Protein AF-A0A2N3B9K5-F1 (afdb_monomer_lite)

pLDDT: mean 78.49, std 18.71, range [7.2, 98.0]

Foldseek 3Di:
DDDDPDDQPDVVSVLVVVLVVLVVCCVLLVVPDCVSSVVVVVVVVVVVVCLVVLQVVLLVLCLVCVLVLLVVFPFDDQLVVLSVQLVPDPPVCNVVSSVSNSVSCLDQRNLQSLLVSLLVVCVVQQAALLLQVVLVVLVQLVLAVLADDDDQALEKEKAFDADPVRFTQKIKIKHQGHFQLRQPPDVVSSVVLVSNCRSSLLQGAQDHPDPDALDPDRGSCSNLSLSLFAQFKWKDTPSHTFTAGSSHRTDHDPCSPVVQVVVQDLLGTMIMIIGRGDPVCSVSVVSNLVSCQLQLQCLLVQRPRRFWYWYHNVVDIWIWGWDWDDQFVQWTWIFIGIPDIWIWIWHALPQFKIKTFTADQQATDADDPPDAAEAASHGALDDDPARIHMYGSFCARNNSNDGDDDCQVVLLSSFQSQLVVLQRNVVRCVVCVVVCCVVRVYDSVRPLRNLVNVLVNLLRQLPDPRSLSSFADNGHVLSCLQPDQNAQFQLGGGHRPVLAAEEEDDLCLDPVLVVLCCPPPLNNVNRVRYHYPVSQVSNVSRHVDHHYYDDPLNSVCVVQPQDAQEQVNLLSCLVCPAPVNCVPSRVRCNVSVLVVLLQHWHAFQVRDTDRLLQAAECADPPQLSVLLQQLADRRRYHHPSNDDSSSRSSVSNCVSNDHDVVNSLVSLLVRPDLRSVLSLLSNLQVDPPVVSVVSQVSNVNPDDDPVCNVVDPSCVVADPCQCPSSNPSHYEEDDEDEDEEDEEEDEDDDDDVVVVVVVPVVPCPPVVVVVQVVQAAAPPADPVVVPPDPDLLNVVLVVQSVVLVVLAAEDRNLSNVVVVVCVVVVLSVVVSPDDSNDCCSVVVVVCVQPPSRPDDDVDSVNDSRHDDDDDDDDDDDDD

Sequence (879 aa):
MVVSERIPEDDDAVQRLALGFVKSLSPALSLALPSQHQPLLDLMAALFGSDQTALAEAEAELRDVVAERLRGLKVSGAARAALDRYDDVPPRKNAEAKEQLWSDIRSPECADDLLAAVRRRIEEMGYSDSRAIFELFQNADDALDHWPSQGQAGTFRVEVLRNETGAIRHLRVVHWGRLINHPGDNVAVARRRQHGRDLPNMLAIGHSGKDGDGQTGRFGLGFKTVHMLSSEAAIASGRITVRLSGGFAPVPWPEGRLEARKYAVGGEQATLIDLPIDSDHGDAAATALNAFREAATWLPAIAPRVRRIEIDDGTQSATYSLTPTPLAPDVEVVKLTGEKQRRAFRISLGNGFRMLMPFGRYGPEGLPEGTPRFWHLVPLEERSRSQWIMDGPFDVDPGRTRIKGDDLETFEGLGLPLGAKLIELYDAVETEWSEFCDIHDIAPDREMQFWTALVERMESDVSSERESRLHGQNRGLARLLTERPLVAALGGDNIRAADVKWRLSGVLINPEVKVSVEHWPPFANAAQTCVDEATANLLGQLQIGHPAELTMERLLADWIGEAPIEAGMAAQLGAVINADSIKGALLTEQPQILQLLAKTSFRTETGQAQSIRSVAFPSSDDERHKAAAAFAPPSHRLAAEYSGPGLALAQQARRETGHNQNEWIAWAKQAETPARRQAYLRYIMQSDRWMANILYDEAISWLPPRHELAEHALLGDWSPGDRQLLLTLIGQVLFQTAYQTSTSWIPINAGNALREIGDWWSGAREELVASYERATYPEDFHPSQLQESEDREQWFTMFALAAFHTIGRTNPGAGRNFINAARREGWWAHLASSRGEDPEPWIGRLKAWSEPWLGSRPSRWCNFGCGRGPSSGGFGGDV

Radius of gyration: 47.41 Å; chains: 1; bounding box: 84×90×156 Å

Secondary structure (DSSP, 8-state):
--------SSHHHHHHHHHHHHHHHTTTTT--SHHHHHHHHHHHHHHHHHHHHHHHHHHHHHHHHHHHHHHHTT--HHHHHHHHHHHTS-GGGHHHHHHHHHHHTTSHHHHHHHHHHHHHHHHTTT--TTHHHHHHHHHHHHTTTT----TTTTEEEEEEEE-TTS-EEEEEEEE-SSPTT---S-HHHHHHTTGGGHHHHHH-SS--S--STT-S-TTS-TGGGGGGT-SS-EEEETTEEEEEETTTEEEE-TTHHHHHHTT-BTTBPPEEEEEEPPGGGHHHHHHHHHHHHHHHTTHHHH-SS--EEEEE-SS-EEEEEEEEEEEETTEEEEEE-SSS-EEEEEEEEETTEEEEEEEETTEEPPPPTT--SEEESEE-S-----SSEEE----B-TT--SB-S-THHHHHHHHHHHHHHHHHHHHHHHHTHHHHHHHHT--GGGHHHHHHHHHHHHHHHHTSTTGGGG-STTSHHHHHHHHSS-EE-TTSSEE-GGG--EEE-GGGGSHHHHHHHTTSHHHHHHHTTEE-HHHHHHHHHTTS--PEEE-HHHHHHHHHTTSPBPHHHHHHHHHHSSTTGGGTTTTTTHHHHHHHHTT-EEEBTTS-EEEGGG-B-TT-SSHHHHHHHHHS-GGGBBPTT--THHHHHHHHHHHHH---HHHHHHHHHT--SHHHHHHHHHHHTTS-HHHHHHHHHHTTTTSPPTTTTTTSGGGTT--STTSSTTTTS---------------------TTHHHHHHHHHHHHHHHHHHHHHHHHS-TT--GGGGGS---HHHHHHHHHHHHHHTSSS--THHHHHHHHHHHHTSHHHHHHH--TT--HHHHHHHHHHH-TTSSS-TTHHHHTTS-------------

Structure (mmCIF, N/CA/C/O backbone):
data_AF-A0A2N3B9K5-F1
#
_entry.id   AF-A0A2N3B9K5-F1
#
loop_
_atom_site.group_PDB
_atom_site.id
_atom_site.type_symbol
_atom_site.label_atom_id
_atom_site.label_alt_id
_atom_site.label_comp_id
_atom_site.label_asym_id
_atom_site.label_entity_id
_atom_site.label_seq_id
_atom_site.pdbx_PDB_ins_code
_atom_site.Cartn_x
_atom_site.Cartn_y
_atom_site.Cartn_z
_atom_site.occupancy
_atom_site.B_iso_or_equiv
_atom_site.auth_seq_id
_atom_site.auth_comp_id
_atom_site.auth_asym_id
_atom_site.auth_atom_id
_atom_site.pdbx_PDB_model_num
ATOM 1 N N . MET A 1 1 ? 24.996 -36.021 -52.795 1.00 28.45 1 MET A N 1
ATOM 2 C CA . MET A 1 1 ? 26.014 -35.007 -52.438 1.00 28.45 1 MET A CA 1
ATOM 3 C C . MET A 1 1 ? 25.856 -34.734 -50.952 1.00 28.45 1 MET A C 1
ATOM 5 O O . MET A 1 1 ? 24.715 -34.580 -50.538 1.00 28.45 1 MET A O 1
ATOM 9 N N . VAL A 1 2 ? 26.921 -34.766 -50.145 1.00 27.22 2 VAL A N 1
ATOM 10 C CA . VAL A 1 2 ? 26.789 -34.557 -48.690 1.00 27.22 2 VAL A CA 1
ATOM 11 C C . VAL A 1 2 ? 26.650 -33.062 -48.419 1.00 27.22 2 VAL A C 1
ATOM 13 O O . VAL A 1 2 ? 27.637 -32.333 -48.443 1.00 27.22 2 VAL A O 1
ATOM 16 N N . VAL A 1 3 ? 25.419 -32.612 -48.187 1.00 26.84 3 VAL A N 1
ATOM 17 C CA . VAL A 1 3 ? 25.148 -31.317 -47.558 1.00 26.84 3 VAL A CA 1
ATOM 18 C C . VAL A 1 3 ? 25.084 -31.587 -46.059 1.00 26.84 3 VAL A C 1
ATOM 20 O O . VAL A 1 3 ? 24.290 -32.413 -45.619 1.00 26.84 3 VAL A O 1
ATOM 23 N N . SER A 1 4 ? 25.980 -30.966 -45.295 1.00 27.39 4 SER A N 1
ATOM 24 C CA . SER A 1 4 ? 26.004 -31.114 -43.835 1.00 27.39 4 SER A CA 1
ATOM 25 C C . SER A 1 4 ? 24.844 -30.361 -43.181 1.00 27.39 4 SER A C 1
ATOM 27 O O . SER A 1 4 ? 24.343 -29.389 -43.745 1.00 27.39 4 SER A O 1
ATOM 29 N N . GLU A 1 5 ? 24.457 -30.775 -41.973 1.00 34.16 5 GLU A N 1
ATOM 30 C CA . GLU A 1 5 ? 23.477 -30.093 -41.113 1.00 34.16 5 GLU A CA 1
ATOM 31 C C . GLU A 1 5 ? 24.040 -28.777 -40.533 1.00 34.16 5 GLU A C 1
ATOM 33 O O . GLU A 1 5 ? 24.056 -28.558 -39.323 1.00 34.16 5 GLU A O 1
ATOM 38 N N . ARG A 1 6 ? 24.541 -27.888 -41.397 1.00 33.34 6 ARG A N 1
ATOM 39 C CA . ARG A 1 6 ? 24.929 -26.527 -41.025 1.00 33.34 6 ARG A CA 1
ATOM 40 C C . ARG A 1 6 ? 23.773 -25.579 -41.301 1.00 33.34 6 ARG A C 1
ATOM 42 O O . ARG A 1 6 ? 23.474 -25.253 -42.449 1.00 33.34 6 ARG A O 1
ATOM 49 N N . ILE A 1 7 ? 23.166 -25.101 -40.217 1.00 36.62 7 ILE A N 1
ATOM 50 C CA . ILE A 1 7 ? 22.507 -23.792 -40.204 1.00 36.62 7 ILE A CA 1
ATOM 51 C C . ILE A 1 7 ? 23.544 -22.784 -40.742 1.00 36.62 7 ILE A C 1
ATOM 53 O O . ILE A 1 7 ? 24.691 -22.846 -40.293 1.00 36.62 7 ILE A O 1
ATOM 57 N N . PRO A 1 8 ? 23.213 -21.915 -41.716 1.00 40.78 8 PRO A N 1
ATOM 58 C CA . PRO A 1 8 ? 24.176 -20.966 -42.272 1.00 40.78 8 PRO A CA 1
ATOM 59 C C . PRO A 1 8 ? 24.806 -20.098 -41.177 1.00 40.78 8 PRO A C 1
ATOM 61 O O . PRO A 1 8 ? 24.103 -19.483 -40.379 1.00 40.78 8 PRO A O 1
ATOM 64 N N . GLU A 1 9 ? 26.138 -20.080 -41.153 1.00 38.19 9 GLU A N 1
ATOM 65 C CA . GLU A 1 9 ? 26.944 -19.501 -40.067 1.00 38.19 9 GLU A CA 1
ATOM 66 C C . GLU A 1 9 ? 27.017 -17.964 -40.124 1.00 38.19 9 GLU A C 1
ATOM 68 O O . GLU A 1 9 ? 27.253 -17.322 -39.104 1.00 38.19 9 GLU A O 1
ATOM 73 N N . ASP A 1 10 ? 26.772 -17.373 -41.298 1.00 42.66 10 ASP A N 1
ATOM 74 C CA . ASP A 1 10 ? 26.818 -15.932 -41.555 1.00 42.66 10 ASP A CA 1
ATOM 75 C C . ASP A 1 10 ? 25.688 -15.466 -42.503 1.00 42.66 10 ASP A C 1
ATOM 77 O O . ASP A 1 10 ? 24.997 -16.271 -43.140 1.00 42.66 10 ASP A O 1
ATOM 81 N N . ASP A 1 11 ? 25.473 -14.146 -42.585 1.00 45.81 11 ASP A N 1
ATOM 82 C CA . ASP A 1 11 ? 24.450 -13.554 -43.465 1.00 45.81 11 ASP A CA 1
ATOM 83 C C . ASP A 1 11 ? 24.761 -13.775 -44.949 1.00 45.81 11 ASP A C 1
ATOM 85 O O . ASP A 1 11 ? 23.846 -14.041 -45.727 1.00 45.81 11 ASP A O 1
ATOM 89 N N . ASP A 1 12 ? 26.039 -13.780 -45.335 1.00 47.44 12 ASP A N 1
ATOM 90 C CA . ASP A 1 12 ? 26.446 -14.121 -46.696 1.00 47.44 12 ASP A CA 1
ATOM 91 C C . ASP A 1 12 ? 26.012 -15.552 -47.047 1.00 47.44 12 ASP A C 1
ATOM 93 O O . ASP A 1 12 ? 25.680 -15.836 -48.192 1.00 47.44 12 ASP A O 1
ATOM 97 N N . ALA A 1 13 ? 26.021 -16.500 -46.107 1.00 48.44 13 ALA A N 1
ATOM 98 C CA . ALA A 1 13 ? 25.604 -17.885 -46.300 1.00 48.44 13 ALA A CA 1
ATOM 99 C C . ALA A 1 13 ? 24.081 -17.987 -46.389 1.00 48.44 13 ALA A C 1
ATOM 101 O O . ALA A 1 13 ? 23.589 -18.691 -47.269 1.00 48.44 13 ALA A O 1
ATOM 102 N N . VAL A 1 14 ? 23.333 -17.234 -45.572 1.00 49.53 14 VAL A N 1
ATOM 103 C CA . VAL A 1 14 ? 21.874 -17.083 -45.733 1.00 49.53 14 VAL A CA 1
ATOM 104 C C . VAL A 1 14 ? 21.551 -16.516 -47.118 1.00 49.53 14 VAL A C 1
ATOM 106 O O . VAL A 1 14 ? 20.745 -17.093 -47.845 1.00 49.53 14 VAL A O 1
ATOM 109 N N . GLN A 1 15 ? 22.221 -15.439 -47.530 1.00 52.59 15 GLN A N 1
ATOM 110 C CA . GLN A 1 15 ? 22.026 -14.783 -48.821 1.00 52.59 15 GLN A CA 1
ATOM 111 C C . GLN A 1 15 ? 22.425 -15.698 -49.991 1.00 52.59 15 GLN A C 1
ATOM 113 O O . GLN A 1 15 ? 21.650 -15.862 -50.934 1.00 52.59 15 GLN A O 1
ATOM 118 N N . ARG A 1 16 ? 23.581 -16.374 -49.920 1.00 53.00 16 ARG A N 1
ATOM 119 C CA . ARG A 1 16 ? 24.036 -17.378 -50.905 1.00 53.00 16 ARG A CA 1
ATOM 120 C C . ARG A 1 16 ? 23.059 -18.551 -51.014 1.00 53.00 16 ARG A C 1
ATOM 122 O O . ARG A 1 16 ? 22.772 -18.977 -52.131 1.00 53.00 16 ARG A O 1
ATOM 129 N N . LEU A 1 17 ? 22.521 -19.050 -49.897 1.00 50.41 17 LEU A N 1
ATOM 130 C CA . LEU A 1 17 ? 21.526 -20.128 -49.889 1.00 50.41 17 LEU A CA 1
ATOM 131 C C . LEU A 1 17 ? 20.164 -19.667 -50.412 1.00 50.41 17 LEU A C 1
ATOM 133 O O . LEU A 1 17 ? 19.560 -20.397 -51.186 1.00 50.41 17 LEU A O 1
ATOM 137 N N . ALA A 1 18 ? 19.697 -18.465 -50.070 1.00 51.25 18 ALA A N 1
ATOM 138 C CA . ALA A 1 18 ? 18.429 -17.926 -50.562 1.00 51.25 18 ALA A CA 1
ATOM 139 C C . ALA A 1 18 ? 18.483 -17.649 -52.078 1.00 51.25 18 ALA A C 1
ATOM 141 O O . ALA A 1 18 ? 17.607 -18.083 -52.826 1.00 51.25 18 ALA A O 1
ATOM 142 N N . LEU A 1 19 ? 19.570 -17.030 -52.556 1.00 56.16 19 LEU A N 1
ATOM 143 C CA . LEU A 1 19 ? 19.855 -16.865 -53.987 1.00 56.16 19 LEU A CA 1
ATOM 144 C C . LEU A 1 19 ? 20.019 -18.221 -54.697 1.00 56.16 19 LEU A C 1
ATOM 146 O O . LEU A 1 19 ? 19.582 -18.378 -55.836 1.00 56.16 19 LEU A O 1
ATOM 150 N N . GLY A 1 20 ? 20.644 -19.206 -54.045 1.00 52.12 20 GLY A N 1
ATOM 151 C CA . GLY A 1 20 ? 20.798 -20.569 -54.560 1.00 52.12 20 GLY A CA 1
ATOM 152 C C . GLY A 1 20 ? 19.476 -21.341 -54.631 1.00 52.12 20 GLY A C 1
ATOM 153 O O . GLY A 1 20 ? 19.232 -22.051 -55.604 1.00 52.12 20 GLY A O 1
ATOM 154 N N . PHE A 1 21 ? 18.599 -21.158 -53.645 1.00 52.19 21 PHE A N 1
ATOM 155 C CA . PHE A 1 21 ? 17.264 -21.747 -53.561 1.00 52.19 21 PHE A CA 1
ATOM 156 C C . PHE A 1 21 ? 16.350 -21.197 -54.658 1.00 52.19 21 PHE A C 1
ATOM 158 O O . PHE A 1 21 ? 15.767 -21.982 -55.401 1.00 52.19 21 PHE A O 1
ATOM 165 N N . VAL A 1 22 ? 16.321 -19.874 -54.856 1.00 52.94 22 VAL A N 1
ATOM 166 C CA . VAL A 1 22 ? 15.600 -19.237 -55.973 1.00 52.94 22 VAL A CA 1
ATOM 167 C C . VAL A 1 22 ? 16.107 -19.751 -57.326 1.00 52.94 22 VAL A C 1
ATOM 169 O O . VAL A 1 22 ? 15.310 -20.196 -58.151 1.00 52.94 22 VAL A O 1
ATOM 172 N N . LYS A 1 23 ? 17.432 -19.814 -57.525 1.00 54.88 23 LYS A N 1
ATOM 173 C CA . LYS A 1 23 ? 18.040 -20.399 -58.738 1.00 54.88 23 LYS A CA 1
ATOM 174 C C . LYS A 1 23 ? 17.705 -21.885 -58.934 1.00 54.88 23 LYS A C 1
ATOM 176 O O . LYS A 1 23 ? 17.609 -22.333 -60.072 1.00 54.88 23 LYS A O 1
ATOM 181 N N . SER A 1 24 ? 17.507 -22.638 -57.850 1.00 52.56 24 SER A N 1
ATOM 182 C CA . SER A 1 24 ? 17.156 -24.069 -57.886 1.00 52.56 24 SER A CA 1
ATOM 183 C C . SER A 1 24 ? 15.658 -24.325 -58.088 1.00 52.56 24 SER A C 1
ATOM 185 O O . SER A 1 24 ? 15.293 -25.369 -58.621 1.00 52.56 24 SER A O 1
ATOM 187 N N . LEU A 1 25 ? 14.794 -23.381 -57.700 1.00 47.38 25 LEU A N 1
ATOM 188 C CA . LEU A 1 25 ? 13.349 -23.420 -57.953 1.00 47.38 25 LEU A CA 1
ATOM 189 C C . LEU A 1 25 ? 12.971 -22.913 -59.348 1.00 47.38 25 LEU A C 1
ATOM 191 O O . LEU A 1 25 ? 11.972 -23.375 -59.895 1.00 47.38 25 LEU A O 1
ATOM 195 N N . SER A 1 26 ? 13.763 -22.016 -59.947 1.00 52.41 26 SER A N 1
ATOM 196 C CA . SER A 1 26 ? 13.515 -21.451 -61.286 1.00 52.41 26 SER A CA 1
ATOM 197 C C . SER A 1 26 ? 13.111 -22.500 -62.348 1.00 52.41 26 SER A C 1
ATOM 199 O O . SER A 1 26 ? 12.128 -22.264 -63.049 1.00 52.41 26 SER A O 1
ATOM 201 N N . PRO A 1 27 ? 13.762 -23.685 -62.447 1.00 49.28 27 PRO A N 1
ATOM 202 C CA . PRO A 1 27 ? 13.361 -24.738 -63.389 1.00 49.28 27 PRO A CA 1
ATOM 203 C C . PRO A 1 27 ? 12.033 -25.433 -63.047 1.00 49.28 27 PRO A C 1
ATOM 205 O O . PRO A 1 27 ? 11.323 -25.858 -63.952 1.00 49.28 27 PRO A O 1
ATOM 208 N N . ALA A 1 28 ? 11.691 -25.560 -61.760 1.00 47.34 28 ALA A N 1
ATOM 209 C CA . ALA A 1 28 ? 10.457 -26.207 -61.298 1.00 47.34 28 ALA A CA 1
ATOM 210 C C . ALA A 1 28 ? 9.229 -25.278 -61.371 1.00 47.34 28 ALA A C 1
ATOM 212 O O . ALA A 1 28 ? 8.099 -25.752 -61.447 1.00 47.34 28 ALA A O 1
ATOM 213 N N . LEU A 1 29 ? 9.465 -23.963 -61.371 1.00 48.03 29 LEU A N 1
ATOM 214 C CA . LEU A 1 29 ? 8.464 -22.899 -61.509 1.00 48.03 29 LEU A CA 1
ATOM 215 C C . LEU A 1 29 ? 8.365 -22.352 -62.951 1.00 48.03 29 LEU A C 1
ATOM 217 O O . LEU A 1 29 ? 7.778 -21.298 -63.169 1.00 48.03 29 LEU A O 1
ATOM 221 N N . SER A 1 30 ? 8.990 -23.025 -63.925 1.00 51.28 30 SER A N 1
ATOM 222 C CA . SER A 1 30 ? 9.087 -22.627 -65.347 1.00 51.28 30 SER A CA 1
ATOM 223 C C . SER A 1 30 ? 9.665 -21.223 -65.624 1.00 51.28 30 SER A C 1
ATOM 225 O O . SER A 1 30 ? 9.566 -20.715 -66.742 1.00 51.28 30 SER A O 1
ATOM 227 N N . LEU A 1 31 ? 10.330 -20.604 -64.643 1.00 52.91 31 LEU A N 1
ATOM 228 C CA . LEU A 1 31 ? 10.973 -19.288 -64.734 1.00 52.91 31 LEU A CA 1
ATOM 229 C C . LEU A 1 31 ? 12.328 -19.406 -65.454 1.00 52.91 31 LEU A C 1
ATOM 231 O O . LEU A 1 31 ? 13.395 -19.324 -64.841 1.00 52.91 31 LEU A O 1
ATOM 235 N N . ALA A 1 32 ? 12.273 -19.651 -66.764 1.00 52.59 32 ALA A N 1
ATOM 236 C CA . ALA A 1 32 ? 13.437 -19.953 -67.599 1.00 52.59 32 ALA A CA 1
ATOM 237 C C . ALA A 1 32 ? 14.071 -18.729 -68.295 1.00 52.59 32 ALA A C 1
ATOM 239 O O . ALA A 1 32 ? 15.181 -18.840 -68.818 1.00 52.59 32 ALA A O 1
ATOM 240 N N . LEU A 1 33 ? 13.399 -17.569 -68.332 1.00 51.72 33 LEU A N 1
ATOM 241 C CA . LEU A 1 33 ? 13.891 -16.381 -69.044 1.00 51.72 33 LEU A CA 1
ATOM 242 C C . LEU A 1 33 ? 14.599 -15.383 -68.104 1.00 51.72 33 LEU A C 1
ATOM 244 O O . LEU A 1 33 ? 14.056 -15.049 -67.046 1.00 51.72 33 LEU A O 1
ATOM 248 N N . PRO A 1 34 ? 15.756 -14.806 -68.498 1.00 52.41 34 PRO A N 1
ATOM 249 C CA . PRO A 1 34 ? 16.465 -13.811 -67.686 1.00 52.41 34 PRO A CA 1
ATOM 250 C C . PRO A 1 34 ? 15.617 -12.592 -67.299 1.00 52.41 34 PRO A C 1
ATOM 252 O O . PRO A 1 34 ? 15.763 -12.081 -66.196 1.00 52.41 34 PRO A O 1
ATOM 255 N N . SER A 1 35 ? 14.689 -12.161 -68.158 1.00 50.78 35 SER A N 1
ATOM 256 C CA . SER A 1 35 ? 13.764 -11.048 -67.892 1.00 50.78 35 SER A CA 1
ATOM 257 C C . SER A 1 35 ? 12.731 -11.328 -66.792 1.00 50.78 35 SER A C 1
ATOM 259 O O . SER A 1 35 ? 12.148 -10.386 -66.267 1.00 50.78 35 SER A O 1
ATOM 261 N N . GLN A 1 36 ? 12.508 -12.596 -66.435 1.00 54.22 36 GLN A N 1
ATOM 262 C CA . GLN A 1 36 ? 11.633 -13.013 -65.330 1.00 54.22 36 GLN A CA 1
ATOM 263 C C . GLN A 1 36 ? 12.438 -13.253 -64.043 1.00 54.22 36 GLN A C 1
ATOM 265 O O . GLN A 1 36 ? 11.986 -12.928 -62.950 1.00 54.22 36 GLN A O 1
ATOM 270 N N . HIS A 1 37 ? 13.650 -13.797 -64.178 1.00 55.22 37 HIS A N 1
ATOM 271 C CA . HIS A 1 37 ? 14.536 -14.137 -63.064 1.00 55.22 37 HIS A CA 1
ATOM 272 C C . HIS A 1 37 ? 15.298 -12.922 -62.496 1.00 55.22 37 HIS A C 1
ATOM 274 O O . HIS A 1 37 ? 15.445 -12.812 -61.281 1.00 55.22 37 HIS A O 1
ATOM 280 N N . GLN A 1 38 ? 15.756 -11.986 -63.337 1.00 58.38 38 GLN A N 1
ATOM 281 C CA . GLN A 1 38 ? 16.576 -10.853 -62.889 1.00 58.38 38 GLN A CA 1
ATOM 282 C C . GLN A 1 38 ? 15.838 -9.892 -61.933 1.00 58.38 38 GLN A C 1
ATOM 284 O O . GLN A 1 38 ? 16.401 -9.616 -60.876 1.00 58.38 38 GLN A O 1
ATOM 289 N N . PRO A 1 39 ? 14.580 -9.462 -62.180 1.00 57.06 39 PRO A N 1
ATOM 290 C CA . PRO A 1 39 ? 13.876 -8.569 -61.252 1.00 57.06 39 PRO A CA 1
ATOM 291 C C . PRO A 1 39 ? 13.662 -9.183 -59.861 1.00 57.06 39 PRO A C 1
ATOM 293 O O . PRO A 1 39 ? 13.631 -8.463 -58.866 1.00 57.06 39 PRO A O 1
ATOM 296 N N . LEU A 1 40 ? 13.551 -10.514 -59.778 1.00 52.19 40 LEU A N 1
ATOM 297 C CA . LEU A 1 40 ? 13.456 -11.240 -58.511 1.00 52.19 40 LEU A CA 1
ATOM 298 C C . LEU A 1 40 ? 14.790 -11.205 -57.745 1.00 52.19 40 LEU A C 1
ATOM 300 O O . LEU A 1 40 ? 14.790 -10.993 -56.533 1.00 52.19 40 LEU A O 1
ATOM 304 N N . LEU A 1 41 ? 15.925 -11.349 -58.443 1.00 56.72 41 LEU A N 1
ATOM 305 C CA . LEU A 1 41 ? 17.254 -11.177 -57.844 1.00 56.72 41 LEU A CA 1
ATOM 306 C C . LEU A 1 41 ? 17.503 -9.732 -57.392 1.00 56.72 41 LEU A C 1
ATOM 308 O O . LEU A 1 41 ? 18.021 -9.529 -56.296 1.00 56.72 41 LEU A O 1
ATOM 312 N N . ASP A 1 42 ? 17.122 -8.745 -58.205 1.00 55.19 42 ASP A N 1
ATOM 313 C CA . ASP A 1 42 ? 17.323 -7.321 -57.907 1.00 55.19 42 ASP A CA 1
ATOM 314 C C . ASP A 1 42 ? 16.482 -6.882 -56.695 1.00 55.19 42 ASP A C 1
ATOM 316 O O . ASP A 1 42 ? 16.978 -6.188 -55.806 1.00 55.19 42 ASP A O 1
ATOM 320 N N . LEU A 1 43 ? 15.232 -7.358 -56.602 1.00 50.66 43 LEU A N 1
ATOM 321 C CA . LEU A 1 43 ? 14.367 -7.141 -55.440 1.00 50.66 43 LEU A CA 1
ATOM 322 C C . LEU A 1 43 ? 14.956 -7.774 -54.170 1.00 50.66 43 LEU A C 1
ATOM 324 O O . LEU A 1 43 ? 14.955 -7.146 -53.112 1.00 50.66 43 LEU A O 1
ATOM 328 N N . MET A 1 44 ? 15.505 -8.992 -54.264 1.00 51.88 44 MET A N 1
ATOM 329 C CA . MET A 1 44 ? 16.205 -9.611 -53.135 1.00 51.88 44 MET A CA 1
ATOM 330 C C . MET A 1 44 ? 17.466 -8.834 -52.748 1.00 51.88 44 MET A C 1
ATOM 332 O O . MET A 1 44 ? 17.690 -8.617 -51.563 1.00 51.88 44 MET A O 1
ATOM 336 N N . ALA A 1 45 ? 18.265 -8.361 -53.709 1.00 51.44 45 ALA A N 1
ATOM 337 C CA . ALA A 1 45 ? 19.440 -7.536 -53.427 1.00 51.44 45 ALA A CA 1
ATOM 338 C C . ALA A 1 45 ? 19.064 -6.236 -52.689 1.00 51.44 45 ALA A C 1
ATOM 340 O O . ALA A 1 45 ? 19.701 -5.894 -51.694 1.00 51.44 45 ALA A O 1
ATOM 341 N N . ALA A 1 46 ? 17.980 -5.567 -53.097 1.00 46.84 46 ALA A N 1
ATOM 342 C CA . ALA A 1 46 ? 17.443 -4.404 -52.387 1.00 46.84 46 ALA A CA 1
ATOM 343 C C . ALA A 1 46 ? 16.978 -4.744 -50.953 1.00 46.84 46 ALA A C 1
ATOM 345 O O . ALA A 1 46 ? 17.235 -3.978 -50.025 1.00 46.84 46 ALA A O 1
ATOM 346 N N . LEU A 1 47 ? 16.372 -5.920 -50.746 1.00 47.12 47 LEU A N 1
ATOM 347 C CA . LEU A 1 47 ? 15.983 -6.425 -49.420 1.00 47.12 47 LEU A CA 1
ATOM 348 C C . LEU A 1 47 ? 17.174 -6.783 -48.508 1.00 47.12 47 LEU A C 1
ATOM 350 O O . LEU A 1 47 ? 16.983 -6.873 -47.296 1.00 47.12 47 LEU A O 1
ATOM 354 N N . PHE A 1 48 ? 18.386 -6.955 -49.040 1.00 50.72 48 PHE A N 1
ATOM 355 C CA . PHE A 1 48 ? 19.614 -7.064 -48.236 1.00 50.72 48 PHE A CA 1
ATOM 356 C C . PHE A 1 48 ? 20.351 -5.716 -48.076 1.00 50.72 48 PHE A C 1
ATOM 358 O O . PHE A 1 48 ? 21.175 -5.575 -47.177 1.00 50.72 48 PHE A O 1
ATOM 365 N N . GLY A 1 49 ? 20.053 -4.712 -48.912 1.00 47.50 49 GLY A N 1
ATOM 366 C CA . GLY A 1 49 ? 20.701 -3.391 -48.893 1.00 47.50 49 GLY A CA 1
ATOM 367 C C . GLY A 1 49 ? 20.051 -2.334 -47.985 1.00 47.50 49 GLY A C 1
ATOM 368 O O . GLY A 1 49 ? 20.705 -1.351 -47.640 1.00 47.50 49 GLY A O 1
ATOM 369 N N . SER A 1 50 ? 18.796 -2.536 -47.562 1.00 49.03 50 SER A N 1
ATOM 370 C CA . SER A 1 50 ? 17.985 -1.583 -46.770 1.00 49.03 50 SER A CA 1
ATOM 371 C C . SER A 1 50 ? 18.618 -1.087 -45.465 1.00 49.03 50 SER A C 1
ATOM 373 O O . SER A 1 50 ? 18.213 -0.072 -44.898 1.00 49.03 50 SER A O 1
ATOM 375 N N . ASP A 1 51 ? 19.593 -1.833 -44.967 1.00 50.34 51 ASP A N 1
ATOM 376 C CA . ASP A 1 51 ? 20.093 -1.753 -43.601 1.00 50.34 51 ASP A CA 1
ATOM 377 C C . ASP A 1 51 ? 21.071 -0.575 -43.449 1.00 50.34 51 ASP A C 1
ATOM 379 O O . ASP A 1 51 ? 21.115 0.081 -42.409 1.00 50.34 51 ASP A O 1
ATOM 383 N N . GLN A 1 52 ? 21.784 -0.242 -44.532 1.00 52.09 52 GLN A N 1
ATOM 384 C CA . GLN A 1 52 ? 22.559 0.995 -44.641 1.00 52.09 52 GLN A CA 1
ATOM 385 C C . GLN A 1 52 ? 21.672 2.203 -44.975 1.00 52.09 52 GLN A C 1
ATOM 387 O O . GLN A 1 52 ? 22.009 3.315 -44.581 1.00 52.09 52 GLN A O 1
ATOM 392 N N . THR A 1 53 ? 20.531 2.010 -45.650 1.00 60.03 53 THR A N 1
ATOM 393 C CA . THR A 1 53 ? 19.607 3.100 -46.012 1.00 60.03 53 THR A CA 1
ATOM 394 C C . THR A 1 53 ? 19.023 3.770 -44.770 1.00 60.03 53 THR A C 1
ATOM 396 O O . THR A 1 53 ? 19.198 4.972 -44.598 1.00 60.03 53 THR A O 1
ATOM 399 N N . ALA A 1 54 ? 18.438 2.993 -43.851 1.00 63.25 54 ALA A N 1
ATOM 400 C CA . ALA A 1 54 ? 17.853 3.528 -42.617 1.00 63.25 54 ALA A CA 1
ATOM 401 C C . ALA A 1 54 ? 18.888 4.219 -41.701 1.00 63.25 54 ALA A C 1
ATOM 403 O O . ALA A 1 54 ? 18.551 5.146 -40.964 1.00 63.25 54 ALA A O 1
ATOM 404 N N . LEU A 1 55 ? 20.156 3.788 -41.753 1.00 71.94 55 LEU A N 1
ATOM 405 C CA . LEU A 1 55 ? 21.254 4.446 -41.043 1.00 71.94 55 LEU A CA 1
ATOM 406 C C . LEU A 1 55 ? 21.692 5.744 -41.738 1.00 71.94 55 LEU A C 1
ATOM 408 O O . LEU A 1 55 ? 21.879 6.750 -41.064 1.00 71.94 55 LEU A O 1
ATOM 412 N N . ALA A 1 56 ? 21.822 5.751 -43.066 1.00 74.00 56 ALA A N 1
ATOM 413 C CA . ALA A 1 56 ? 22.185 6.944 -43.829 1.00 74.00 56 ALA A CA 1
ATOM 414 C C . ALA A 1 56 ? 21.114 8.046 -43.730 1.00 74.00 56 ALA A C 1
ATOM 416 O O . ALA A 1 56 ? 21.455 9.221 -43.606 1.00 74.00 56 ALA A O 1
ATOM 417 N N . GLU A 1 57 ? 19.832 7.670 -43.715 1.00 72.94 57 GLU A N 1
ATOM 418 C CA . GLU A 1 57 ? 18.708 8.574 -43.444 1.00 72.94 57 GLU A CA 1
ATOM 419 C C . GLU A 1 57 ? 18.816 9.186 -42.036 1.00 72.94 57 GLU A C 1
ATOM 421 O O . GLU A 1 57 ? 18.731 10.405 -41.885 1.00 72.94 57 GLU A O 1
ATOM 426 N N . ALA A 1 58 ? 19.095 8.373 -41.010 1.00 75.19 58 ALA A N 1
ATOM 427 C CA . ALA A 1 58 ? 19.274 8.863 -39.643 1.00 75.19 58 ALA A CA 1
ATOM 428 C C . ALA A 1 58 ? 20.536 9.732 -39.464 1.00 75.19 58 ALA A C 1
ATOM 430 O O . ALA A 1 58 ? 20.482 10.744 -38.764 1.00 75.19 58 ALA A O 1
ATOM 431 N N . GLU A 1 59 ? 21.656 9.389 -40.112 1.00 84.62 59 GLU A N 1
ATOM 432 C CA . GLU A 1 59 ? 22.847 10.247 -40.157 1.00 84.62 59 GLU A CA 1
ATOM 433 C C . GLU A 1 59 ? 22.536 11.600 -40.808 1.00 84.62 59 GLU A C 1
ATOM 435 O O . GLU A 1 59 ? 22.961 12.628 -40.285 1.00 84.62 59 GLU A O 1
ATOM 440 N N . ALA A 1 60 ? 21.787 11.622 -41.916 1.00 82.94 60 ALA A N 1
ATOM 441 C CA . ALA A 1 60 ? 21.420 12.854 -42.609 1.00 82.94 60 ALA A CA 1
ATOM 442 C C . ALA A 1 60 ? 20.510 13.752 -41.751 1.00 82.94 60 ALA A C 1
ATOM 444 O O . ALA A 1 60 ? 20.795 14.941 -41.605 1.00 82.94 60 ALA A O 1
ATOM 445 N N . GLU A 1 61 ? 19.469 13.193 -41.121 1.00 80.56 61 GLU A N 1
ATOM 446 C CA . GLU A 1 61 ? 18.585 13.956 -40.226 1.00 80.56 61 GLU A CA 1
ATOM 447 C C . GLU A 1 61 ? 19.340 14.544 -39.020 1.00 80.56 61 GLU A C 1
ATOM 449 O O . GLU A 1 61 ? 19.164 15.719 -38.687 1.00 80.56 61 GLU A O 1
ATOM 454 N N . LEU A 1 62 ? 20.217 13.760 -38.376 1.00 83.06 62 LEU A N 1
ATOM 455 C CA . LEU A 1 62 ? 21.009 14.223 -37.229 1.00 83.06 62 LEU A CA 1
ATOM 456 C C . LEU A 1 62 ? 22.049 15.279 -37.637 1.00 83.06 62 LEU A C 1
ATOM 458 O O . LEU A 1 62 ? 22.237 16.267 -36.921 1.00 83.06 62 LEU A O 1
ATOM 462 N N . ARG A 1 63 ? 22.679 15.117 -38.806 1.00 86.81 63 ARG A N 1
ATOM 463 C CA . ARG A 1 63 ? 23.609 16.084 -39.412 1.00 86.81 63 ARG A CA 1
ATOM 464 C C . ARG A 1 63 ? 22.938 17.407 -39.759 1.00 86.81 63 ARG A C 1
ATOM 466 O O . ARG A 1 63 ? 23.567 18.459 -39.647 1.00 86.81 63 ARG A O 1
ATOM 473 N N . ASP A 1 64 ? 21.659 17.393 -40.125 1.00 83.19 64 ASP A N 1
ATOM 474 C CA . ASP A 1 64 ? 20.936 18.625 -40.431 1.00 83.19 64 ASP A CA 1
ATOM 475 C C . ASP A 1 64 ? 20.637 19.482 -39.186 1.00 83.19 64 ASP A C 1
ATOM 477 O O . ASP A 1 64 ? 20.566 20.711 -39.305 1.00 83.19 64 ASP A O 1
ATOM 481 N N . VAL A 1 65 ? 20.541 18.870 -37.997 1.00 81.31 65 VAL A N 1
ATOM 482 C CA . VAL A 1 65 ? 20.280 19.563 -36.716 1.00 81.31 65 VAL A CA 1
ATOM 483 C C . VAL A 1 65 ? 21.507 19.718 -35.806 1.00 81.31 65 VAL A C 1
ATOM 485 O O . VAL A 1 65 ? 21.434 20.465 -34.830 1.00 81.31 65 VAL A O 1
ATOM 488 N N . VAL A 1 66 ? 22.632 19.048 -36.092 1.00 84.44 66 VAL A N 1
ATOM 489 C CA . VAL A 1 66 ? 23.783 18.915 -35.170 1.00 84.44 66 VAL A CA 1
ATOM 490 C C . VAL A 1 66 ? 24.241 20.240 -34.549 1.00 84.44 66 VAL A C 1
ATOM 492 O O . VAL A 1 66 ? 24.327 20.334 -33.328 1.00 84.44 66 VAL A O 1
ATOM 495 N N . ALA A 1 67 ? 24.440 21.296 -35.344 1.00 84.25 67 ALA A N 1
ATOM 496 C CA . ALA A 1 67 ? 24.899 22.597 -34.847 1.00 84.25 67 ALA A CA 1
ATOM 497 C C . ALA A 1 67 ? 23.923 23.249 -33.846 1.00 84.25 67 ALA A C 1
ATOM 499 O O . ALA A 1 67 ? 24.345 23.902 -32.896 1.00 84.25 67 ALA A O 1
ATOM 500 N N . GLU A 1 68 ? 22.613 23.057 -34.015 1.00 82.00 68 GLU A N 1
ATOM 501 C CA . GLU A 1 68 ? 21.611 23.529 -33.053 1.00 82.00 68 GLU A CA 1
ATOM 502 C C . GLU A 1 68 ? 21.706 22.745 -31.736 1.00 82.00 68 GLU A C 1
ATOM 504 O O . GLU A 1 68 ? 21.692 23.334 -30.654 1.00 82.00 68 GLU A O 1
ATOM 509 N N . ARG A 1 69 ? 21.884 21.420 -31.821 1.00 80.62 69 ARG A N 1
ATOM 510 C CA . ARG A 1 69 ? 21.984 20.540 -30.646 1.00 80.62 69 ARG A CA 1
ATOM 511 C C . ARG A 1 69 ? 23.267 20.781 -29.856 1.00 80.62 69 ARG A C 1
ATOM 513 O O . ARG A 1 69 ? 23.212 20.847 -28.631 1.00 80.62 69 ARG A O 1
ATOM 520 N N . LEU A 1 70 ? 24.383 21.026 -30.542 1.00 84.25 70 LEU A N 1
ATOM 521 C CA . LEU A 1 70 ? 25.647 21.423 -29.920 1.00 84.25 70 LEU A CA 1
ATOM 522 C C . LEU A 1 70 ? 25.587 22.811 -29.262 1.00 84.25 70 LEU A C 1
ATOM 524 O O . LEU A 1 70 ? 26.269 23.006 -28.265 1.00 84.25 70 LEU A O 1
ATOM 528 N N . ARG A 1 71 ? 24.764 23.759 -29.746 1.00 83.31 71 ARG A N 1
ATOM 529 C CA . ARG A 1 71 ? 24.526 25.041 -29.040 1.00 83.31 71 ARG A CA 1
ATOM 530 C C . ARG A 1 71 ? 23.627 24.887 -27.805 1.00 83.31 71 ARG A C 1
ATOM 532 O O . ARG A 1 71 ? 23.765 25.659 -26.861 1.00 83.31 71 ARG A O 1
ATOM 539 N N . GLY A 1 72 ? 22.718 23.907 -27.802 1.00 78.06 72 GLY A N 1
ATOM 540 C CA . GLY A 1 72 ? 21.895 23.556 -26.634 1.00 78.06 72 GLY A CA 1
ATOM 541 C C . GLY A 1 72 ? 22.652 22.790 -25.539 1.00 78.06 72 GLY A C 1
ATOM 542 O O . GLY A 1 72 ? 22.217 22.762 -24.387 1.00 78.06 72 GLY A O 1
ATOM 543 N N . LEU A 1 73 ? 23.792 22.189 -25.884 1.00 77.81 73 LEU A N 1
ATOM 544 C CA . LEU A 1 73 ? 24.726 21.542 -24.967 1.00 77.81 73 LEU A CA 1
ATOM 545 C C . LEU A 1 73 ? 25.846 22.515 -24.576 1.00 77.81 73 LEU A C 1
ATOM 547 O O . LEU A 1 73 ? 26.363 23.264 -25.398 1.00 77.81 73 LEU A O 1
ATOM 551 N N . LYS A 1 74 ? 26.285 22.483 -23.315 1.00 81.12 74 LYS A N 1
ATOM 552 C CA . LYS A 1 74 ? 27.409 23.311 -22.834 1.00 81.12 74 LYS A CA 1
ATOM 553 C C . LYS A 1 74 ? 28.750 22.646 -23.180 1.00 81.12 74 LYS A C 1
ATOM 555 O O . LYS A 1 74 ? 29.499 22.254 -22.283 1.00 81.12 74 LYS A O 1
ATOM 560 N N . VAL A 1 75 ? 28.995 22.450 -24.478 1.00 86.75 75 VAL A N 1
ATOM 561 C CA . VAL A 1 75 ? 30.199 21.792 -25.016 1.00 86.75 75 VAL A CA 1
ATOM 562 C C . VAL A 1 75 ? 31.470 22.592 -24.731 1.00 86.75 75 VAL A C 1
ATOM 564 O O . VAL A 1 75 ? 31.451 23.824 -24.675 1.00 86.75 75 VAL A O 1
ATOM 567 N N . SER A 1 76 ? 32.574 21.872 -24.557 1.00 89.44 76 SER A N 1
ATOM 568 C CA . SER A 1 76 ? 33.904 22.388 -24.224 1.00 89.44 76 SER A CA 1
ATOM 569 C C . SER A 1 76 ? 34.943 21.998 -25.287 1.00 89.44 76 SER A C 1
ATOM 571 O O . SER A 1 76 ? 34.594 21.397 -26.305 1.00 89.44 76 SER A O 1
ATOM 573 N N . GLY A 1 77 ? 36.191 22.433 -25.084 1.00 92.31 77 GLY A N 1
ATOM 574 C CA . GLY A 1 77 ? 37.381 21.934 -25.781 1.00 92.31 77 GLY A CA 1
ATOM 575 C C . GLY A 1 77 ? 37.272 21.828 -27.305 1.00 92.31 77 GLY A C 1
ATOM 576 O O . GLY A 1 77 ? 36.967 22.809 -27.993 1.00 92.31 77 GLY A O 1
ATOM 577 N N . ALA A 1 78 ? 37.565 20.640 -27.832 1.00 90.69 78 ALA A N 1
ATOM 578 C CA . ALA A 1 78 ? 37.605 20.354 -29.260 1.00 90.69 78 ALA A CA 1
ATOM 579 C C . ALA A 1 78 ? 36.208 20.446 -29.897 1.00 90.69 78 ALA A C 1
ATOM 581 O O . ALA A 1 78 ? 36.061 21.045 -30.967 1.00 90.69 78 ALA A O 1
ATOM 582 N N . ALA A 1 79 ? 35.170 19.955 -29.207 1.00 88.69 79 ALA A N 1
ATOM 583 C CA . ALA A 1 79 ? 33.787 20.035 -29.684 1.00 88.69 79 ALA A CA 1
ATOM 584 C C . ALA A 1 79 ? 33.287 21.488 -29.773 1.00 88.69 79 ALA A C 1
ATOM 586 O O . ALA A 1 79 ? 32.588 21.851 -30.723 1.00 88.69 79 ALA A O 1
ATOM 587 N N . ARG A 1 80 ? 33.683 22.352 -28.825 1.00 91.38 80 ARG A N 1
ATOM 588 C CA . ARG A 1 80 ? 33.395 23.791 -28.895 1.00 91.38 80 ARG A CA 1
ATOM 589 C C . ARG A 1 80 ? 34.140 24.443 -30.055 1.00 91.38 80 ARG A C 1
ATOM 591 O O . ARG A 1 80 ? 33.508 25.136 -30.842 1.00 91.38 80 ARG A O 1
ATOM 598 N N . ALA A 1 81 ? 35.430 24.154 -30.222 1.00 91.56 81 ALA A N 1
ATOM 599 C CA . ALA A 1 81 ? 36.216 24.682 -31.336 1.00 91.56 81 ALA A CA 1
ATOM 600 C C . ALA A 1 81 ? 35.681 24.238 -32.715 1.00 91.56 81 ALA A C 1
ATOM 602 O O . ALA A 1 81 ? 35.796 24.989 -33.681 1.00 91.56 81 ALA A O 1
ATOM 603 N N . ALA A 1 82 ? 35.087 23.043 -32.825 1.00 90.75 82 ALA A N 1
ATOM 604 C CA . ALA A 1 82 ? 34.390 22.589 -34.032 1.00 90.75 82 ALA A CA 1
ATOM 605 C C . ALA A 1 82 ? 33.098 23.381 -34.296 1.00 90.75 82 ALA A C 1
ATOM 607 O O . ALA A 1 82 ? 32.829 23.771 -35.432 1.00 90.75 82 ALA A O 1
ATOM 608 N N . LEU A 1 83 ? 32.326 23.675 -33.247 1.00 90.31 83 LEU A N 1
ATOM 609 C CA . LEU A 1 83 ? 31.125 24.505 -33.342 1.00 90.31 83 LEU A CA 1
ATOM 610 C C . LEU A 1 83 ? 31.447 25.970 -33.688 1.00 90.31 83 LEU A C 1
ATOM 612 O O . LEU A 1 83 ? 30.759 26.553 -34.519 1.00 90.31 83 LEU A O 1
ATOM 616 N N . ASP A 1 84 ? 32.512 26.542 -33.119 1.00 91.19 84 ASP A N 1
ATOM 617 C CA . ASP A 1 84 ? 32.999 27.882 -33.478 1.00 91.19 84 ASP A CA 1
ATOM 618 C C . ASP A 1 84 ? 33.427 27.939 -34.957 1.00 91.19 84 ASP A C 1
ATOM 620 O O . ASP A 1 84 ? 32.980 28.817 -35.694 1.00 91.19 84 ASP A O 1
ATOM 624 N N . ARG A 1 85 ? 34.181 26.933 -35.441 1.00 90.44 85 ARG A N 1
ATOM 625 C CA . ARG A 1 85 ? 34.515 26.790 -36.874 1.00 90.44 85 ARG A CA 1
ATOM 626 C C . ARG A 1 85 ? 33.285 26.707 -37.780 1.00 90.44 85 ARG A C 1
ATOM 628 O O . ARG A 1 85 ? 33.379 27.106 -38.936 1.00 90.44 85 ARG A O 1
ATOM 635 N N . TYR A 1 86 ? 32.168 26.162 -37.298 1.00 89.69 86 TYR A N 1
ATOM 636 C CA . TYR A 1 86 ? 30.911 26.113 -38.045 1.00 89.69 86 TYR A CA 1
ATOM 637 C C . TYR A 1 86 ? 30.197 27.474 -38.052 1.00 89.69 86 TYR A C 1
ATOM 639 O O . TYR A 1 86 ? 29.749 27.920 -39.108 1.00 89.69 86 TYR A O 1
ATOM 647 N N . ASP A 1 87 ? 30.109 28.139 -36.896 1.00 87.62 87 ASP A N 1
ATOM 648 C CA . ASP A 1 87 ? 29.417 29.426 -36.741 1.00 87.62 87 ASP A CA 1
ATOM 649 C C . ASP A 1 87 ? 30.130 30.581 -37.485 1.00 87.62 87 ASP A C 1
ATOM 651 O O . ASP A 1 87 ? 29.466 31.519 -37.927 1.00 87.62 87 ASP A O 1
ATOM 655 N N . ASP A 1 88 ? 31.444 30.473 -37.725 1.00 87.44 88 ASP A N 1
ATOM 656 C CA . ASP A 1 88 ? 32.228 31.393 -38.570 1.00 87.44 88 ASP A CA 1
ATOM 657 C C . ASP A 1 88 ? 31.954 31.262 -40.092 1.00 87.44 88 ASP A C 1
ATOM 659 O O . ASP A 1 88 ? 32.368 32.125 -40.878 1.00 87.44 88 ASP A O 1
ATOM 663 N N . VAL A 1 89 ? 31.277 30.202 -40.565 1.00 85.62 89 VAL A N 1
ATOM 664 C CA . VAL A 1 89 ? 31.082 29.964 -42.010 1.00 85.62 89 VAL A CA 1
ATOM 665 C C . VAL A 1 89 ? 29.865 30.728 -42.567 1.00 85.62 89 VAL A C 1
ATOM 667 O O . VAL A 1 89 ? 28.747 30.572 -42.077 1.00 85.62 89 VAL A O 1
ATOM 670 N N . PRO A 1 90 ? 30.010 31.501 -43.668 1.00 78.50 90 PRO A N 1
ATOM 671 C CA . PRO A 1 90 ? 28.883 32.207 -44.276 1.00 78.50 90 PRO A CA 1
ATOM 672 C C . PRO A 1 90 ? 27.766 31.266 -44.778 1.00 78.50 90 PRO A C 1
ATOM 674 O O . PRO A 1 90 ? 28.081 30.272 -45.441 1.00 78.50 90 PRO A O 1
ATOM 677 N N . PRO A 1 91 ? 26.469 31.635 -44.649 1.00 71.81 91 PRO A N 1
ATOM 678 C CA . PRO A 1 91 ? 25.312 30.776 -44.958 1.00 71.81 91 PRO A CA 1
ATOM 679 C C . PRO A 1 91 ? 25.293 30.057 -46.319 1.00 71.81 91 PRO A C 1
ATOM 681 O O . PRO A 1 91 ? 24.620 29.042 -46.484 1.00 71.81 91 PRO A O 1
ATOM 684 N N . ARG A 1 92 ? 26.032 30.563 -47.316 1.00 66.56 92 ARG A N 1
ATOM 685 C CA . ARG A 1 92 ? 26.172 29.949 -48.649 1.00 66.56 92 ARG A CA 1
ATOM 686 C C . ARG A 1 92 ? 27.031 28.674 -48.671 1.00 66.56 92 ARG A C 1
ATOM 688 O O . ARG A 1 92 ? 27.027 27.992 -49.689 1.00 66.56 92 ARG A O 1
ATOM 695 N N . LYS A 1 93 ? 27.756 28.359 -47.592 1.00 74.25 93 LYS A N 1
ATOM 696 C CA . LYS A 1 93 ? 28.619 27.168 -47.446 1.00 74.25 93 LYS A CA 1
ATOM 697 C C . LYS A 1 93 ? 28.116 26.166 -46.393 1.00 74.25 93 LYS A C 1
ATOM 699 O O . LYS A 1 93 ? 28.814 25.206 -46.084 1.00 74.25 93 LYS A O 1
ATOM 704 N N . ASN A 1 94 ? 26.891 26.335 -45.882 1.00 77.62 94 ASN A N 1
ATOM 705 C CA . ASN A 1 94 ? 26.352 25.527 -44.778 1.00 77.62 94 ASN A CA 1
ATOM 706 C C . ASN A 1 94 ? 26.389 24.006 -45.002 1.00 77.62 94 ASN A C 1
ATOM 708 O O . ASN A 1 94 ? 26.523 23.277 -44.028 1.00 77.62 94 ASN A O 1
ATOM 712 N N . ALA A 1 95 ? 26.288 23.514 -46.241 1.00 80.31 95 ALA A N 1
ATOM 713 C CA . ALA A 1 95 ? 26.388 22.079 -46.524 1.00 80.31 95 ALA A CA 1
ATOM 714 C C . ALA A 1 95 ? 27.801 21.527 -46.244 1.00 80.31 95 ALA A C 1
ATOM 716 O O . ALA A 1 95 ? 27.945 20.551 -45.516 1.00 80.31 95 ALA A O 1
ATOM 717 N N . GLU A 1 96 ? 28.844 22.197 -46.746 1.00 84.12 96 GLU A N 1
ATOM 718 C CA . GLU A 1 96 ? 30.245 21.834 -46.482 1.00 84.12 96 GLU A CA 1
ATOM 719 C C . GLU A 1 96 ? 30.577 21.964 -44.986 1.00 84.12 96 GLU A C 1
ATOM 721 O O . GLU A 1 96 ? 31.236 21.098 -44.417 1.00 84.12 96 GLU A O 1
ATOM 726 N N . ALA A 1 97 ? 30.070 23.015 -44.329 1.00 85.56 97 ALA A N 1
ATOM 727 C CA . ALA A 1 97 ? 30.266 23.228 -42.896 1.00 85.56 97 ALA A CA 1
ATOM 728 C C . ALA A 1 97 ? 29.565 22.162 -42.036 1.00 85.56 97 ALA A C 1
ATOM 730 O O . ALA A 1 97 ? 30.148 21.695 -41.061 1.00 85.56 97 ALA A O 1
ATOM 731 N N . LYS A 1 98 ? 28.341 21.744 -42.398 1.00 87.44 98 LYS A N 1
ATOM 732 C CA . LYS A 1 98 ? 27.626 20.641 -41.731 1.00 87.44 98 LYS A CA 1
ATOM 733 C C . LYS A 1 98 ? 28.380 19.322 -41.861 1.00 87.44 98 LYS A C 1
ATOM 735 O O . LYS A 1 98 ? 28.482 18.596 -40.877 1.00 87.44 98 LYS A O 1
ATOM 740 N N . GLU A 1 99 ? 28.924 19.031 -43.042 1.00 88.38 99 GLU A N 1
ATOM 741 C CA . GLU A 1 99 ? 29.714 17.819 -43.272 1.00 88.38 99 GLU A CA 1
ATOM 742 C C . GLU A 1 99 ? 31.003 17.822 -42.439 1.00 88.38 99 GLU A C 1
ATOM 744 O O . GLU A 1 99 ? 31.299 16.841 -41.757 1.00 88.38 99 GLU A O 1
ATOM 749 N N . GLN A 1 100 ? 31.726 18.950 -42.415 1.00 89.25 100 GLN A N 1
ATOM 750 C CA . GLN A 1 100 ? 32.927 19.091 -41.592 1.00 89.25 100 GLN A CA 1
ATOM 751 C C . GLN A 1 100 ? 32.604 18.973 -40.099 1.00 89.25 100 GLN A C 1
ATOM 753 O O . GLN A 1 100 ? 33.280 18.232 -39.399 1.00 89.25 100 GLN A O 1
ATOM 758 N N . LEU A 1 101 ? 31.541 19.622 -39.612 1.00 89.94 101 LEU A N 1
ATOM 759 C CA . LEU A 1 101 ? 31.120 19.521 -38.212 1.00 89.94 101 LEU A CA 1
ATOM 760 C C . LEU A 1 101 ? 30.714 18.085 -37.833 1.00 89.94 101 LEU A C 1
ATOM 762 O O . LEU A 1 101 ? 31.044 17.629 -36.741 1.00 89.94 101 LEU A O 1
ATOM 766 N N . TRP A 1 102 ? 30.046 17.354 -38.734 1.00 90.12 102 TRP A N 1
ATOM 767 C CA . TRP A 1 102 ? 29.690 15.941 -38.546 1.00 90.12 102 TRP A CA 1
ATOM 768 C C . TRP A 1 102 ? 30.914 15.018 -38.506 1.00 90.12 102 TRP A C 1
ATOM 770 O O . TRP A 1 102 ? 30.950 14.073 -37.718 1.00 90.12 102 TRP A O 1
ATOM 780 N N . SER A 1 103 ? 31.933 15.309 -39.319 1.00 89.25 103 SER A N 1
ATOM 781 C CA . SER A 1 103 ? 33.231 14.634 -39.254 1.00 89.25 103 SER A CA 1
ATOM 782 C C . SER A 1 103 ? 33.976 14.968 -37.957 1.00 89.25 103 SER A C 1
ATOM 784 O O . SER A 1 103 ? 34.498 14.068 -37.301 1.00 89.25 103 SER A O 1
ATOM 786 N N . ASP A 1 104 ? 33.999 16.242 -37.562 1.00 89.50 104 ASP A N 1
ATOM 787 C CA . ASP A 1 104 ? 34.716 16.729 -36.383 1.00 89.50 104 ASP A CA 1
ATOM 788 C C . ASP A 1 104 ? 34.172 16.082 -35.100 1.00 89.50 104 ASP A C 1
ATOM 790 O O . ASP A 1 104 ? 34.958 15.528 -34.331 1.00 89.50 104 ASP A O 1
ATOM 794 N N . ILE A 1 105 ? 32.845 16.032 -34.892 1.00 87.12 105 ILE A N 1
ATOM 795 C CA . ILE A 1 105 ? 32.258 15.395 -33.691 1.00 87.12 105 ILE A CA 1
ATOM 796 C C . ILE A 1 105 ? 32.448 13.873 -33.611 1.00 87.12 105 ILE A C 1
ATOM 798 O O . ILE A 1 105 ? 32.180 13.283 -32.567 1.00 87.12 105 ILE A O 1
ATOM 802 N N . ARG A 1 106 ? 32.892 13.227 -34.697 1.00 86.62 106 ARG A N 1
ATOM 803 C CA . ARG A 1 106 ? 33.232 11.794 -34.723 1.00 86.62 106 ARG A CA 1
ATOM 804 C C . ARG A 1 106 ? 34.715 11.531 -34.438 1.00 86.62 106 ARG A C 1
ATOM 806 O O . ARG A 1 106 ? 35.097 10.367 -34.330 1.00 86.62 106 ARG A O 1
ATOM 813 N N . SER A 1 107 ? 35.540 12.574 -34.298 1.00 88.94 107 SER A N 1
ATOM 814 C CA . SER A 1 107 ? 36.903 12.452 -33.765 1.00 88.94 107 SER A CA 1
ATOM 815 C C . SER A 1 107 ? 36.876 12.156 -32.255 1.00 88.94 107 SER A C 1
ATOM 817 O O . SER A 1 107 ? 35.982 12.666 -31.577 1.00 88.94 107 SER A O 1
ATOM 819 N N . PRO A 1 108 ? 37.834 11.384 -31.698 1.00 87.31 108 PRO A N 1
ATOM 820 C CA . PRO A 1 108 ? 37.836 11.040 -30.271 1.00 87.31 108 PRO A CA 1
ATOM 821 C C . PRO A 1 108 ? 37.809 12.269 -29.352 1.00 87.31 108 PRO A C 1
ATOM 823 O O . PRO A 1 108 ? 36.977 12.353 -28.459 1.00 87.31 108 PRO A O 1
ATOM 826 N N . GLU A 1 109 ? 38.638 13.274 -29.647 1.00 86.00 109 GLU A N 1
ATOM 827 C CA . GLU A 1 109 ? 38.750 14.508 -28.856 1.00 86.00 109 GLU A CA 1
ATOM 828 C C . GLU A 1 109 ? 37.411 15.260 -28.750 1.00 86.00 109 GLU A C 1
ATOM 830 O O . GLU A 1 109 ? 37.032 15.720 -27.674 1.00 86.00 109 GLU A O 1
ATOM 835 N N . CYS A 1 110 ? 36.656 15.360 -29.851 1.00 88.81 110 CYS A N 1
ATOM 836 C CA . CYS A 1 110 ? 35.332 15.984 -29.827 1.00 88.81 110 CYS A CA 1
ATOM 837 C C . CYS A 1 110 ? 34.258 15.063 -29.230 1.00 88.81 110 CYS A C 1
ATOM 839 O O . CYS A 1 110 ? 33.292 15.561 -28.651 1.00 88.81 110 CYS A O 1
ATOM 841 N N . ALA A 1 111 ? 34.398 13.744 -29.382 1.00 88.25 111 ALA A N 1
ATOM 842 C CA . ALA A 1 111 ? 33.472 12.766 -28.827 1.00 88.25 111 ALA A CA 1
ATOM 843 C C . ALA A 1 111 ? 33.509 12.768 -27.290 1.00 88.25 111 ALA A C 1
ATOM 845 O O . ALA A 1 111 ? 32.448 12.773 -26.670 1.00 88.25 111 ALA A O 1
ATOM 846 N N . ASP A 1 112 ? 34.693 12.857 -26.680 1.00 90.25 112 ASP A N 1
ATOM 847 C CA . ASP A 1 112 ? 34.855 12.924 -25.222 1.00 90.25 112 ASP A CA 1
ATOM 848 C C . ASP A 1 112 ? 34.262 14.222 -24.640 1.00 90.25 112 ASP A C 1
ATOM 850 O O . ASP A 1 112 ? 33.469 14.179 -23.694 1.00 90.25 112 ASP A O 1
ATOM 854 N N . ASP A 1 113 ? 34.557 15.380 -25.250 1.00 90.38 113 ASP A N 1
ATOM 855 C CA . ASP A 1 113 ? 33.941 16.672 -24.893 1.00 90.38 113 ASP A CA 1
ATOM 856 C C . ASP A 1 113 ? 32.404 16.638 -25.018 1.00 90.38 113 ASP A C 1
ATOM 858 O O . ASP A 1 113 ? 31.684 17.208 -24.188 1.00 90.38 113 ASP A O 1
ATOM 862 N N . LEU A 1 114 ? 31.884 15.972 -26.056 1.00 89.25 114 LEU A N 1
ATOM 863 C CA . LEU A 1 114 ? 30.448 15.846 -26.295 1.00 89.25 114 LEU A CA 1
ATOM 864 C C . LEU A 1 114 ? 29.785 14.901 -25.287 1.00 89.25 114 LEU A C 1
ATOM 866 O O . LEU A 1 114 ? 28.751 15.258 -24.723 1.00 89.25 114 LEU A O 1
ATOM 870 N N . LEU A 1 115 ? 30.399 13.753 -24.989 1.00 90.94 115 LEU A N 1
ATOM 871 C CA . LEU A 1 115 ? 29.932 12.807 -23.974 1.00 90.94 115 LEU A CA 1
ATOM 872 C C . LEU A 1 115 ? 29.896 13.461 -22.586 1.00 90.94 115 LEU A C 1
ATOM 874 O O . LEU A 1 115 ? 28.903 13.332 -21.869 1.00 90.94 115 LEU A O 1
ATOM 878 N N . ALA A 1 116 ? 30.929 14.231 -22.228 1.00 90.94 116 ALA A N 1
ATOM 879 C CA . ALA A 1 116 ? 30.968 14.997 -20.984 1.00 90.94 116 ALA A CA 1
ATOM 880 C C . ALA A 1 116 ? 29.869 16.076 -20.923 1.00 90.94 116 ALA A C 1
ATOM 882 O O . ALA A 1 116 ? 29.268 16.296 -19.868 1.00 90.94 116 ALA A O 1
ATOM 883 N N . ALA A 1 117 ? 29.558 16.732 -22.047 1.00 89.81 117 ALA A N 1
ATOM 884 C CA . ALA A 1 117 ? 28.442 17.674 -22.134 1.00 89.81 117 ALA A CA 1
ATOM 885 C C . ALA A 1 117 ? 27.066 16.979 -22.063 1.00 89.81 117 ALA A C 1
ATOM 887 O O . ALA A 1 117 ? 26.137 17.543 -21.483 1.00 89.81 117 ALA A O 1
ATOM 888 N N . VAL A 1 118 ? 26.935 15.760 -22.601 1.00 89.06 118 VAL A N 1
ATOM 889 C CA . VAL A 1 118 ? 25.728 14.922 -22.505 1.00 89.06 118 VAL A CA 1
ATOM 890 C C . VAL A 1 118 ? 25.497 14.453 -21.066 1.00 89.06 118 VAL A C 1
ATOM 892 O O . VAL A 1 118 ? 24.405 14.683 -20.550 1.00 89.06 118 VAL A O 1
ATOM 895 N N . ARG A 1 119 ? 26.514 13.895 -20.390 1.00 90.56 119 ARG A N 1
ATOM 896 C CA . ARG A 1 119 ? 26.460 13.496 -18.964 1.00 90.56 119 ARG A CA 1
ATOM 897 C C . ARG A 1 119 ? 25.993 14.655 -18.083 1.00 90.56 119 ARG A C 1
ATOM 899 O O . ARG A 1 119 ? 24.938 14.576 -17.458 1.00 90.56 119 ARG A O 1
ATOM 906 N N . ARG A 1 120 ? 26.675 15.801 -18.181 1.00 89.12 120 ARG A N 1
ATOM 907 C CA . ARG A 1 120 ? 26.308 17.033 -17.462 1.00 89.12 120 ARG A CA 1
ATOM 908 C C . ARG A 1 120 ? 24.881 17.503 -17.763 1.00 89.12 120 ARG A C 1
ATOM 910 O O . ARG A 1 120 ? 24.226 18.081 -16.902 1.00 89.12 120 ARG A O 1
ATOM 917 N N . ARG A 1 121 ? 24.370 17.278 -18.981 1.00 85.75 121 ARG A N 1
ATOM 918 C CA . ARG A 1 121 ? 23.001 17.666 -19.354 1.00 85.75 121 ARG A CA 1
ATOM 919 C C . ARG A 1 121 ? 21.931 16.703 -18.827 1.00 85.75 121 ARG A C 1
ATOM 921 O O . ARG A 1 121 ? 20.805 17.139 -18.603 1.00 85.75 121 ARG A O 1
ATOM 928 N N . ILE A 1 122 ? 22.272 15.433 -18.623 1.00 86.62 122 ILE A N 1
ATOM 929 C CA . ILE A 1 122 ? 21.421 14.430 -17.965 1.00 86.62 122 ILE A CA 1
ATOM 930 C C . ILE A 1 122 ? 21.301 14.775 -16.467 1.00 86.62 122 ILE A C 1
ATOM 932 O O . ILE A 1 122 ? 20.187 14.882 -15.952 1.00 86.62 122 ILE A O 1
ATOM 936 N N . GLU A 1 123 ? 22.429 15.092 -15.821 1.00 87.12 123 GLU A N 1
ATOM 937 C CA . GLU A 1 123 ? 22.507 15.581 -14.433 1.00 87.12 123 GLU A CA 1
ATOM 938 C C . GLU A 1 123 ? 21.725 16.894 -14.225 1.00 87.12 123 GLU A C 1
ATOM 940 O O . GLU A 1 123 ? 20.894 16.986 -13.323 1.00 87.12 123 GLU A O 1
ATOM 945 N N . GLU A 1 124 ? 21.910 17.899 -15.098 1.00 85.25 124 GLU A N 1
ATOM 946 C CA . GLU A 1 124 ? 21.165 19.178 -15.069 1.00 85.25 124 GLU A CA 1
ATOM 947 C C . GLU A 1 124 ? 19.637 19.013 -15.150 1.00 85.25 124 GLU A C 1
ATOM 949 O O . GLU A 1 124 ? 18.900 19.937 -14.802 1.00 85.25 124 GLU A O 1
ATOM 954 N N . MET A 1 125 ? 19.161 17.870 -15.648 1.00 78.56 125 MET A N 1
ATOM 955 C CA . MET A 1 125 ? 17.741 17.548 -15.803 1.00 78.56 125 MET A CA 1
ATOM 956 C C . MET A 1 125 ? 17.206 16.643 -14.677 1.00 78.56 125 MET A C 1
ATOM 958 O O . MET A 1 125 ? 16.027 16.296 -14.696 1.00 78.56 125 MET A O 1
ATOM 962 N N . GLY A 1 126 ? 18.039 16.299 -13.687 1.00 78.50 126 GLY A N 1
ATOM 963 C CA . GLY A 1 126 ? 17.648 15.557 -12.483 1.00 78.50 126 GLY A CA 1
ATOM 964 C C . GLY A 1 126 ? 17.693 14.032 -12.603 1.00 78.50 126 GLY A C 1
ATOM 965 O O . GLY A 1 126 ? 17.197 13.350 -11.714 1.00 78.50 126 GLY A O 1
ATOM 966 N N . TYR A 1 127 ? 18.264 13.477 -13.674 1.00 83.50 127 TYR A N 1
ATOM 967 C CA . TYR A 1 127 ? 18.426 12.028 -13.813 1.00 83.50 127 TYR A CA 1
ATOM 968 C C . TYR A 1 127 ? 19.672 11.533 -13.059 1.00 83.50 127 TYR A C 1
ATOM 970 O O . TYR A 1 127 ? 20.762 12.076 -13.234 1.00 83.50 127 TYR A O 1
ATOM 978 N N . SER A 1 128 ? 19.518 10.461 -12.280 1.00 84.19 128 SER A N 1
ATOM 979 C CA . SER A 1 128 ? 20.618 9.707 -11.663 1.00 84.19 128 SER A CA 1
ATOM 980 C C . SER A 1 128 ? 21.063 8.518 -12.529 1.00 84.19 128 SER A C 1
ATOM 982 O O . SER A 1 128 ? 20.341 8.070 -13.424 1.00 84.19 128 SER A O 1
ATOM 984 N N . ASP A 1 129 ? 22.243 7.972 -12.227 1.00 86.75 129 ASP A N 1
ATOM 985 C CA . ASP A 1 129 ? 22.751 6.693 -12.748 1.00 86.75 129 ASP A CA 1
ATOM 986 C C . ASP A 1 129 ? 21.721 5.557 -12.628 1.00 86.75 129 ASP A C 1
ATOM 988 O O . ASP A 1 129 ? 21.498 4.802 -13.580 1.00 86.75 129 ASP A O 1
ATOM 992 N N . SER A 1 130 ? 21.018 5.505 -11.491 1.00 89.00 130 SER A N 1
ATOM 993 C CA . SER A 1 130 ? 19.996 4.503 -11.181 1.00 89.00 130 SER A CA 1
ATOM 994 C C . SER A 1 130 ? 18.885 4.395 -12.237 1.00 89.00 130 SER A C 1
ATOM 996 O O . SER A 1 130 ? 18.276 3.335 -12.400 1.00 89.00 130 SER A O 1
ATOM 998 N N . ARG A 1 131 ? 18.630 5.476 -12.992 1.00 89.81 131 ARG A N 1
ATOM 999 C CA . ARG A 1 131 ? 17.553 5.561 -13.987 1.00 89.81 131 ARG A CA 1
ATOM 1000 C C . ARG A 1 131 ? 17.846 4.837 -15.297 1.00 89.81 131 ARG A C 1
ATOM 1002 O O . ARG A 1 131 ? 16.896 4.562 -16.028 1.00 89.81 131 ARG A O 1
ATOM 1009 N N . ALA A 1 132 ? 19.101 4.479 -15.583 1.00 92.62 132 ALA A N 1
ATOM 1010 C CA . ALA A 1 132 ? 19.498 3.944 -16.888 1.00 92.62 132 ALA A CA 1
ATOM 1011 C C . ALA A 1 132 ? 18.667 2.723 -17.333 1.00 92.62 132 ALA A C 1
ATOM 1013 O O . ALA A 1 132 ? 18.123 2.709 -18.436 1.00 92.62 132 ALA A O 1
ATOM 1014 N N . ILE A 1 133 ? 18.497 1.717 -16.467 1.00 95.94 133 ILE A N 1
ATOM 1015 C CA . ILE A 1 133 ? 17.723 0.509 -16.812 1.00 95.94 133 ILE A CA 1
ATOM 1016 C C . ILE A 1 133 ? 16.213 0.804 -16.839 1.00 95.94 133 ILE A C 1
ATOM 1018 O O . ILE A 1 133 ? 15.498 0.260 -17.680 1.00 95.94 133 ILE A O 1
ATOM 1022 N N . PHE A 1 134 ? 15.721 1.707 -15.982 1.00 94.06 134 PHE A N 1
ATOM 1023 C CA . PHE A 1 134 ? 14.309 2.103 -15.963 1.00 94.06 134 PHE A CA 1
ATOM 1024 C C . PHE A 1 134 ? 13.874 2.803 -17.252 1.00 94.06 134 PHE A C 1
ATOM 1026 O O . PHE A 1 134 ? 12.826 2.463 -17.793 1.00 94.06 134 PHE A O 1
ATOM 1033 N N . GLU A 1 135 ? 14.662 3.738 -17.784 1.00 92.12 135 GLU A N 1
ATOM 1034 C CA . GLU A 1 135 ? 14.317 4.408 -19.044 1.00 92.12 135 GLU A CA 1
ATOM 1035 C C . GLU A 1 135 ? 14.381 3.430 -20.234 1.00 92.12 135 GLU A C 1
ATOM 1037 O O . GLU A 1 135 ? 13.537 3.491 -21.130 1.00 92.12 135 GLU A O 1
ATOM 1042 N N . LEU A 1 136 ? 15.297 2.451 -20.223 1.00 94.75 136 LEU A N 1
ATOM 1043 C CA . LEU A 1 136 ? 15.282 1.355 -21.202 1.00 94.75 136 LEU A CA 1
ATOM 1044 C C . LEU A 1 136 ? 14.049 0.446 -21.060 1.00 94.75 136 LEU A C 1
ATOM 1046 O O . LEU A 1 136 ? 13.474 0.046 -22.072 1.00 94.75 136 LEU A O 1
ATOM 1050 N N . PHE A 1 137 ? 13.589 0.179 -19.836 1.00 94.88 137 PHE A N 1
ATOM 1051 C CA . PHE A 1 137 ? 12.330 -0.527 -19.580 1.00 94.88 137 PHE A CA 1
ATOM 1052 C C . PHE A 1 137 ? 11.113 0.245 -20.109 1.00 94.88 137 PHE A C 1
ATOM 1054 O O . PHE A 1 137 ? 10.218 -0.354 -20.704 1.00 94.88 137 PHE A O 1
ATOM 1061 N N . GLN A 1 138 ? 11.090 1.577 -19.972 1.00 90.56 138 GLN A N 1
ATOM 1062 C CA . GLN A 1 138 ? 10.012 2.398 -20.537 1.00 90.56 138 GLN A CA 1
ATOM 1063 C C . GLN A 1 138 ? 9.982 2.342 -22.064 1.00 90.56 138 GLN A C 1
ATOM 1065 O O . GLN A 1 138 ? 8.916 2.148 -22.644 1.00 90.56 138 GLN A O 1
ATOM 1070 N N . ASN A 1 139 ? 11.148 2.441 -22.712 1.00 90.12 139 ASN A N 1
ATOM 1071 C CA . ASN A 1 139 ? 11.260 2.279 -24.163 1.00 90.12 139 ASN A CA 1
ATOM 1072 C C . ASN A 1 139 ? 10.785 0.885 -24.621 1.00 90.12 139 ASN A C 1
ATOM 1074 O O . ASN A 1 139 ? 10.192 0.761 -25.691 1.00 90.12 139 ASN A O 1
ATOM 1078 N N . ALA A 1 140 ? 10.995 -0.156 -23.807 1.00 92.00 140 ALA A N 1
ATOM 1079 C CA . ALA A 1 140 ? 10.537 -1.511 -24.099 1.00 92.00 140 ALA A CA 1
ATOM 1080 C C . ALA A 1 140 ? 9.015 -1.707 -23.946 1.00 92.00 140 ALA A C 1
ATOM 1082 O O . ALA A 1 140 ? 8.431 -2.419 -24.764 1.00 92.00 140 ALA A O 1
ATOM 1083 N N . ASP A 1 141 ? 8.360 -1.078 -22.959 1.00 90.88 141 ASP A N 1
ATOM 1084 C CA . ASP A 1 141 ? 6.889 -1.103 -22.847 1.00 90.88 141 ASP A CA 1
ATOM 1085 C C . ASP A 1 141 ? 6.226 -0.286 -23.967 1.00 90.88 141 ASP A C 1
ATOM 1087 O O . ASP A 1 141 ? 5.299 -0.770 -24.614 1.00 90.88 141 ASP A O 1
ATOM 1091 N N . ASP A 1 142 ? 6.760 0.899 -24.284 1.00 86.75 142 ASP A N 1
ATOM 1092 C CA . ASP A 1 142 ? 6.310 1.706 -25.427 1.00 86.75 142 ASP A CA 1
ATOM 1093 C C . ASP A 1 142 ? 6.466 0.958 -26.761 1.00 86.75 142 ASP A C 1
ATOM 1095 O O . ASP A 1 142 ? 5.584 1.025 -27.620 1.00 86.75 142 ASP A O 1
ATOM 1099 N N . ALA A 1 143 ? 7.550 0.194 -26.938 1.00 87.19 143 ALA A N 1
ATOM 1100 C CA . ALA A 1 143 ? 7.758 -0.637 -28.124 1.00 87.19 143 ALA A CA 1
ATOM 1101 C C . ALA A 1 143 ? 6.736 -1.781 -28.259 1.00 87.19 143 ALA A C 1
ATOM 1103 O O . ALA A 1 143 ? 6.600 -2.344 -29.342 1.00 87.19 143 ALA A O 1
ATOM 1104 N N . LEU A 1 144 ? 5.997 -2.138 -27.207 1.00 86.75 144 LEU A N 1
ATOM 1105 C CA . LEU A 1 144 ? 4.912 -3.121 -27.286 1.00 86.75 144 LEU A CA 1
ATOM 1106 C C . LEU A 1 144 ? 3.564 -2.487 -27.682 1.00 86.75 144 LEU A C 1
ATOM 1108 O O . LEU A 1 144 ? 2.586 -3.212 -27.877 1.00 86.75 144 LEU A O 1
ATOM 1112 N N . ASP A 1 145 ? 3.470 -1.156 -27.811 1.00 80.38 145 ASP A N 1
ATOM 1113 C CA . ASP A 1 145 ? 2.219 -0.485 -28.181 1.00 80.38 145 ASP A CA 1
ATOM 1114 C C . ASP A 1 145 ? 1.767 -0.866 -29.598 1.00 80.38 145 ASP A C 1
ATOM 1116 O O . ASP A 1 145 ? 2.451 -0.604 -30.586 1.00 80.38 145 ASP A O 1
ATOM 1120 N N . HIS A 1 146 ? 0.584 -1.482 -29.687 1.00 67.94 146 HIS A N 1
ATOM 1121 C CA . HIS A 1 146 ? 0.016 -2.034 -30.923 1.00 67.94 146 HIS A CA 1
ATOM 1122 C C . HIS A 1 146 ? 0.905 -3.089 -31.628 1.00 67.94 146 HIS A C 1
ATOM 1124 O O . HIS A 1 146 ? 0.752 -3.310 -32.830 1.00 67.94 146 HIS A O 1
ATOM 1130 N N . TRP A 1 147 ? 1.808 -3.760 -30.899 1.00 73.69 147 TRP A N 1
ATOM 1131 C CA . TRP A 1 147 ? 2.620 -4.873 -31.410 1.00 73.69 147 TRP A CA 1
ATOM 1132 C C . TRP A 1 147 ? 1.925 -6.227 -31.148 1.00 73.69 147 TRP A C 1
ATOM 1134 O O . TRP A 1 147 ? 1.460 -6.449 -30.026 1.00 73.69 147 TRP A O 1
ATOM 1144 N N . PRO A 1 148 ? 1.815 -7.141 -32.134 1.00 61.25 148 PRO A N 1
ATOM 1145 C CA . PRO A 1 148 ? 1.137 -8.424 -31.946 1.00 61.25 148 PRO A CA 1
ATOM 1146 C C . PRO A 1 148 ? 1.914 -9.338 -30.987 1.00 61.25 148 PRO A C 1
ATOM 1148 O O . PRO A 1 148 ? 3.064 -9.695 -31.235 1.00 61.25 148 PRO A O 1
ATOM 1151 N N . SER A 1 149 ? 1.275 -9.757 -29.894 1.00 54.25 149 SER A N 1
ATOM 1152 C CA . SER A 1 149 ? 1.898 -10.590 -28.863 1.00 54.25 149 SER A CA 1
ATOM 1153 C C . SER A 1 149 ? 1.871 -12.085 -29.207 1.00 54.25 149 SER A C 1
ATOM 1155 O O . SER A 1 149 ? 0.829 -12.741 -29.167 1.00 54.25 149 SER A O 1
ATOM 1157 N N . GLN A 1 150 ? 3.047 -12.644 -29.503 1.00 55.47 150 GLN A N 1
ATOM 1158 C CA . GLN A 1 150 ? 3.333 -14.085 -29.511 1.00 55.47 150 GLN A CA 1
ATOM 1159 C C . GLN A 1 150 ? 4.665 -14.341 -28.771 1.00 55.47 150 GLN A C 1
ATOM 1161 O O . GLN A 1 150 ? 5.301 -13.394 -28.313 1.00 55.47 150 GLN A O 1
ATOM 1166 N N . GLY A 1 151 ? 5.030 -15.613 -28.575 1.00 65.00 151 GLY A N 1
ATOM 1167 C CA . GLY A 1 151 ? 6.372 -16.031 -28.142 1.00 65.00 151 GLY A CA 1
ATOM 1168 C C . GLY A 1 151 ? 6.936 -15.335 -26.897 1.00 65.00 151 GLY A C 1
ATOM 1169 O O . GLY A 1 151 ? 6.502 -15.613 -25.779 1.00 65.00 151 GLY A O 1
ATOM 1170 N N . GLN A 1 152 ? 7.966 -14.511 -27.102 1.00 71.62 152 GLN A N 1
ATOM 1171 C CA . GLN A 1 152 ? 8.689 -13.742 -26.083 1.00 71.62 152 GLN A CA 1
ATOM 1172 C C . GLN A 1 152 ? 8.176 -12.300 -25.936 1.00 71.62 152 GLN A C 1
ATOM 1174 O O . GLN A 1 152 ? 8.625 -11.589 -25.031 1.00 71.62 152 GLN A O 1
ATOM 1179 N N . ALA A 1 153 ? 7.254 -11.841 -26.789 1.00 74.88 153 ALA A N 1
ATOM 1180 C CA . ALA A 1 153 ? 6.707 -10.489 -26.713 1.00 74.88 153 ALA A CA 1
ATOM 1181 C C . ALA A 1 153 ? 6.100 -10.200 -25.327 1.00 74.88 153 ALA A C 1
ATOM 1183 O O . ALA A 1 153 ? 5.362 -11.007 -24.763 1.00 74.88 153 ALA A O 1
ATOM 1184 N N . GLY A 1 154 ? 6.427 -9.036 -24.760 1.00 81.06 154 GLY A N 1
ATOM 1185 C CA . GLY A 1 154 ? 6.135 -8.724 -23.355 1.00 81.06 154 GLY A CA 1
ATOM 1186 C C . GLY A 1 154 ? 7.250 -9.100 -22.371 1.00 81.06 154 GLY A C 1
ATOM 1187 O O . GLY A 1 154 ? 7.055 -8.928 -21.165 1.00 81.06 154 GLY A O 1
ATOM 1188 N N . THR A 1 155 ? 8.404 -9.574 -22.855 1.00 91.12 155 THR A N 1
ATOM 1189 C CA . THR A 1 155 ? 9.600 -9.854 -22.041 1.00 91.12 155 THR A CA 1
ATOM 1190 C C . THR A 1 155 ? 10.641 -8.738 -22.141 1.00 91.12 155 THR A C 1
ATOM 1192 O O . THR A 1 155 ? 10.957 -8.260 -23.233 1.00 91.12 155 THR A O 1
ATOM 1195 N N . PHE A 1 156 ? 11.208 -8.367 -20.993 1.00 95.62 156 PHE A N 1
ATOM 1196 C CA . PHE A 1 156 ? 12.374 -7.494 -20.849 1.00 95.62 156 PHE A CA 1
ATOM 1197 C C . PHE A 1 156 ? 13.478 -8.249 -20.098 1.00 95.62 156 PHE A C 1
ATOM 1199 O O . PHE A 1 156 ? 13.226 -8.787 -19.024 1.00 95.62 156 PHE A O 1
ATOM 1206 N N . ARG A 1 157 ? 14.692 -8.313 -20.641 1.00 96.44 157 ARG A N 1
ATOM 1207 C CA . ARG A 1 157 ? 15.810 -9.092 -20.089 1.00 96.44 157 ARG A CA 1
ATOM 1208 C C . ARG A 1 157 ? 17.027 -8.200 -19.867 1.00 96.44 157 ARG A C 1
ATOM 1210 O O . ARG A 1 157 ? 17.391 -7.426 -20.746 1.00 96.44 157 ARG A O 1
ATOM 1217 N N . VAL A 1 158 ? 17.660 -8.337 -18.706 1.00 97.88 158 VAL A N 1
ATOM 1218 C CA . VAL A 1 158 ? 18.928 -7.695 -18.339 1.00 97.88 158 VAL A CA 1
ATOM 1219 C C . VAL A 1 158 ? 19.974 -8.784 -18.134 1.00 97.88 158 VAL A C 1
ATOM 1221 O O . VAL A 1 158 ? 19.737 -9.707 -17.360 1.00 97.88 158 VAL A O 1
ATOM 1224 N N . GLU A 1 159 ? 21.126 -8.677 -18.790 1.00 97.06 159 GLU A N 1
ATOM 1225 C CA . GLU A 1 159 ? 22.276 -9.567 -18.578 1.00 97.06 159 GLU A CA 1
ATOM 1226 C C . GLU A 1 159 ? 23.488 -8.764 -18.113 1.00 97.06 159 GLU A C 1
ATOM 1228 O O . GLU A 1 159 ? 23.700 -7.631 -18.552 1.00 97.06 159 GLU A O 1
ATOM 1233 N N . VAL A 1 160 ? 24.298 -9.352 -17.235 1.00 96.38 160 VAL A N 1
ATOM 1234 C CA . VAL A 1 160 ? 25.411 -8.670 -16.571 1.00 96.38 160 VAL A CA 1
ATOM 1235 C C . VAL A 1 160 ? 26.670 -9.524 -16.666 1.00 96.38 160 VAL A C 1
ATOM 1237 O O . VAL A 1 160 ? 26.670 -10.690 -16.274 1.00 96.38 160 VAL A O 1
ATOM 1240 N N . LEU A 1 161 ? 27.774 -8.935 -17.134 1.00 94.00 161 LEU A N 1
ATOM 1241 C CA . LEU A 1 161 ? 29.101 -9.543 -17.028 1.00 94.00 161 LEU A CA 1
ATOM 1242 C C . LEU A 1 161 ? 29.959 -8.732 -16.063 1.00 94.00 161 LEU A C 1
ATOM 1244 O O . LEU A 1 161 ? 30.087 -7.509 -16.176 1.00 94.00 161 LEU A O 1
ATOM 1248 N N . ARG A 1 162 ? 30.597 -9.441 -15.134 1.00 92.50 162 ARG A N 1
ATOM 1249 C CA . ARG A 1 162 ? 31.512 -8.877 -14.140 1.00 92.50 162 ARG A CA 1
ATOM 1250 C C . ARG A 1 162 ? 32.974 -9.114 -14.534 1.00 92.50 162 ARG A C 1
ATOM 1252 O O . ARG A 1 162 ? 33.275 -9.906 -15.436 1.00 92.50 162 ARG A O 1
ATOM 1259 N N . ASN A 1 163 ? 33.878 -8.362 -13.917 1.00 89.38 163 ASN A N 1
ATOM 1260 C CA . ASN A 1 163 ? 35.324 -8.571 -13.990 1.00 89.38 163 ASN A CA 1
ATOM 1261 C C . ASN A 1 163 ? 35.806 -9.475 -12.830 1.00 89.38 163 ASN A C 1
ATOM 1263 O O . ASN A 1 163 ? 35.012 -9.938 -12.012 1.00 89.38 163 ASN A O 1
ATOM 1267 N N . GLU A 1 164 ? 37.118 -9.698 -12.733 1.00 87.44 164 GLU A N 1
ATOM 1268 C CA . GLU A 1 164 ? 37.732 -10.501 -11.661 1.00 87.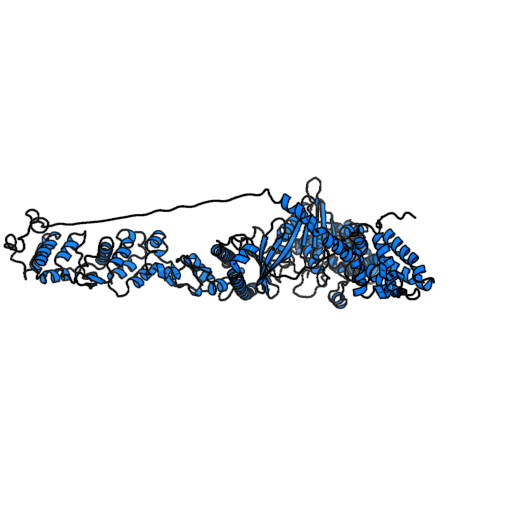44 164 GLU A CA 1
ATOM 1269 C C . GLU A 1 164 ? 37.577 -9.884 -10.256 1.00 87.44 164 GLU A C 1
ATOM 1271 O O . GLU A 1 164 ? 37.636 -10.606 -9.264 1.00 87.44 164 GLU A O 1
ATOM 1276 N N . THR A 1 165 ? 37.325 -8.572 -10.152 1.00 86.44 165 THR A N 1
ATOM 1277 C CA . THR A 1 165 ? 37.055 -7.881 -8.877 1.00 86.44 165 THR A CA 1
ATOM 1278 C C . THR A 1 165 ? 35.563 -7.839 -8.519 1.00 86.44 165 THR A C 1
ATOM 1280 O O . THR A 1 165 ? 35.190 -7.182 -7.551 1.00 86.44 165 THR A O 1
ATOM 1283 N N . GLY A 1 166 ? 34.694 -8.502 -9.294 1.00 87.25 166 GLY A N 1
ATOM 1284 C CA . GLY A 1 166 ? 33.240 -8.529 -9.092 1.00 87.25 166 GLY A CA 1
ATOM 1285 C C . GLY A 1 166 ? 32.482 -7.276 -9.558 1.00 87.25 166 GLY A C 1
ATOM 1286 O O . GLY A 1 166 ? 31.248 -7.276 -9.535 1.00 87.25 166 GLY A O 1
ATOM 1287 N N . ALA A 1 167 ? 33.182 -6.238 -10.023 1.00 91.00 167 ALA A N 1
ATOM 1288 C CA . ALA A 1 167 ? 32.577 -5.032 -10.582 1.00 91.00 167 ALA A CA 1
ATOM 1289 C C . ALA A 1 167 ? 31.936 -5.326 -11.947 1.00 91.00 167 ALA A C 1
ATOM 1291 O O . ALA A 1 167 ? 32.408 -6.186 -12.699 1.00 91.00 167 ALA A O 1
ATOM 1292 N N . ILE A 1 168 ? 30.851 -4.625 -12.279 1.00 94.25 168 ILE A N 1
ATOM 1293 C CA . ILE A 1 168 ? 30.165 -4.800 -13.564 1.00 94.25 168 ILE A CA 1
ATOM 1294 C C . ILE A 1 168 ? 31.003 -4.146 -14.667 1.00 94.25 168 ILE A C 1
ATOM 1296 O O . ILE A 1 168 ? 31.318 -2.964 -14.589 1.00 94.25 168 ILE A O 1
ATOM 1300 N N . ARG A 1 169 ? 31.344 -4.922 -15.704 1.00 95.00 169 ARG A N 1
ATOM 1301 C CA . ARG A 1 169 ? 32.093 -4.455 -16.889 1.00 95.00 169 ARG A CA 1
ATOM 1302 C C . ARG A 1 169 ? 31.254 -4.430 -18.168 1.00 95.00 169 ARG A C 1
ATOM 1304 O O . ARG A 1 169 ? 31.667 -3.855 -19.168 1.00 95.00 169 ARG A O 1
ATOM 1311 N N . HIS A 1 170 ? 30.099 -5.091 -18.161 1.00 95.56 170 HIS A N 1
ATOM 1312 C CA . HIS A 1 170 ? 29.175 -5.154 -19.292 1.00 95.56 170 HIS A CA 1
ATOM 1313 C C . HIS A 1 170 ? 27.754 -5.285 -18.757 1.00 95.56 170 HIS A C 1
ATOM 1315 O O . HIS A 1 170 ? 27.502 -6.140 -17.905 1.00 95.56 170 HIS A O 1
ATOM 1321 N N . LEU A 1 171 ? 26.832 -4.490 -19.288 1.00 96.56 171 LEU A N 1
ATOM 1322 C CA . LEU A 1 171 ? 25.399 -4.691 -19.120 1.00 96.56 171 LEU A CA 1
ATOM 1323 C C . LEU A 1 171 ? 24.746 -4.808 -20.500 1.00 96.56 171 LEU A C 1
ATOM 1325 O O . LEU A 1 171 ? 25.110 -4.094 -21.434 1.00 96.56 171 LEU A O 1
ATOM 1329 N N . ARG A 1 172 ? 23.784 -5.715 -20.642 1.00 96.81 172 ARG A N 1
ATOM 1330 C CA . ARG A 1 172 ? 22.953 -5.857 -21.841 1.00 96.81 172 ARG A CA 1
ATOM 1331 C C . ARG A 1 172 ? 21.492 -5.750 -21.463 1.00 96.81 172 ARG A C 1
ATOM 1333 O O . ARG A 1 172 ? 21.071 -6.347 -20.477 1.00 96.81 172 ARG A O 1
ATOM 1340 N N . VAL A 1 173 ? 20.721 -5.034 -22.270 1.00 97.56 173 VAL A N 1
ATOM 1341 C CA . VAL A 1 173 ? 19.259 -5.029 -22.207 1.00 97.56 173 VAL A CA 1
ATOM 1342 C C . VAL A 1 173 ? 18.714 -5.601 -23.506 1.00 97.56 173 VAL A C 1
ATOM 1344 O O . VAL A 1 173 ? 19.137 -5.209 -24.589 1.00 97.56 173 VAL A O 1
ATOM 1347 N N . VAL A 1 174 ? 17.776 -6.534 -23.397 1.00 95.81 174 VAL A N 1
ATOM 1348 C CA . VAL A 1 174 ? 17.163 -7.244 -24.521 1.00 95.81 174 VAL A CA 1
ATOM 1349 C C . VAL A 1 174 ? 15.648 -7.195 -24.358 1.00 95.81 174 VAL A C 1
ATOM 1351 O O . VAL A 1 174 ? 15.130 -7.550 -23.300 1.00 95.81 174 VAL A O 1
ATOM 1354 N N . HIS A 1 175 ? 14.918 -6.762 -25.386 1.00 93.81 175 HIS A N 1
ATOM 1355 C CA . HIS A 1 175 ? 13.452 -6.781 -25.364 1.00 93.81 175 HIS A CA 1
ATOM 1356 C C . HIS A 1 175 ? 12.843 -7.176 -26.712 1.00 93.81 175 HIS A C 1
ATOM 1358 O O . HIS A 1 175 ? 13.356 -6.833 -27.778 1.00 93.81 175 HIS A O 1
ATOM 1364 N N . TRP A 1 176 ? 11.709 -7.874 -26.654 1.00 90.62 176 TRP A N 1
ATOM 1365 C CA . TRP A 1 176 ? 10.970 -8.381 -27.816 1.00 90.62 176 TRP A CA 1
ATOM 1366 C C . TRP A 1 176 ? 9.740 -7.501 -28.090 1.00 90.62 176 TRP A C 1
ATOM 1368 O O . TRP A 1 176 ? 8.595 -7.939 -27.997 1.00 90.62 176 TRP A O 1
ATOM 1378 N N . GLY A 1 177 ? 9.988 -6.215 -28.351 1.00 87.50 177 GLY A N 1
ATOM 1379 C CA . GLY A 1 177 ? 8.973 -5.257 -28.807 1.00 87.50 177 GLY A CA 1
ATOM 1380 C C . GLY A 1 177 ? 9.034 -5.018 -30.318 1.00 87.50 177 GLY A C 1
ATOM 1381 O O . GLY A 1 177 ? 9.808 -5.656 -31.032 1.00 87.50 177 GLY A O 1
ATOM 1382 N N . ARG A 1 178 ? 8.259 -4.042 -30.803 1.00 86.44 178 ARG A N 1
ATOM 1383 C CA . ARG A 1 178 ? 8.409 -3.461 -32.142 1.00 86.44 178 ARG A CA 1
ATOM 1384 C C . ARG A 1 178 ? 9.852 -2.992 -32.326 1.00 86.44 178 ARG A C 1
ATOM 1386 O O . ARG A 1 178 ? 10.372 -2.225 -31.518 1.00 86.44 178 ARG A O 1
ATOM 1393 N N . LEU A 1 179 ? 10.482 -3.448 -33.403 1.00 85.31 179 LEU A N 1
ATOM 1394 C CA . LEU A 1 179 ? 11.848 -3.061 -33.744 1.00 85.31 179 LEU A CA 1
ATOM 1395 C C . LEU A 1 179 ? 11.931 -1.576 -34.128 1.00 85.31 179 LEU A C 1
ATOM 1397 O O . LEU A 1 179 ? 10.999 -1.008 -34.701 1.00 85.31 179 LEU A O 1
ATOM 1401 N N . ILE A 1 180 ? 13.085 -0.971 -33.861 1.00 84.06 180 ILE A N 1
ATOM 1402 C CA . ILE A 1 180 ? 13.409 0.420 -34.193 1.00 84.06 180 ILE A CA 1
ATOM 1403 C C . ILE A 1 180 ? 13.243 0.651 -35.705 1.00 84.06 180 ILE A C 1
ATOM 1405 O O . ILE A 1 180 ? 13.698 -0.148 -36.526 1.00 84.06 180 ILE A O 1
ATOM 1409 N N . ASN A 1 181 ? 12.569 1.745 -36.061 1.00 79.56 181 ASN A N 1
ATOM 1410 C CA . ASN A 1 181 ? 12.136 2.138 -37.406 1.00 79.56 181 ASN A CA 1
ATOM 1411 C C . ASN A 1 181 ? 11.122 1.185 -38.081 1.00 79.56 181 ASN A C 1
ATOM 1413 O O . ASN A 1 181 ? 10.686 1.454 -39.204 1.00 79.56 181 ASN A O 1
ATOM 1417 N N . HIS A 1 182 ? 10.689 0.096 -37.431 1.00 76.38 182 HIS A N 1
ATOM 1418 C CA . HIS A 1 182 ? 9.688 -0.806 -38.003 1.00 76.38 182 HIS A CA 1
ATOM 1419 C C . HIS A 1 182 ? 8.290 -0.170 -37.924 1.00 76.38 182 HIS A C 1
ATOM 1421 O O . HIS A 1 182 ? 7.839 0.155 -36.822 1.00 76.38 182 HIS A O 1
ATOM 1427 N N . PRO A 1 183 ? 7.550 -0.015 -39.040 1.00 67.12 183 PRO A N 1
ATOM 1428 C CA . PRO A 1 183 ? 6.267 0.691 -39.033 1.00 67.12 183 PRO A CA 1
ATOM 1429 C C . PRO A 1 183 ? 5.210 -0.004 -38.162 1.00 67.12 183 PRO A C 1
ATOM 1431 O O . PRO A 1 183 ? 4.368 0.668 -37.566 1.00 67.12 183 PRO A O 1
ATOM 1434 N N . GLY A 1 184 ? 5.276 -1.334 -38.057 1.00 68.88 184 GLY A N 1
ATOM 1435 C CA . GLY A 1 184 ? 4.205 -2.155 -37.499 1.00 68.88 184 GLY A CA 1
ATOM 1436 C C . GLY A 1 184 ? 3.042 -2.339 -38.475 1.00 68.88 184 GLY A C 1
ATOM 1437 O O . GLY A 1 184 ? 2.995 -1.731 -39.545 1.00 68.88 184 GLY A O 1
ATOM 1438 N N . ASP A 1 185 ? 2.099 -3.189 -38.085 1.00 62.34 185 ASP A N 1
ATOM 1439 C CA . ASP A 1 185 ? 1.074 -3.756 -38.973 1.00 62.34 185 ASP A CA 1
ATOM 1440 C C . ASP A 1 185 ? 0.063 -2.714 -39.492 1.00 62.34 185 ASP A C 1
ATOM 1442 O O . ASP A 1 185 ? -0.656 -2.949 -40.464 1.00 62.34 185 ASP A O 1
ATOM 1446 N N . ASN A 1 186 ? 0.004 -1.535 -38.863 1.00 66.19 186 ASN A N 1
ATOM 1447 C CA . ASN A 1 186 ? -0.921 -0.460 -39.206 1.00 66.19 186 ASN A CA 1
ATOM 1448 C C . ASN A 1 186 ? -0.183 0.798 -39.696 1.00 66.19 186 ASN A C 1
ATOM 1450 O O . ASN A 1 186 ? 0.246 1.648 -38.913 1.00 66.19 186 ASN A O 1
ATOM 1454 N N . VAL A 1 187 ? -0.126 0.966 -41.021 1.00 65.62 187 VAL A N 1
ATOM 1455 C CA . VAL A 1 187 ? 0.526 2.099 -41.708 1.00 65.62 187 VAL A CA 1
ATOM 1456 C C . VAL A 1 187 ? -0.030 3.472 -41.285 1.00 65.62 187 VAL A C 1
ATOM 1458 O O . VAL A 1 187 ? 0.703 4.463 -41.289 1.00 65.62 187 VAL A O 1
ATOM 1461 N N . ALA A 1 188 ? -1.307 3.566 -40.896 1.00 68.25 188 ALA A N 1
ATOM 1462 C CA . ALA A 1 188 ? -1.903 4.827 -40.448 1.00 68.25 188 ALA A CA 1
ATOM 1463 C C . ALA A 1 188 ? -1.437 5.216 -39.033 1.00 68.25 188 ALA A C 1
ATOM 1465 O O . ALA A 1 188 ? -1.163 6.392 -38.779 1.00 68.25 188 ALA A O 1
ATOM 1466 N N . VAL A 1 189 ? -1.282 4.233 -38.136 1.00 69.69 189 VAL A N 1
ATOM 1467 C CA . VAL A 1 189 ? -0.642 4.429 -36.823 1.00 69.69 189 VAL A CA 1
ATOM 1468 C C . VAL A 1 189 ? 0.836 4.765 -37.015 1.00 69.69 189 VAL A C 1
ATOM 1470 O O . VAL A 1 189 ? 1.288 5.778 -36.486 1.00 69.69 189 VAL A O 1
ATOM 1473 N N . ALA A 1 190 ? 1.551 4.008 -37.854 1.00 67.25 190 ALA A N 1
ATOM 1474 C CA . ALA A 1 190 ? 2.970 4.211 -38.151 1.00 67.25 190 ALA A CA 1
ATOM 1475 C C . ALA A 1 190 ? 3.295 5.648 -38.591 1.00 67.25 190 ALA A C 1
ATOM 1477 O O . ALA A 1 190 ? 4.249 6.251 -38.102 1.00 67.25 190 ALA A O 1
ATOM 1478 N N . ARG A 1 191 ? 2.468 6.222 -39.480 1.00 69.19 191 ARG A N 1
ATOM 1479 C CA . ARG A 1 191 ? 2.602 7.617 -39.929 1.00 69.19 191 ARG A CA 1
ATOM 1480 C C . ARG A 1 191 ? 2.278 8.622 -38.824 1.00 69.19 191 ARG A C 1
ATOM 1482 O O . ARG A 1 191 ? 3.037 9.566 -38.646 1.00 69.19 191 ARG A O 1
ATOM 1489 N N . ARG A 1 192 ? 1.190 8.424 -38.065 1.00 73.19 192 ARG A N 1
ATOM 1490 C CA . ARG A 1 192 ? 0.792 9.337 -36.973 1.00 73.19 192 ARG A CA 1
ATOM 1491 C C . ARG A 1 192 ? 1.825 9.375 -35.841 1.00 73.19 192 ARG A C 1
ATOM 1493 O O . ARG A 1 192 ? 2.076 10.435 -35.285 1.00 73.19 192 ARG A O 1
ATOM 1500 N N . ARG A 1 193 ? 2.404 8.221 -35.505 1.00 68.62 193 ARG A N 1
ATOM 1501 C CA . ARG A 1 193 ? 3.396 8.036 -34.435 1.00 68.62 193 ARG A CA 1
ATOM 1502 C C . ARG A 1 193 ? 4.846 8.255 -34.889 1.00 68.62 193 ARG A C 1
ATOM 1504 O O . ARG A 1 193 ? 5.746 8.141 -34.071 1.00 68.62 193 ARG A O 1
ATOM 1511 N N . GLN A 1 194 ? 5.075 8.528 -36.177 1.00 73.38 194 GLN A N 1
ATOM 1512 C CA . GLN A 1 194 ? 6.406 8.628 -36.795 1.00 73.38 194 GLN A CA 1
ATOM 1513 C C . GLN A 1 194 ? 7.312 7.400 -36.546 1.00 73.38 194 GLN A C 1
ATOM 1515 O O . GLN A 1 194 ? 8.524 7.550 -36.419 1.00 73.38 194 GLN A O 1
ATOM 1520 N N . HIS A 1 195 ? 6.750 6.181 -36.529 1.00 74.00 195 HIS A N 1
ATOM 1521 C CA . HIS A 1 195 ? 7.485 4.935 -36.231 1.00 74.00 195 HIS A CA 1
ATOM 1522 C C . HIS A 1 195 ? 8.740 4.734 -37.095 1.00 74.00 195 HIS A C 1
ATOM 1524 O O . HIS A 1 195 ? 9.721 4.192 -36.617 1.00 74.00 195 HIS A O 1
ATOM 1530 N N . GLY A 1 196 ? 8.756 5.201 -38.349 1.00 71.44 196 GLY A N 1
ATOM 1531 C CA . GLY A 1 196 ? 9.946 5.127 -39.212 1.00 71.44 196 GLY A CA 1
ATOM 1532 C C . GLY A 1 196 ? 11.128 6.008 -38.776 1.00 71.44 196 GLY A C 1
ATOM 1533 O O . GLY A 1 196 ? 12.166 5.970 -39.425 1.00 71.44 196 GLY A O 1
ATOM 1534 N N . ARG A 1 197 ? 10.978 6.812 -37.713 1.00 74.12 197 ARG A N 1
ATOM 1535 C CA . ARG A 1 197 ? 11.976 7.769 -37.203 1.00 74.12 197 ARG A CA 1
ATOM 1536 C C . ARG A 1 197 ? 12.343 7.509 -35.736 1.00 74.12 197 ARG A C 1
ATOM 1538 O O . ARG A 1 197 ? 12.818 8.419 -35.059 1.00 74.12 197 ARG A O 1
ATOM 1545 N N . ASP A 1 198 ? 12.131 6.292 -35.225 1.00 80.62 198 ASP A N 1
ATOM 1546 C CA . ASP A 1 198 ? 12.522 5.923 -33.856 1.00 80.62 198 ASP A CA 1
ATOM 1547 C C . ASP A 1 198 ? 14.011 6.212 -33.600 1.00 80.62 198 ASP A C 1
ATOM 1549 O O . ASP A 1 198 ? 14.338 6.864 -32.614 1.00 80.62 198 ASP A O 1
ATOM 1553 N N . LEU A 1 199 ? 14.913 5.793 -34.501 1.00 83.12 199 LEU A N 1
ATOM 1554 C CA . LEU A 1 199 ? 16.359 5.978 -34.327 1.00 83.12 199 LEU A CA 1
ATOM 1555 C C . LEU A 1 199 ? 16.757 7.471 -34.273 1.00 83.12 199 LEU A C 1
ATOM 1557 O O . LEU A 1 199 ? 17.384 7.858 -33.285 1.00 83.12 199 LEU A O 1
ATOM 1561 N N . PRO A 1 200 ? 16.367 8.345 -35.230 1.00 78.62 200 PRO A N 1
ATOM 1562 C CA . PRO A 1 200 ? 16.525 9.794 -35.080 1.00 78.62 200 PRO A CA 1
ATOM 1563 C C . PRO A 1 200 ? 15.974 10.345 -33.759 1.00 78.62 200 PRO A C 1
ATOM 1565 O O . PRO A 1 200 ? 16.655 11.128 -33.102 1.00 78.62 200 PRO A O 1
ATOM 1568 N N . ASN A 1 201 ? 14.784 9.913 -33.325 1.00 78.56 201 ASN A N 1
ATOM 1569 C CA . ASN A 1 201 ? 14.157 10.390 -32.086 1.00 78.56 201 ASN A CA 1
ATOM 1570 C C . ASN A 1 201 ? 14.865 9.899 -30.806 1.00 78.56 201 ASN A C 1
ATOM 1572 O O . ASN A 1 201 ? 14.901 10.630 -29.820 1.00 78.56 201 ASN A O 1
ATOM 1576 N N . MET A 1 202 ? 15.451 8.698 -30.808 1.00 82.88 202 MET A N 1
ATOM 1577 C CA . MET A 1 202 ? 16.277 8.177 -29.706 1.00 82.88 202 MET A CA 1
ATOM 1578 C C . MET A 1 202 ? 17.651 8.858 -29.635 1.00 82.88 202 MET A C 1
ATOM 1580 O O . MET A 1 202 ? 18.253 8.939 -28.560 1.00 82.88 202 MET A O 1
ATOM 1584 N N . LEU A 1 203 ? 18.178 9.318 -30.776 1.00 81.69 203 LEU A N 1
ATOM 1585 C CA . LEU A 1 203 ? 19.518 9.898 -30.869 1.00 81.69 203 LEU A CA 1
ATOM 1586 C C . LEU A 1 203 ? 19.553 11.428 -30.793 1.00 81.69 203 LEU A C 1
ATOM 1588 O O . LEU A 1 203 ? 20.562 11.968 -30.330 1.00 81.69 203 LEU A O 1
ATOM 1592 N N . ALA A 1 204 ? 18.478 12.116 -31.180 1.00 71.75 204 ALA A N 1
ATOM 1593 C CA . ALA A 1 204 ? 18.331 13.557 -31.016 1.00 71.75 204 ALA A CA 1
ATOM 1594 C C . ALA A 1 204 ? 18.387 13.968 -29.535 1.00 71.75 204 ALA A C 1
ATOM 1596 O O . ALA A 1 204 ? 17.989 13.227 -28.642 1.00 71.75 204 ALA A O 1
ATOM 1597 N N . ILE A 1 205 ? 18.890 15.175 -29.269 1.00 65.56 205 ILE A N 1
ATOM 1598 C CA . ILE A 1 205 ? 19.058 15.710 -27.911 1.00 65.56 205 ILE A CA 1
ATOM 1599 C C . ILE A 1 205 ? 18.136 16.916 -27.746 1.00 65.56 205 ILE A C 1
ATOM 1601 O O . ILE A 1 205 ? 18.171 17.845 -28.556 1.00 65.56 205 ILE A O 1
ATOM 1605 N N . GLY A 1 206 ? 17.291 16.914 -26.712 1.00 55.81 206 GLY A N 1
ATOM 1606 C CA . GLY A 1 206 ? 16.316 17.990 -26.498 1.00 55.81 206 GLY A CA 1
ATOM 1607 C C . GLY A 1 206 ? 15.237 18.056 -27.586 1.00 55.81 206 GLY A C 1
ATOM 1608 O O . GLY A 1 206 ? 14.802 19.143 -27.967 1.00 55.81 206 GLY A O 1
ATOM 1609 N N . HIS A 1 207 ? 14.850 16.912 -28.151 1.00 47.94 207 HIS A N 1
ATOM 1610 C CA . HIS A 1 207 ? 13.680 16.782 -29.016 1.00 47.94 207 HIS A CA 1
ATOM 1611 C C . HIS A 1 207 ? 13.047 15.409 -28.816 1.00 47.94 207 HIS A C 1
ATOM 1613 O O . HIS A 1 207 ? 13.749 14.422 -28.626 1.00 47.94 207 HIS A O 1
ATOM 1619 N N . SER A 1 208 ? 11.723 15.354 -28.863 1.00 45.12 208 SER A N 1
ATOM 1620 C CA . SER A 1 208 ? 10.946 14.123 -28.797 1.00 45.12 208 SER A CA 1
ATOM 1621 C C . SER A 1 208 ? 9.718 14.328 -29.668 1.00 45.12 208 SER A C 1
ATOM 1623 O O . SER A 1 208 ? 8.972 15.277 -29.442 1.00 45.12 208 SER A O 1
ATOM 1625 N N . GLY A 1 209 ? 9.494 13.464 -30.660 1.00 39.69 209 GLY A N 1
ATOM 1626 C CA . GLY A 1 209 ? 8.353 13.565 -31.582 1.00 39.69 209 GLY A CA 1
ATOM 1627 C C . GLY A 1 209 ? 6.981 13.248 -30.961 1.00 39.69 209 GLY A C 1
ATOM 1628 O O . GLY A 1 209 ? 6.047 12.932 -31.697 1.00 39.69 209 GLY A O 1
ATOM 1629 N N . LYS A 1 210 ? 6.866 13.271 -29.624 1.00 47.56 210 LYS A N 1
ATOM 1630 C CA . LYS A 1 210 ? 5.672 12.921 -28.842 1.00 47.56 210 LYS A CA 1
ATOM 1631 C C . LYS A 1 210 ? 4.976 14.177 -28.293 1.00 47.56 210 LYS A C 1
ATOM 1633 O O . LYS A 1 210 ? 5.039 14.454 -27.096 1.00 47.56 210 LYS A O 1
ATOM 1638 N N . ASP A 1 211 ? 4.276 14.912 -29.154 1.00 33.12 211 ASP A N 1
ATOM 1639 C CA . ASP A 1 211 ? 3.348 15.959 -28.710 1.00 33.12 211 ASP A CA 1
ATOM 1640 C C . ASP A 1 211 ? 2.035 15.335 -28.204 1.00 33.12 211 ASP A C 1
ATOM 1642 O O . ASP A 1 211 ? 1.233 14.808 -28.979 1.00 33.12 211 ASP A O 1
ATOM 1646 N N . GLY A 1 212 ? 1.820 15.390 -26.888 1.00 34.12 212 GLY A N 1
ATOM 1647 C CA . GLY A 1 212 ? 0.581 14.973 -26.228 1.00 34.12 212 GLY A CA 1
ATOM 1648 C C . GLY A 1 212 ? 0.780 14.697 -24.738 1.00 34.12 212 GLY A C 1
ATOM 1649 O O . GLY A 1 212 ? 1.777 14.092 -24.340 1.00 34.12 212 GLY A O 1
ATOM 1650 N N . ASP A 1 213 ? -0.165 15.130 -23.904 1.00 30.98 213 ASP A N 1
ATOM 1651 C CA . ASP A 1 213 ? -0.141 14.821 -22.473 1.00 30.98 213 ASP A CA 1
ATOM 1652 C C . ASP A 1 213 ? -0.438 13.327 -22.229 1.00 30.98 213 ASP A C 1
ATOM 1654 O O . ASP A 1 213 ? -1.210 12.701 -22.958 1.00 30.98 213 ASP A O 1
ATOM 1658 N N . GLY A 1 214 ? 0.213 12.739 -21.219 1.00 37.91 214 GLY A N 1
ATOM 1659 C CA . GLY A 1 214 ? 0.077 11.317 -20.874 1.00 37.91 214 GLY A CA 1
ATOM 1660 C C . GLY A 1 214 ? 1.076 10.353 -21.536 1.00 37.91 214 GLY A C 1
ATOM 1661 O O . GLY A 1 214 ? 0.850 9.146 -21.493 1.00 37.91 214 GLY A O 1
ATOM 1662 N N . GLN A 1 215 ? 2.173 10.833 -22.138 1.00 39.44 215 GLN A N 1
ATOM 1663 C CA . GLN A 1 215 ? 3.252 9.973 -22.656 1.00 39.44 215 GLN A CA 1
ATOM 1664 C C . GLN A 1 215 ? 4.643 10.332 -22.122 1.00 39.44 215 GLN A C 1
ATOM 1666 O O . GLN A 1 215 ? 5.006 11.496 -21.945 1.00 39.44 215 GLN A O 1
ATOM 1671 N N . THR A 1 216 ? 5.442 9.290 -21.899 1.00 41.38 216 THR A N 1
ATOM 1672 C CA . THR A 1 216 ? 6.798 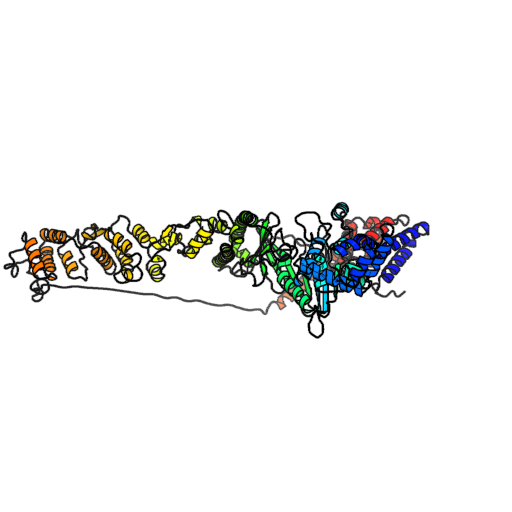9.356 -21.350 1.00 41.38 216 THR A CA 1
ATOM 1673 C C . THR A 1 216 ? 7.796 9.929 -22.365 1.00 41.38 216 THR A C 1
ATOM 1675 O O . THR A 1 216 ? 7.724 9.667 -23.569 1.00 41.38 216 THR A O 1
ATOM 1678 N N . GLY A 1 217 ? 8.765 10.713 -21.877 1.00 47.38 217 GLY A N 1
ATOM 1679 C CA . GLY A 1 217 ? 9.898 11.179 -22.685 1.00 47.38 217 GLY A CA 1
ATOM 1680 C C . GLY A 1 217 ? 9.739 12.525 -23.409 1.00 47.38 217 GLY A C 1
ATOM 1681 O O . GLY A 1 217 ? 10.392 12.713 -24.435 1.00 47.38 217 GLY A O 1
ATOM 1682 N N . ARG A 1 218 ? 8.954 13.488 -22.886 1.00 48.53 218 ARG A N 1
ATOM 1683 C CA . ARG A 1 218 ? 8.804 14.862 -23.451 1.00 48.53 218 ARG A CA 1
ATOM 1684 C C . ARG A 1 218 ? 10.133 15.595 -23.740 1.00 48.53 218 ARG A C 1
ATOM 1686 O O . ARG A 1 218 ? 10.151 16.516 -24.546 1.00 48.53 218 ARG A O 1
ATOM 1693 N N . PHE A 1 219 ? 11.239 15.204 -23.100 1.00 52.53 219 PHE A N 1
ATOM 1694 C CA . PHE A 1 219 ? 12.527 15.914 -23.156 1.00 52.53 219 PHE A CA 1
ATOM 1695 C C . PHE A 1 219 ? 13.585 15.302 -24.092 1.00 52.53 219 PHE A C 1
ATOM 1697 O O . PHE A 1 219 ? 14.622 15.927 -24.305 1.00 52.53 219 PHE A O 1
ATOM 1704 N N . GLY A 1 220 ? 13.362 14.102 -24.646 1.00 61.06 220 GLY A N 1
ATOM 1705 C CA . GLY A 1 220 ? 14.336 13.463 -25.550 1.00 61.06 220 GLY A CA 1
ATOM 1706 C C . GLY A 1 220 ? 15.669 13.077 -24.889 1.00 61.06 220 GLY A C 1
ATOM 1707 O O . GLY A 1 220 ? 16.716 13.172 -25.520 1.00 61.06 220 GLY A O 1
ATOM 1708 N N . LEU A 1 221 ? 15.651 12.714 -23.600 1.00 69.38 221 LEU A N 1
ATOM 1709 C CA . LEU A 1 221 ? 16.853 12.341 -22.832 1.00 69.38 221 LEU A CA 1
ATOM 1710 C C . LEU A 1 221 ? 16.785 10.952 -22.178 1.00 69.38 221 LEU A C 1
ATOM 1712 O O . LEU A 1 221 ? 17.824 10.447 -21.769 1.00 69.38 221 LEU A O 1
ATOM 1716 N N . GLY A 1 222 ? 15.616 10.302 -22.133 1.00 79.25 222 GLY A N 1
ATOM 1717 C CA . GLY A 1 222 ? 15.432 9.014 -21.448 1.00 79.25 222 GLY A CA 1
ATOM 1718 C C . GLY A 1 222 ? 16.412 7.936 -21.911 1.00 79.25 222 GLY A C 1
ATOM 1719 O O . GLY A 1 222 ? 17.204 7.435 -21.117 1.00 79.25 222 GLY A O 1
ATOM 1720 N N . PHE A 1 223 ? 16.468 7.659 -23.219 1.00 87.69 223 PHE A N 1
ATOM 1721 C CA . PHE A 1 223 ? 17.459 6.730 -23.780 1.00 87.69 223 PHE A CA 1
ATOM 1722 C C . PHE A 1 223 ? 18.915 7.175 -23.523 1.00 87.69 223 PHE A C 1
ATOM 1724 O O . PHE A 1 223 ? 19.785 6.332 -23.338 1.00 87.69 223 PHE A O 1
ATOM 1731 N N . LYS A 1 224 ? 19.201 8.483 -23.451 1.00 88.44 224 LYS A N 1
ATOM 1732 C CA . LYS A 1 224 ? 20.568 8.996 -23.245 1.00 88.44 224 LYS A CA 1
ATOM 1733 C C . LYS A 1 224 ? 21.133 8.689 -21.857 1.00 88.44 224 LYS A C 1
ATOM 1735 O O . LYS A 1 224 ? 22.351 8.722 -21.709 1.00 88.44 224 LYS A O 1
ATOM 1740 N N . THR A 1 225 ? 20.303 8.326 -20.876 1.00 90.56 225 THR A N 1
ATOM 1741 C CA . THR A 1 225 ? 20.755 7.910 -19.532 1.00 90.56 225 THR A CA 1
ATOM 1742 C C . THR A 1 225 ? 21.732 6.728 -19.548 1.00 90.56 225 THR A C 1
ATOM 1744 O O . THR A 1 225 ? 22.563 6.638 -18.648 1.00 90.56 225 THR A O 1
ATOM 1747 N N . VAL A 1 226 ? 21.746 5.889 -20.597 1.00 93.31 226 VAL A N 1
ATOM 1748 C CA . VAL A 1 226 ? 22.775 4.841 -20.778 1.00 93.31 226 VAL A CA 1
ATOM 1749 C C . VAL A 1 226 ? 24.201 5.397 -20.778 1.00 93.31 226 VAL A C 1
ATOM 1751 O O . VAL A 1 226 ? 25.137 4.717 -20.355 1.00 93.31 226 VAL A O 1
ATOM 1754 N N . HIS A 1 227 ? 24.377 6.656 -21.188 1.00 93.38 227 HIS A N 1
ATOM 1755 C CA . HIS A 1 227 ? 25.678 7.310 -21.203 1.00 93.38 227 HIS A CA 1
ATOM 1756 C C . HIS A 1 227 ? 26.182 7.708 -19.817 1.00 93.38 227 HIS A C 1
ATOM 1758 O O . HIS A 1 227 ? 27.371 7.981 -19.693 1.00 93.38 227 HIS A O 1
ATOM 1764 N N . MET A 1 228 ? 25.358 7.643 -18.765 1.00 92.25 228 MET A N 1
ATOM 1765 C CA . MET A 1 228 ? 25.844 7.693 -17.377 1.00 92.25 228 MET A CA 1
ATOM 1766 C C . MET A 1 228 ? 26.651 6.441 -16.994 1.00 92.25 228 MET A C 1
ATOM 1768 O O . MET A 1 228 ? 27.353 6.467 -15.993 1.00 92.25 228 MET A O 1
ATOM 1772 N N . LEU A 1 229 ? 26.565 5.358 -17.780 1.00 94.56 229 LEU A N 1
ATOM 1773 C CA . LEU A 1 229 ? 27.254 4.087 -17.528 1.00 94.56 229 LEU A CA 1
ATOM 1774 C C . LEU A 1 229 ? 28.283 3.721 -18.614 1.00 94.56 229 LEU A C 1
ATOM 1776 O O . LEU A 1 229 ? 29.244 3.008 -18.334 1.00 94.56 229 LEU A O 1
ATOM 1780 N N . SER A 1 230 ? 28.070 4.171 -19.858 1.00 95.06 230 SER A N 1
ATOM 1781 C CA . SER A 1 230 ? 28.827 3.711 -21.030 1.00 95.06 230 SER A CA 1
ATOM 1782 C C . SER A 1 230 ? 29.138 4.826 -22.035 1.00 95.06 230 SER A C 1
ATOM 1784 O O . SER A 1 230 ? 28.239 5.490 -22.562 1.00 95.06 230 SER A O 1
ATOM 1786 N N . SER A 1 231 ? 30.419 4.991 -22.355 1.00 92.44 231 SER A N 1
ATOM 1787 C CA . SER A 1 231 ? 30.908 5.782 -23.491 1.00 92.44 231 SER A CA 1
ATOM 1788 C C . SER A 1 231 ? 30.576 5.139 -24.846 1.00 92.44 231 SER A C 1
ATOM 1790 O O . SER A 1 231 ? 30.247 5.846 -25.795 1.00 92.44 231 SER A O 1
ATOM 1792 N N . GLU A 1 232 ? 30.585 3.803 -24.919 1.00 90.69 232 GLU A N 1
ATOM 1793 C CA . GLU A 1 232 ? 30.451 2.998 -26.145 1.00 90.69 232 GLU A CA 1
ATOM 1794 C C . GLU A 1 232 ? 29.070 2.328 -26.331 1.00 90.69 232 GLU A C 1
ATOM 1796 O O . GLU A 1 232 ? 28.955 1.313 -27.028 1.00 90.69 232 GLU A O 1
ATOM 1801 N N . ALA A 1 233 ? 28.008 2.888 -25.742 1.00 94.56 233 ALA A N 1
ATOM 1802 C CA . ALA A 1 233 ? 26.657 2.323 -25.817 1.00 94.56 233 ALA A CA 1
ATOM 1803 C C . ALA A 1 233 ? 26.231 2.016 -27.266 1.00 94.56 233 ALA A C 1
ATOM 1805 O O . ALA A 1 233 ? 26.341 2.861 -28.164 1.00 94.56 233 ALA A O 1
ATOM 1806 N N . ALA A 1 234 ? 25.727 0.804 -27.492 1.00 94.56 234 ALA A N 1
ATOM 1807 C CA . ALA A 1 234 ? 25.421 0.284 -28.816 1.00 94.56 234 ALA A CA 1
ATOM 1808 C C . ALA A 1 234 ? 24.014 -0.327 -28.897 1.00 94.56 234 ALA A C 1
ATOM 1810 O O . ALA A 1 234 ? 23.440 -0.772 -27.904 1.00 94.56 234 ALA A O 1
ATOM 1811 N N . ILE A 1 235 ? 23.444 -0.326 -30.101 1.00 94.00 235 ILE A N 1
ATOM 1812 C CA . ILE A 1 235 ? 22.072 -0.739 -30.405 1.00 94.00 235 ILE A CA 1
ATOM 1813 C C . ILE A 1 235 ? 22.110 -1.735 -31.564 1.00 94.00 235 ILE A C 1
ATOM 1815 O O . ILE A 1 235 ? 22.700 -1.448 -32.607 1.00 94.00 235 ILE A O 1
ATOM 1819 N N . ALA A 1 236 ? 21.424 -2.865 -31.416 1.00 91.00 236 ALA A N 1
ATOM 1820 C CA . ALA A 1 236 ? 21.169 -3.824 -32.481 1.00 91.00 236 ALA A CA 1
ATOM 1821 C C . ALA A 1 236 ? 19.683 -4.225 -32.489 1.00 91.00 236 ALA A C 1
ATOM 1823 O O . ALA A 1 236 ? 19.218 -4.970 -31.632 1.00 91.00 236 ALA A O 1
ATOM 1824 N N . SER A 1 237 ? 18.929 -3.715 -33.465 1.00 87.25 237 SER A N 1
ATOM 1825 C CA . SER A 1 237 ? 17.482 -3.905 -33.617 1.00 87.25 237 SER A CA 1
ATOM 1826 C C . SER A 1 237 ? 17.165 -4.313 -35.057 1.00 87.25 237 SER A C 1
ATOM 1828 O O . SER A 1 237 ? 17.004 -3.466 -35.943 1.00 87.25 237 SER A O 1
ATOM 1830 N N . GLY A 1 238 ? 17.090 -5.624 -35.292 1.00 78.81 238 GLY A N 1
ATOM 1831 C CA . GLY A 1 238 ? 16.859 -6.229 -36.605 1.00 78.81 238 GLY A CA 1
ATOM 1832 C C . GLY A 1 238 ? 17.919 -5.851 -37.642 1.00 78.81 238 GLY A C 1
ATOM 1833 O O . GLY A 1 238 ? 18.945 -6.518 -37.767 1.00 78.81 238 GLY A O 1
ATOM 1834 N N . ARG A 1 239 ? 17.651 -4.783 -38.401 1.00 74.06 239 ARG A N 1
ATOM 1835 C CA . ARG A 1 239 ? 18.525 -4.254 -39.463 1.00 74.06 239 ARG A CA 1
ATOM 1836 C C . ARG A 1 239 ? 19.466 -3.144 -38.988 1.00 74.06 239 ARG A C 1
ATOM 1838 O O . ARG A 1 239 ? 20.554 -3.009 -39.540 1.00 74.06 239 ARG A O 1
ATOM 1845 N N . ILE A 1 240 ? 19.067 -2.375 -37.972 1.00 80.38 240 ILE A N 1
ATOM 1846 C CA . ILE A 1 240 ? 19.853 -1.265 -37.414 1.00 80.38 240 ILE A CA 1
ATOM 1847 C C . ILE A 1 240 ? 20.887 -1.833 -36.442 1.00 80.38 240 ILE A C 1
ATOM 1849 O O . ILE A 1 240 ? 20.506 -2.452 -35.451 1.00 80.38 240 ILE A O 1
ATOM 1853 N N . THR A 1 241 ? 22.176 -1.603 -36.702 1.00 86.50 241 THR A N 1
ATOM 1854 C CA . THR A 1 241 ? 23.283 -2.050 -35.838 1.00 86.50 241 THR A CA 1
ATOM 1855 C C . THR A 1 241 ? 24.366 -0.973 -35.738 1.00 86.50 241 THR A C 1
ATOM 1857 O O . THR A 1 241 ? 25.143 -0.774 -36.678 1.00 86.50 241 THR A O 1
ATOM 1860 N N . VAL A 1 242 ? 24.396 -0.246 -34.617 1.00 89.75 242 VAL A N 1
ATOM 1861 C CA . VAL A 1 242 ? 25.227 0.957 -34.415 1.00 89.75 242 VAL A CA 1
ATOM 1862 C C . VAL A 1 242 ? 25.844 1.035 -33.020 1.00 89.75 242 VAL A C 1
ATOM 1864 O O . VAL A 1 242 ? 25.247 0.578 -32.052 1.00 89.75 242 VAL A O 1
ATOM 1867 N N . ARG A 1 243 ? 26.998 1.695 -32.910 1.00 91.75 243 ARG A N 1
ATOM 1868 C CA . ARG A 1 243 ? 27.576 2.227 -31.665 1.00 91.75 243 ARG A CA 1
ATOM 1869 C C . ARG A 1 243 ? 27.477 3.751 -31.659 1.00 91.75 243 ARG A C 1
ATOM 1871 O O . ARG A 1 243 ? 27.507 4.361 -32.725 1.00 91.75 243 ARG A O 1
ATOM 1878 N N . LEU A 1 244 ? 27.341 4.372 -30.490 1.00 91.12 244 LEU A N 1
ATOM 1879 C CA . LEU A 1 244 ? 27.106 5.813 -30.365 1.00 91.12 244 LEU A CA 1
ATOM 1880 C C . LEU A 1 244 ? 28.363 6.560 -29.907 1.00 91.12 244 LEU A C 1
ATOM 1882 O O . LEU A 1 244 ? 28.673 6.603 -28.722 1.00 91.12 244 LEU A O 1
ATOM 1886 N N . SER A 1 245 ? 29.059 7.197 -30.849 1.00 87.50 245 SER A N 1
ATOM 1887 C CA . SER A 1 245 ? 30.207 8.060 -30.553 1.00 87.50 245 SER A CA 1
ATOM 1888 C C . SER A 1 245 ? 29.755 9.379 -29.913 1.00 87.50 245 SER A C 1
ATOM 1890 O O . SER A 1 245 ? 28.754 9.979 -30.325 1.00 87.50 245 SER A O 1
ATOM 1892 N N . GLY A 1 246 ? 30.463 9.808 -28.865 1.00 84.19 246 GLY A N 1
ATOM 1893 C CA . GLY A 1 246 ? 30.161 11.015 -28.086 1.00 84.19 246 GLY A CA 1
ATOM 1894 C C . GLY A 1 246 ? 28.754 11.049 -27.478 1.00 84.19 246 GLY A C 1
ATOM 1895 O O . GLY A 1 246 ? 28.205 12.119 -27.233 1.00 84.19 246 GLY A O 1
ATOM 1896 N N . GLY A 1 247 ? 28.111 9.887 -27.326 1.00 84.00 247 GLY A N 1
ATOM 1897 C CA . GLY A 1 247 ? 26.709 9.773 -26.926 1.00 84.00 247 GLY A CA 1
ATOM 1898 C C . GLY A 1 247 ? 25.683 10.359 -27.908 1.00 84.00 247 GLY A C 1
ATOM 1899 O O . GLY A 1 247 ? 24.521 10.569 -27.542 1.00 84.00 247 GLY A O 1
ATOM 1900 N N . PHE A 1 248 ? 26.072 10.634 -29.159 1.00 83.75 248 PHE A N 1
ATOM 1901 C CA . PHE A 1 248 ? 25.212 11.291 -30.150 1.00 83.75 248 PHE A CA 1
ATOM 1902 C C . PHE A 1 248 ? 25.319 10.704 -31.562 1.00 83.75 248 PHE A C 1
ATOM 1904 O O . PHE A 1 248 ? 24.293 10.336 -32.134 1.00 83.75 248 PHE A O 1
ATOM 1911 N N . ALA A 1 249 ? 26.526 10.615 -32.126 1.00 85.88 249 ALA A N 1
ATOM 1912 C CA . ALA A 1 249 ? 26.720 10.245 -33.525 1.00 85.88 249 ALA A CA 1
ATOM 1913 C C . ALA A 1 249 ? 26.732 8.714 -33.697 1.00 85.88 249 ALA A C 1
ATOM 1915 O O . ALA A 1 249 ? 27.590 8.049 -33.109 1.00 85.88 249 ALA A O 1
ATOM 1916 N N . PRO A 1 250 ? 25.830 8.122 -34.501 1.00 88.69 250 PRO A N 1
ATOM 1917 C CA . PRO A 1 250 ? 25.872 6.694 -34.767 1.00 88.69 250 PRO A CA 1
ATOM 1918 C C . PRO A 1 250 ? 27.063 6.337 -35.667 1.00 88.69 250 PRO A C 1
ATOM 1920 O O . PRO A 1 250 ? 27.424 7.061 -36.595 1.00 88.69 250 PRO A O 1
ATOM 1923 N N . VAL A 1 251 ? 27.661 5.184 -35.391 1.00 86.62 251 VAL A N 1
ATOM 1924 C CA . VAL A 1 251 ? 28.759 4.568 -36.141 1.00 86.62 251 VAL A CA 1
ATOM 1925 C C . VAL A 1 251 ? 28.366 3.110 -36.415 1.00 86.62 251 VAL A C 1
ATOM 1927 O O . VAL A 1 251 ? 27.844 2.469 -35.501 1.00 86.62 251 VAL A O 1
ATOM 1930 N N . PRO A 1 252 ? 28.573 2.554 -37.624 1.00 84.69 252 PRO A N 1
ATOM 1931 C CA . PRO A 1 252 ? 28.228 1.160 -37.911 1.00 84.69 252 PRO A CA 1
ATOM 1932 C C . PRO A 1 252 ? 28.884 0.170 -36.937 1.00 84.69 252 PRO A C 1
ATOM 1934 O O . PRO A 1 252 ? 30.085 0.250 -36.691 1.00 84.69 252 PRO A O 1
ATOM 1937 N N . TRP A 1 253 ? 28.104 -0.790 -36.431 1.00 87.31 253 TRP A N 1
ATOM 1938 C CA . TRP A 1 253 ? 28.574 -1.883 -35.571 1.00 87.31 253 TRP A CA 1
ATOM 1939 C C . TRP A 1 253 ? 28.195 -3.241 -36.193 1.00 87.31 253 TRP A C 1
ATOM 1941 O O . TRP A 1 253 ? 27.117 -3.764 -35.899 1.00 87.31 253 TRP A O 1
ATOM 1951 N N . PRO A 1 254 ? 29.023 -3.807 -37.096 1.00 76.75 254 PRO A N 1
ATOM 1952 C CA . PRO A 1 254 ? 28.668 -5.005 -37.866 1.00 76.75 254 PRO A CA 1
ATOM 1953 C C . PRO A 1 254 ? 28.369 -6.239 -37.003 1.00 76.75 254 PRO A C 1
ATOM 1955 O O . PRO A 1 254 ? 27.458 -7.013 -37.304 1.00 76.75 254 PRO A O 1
ATOM 1958 N N . GLU A 1 255 ? 29.102 -6.413 -35.902 1.00 81.69 255 GLU A N 1
ATOM 1959 C CA . GLU A 1 255 ? 29.005 -7.580 -35.020 1.00 81.69 255 GLU A CA 1
ATOM 1960 C C . GLU A 1 255 ? 27.693 -7.597 -34.223 1.00 81.69 255 GLU A C 1
ATOM 1962 O O . GLU A 1 255 ? 27.208 -8.668 -33.853 1.00 81.69 255 GLU A O 1
ATOM 1967 N N . GLY A 1 256 ? 27.067 -6.432 -34.010 1.00 83.50 256 GLY A N 1
ATOM 1968 C CA . GLY A 1 256 ? 25.826 -6.300 -33.240 1.00 83.50 256 GLY A CA 1
ATOM 1969 C C . GLY A 1 256 ? 24.677 -7.156 -33.773 1.00 83.50 256 GLY A C 1
ATOM 1970 O O . GLY A 1 256 ? 23.847 -7.634 -33.002 1.00 83.50 256 GLY A O 1
ATOM 1971 N N . ARG A 1 257 ? 24.668 -7.443 -35.082 1.00 75.94 257 ARG A N 1
ATOM 1972 C CA . ARG A 1 257 ? 23.704 -8.362 -35.706 1.00 75.94 257 ARG A CA 1
ATOM 1973 C C . ARG A 1 257 ? 23.855 -9.797 -35.205 1.00 75.94 257 ARG A C 1
ATOM 1975 O O . ARG A 1 257 ? 22.857 -10.479 -34.981 1.00 75.94 257 ARG A O 1
ATOM 1982 N N . LEU A 1 258 ? 25.095 -10.259 -35.052 1.00 79.06 258 LEU A N 1
ATOM 1983 C CA . LEU A 1 258 ? 25.411 -11.606 -34.578 1.00 79.06 258 LEU A CA 1
ATOM 1984 C C . LEU A 1 258 ? 25.138 -11.733 -33.075 1.00 79.06 258 LEU A C 1
ATOM 1986 O O . LEU A 1 258 ? 24.672 -12.779 -32.631 1.00 79.06 258 LEU A O 1
ATOM 1990 N N . GLU A 1 259 ? 25.340 -10.658 -32.309 1.00 85.31 259 GLU A N 1
ATOM 1991 C CA . GLU A 1 259 ? 24.939 -10.598 -30.901 1.00 85.31 259 GLU A CA 1
ATOM 1992 C C . GLU A 1 259 ? 23.412 -10.633 -30.740 1.00 85.31 259 GLU A C 1
ATOM 1994 O O . GLU A 1 259 ? 22.901 -11.513 -30.049 1.00 85.31 259 GLU A O 1
ATOM 1999 N N . ALA A 1 260 ? 22.663 -9.763 -31.430 1.00 84.44 260 ALA A N 1
ATOM 2000 C CA . ALA A 1 260 ? 21.199 -9.718 -31.342 1.00 84.44 260 ALA A CA 1
ATOM 2001 C C . ALA A 1 260 ? 20.525 -11.042 -31.761 1.00 84.44 260 ALA A C 1
ATOM 2003 O O . ALA A 1 260 ? 19.512 -11.443 -31.185 1.00 84.44 260 ALA A O 1
ATOM 2004 N N . ARG A 1 261 ? 21.111 -11.772 -32.722 1.00 80.81 261 ARG A N 1
ATOM 2005 C CA . ARG A 1 261 ? 20.608 -13.080 -33.182 1.00 80.81 261 ARG A CA 1
ATOM 2006 C C . ARG A 1 261 ? 20.616 -14.175 -32.121 1.00 80.81 261 ARG A C 1
ATOM 2008 O O . ARG A 1 261 ? 19.814 -15.097 -32.233 1.00 80.81 261 ARG A O 1
ATOM 2015 N N . LYS A 1 262 ? 21.443 -14.069 -31.076 1.00 85.75 262 LYS A N 1
ATOM 2016 C CA . LYS A 1 262 ? 21.455 -15.028 -29.952 1.00 85.75 262 LYS A CA 1
ATOM 2017 C C . LYS A 1 262 ? 20.129 -15.036 -29.182 1.00 85.75 262 LYS A C 1
ATOM 2019 O O . LYS A 1 262 ? 19.789 -16.038 -28.563 1.00 85.75 262 LYS A O 1
ATOM 2024 N N . TYR A 1 263 ? 19.373 -13.942 -29.274 1.00 85.94 263 TYR A N 1
ATOM 2025 C CA . TYR A 1 263 ? 18.086 -13.731 -28.612 1.00 85.94 263 TYR A CA 1
ATOM 2026 C C . TYR A 1 263 ? 16.884 -13.926 -29.558 1.00 85.94 263 TYR A C 1
ATOM 2028 O O . TYR A 1 263 ? 15.743 -13.684 -29.163 1.00 85.94 263 TYR A O 1
ATOM 2036 N N . ALA A 1 264 ? 17.109 -14.359 -30.805 1.00 79.06 264 ALA A N 1
ATOM 2037 C CA . ALA A 1 264 ? 16.035 -14.622 -31.759 1.00 79.06 264 ALA A CA 1
ATOM 2038 C C . ALA A 1 264 ? 15.349 -15.964 -31.446 1.00 79.06 264 ALA A C 1
ATOM 2040 O O . ALA A 1 264 ? 15.923 -17.036 -31.651 1.00 79.06 264 ALA A O 1
ATOM 2041 N N . VAL A 1 265 ? 14.110 -15.917 -30.953 1.00 69.06 265 VAL A N 1
ATOM 2042 C CA . VAL A 1 265 ? 13.364 -17.092 -30.472 1.00 69.06 265 VAL A CA 1
ATOM 2043 C C . VAL A 1 265 ? 12.074 -17.221 -31.266 1.00 69.06 265 VAL A C 1
ATOM 2045 O O . VAL A 1 265 ? 11.283 -16.292 -31.317 1.00 69.06 265 VAL A O 1
ATOM 2048 N N . GLY A 1 266 ? 11.844 -18.376 -31.898 1.00 61.00 266 GLY A N 1
ATOM 2049 C CA . GLY A 1 266 ? 10.596 -18.617 -32.633 1.00 61.00 266 GLY A CA 1
ATOM 2050 C C . GLY A 1 266 ? 10.315 -17.572 -33.720 1.00 61.00 266 GLY A C 1
ATOM 2051 O O . GLY A 1 266 ? 9.175 -17.156 -33.875 1.00 61.00 266 GLY A O 1
ATOM 2052 N N . GLY A 1 267 ? 11.351 -17.120 -34.436 1.00 62.22 267 GLY A N 1
ATOM 2053 C CA . GLY A 1 267 ? 11.264 -16.092 -35.483 1.00 62.22 267 GLY A CA 1
ATOM 2054 C C . GLY A 1 267 ? 11.180 -14.646 -34.979 1.00 62.22 267 GLY A C 1
ATOM 2055 O O . GLY A 1 267 ? 11.509 -13.734 -35.737 1.00 62.22 267 GLY A O 1
ATOM 2056 N N . GLU A 1 268 ? 10.821 -14.427 -33.714 1.00 69.62 268 GLU A N 1
ATOM 2057 C CA . GLU A 1 268 ? 10.800 -13.100 -33.100 1.00 69.62 268 GLU A CA 1
ATOM 2058 C C . GLU A 1 268 ? 12.230 -12.600 -32.879 1.00 69.62 268 GLU A C 1
ATOM 2060 O O . GLU A 1 268 ? 13.068 -13.277 -32.279 1.00 69.62 268 GLU A O 1
ATOM 2065 N N . GLN A 1 269 ? 12.510 -11.401 -33.385 1.00 79.75 269 GLN A N 1
ATOM 2066 C CA . GLN A 1 269 ? 13.786 -10.715 -33.212 1.00 79.75 269 GLN A CA 1
ATOM 2067 C C . GLN A 1 269 ? 13.703 -9.777 -32.007 1.00 79.75 269 GLN A C 1
ATOM 2069 O O . GLN A 1 269 ? 12.673 -9.142 -31.787 1.00 79.75 269 GLN A O 1
ATOM 2074 N N . ALA A 1 270 ? 14.794 -9.668 -31.254 1.00 88.00 270 ALA A N 1
ATOM 2075 C CA . ALA A 1 270 ? 14.906 -8.719 -30.157 1.00 88.00 270 ALA A CA 1
ATOM 2076 C C . ALA A 1 270 ? 15.582 -7.414 -30.599 1.00 88.00 270 ALA A C 1
ATOM 2078 O O . ALA A 1 270 ? 16.417 -7.402 -31.509 1.00 88.00 270 ALA A O 1
ATOM 2079 N N . THR A 1 271 ? 15.290 -6.340 -29.870 1.00 92.19 271 THR A N 1
ATOM 2080 C CA . THR A 1 271 ? 16.190 -5.193 -29.742 1.00 92.19 271 THR A CA 1
ATOM 2081 C C . THR A 1 271 ? 17.182 -5.495 -28.622 1.00 92.19 271 THR A C 1
ATOM 2083 O O . THR A 1 271 ? 16.780 -5.680 -27.473 1.00 92.19 271 THR A O 1
ATOM 2086 N N . LEU A 1 272 ? 18.470 -5.538 -28.960 1.00 95.44 272 LEU A N 1
ATOM 2087 C CA . LEU A 1 272 ? 19.599 -5.575 -28.032 1.00 95.44 272 LEU A CA 1
ATOM 2088 C C . LEU A 1 272 ? 20.160 -4.158 -27.862 1.00 95.44 272 LEU A C 1
ATOM 2090 O O . LEU A 1 272 ? 20.416 -3.455 -28.840 1.00 95.44 272 LEU A O 1
ATOM 2094 N N . ILE A 1 273 ? 20.409 -3.776 -26.615 1.00 97.25 273 ILE A N 1
ATOM 2095 C CA . ILE A 1 273 ? 21.175 -2.599 -26.217 1.00 97.25 273 ILE A CA 1
ATOM 2096 C C . ILE A 1 273 ? 22.375 -3.118 -25.423 1.00 97.25 273 ILE A C 1
ATOM 2098 O O . ILE A 1 273 ? 22.212 -3.779 -24.397 1.00 97.25 273 ILE A O 1
ATOM 2102 N N . ASP A 1 274 ? 23.574 -2.870 -25.935 1.00 96.88 274 ASP A N 1
ATOM 2103 C CA . ASP A 1 274 ? 24.838 -3.408 -25.435 1.00 96.88 274 ASP A CA 1
ATOM 2104 C C . ASP A 1 274 ? 25.658 -2.260 -24.829 1.00 96.88 274 ASP A C 1
ATOM 2106 O O . ASP A 1 274 ? 25.954 -1.277 -25.511 1.00 96.88 274 ASP A O 1
ATOM 2110 N N . LEU A 1 275 ? 25.950 -2.350 -23.527 1.00 97.00 275 LEU A N 1
ATOM 2111 C CA . LEU A 1 275 ? 26.594 -1.299 -22.735 1.00 97.00 275 LEU A CA 1
ATOM 2112 C C . LEU A 1 275 ? 27.906 -1.822 -22.120 1.00 97.00 275 LEU A C 1
ATOM 2114 O O . LEU A 1 275 ? 27.899 -2.337 -20.994 1.00 97.00 275 LEU A O 1
ATOM 2118 N N . PRO A 1 276 ? 29.046 -1.707 -22.826 1.00 96.00 276 PRO A N 1
ATOM 2119 C CA . PRO A 1 276 ? 30.364 -1.824 -22.209 1.00 96.00 276 PRO A CA 1
ATOM 2120 C C . PRO A 1 276 ? 30.489 -0.737 -21.137 1.00 96.00 276 PRO A C 1
ATOM 2122 O O . PRO A 1 276 ? 30.295 0.440 -21.442 1.00 96.00 276 PRO A O 1
ATOM 2125 N N . ILE A 1 277 ? 30.741 -1.111 -19.884 1.00 96.31 277 ILE A N 1
ATOM 2126 C CA . ILE A 1 277 ? 30.761 -0.150 -18.773 1.00 96.31 277 ILE A CA 1
ATOM 2127 C C . ILE A 1 277 ? 32.139 0.507 -18.706 1.00 96.31 277 ILE A C 1
ATOM 2129 O O . ILE A 1 277 ? 33.157 -0.189 -18.732 1.00 96.31 277 ILE A O 1
ATOM 2133 N N . ASP A 1 278 ? 32.169 1.838 -18.618 1.00 93.56 278 ASP A N 1
ATOM 2134 C CA . ASP A 1 278 ? 33.409 2.598 -18.432 1.00 93.56 278 ASP A CA 1
ATOM 2135 C C . ASP A 1 278 ? 34.105 2.138 -17.136 1.00 93.56 278 ASP A C 1
ATOM 2137 O O . ASP A 1 278 ? 33.434 1.894 -16.131 1.00 93.56 278 ASP A O 1
ATOM 2141 N N . SER A 1 279 ? 35.442 2.053 -17.122 1.00 87.62 279 SER A N 1
ATOM 2142 C CA . SER A 1 279 ? 36.221 1.471 -16.007 1.00 87.62 279 SER A CA 1
ATOM 2143 C C . SER A 1 279 ? 35.845 2.013 -14.626 1.00 87.62 279 SER A C 1
ATOM 2145 O O . SER A 1 279 ? 35.803 1.264 -13.651 1.00 87.62 279 SER A O 1
ATOM 2147 N N . ASP A 1 280 ? 35.531 3.304 -14.575 1.00 90.31 280 ASP A N 1
ATOM 2148 C CA . ASP A 1 280 ? 35.307 4.069 -13.352 1.00 90.31 280 ASP A CA 1
ATOM 2149 C C . ASP A 1 280 ? 33.807 4.140 -12.977 1.00 90.31 280 ASP A C 1
ATOM 2151 O O . ASP A 1 280 ? 33.444 4.742 -11.971 1.00 90.31 280 ASP A O 1
ATOM 2155 N N . HIS A 1 281 ? 32.923 3.517 -13.773 1.00 92.81 281 HIS A N 1
ATOM 2156 C CA . HIS A 1 281 ? 31.457 3.559 -13.623 1.00 92.81 281 HIS A CA 1
ATOM 2157 C C . HIS A 1 281 ? 30.848 2.196 -13.226 1.00 92.81 281 HIS A C 1
ATOM 2159 O O . HIS A 1 281 ? 29.626 2.030 -13.220 1.00 92.81 281 HIS A O 1
ATOM 2165 N N . GLY A 1 282 ? 31.679 1.215 -12.850 1.00 92.00 282 GLY A N 1
ATOM 2166 C CA . GLY A 1 282 ? 31.231 -0.114 -12.406 1.00 92.00 282 GLY A CA 1
ATOM 2167 C C . GLY A 1 282 ? 30.298 -0.088 -11.185 1.00 92.00 282 GLY A C 1
ATOM 2168 O O . GLY A 1 282 ? 29.361 -0.886 -11.119 1.00 92.00 282 GLY A O 1
ATOM 2169 N N . ASP A 1 283 ? 30.501 0.863 -10.267 1.00 92.00 283 ASP A N 1
ATOM 2170 C CA . ASP A 1 283 ? 29.626 1.077 -9.106 1.00 92.00 283 ASP A CA 1
ATOM 2171 C C . ASP A 1 283 ? 28.287 1.713 -9.512 1.00 92.00 283 ASP A C 1
ATOM 2173 O O . ASP A 1 283 ? 27.236 1.259 -9.068 1.00 92.00 283 ASP A O 1
ATOM 2177 N N . ALA A 1 284 ? 28.293 2.685 -10.431 1.00 93.62 284 ALA A N 1
ATOM 2178 C CA . ALA A 1 284 ? 27.075 3.298 -10.971 1.00 93.62 284 ALA A CA 1
ATOM 2179 C C . ALA A 1 284 ? 26.194 2.270 -11.714 1.00 93.62 284 ALA A C 1
ATOM 2181 O O . ALA A 1 284 ? 24.966 2.248 -11.582 1.00 93.62 284 ALA A O 1
ATOM 2182 N N . ALA A 1 285 ? 26.824 1.340 -12.440 1.00 95.25 285 ALA A N 1
ATOM 2183 C CA . ALA A 1 285 ? 26.126 0.215 -13.059 1.00 95.25 285 ALA A CA 1
ATOM 2184 C C . ALA A 1 285 ? 25.521 -0.741 -12.012 1.00 95.25 285 ALA A C 1
ATOM 2186 O O . ALA A 1 285 ? 24.443 -1.296 -12.237 1.00 95.25 285 ALA A O 1
ATOM 2187 N N . ALA A 1 286 ? 26.172 -0.912 -10.854 1.00 94.12 286 ALA A N 1
ATOM 2188 C CA . ALA A 1 286 ? 25.632 -1.692 -9.742 1.00 94.12 286 ALA A CA 1
ATOM 2189 C C . ALA A 1 286 ? 24.453 -0.977 -9.054 1.00 94.12 286 ALA A C 1
ATOM 2191 O O . ALA A 1 286 ? 23.449 -1.631 -8.772 1.00 94.12 286 ALA A O 1
ATOM 2192 N N . THR A 1 287 ? 24.513 0.348 -8.866 1.00 93.88 287 THR A N 1
ATOM 2193 C CA . THR A 1 287 ? 23.381 1.171 -8.396 1.00 93.88 287 THR A CA 1
ATOM 2194 C C . THR A 1 287 ? 22.152 0.970 -9.284 1.00 93.88 287 THR A C 1
ATOM 2196 O O . THR A 1 287 ? 21.072 0.646 -8.787 1.00 93.88 287 THR A O 1
ATOM 2199 N N . ALA A 1 288 ? 22.318 1.093 -10.607 1.00 94.88 288 ALA A N 1
ATOM 2200 C CA . ALA A 1 288 ? 21.235 0.914 -11.573 1.00 94.88 288 ALA A CA 1
ATOM 2201 C C . ALA A 1 288 ? 20.657 -0.509 -11.574 1.00 94.88 288 ALA A C 1
ATOM 2203 O O . ALA A 1 288 ? 19.436 -0.680 -11.583 1.00 94.88 288 ALA A O 1
ATOM 2204 N N . LEU A 1 289 ? 21.515 -1.535 -11.512 1.00 95.44 289 LEU A N 1
ATOM 2205 C CA . LEU A 1 289 ? 21.084 -2.932 -11.442 1.00 95.44 289 LEU A CA 1
ATOM 2206 C C . LEU A 1 289 ? 20.297 -3.237 -10.160 1.00 95.44 289 LEU A C 1
ATOM 2208 O O . LEU A 1 289 ? 19.275 -3.921 -10.225 1.00 95.44 289 LEU A O 1
ATOM 2212 N N . ASN A 1 290 ? 20.754 -2.733 -9.011 1.00 92.94 290 ASN A N 1
ATOM 2213 C CA . ASN A 1 290 ? 20.117 -2.973 -7.717 1.00 92.94 290 ASN A CA 1
ATOM 2214 C C . ASN A 1 290 ? 18.758 -2.266 -7.623 1.00 92.94 290 ASN A C 1
ATOM 2216 O O . ASN A 1 290 ? 17.757 -2.920 -7.335 1.00 92.94 290 ASN A O 1
ATOM 2220 N N . ALA A 1 291 ? 18.692 -0.976 -7.973 1.00 92.44 291 ALA A N 1
ATOM 2221 C CA . ALA A 1 291 ? 17.439 -0.218 -7.981 1.00 92.44 291 ALA A CA 1
ATOM 2222 C C . ALA A 1 291 ? 16.389 -0.850 -8.917 1.00 92.44 291 ALA A C 1
ATOM 2224 O O . ALA A 1 291 ? 15.215 -0.974 -8.561 1.00 92.44 291 ALA A O 1
ATOM 2225 N N . PHE A 1 292 ? 16.810 -1.324 -10.098 1.00 94.81 292 PHE A N 1
ATOM 2226 C CA . PHE A 1 292 ? 15.919 -2.041 -11.010 1.00 94.81 292 PHE A CA 1
ATOM 2227 C C . PHE A 1 292 ? 15.466 -3.402 -10.452 1.00 94.81 292 PHE A C 1
ATOM 2229 O O . PHE A 1 292 ? 14.296 -3.756 -10.589 1.00 94.81 292 PHE A O 1
ATOM 2236 N N . ARG A 1 293 ? 16.354 -4.156 -9.787 1.00 93.00 293 ARG A N 1
ATOM 2237 C CA . ARG A 1 293 ? 16.045 -5.461 -9.171 1.00 93.00 293 ARG A CA 1
ATOM 2238 C C . ARG A 1 293 ? 15.018 -5.350 -8.045 1.00 93.00 293 ARG A C 1
ATOM 2240 O O . ARG A 1 293 ? 14.071 -6.132 -8.014 1.00 93.00 293 ARG A O 1
ATOM 2247 N N . GLU A 1 294 ? 15.152 -4.351 -7.176 1.00 90.31 294 GLU A N 1
ATOM 2248 C CA . GLU A 1 294 ? 14.175 -4.066 -6.115 1.00 90.31 294 GLU A CA 1
ATOM 2249 C C . GLU A 1 294 ? 12.784 -3.750 -6.695 1.00 90.31 294 GLU A C 1
ATOM 2251 O O . GLU A 1 294 ? 11.764 -4.247 -6.209 1.00 90.31 294 GLU A O 1
ATOM 2256 N N . ALA A 1 295 ? 12.735 -2.994 -7.797 1.00 93.06 295 ALA A N 1
ATOM 2257 C CA . ALA A 1 295 ? 11.494 -2.671 -8.497 1.00 93.06 295 ALA A CA 1
ATOM 2258 C C . ALA A 1 295 ? 10.911 -3.835 -9.329 1.00 93.06 295 ALA A C 1
ATOM 2260 O O . ALA A 1 295 ? 9.692 -3.897 -9.521 1.00 93.06 295 ALA A O 1
ATOM 2261 N N . ALA A 1 296 ? 11.739 -4.770 -9.809 1.00 93.94 296 ALA A N 1
ATOM 2262 C CA . ALA A 1 296 ? 11.345 -5.837 -10.738 1.00 93.94 296 ALA A CA 1
ATOM 2263 C C . ALA A 1 296 ? 10.250 -6.777 -10.201 1.00 93.94 296 ALA A C 1
ATOM 2265 O O . ALA A 1 296 ? 9.506 -7.353 -10.990 1.00 93.94 296 ALA A O 1
ATOM 2266 N N . THR A 1 297 ? 10.086 -6.874 -8.877 1.00 91.50 297 THR A N 1
ATOM 2267 C CA . THR A 1 297 ? 8.978 -7.622 -8.248 1.00 91.50 297 THR A CA 1
ATOM 2268 C C . THR A 1 297 ? 7.604 -7.002 -8.539 1.00 91.50 297 THR A C 1
ATOM 2270 O O . THR A 1 297 ? 6.616 -7.724 -8.658 1.00 91.50 297 THR A O 1
ATOM 2273 N N . TRP A 1 298 ? 7.527 -5.676 -8.679 1.00 93.12 298 TRP A N 1
ATOM 2274 C CA . TRP A 1 298 ? 6.267 -4.936 -8.842 1.00 93.12 298 TRP A CA 1
ATOM 2275 C C . TRP A 1 298 ? 6.020 -4.492 -10.288 1.00 93.12 298 TRP A C 1
ATOM 2277 O O . TRP A 1 298 ? 4.866 -4.409 -10.716 1.00 93.12 298 TRP A O 1
ATOM 2287 N N . LEU A 1 299 ? 7.087 -4.269 -11.070 1.00 93.62 299 LEU A N 1
ATOM 2288 C CA . LEU A 1 299 ? 6.997 -3.835 -12.469 1.00 93.62 299 LEU A CA 1
ATOM 2289 C C . LEU A 1 299 ? 6.027 -4.680 -13.331 1.00 93.62 299 LEU A C 1
ATOM 2291 O O . LEU A 1 299 ? 5.246 -4.064 -14.046 1.00 93.62 299 LEU A O 1
ATOM 2295 N N . PRO A 1 300 ? 5.947 -6.028 -13.260 1.00 91.94 300 PRO A N 1
ATOM 2296 C CA . PRO A 1 300 ? 4.976 -6.802 -14.049 1.00 91.94 300 PRO A CA 1
ATOM 2297 C C . PRO A 1 300 ? 3.493 -6.501 -13.758 1.00 91.94 300 PRO A C 1
ATOM 2299 O O . PRO A 1 300 ? 2.645 -6.747 -14.616 1.00 91.94 300 PRO A O 1
ATOM 2302 N N . ALA A 1 301 ? 3.161 -5.970 -12.574 1.00 90.56 301 ALA A N 1
ATOM 2303 C CA . ALA A 1 301 ? 1.804 -5.542 -12.212 1.00 90.56 301 ALA A CA 1
ATOM 2304 C C . ALA A 1 301 ? 1.497 -4.083 -12.616 1.00 90.56 301 ALA A C 1
ATOM 2306 O O . ALA A 1 301 ? 0.325 -3.725 -12.792 1.00 90.56 301 ALA A O 1
ATOM 2307 N N . ILE A 1 302 ? 2.553 -3.273 -12.765 1.00 90.81 302 ILE A N 1
ATOM 2308 C CA . ILE A 1 302 ? 2.551 -1.820 -13.013 1.00 90.81 302 ILE A CA 1
ATOM 2309 C C . ILE A 1 302 ? 2.775 -1.487 -14.499 1.00 90.81 302 ILE A C 1
ATOM 2311 O O . ILE A 1 302 ? 2.239 -0.515 -15.020 1.00 90.81 302 ILE A O 1
ATOM 2315 N N . ALA A 1 303 ? 3.484 -2.322 -15.245 1.00 89.12 303 ALA A N 1
ATOM 2316 C CA . ALA A 1 303 ? 3.662 -2.156 -16.678 1.00 89.12 303 ALA A CA 1
ATOM 2317 C C . ALA A 1 303 ? 2.321 -2.317 -17.428 1.00 89.12 303 ALA A C 1
ATOM 2319 O O . ALA A 1 303 ? 1.571 -3.264 -17.160 1.00 89.12 303 ALA A O 1
ATOM 2320 N N . PRO A 1 304 ? 1.971 -1.431 -18.376 1.00 84.50 304 PRO A N 1
ATOM 2321 C CA . PRO A 1 304 ? 0.829 -1.629 -19.258 1.00 84.50 304 PRO A CA 1
ATOM 2322 C C . PRO A 1 304 ? 0.975 -2.860 -20.159 1.00 84.50 304 PRO A C 1
ATOM 2324 O O . PRO A 1 304 ? -0.028 -3.539 -20.381 1.00 84.50 304 PRO A O 1
ATOM 2327 N N . ARG A 1 305 ? 2.187 -3.192 -20.640 1.00 88.44 305 ARG A N 1
ATOM 2328 C CA . ARG A 1 305 ? 2.407 -4.214 -21.686 1.00 88.44 305 ARG A CA 1
ATOM 2329 C C . ARG A 1 305 ? 3.509 -5.227 -21.372 1.00 88.44 305 ARG A C 1
ATOM 2331 O O . ARG A 1 305 ? 3.353 -6.390 -21.740 1.00 88.44 305 ARG A O 1
ATOM 2338 N N . VAL A 1 306 ? 4.583 -4.851 -20.675 1.00 90.62 306 VAL A N 1
ATOM 2339 C CA . VAL A 1 306 ? 5.580 -5.825 -20.188 1.00 90.62 306 VAL A CA 1
ATOM 2340 C C . VAL A 1 306 ? 4.930 -6.729 -19.129 1.00 90.62 306 VAL A C 1
ATOM 2342 O O . VAL A 1 306 ? 4.166 -6.282 -18.270 1.00 90.62 306 VAL A O 1
ATOM 2345 N N . ARG A 1 307 ? 5.183 -8.038 -19.213 1.00 88.06 307 ARG A N 1
ATOM 2346 C CA . ARG A 1 307 ? 4.597 -9.075 -18.336 1.00 88.06 307 ARG A CA 1
ATOM 2347 C C . ARG A 1 307 ? 5.633 -10.008 -17.717 1.00 88.06 307 ARG A C 1
ATOM 2349 O O . ARG A 1 307 ? 5.320 -10.689 -16.740 1.00 88.06 307 ARG A O 1
ATOM 2356 N N . ARG A 1 308 ? 6.848 -10.029 -18.268 1.00 92.69 308 ARG A N 1
ATOM 2357 C CA . ARG A 1 308 ? 7.973 -10.850 -17.819 1.00 92.69 308 ARG A CA 1
ATOM 2358 C C . ARG A 1 308 ? 9.237 -9.998 -17.769 1.00 92.69 308 ARG A C 1
ATOM 2360 O O . ARG A 1 308 ? 9.549 -9.299 -18.730 1.00 92.69 308 ARG A O 1
ATOM 2367 N N . ILE A 1 309 ? 9.967 -10.080 -16.664 1.00 96.81 309 ILE A N 1
ATOM 2368 C CA . ILE A 1 309 ? 11.302 -9.498 -16.518 1.00 96.81 309 ILE A CA 1
ATOM 2369 C C . ILE A 1 309 ? 12.279 -10.623 -16.207 1.00 96.81 309 ILE A C 1
ATOM 2371 O O . ILE A 1 309 ? 12.003 -11.465 -15.357 1.00 96.81 309 ILE A O 1
ATOM 2375 N N . GLU A 1 310 ? 13.424 -10.634 -16.873 1.00 95.94 310 GLU A N 1
ATOM 2376 C CA . GLU A 1 310 ? 14.538 -11.531 -16.581 1.00 95.94 310 GLU A CA 1
ATOM 2377 C C . GLU A 1 310 ? 15.757 -10.705 -16.175 1.00 95.94 310 GLU A C 1
ATOM 2379 O O . GLU A 1 310 ? 16.087 -9.723 -16.835 1.00 95.94 310 GLU A O 1
ATOM 2384 N N . ILE A 1 311 ? 16.427 -11.089 -15.091 1.00 96.94 311 ILE A N 1
ATOM 2385 C CA . ILE A 1 311 ? 17.695 -10.491 -14.662 1.00 96.94 311 ILE A CA 1
ATOM 2386 C C . ILE A 1 311 ? 18.693 -11.630 -14.493 1.00 96.94 311 ILE A C 1
ATOM 2388 O O . ILE A 1 311 ? 18.468 -12.518 -13.675 1.00 96.94 311 ILE A O 1
ATOM 2392 N N . ASP A 1 312 ? 19.774 -11.604 -15.264 1.00 94.94 312 ASP A N 1
ATOM 2393 C CA . ASP A 1 312 ? 20.835 -12.607 -15.266 1.00 94.94 312 ASP A CA 1
ATOM 2394 C C . ASP A 1 312 ? 22.164 -11.956 -14.855 1.00 94.94 312 ASP A C 1
ATOM 2396 O O . ASP A 1 312 ? 22.812 -11.264 -15.640 1.00 94.94 312 ASP A O 1
ATOM 2400 N N . ASP A 1 313 ? 22.558 -12.139 -13.593 1.00 88.69 313 ASP A N 1
ATOM 2401 C CA . ASP A 1 313 ? 23.736 -11.504 -12.979 1.00 88.69 313 ASP A CA 1
ATOM 2402 C C . ASP A 1 313 ? 25.035 -12.314 -13.204 1.00 88.69 313 ASP A C 1
ATOM 2404 O O . ASP A 1 313 ? 25.968 -12.274 -12.396 1.00 88.69 313 ASP A O 1
ATOM 2408 N N . GLY A 1 314 ? 25.040 -13.193 -14.217 1.00 81.81 314 GLY A N 1
ATOM 2409 C CA . GLY A 1 314 ? 26.116 -14.145 -14.546 1.00 81.81 314 GLY A CA 1
ATOM 2410 C C . GLY A 1 314 ? 26.416 -15.209 -13.474 1.00 81.81 314 GLY A C 1
ATOM 2411 O O . GLY A 1 314 ? 27.183 -16.140 -13.710 1.00 81.81 314 GLY A O 1
ATOM 2412 N N . THR A 1 315 ? 25.818 -15.068 -12.292 1.00 77.38 315 THR A N 1
ATOM 2413 C CA . THR A 1 315 ? 26.007 -15.886 -11.084 1.00 77.38 315 THR A CA 1
ATOM 2414 C C . THR A 1 315 ? 24.679 -16.395 -10.525 1.00 77.38 315 THR A C 1
ATOM 2416 O O . THR A 1 315 ? 24.631 -17.467 -9.926 1.00 77.38 315 THR A O 1
ATOM 2419 N N . GLN A 1 316 ? 23.603 -15.633 -10.731 1.00 83.94 316 GLN A N 1
ATOM 2420 C CA . GLN A 1 316 ? 22.224 -15.954 -10.380 1.00 83.94 316 GLN A CA 1
ATOM 2421 C C . GLN A 1 316 ? 21.305 -15.350 -11.444 1.00 83.94 316 GLN A C 1
ATOM 2423 O O . GLN A 1 316 ? 21.551 -14.231 -11.899 1.00 83.94 316 GLN A O 1
ATOM 2428 N N . SER A 1 317 ? 20.236 -16.060 -11.797 1.00 89.94 317 SER A N 1
ATOM 2429 C CA . SER A 1 317 ? 19.249 -15.598 -12.774 1.00 89.94 317 SER A CA 1
ATOM 2430 C C . SER A 1 317 ? 17.853 -15.647 -12.150 1.00 89.94 317 SER A C 1
ATOM 2432 O O . SER A 1 317 ? 17.451 -16.676 -11.606 1.00 89.94 317 SER A O 1
ATOM 2434 N N . ALA A 1 318 ? 17.109 -14.545 -12.228 1.00 94.00 318 ALA A N 1
ATOM 2435 C CA . ALA A 1 318 ? 15.765 -14.403 -11.673 1.00 94.00 318 ALA A CA 1
ATOM 2436 C C . ALA A 1 318 ? 14.755 -14.037 -12.769 1.00 94.00 318 ALA A C 1
ATOM 2438 O O . ALA A 1 318 ? 15.043 -13.230 -13.655 1.00 94.00 318 ALA A O 1
ATOM 2439 N N . THR A 1 319 ? 13.551 -14.605 -12.690 1.00 95.69 319 THR A N 1
ATOM 2440 C CA . THR A 1 319 ? 12.424 -14.266 -13.569 1.00 95.69 319 THR A CA 1
ATOM 2441 C C . THR A 1 319 ? 11.269 -13.743 -12.730 1.00 95.69 319 THR A C 1
ATOM 2443 O O . THR A 1 319 ? 10.815 -14.422 -11.811 1.00 95.69 319 THR A O 1
ATOM 2446 N N . TYR A 1 320 ? 10.794 -12.551 -13.074 1.00 95.94 320 TYR A N 1
ATOM 2447 C CA . TYR A 1 320 ? 9.673 -11.874 -12.440 1.00 95.94 320 TYR A CA 1
ATOM 2448 C C . TYR A 1 320 ? 8.492 -11.836 -13.405 1.00 95.94 320 TYR A C 1
ATOM 2450 O O . TYR A 1 320 ? 8.648 -11.498 -14.580 1.00 95.94 320 TYR A O 1
ATOM 2458 N N . SER A 1 321 ? 7.302 -12.188 -12.930 1.00 93.94 321 SER A N 1
ATOM 2459 C CA . SER A 1 321 ? 6.092 -12.238 -13.749 1.00 93.94 321 SER A CA 1
ATOM 2460 C C . SER A 1 321 ? 4.824 -12.072 -12.919 1.00 93.94 321 SER A C 1
ATOM 2462 O O . SER A 1 321 ? 4.824 -12.234 -11.698 1.00 93.94 321 SER A O 1
ATOM 2464 N N . LEU A 1 322 ? 3.730 -11.795 -13.622 1.00 92.81 322 LEU A N 1
ATOM 2465 C CA . LEU A 1 322 ? 2.391 -11.615 -13.077 1.00 92.81 322 LEU A CA 1
ATOM 2466 C C . LEU A 1 322 ? 1.484 -12.803 -13.435 1.00 92.81 322 LEU A C 1
ATOM 2468 O O . LEU A 1 322 ? 1.377 -13.145 -14.612 1.00 92.81 322 LEU A O 1
ATOM 2472 N N . THR A 1 323 ? 0.744 -13.330 -12.458 1.00 93.19 323 THR A N 1
ATOM 2473 C CA . THR A 1 323 ? -0.493 -14.093 -12.702 1.00 93.19 323 THR A CA 1
ATOM 2474 C C . THR A 1 323 ? -1.653 -13.389 -11.987 1.00 93.19 323 THR A C 1
ATOM 2476 O O . THR A 1 323 ? -1.668 -13.391 -10.755 1.00 93.19 323 THR A O 1
ATOM 2479 N N . PRO A 1 324 ? -2.594 -12.758 -12.714 1.00 93.31 324 PRO A N 1
ATOM 2480 C CA . PRO A 1 324 ? -3.783 -12.152 -12.126 1.00 93.31 324 PRO A CA 1
ATOM 2481 C C . PRO A 1 324 ? -4.938 -13.162 -12.033 1.00 93.31 324 PRO A C 1
ATOM 2483 O O . PRO A 1 324 ? -5.164 -13.944 -12.958 1.00 93.31 324 PRO A O 1
ATOM 2486 N N . THR A 1 325 ? -5.694 -13.085 -10.943 1.00 94.50 325 THR A N 1
ATOM 2487 C CA . THR A 1 325 ? -6.967 -13.779 -10.719 1.00 94.50 325 THR A CA 1
ATOM 2488 C C . THR A 1 325 ? -8.026 -12.714 -10.409 1.00 94.50 325 THR A C 1
ATOM 2490 O O . THR A 1 325 ? -7.860 -11.996 -9.421 1.00 94.50 325 THR A O 1
ATOM 2493 N N . PRO A 1 326 ? -9.088 -12.558 -11.220 1.00 95.00 326 PRO A N 1
ATOM 2494 C CA . PRO A 1 326 ? -10.197 -11.659 -10.896 1.00 95.00 326 PRO A CA 1
ATOM 2495 C C . PRO A 1 326 ? -10.868 -12.048 -9.575 1.00 95.00 326 PRO A C 1
ATOM 2497 O O . PRO A 1 326 ? -11.015 -13.235 -9.301 1.00 95.00 326 PRO A O 1
ATOM 2500 N N . LEU A 1 327 ? -11.278 -11.052 -8.785 1.00 94.75 327 LEU A N 1
ATOM 2501 C CA . LEU A 1 327 ? -11.955 -11.239 -7.495 1.00 94.75 327 LEU A CA 1
ATOM 2502 C C . LEU A 1 327 ? -13.280 -10.463 -7.442 1.00 94.75 327 LEU A C 1
ATOM 2504 O O . LEU A 1 327 ? -14.309 -11.013 -7.071 1.00 94.75 327 LEU A O 1
ATOM 2508 N N . ALA A 1 328 ? -13.272 -9.204 -7.881 1.00 94.62 328 ALA A N 1
ATOM 2509 C CA . ALA A 1 328 ? -14.466 -8.380 -8.067 1.00 94.62 328 ALA A CA 1
ATOM 2510 C C . ALA A 1 328 ? -14.268 -7.454 -9.291 1.00 94.62 328 ALA A C 1
ATOM 2512 O O . ALA A 1 328 ? -13.172 -7.427 -9.865 1.00 94.62 328 ALA A O 1
ATOM 2513 N N . PRO A 1 329 ? -15.280 -6.692 -9.749 1.00 93.50 329 PRO A N 1
ATOM 2514 C CA . PRO A 1 329 ? -15.089 -5.720 -10.823 1.00 93.50 329 PRO A CA 1
ATOM 2515 C C . PRO A 1 329 ? -13.941 -4.754 -10.498 1.00 93.50 329 PRO A C 1
ATOM 2517 O O . PRO A 1 329 ? -13.915 -4.134 -9.440 1.00 93.50 329 PRO A O 1
ATOM 2520 N N . ASP A 1 330 ? -12.969 -4.629 -11.403 1.00 94.88 330 ASP A N 1
ATOM 2521 C CA . ASP A 1 330 ? -11.761 -3.802 -11.234 1.00 94.88 330 ASP A CA 1
ATOM 2522 C C . ASP A 1 330 ? -10.827 -4.187 -10.056 1.00 94.88 330 ASP A C 1
ATOM 2524 O O . ASP A 1 330 ? -9.854 -3.468 -9.798 1.00 94.88 330 ASP A O 1
ATOM 2528 N N . VAL A 1 331 ? -11.081 -5.314 -9.370 1.00 96.88 331 VAL A N 1
ATOM 2529 C CA . VAL A 1 331 ? -10.283 -5.840 -8.246 1.00 96.88 331 VAL A CA 1
ATOM 2530 C C . VAL A 1 331 ? -9.799 -7.259 -8.550 1.00 96.88 331 VAL A C 1
ATOM 2532 O O . VAL A 1 331 ? -10.583 -8.181 -8.774 1.00 96.88 331 VAL A O 1
ATOM 2535 N N . GLU A 1 332 ? -8.485 -7.458 -8.514 1.00 96.50 332 GLU A N 1
ATOM 2536 C CA . GLU A 1 332 ? -7.832 -8.740 -8.790 1.00 96.50 332 GLU A CA 1
ATOM 2537 C C . GLU A 1 332 ? -6.876 -9.118 -7.655 1.00 96.50 332 GLU A C 1
ATOM 2539 O O . GLU A 1 332 ? -6.193 -8.258 -7.094 1.00 96.50 332 GLU A O 1
ATOM 2544 N N . VAL A 1 333 ? -6.722 -10.413 -7.379 1.00 96.69 333 VAL A N 1
ATOM 2545 C CA . VAL A 1 333 ? -5.529 -10.918 -6.690 1.00 96.69 333 VAL A CA 1
ATOM 2546 C C . VAL A 1 333 ? -4.421 -11.098 -7.717 1.00 96.69 333 VAL A C 1
ATOM 2548 O O . VAL A 1 333 ? -4.581 -11.797 -8.715 1.00 96.69 333 VAL A O 1
ATOM 2551 N N . VAL A 1 334 ? -3.260 -10.502 -7.465 1.00 95.31 334 VAL A N 1
ATOM 2552 C CA . VAL A 1 334 ? -2.069 -10.660 -8.298 1.00 95.31 334 VAL A CA 1
ATOM 2553 C C . VAL A 1 334 ? -1.012 -11.491 -7.579 1.00 95.31 334 VAL A C 1
ATOM 2555 O O . VAL A 1 334 ? -0.492 -11.111 -6.528 1.00 95.31 334 VAL A O 1
ATOM 2558 N N . LYS A 1 335 ? -0.671 -12.644 -8.161 1.00 94.56 335 LYS A N 1
ATOM 2559 C CA . LYS A 1 335 ? 0.472 -13.460 -7.745 1.00 94.56 335 LYS A CA 1
ATOM 2560 C C . LYS A 1 335 ? 1.712 -12.988 -8.497 1.00 94.56 335 LYS A C 1
ATOM 2562 O O . LYS A 1 335 ? 1.742 -12.992 -9.728 1.00 94.56 335 LYS A O 1
ATOM 2567 N N . LEU A 1 336 ? 2.721 -12.571 -7.741 1.00 93.31 336 LEU A N 1
ATOM 2568 C CA . LEU A 1 336 ? 3.974 -12.017 -8.240 1.00 93.31 336 LEU A CA 1
ATOM 2569 C C . LEU A 1 336 ? 5.081 -13.057 -8.075 1.00 93.31 336 LEU A C 1
ATOM 2571 O O . LEU A 1 336 ? 5.303 -13.570 -6.973 1.00 93.31 336 LEU A O 1
ATOM 2575 N N . THR A 1 337 ? 5.768 -13.370 -9.170 1.00 91.88 337 THR A N 1
ATOM 2576 C CA . THR A 1 337 ? 6.958 -14.230 -9.169 1.00 91.88 337 THR A CA 1
ATOM 2577 C C . THR A 1 337 ? 8.235 -13.383 -9.176 1.00 91.88 337 THR A C 1
ATOM 2579 O O . THR A 1 337 ? 8.202 -12.195 -9.497 1.00 91.88 337 THR A O 1
ATOM 2582 N N . GLY A 1 338 ? 9.355 -13.983 -8.776 1.00 90.12 338 GLY A N 1
ATOM 2583 C CA . GLY A 1 338 ? 10.640 -13.317 -8.572 1.00 90.12 338 GLY A CA 1
ATOM 2584 C C . GLY A 1 338 ? 11.497 -14.105 -7.582 1.00 90.12 338 GLY A C 1
ATOM 2585 O O . GLY A 1 338 ? 11.201 -15.267 -7.299 1.00 90.12 338 GLY A O 1
ATOM 2586 N N . GLU A 1 339 ? 12.507 -13.459 -6.992 1.00 86.75 339 GLU A N 1
ATOM 2587 C CA . GLU A 1 339 ? 13.332 -14.032 -5.908 1.00 86.75 339 GLU A CA 1
ATOM 2588 C C . GLU A 1 339 ? 12.504 -14.515 -4.704 1.00 86.75 339 GLU A C 1
ATOM 2590 O O . GLU A 1 339 ? 12.872 -15.473 -4.023 1.00 86.75 339 GLU A O 1
ATOM 2595 N N . LYS A 1 340 ? 11.368 -13.857 -4.440 1.00 86.88 340 LYS A N 1
ATOM 2596 C CA . LYS A 1 340 ? 10.372 -14.259 -3.443 1.00 86.88 340 LYS A CA 1
ATOM 2597 C C . LYS A 1 340 ? 8.984 -14.143 -4.064 1.00 86.88 340 LYS A C 1
ATOM 2599 O O . LYS A 1 340 ? 8.637 -13.095 -4.600 1.00 86.88 340 LYS A O 1
ATOM 2604 N N . GLN A 1 341 ? 8.190 -15.209 -3.967 1.00 89.12 341 GLN A N 1
ATOM 2605 C CA . GLN A 1 341 ? 6.771 -15.170 -4.330 1.00 89.12 341 GLN A CA 1
ATOM 2606 C C . GLN A 1 341 ? 6.040 -14.172 -3.420 1.00 89.12 341 GLN A C 1
ATOM 2608 O O . GLN A 1 341 ? 6.281 -14.156 -2.212 1.00 89.12 341 GLN A O 1
ATOM 2613 N N . ARG A 1 342 ? 5.137 -13.364 -3.983 1.00 91.81 342 ARG A N 1
ATOM 2614 C CA . ARG A 1 342 ? 4.259 -12.454 -3.228 1.00 91.81 342 ARG A CA 1
ATOM 2615 C C . ARG A 1 342 ? 2.829 -12.501 -3.762 1.00 91.81 342 ARG A C 1
ATOM 2617 O O . ARG A 1 342 ? 2.598 -12.908 -4.901 1.00 91.81 342 ARG A O 1
ATOM 2624 N N . ARG A 1 343 ? 1.879 -12.053 -2.942 1.00 94.38 343 ARG A N 1
ATOM 2625 C CA . ARG A 1 343 ? 0.485 -11.796 -3.321 1.00 94.38 343 ARG A CA 1
ATOM 2626 C C . ARG A 1 343 ? 0.177 -10.321 -3.051 1.00 94.38 343 ARG A C 1
ATOM 2628 O O . ARG A 1 343 ? 0.750 -9.732 -2.133 1.00 94.38 343 ARG A O 1
ATOM 2635 N N . ALA A 1 344 ? -0.683 -9.717 -3.860 1.00 96.25 344 ALA A N 1
ATOM 2636 C CA . ALA A 1 344 ? -1.229 -8.386 -3.612 1.00 96.25 344 ALA A CA 1
ATOM 2637 C C . ALA A 1 344 ? -2.648 -8.278 -4.181 1.00 96.25 344 ALA A C 1
ATOM 2639 O O . ALA A 1 344 ? -2.991 -8.996 -5.118 1.00 96.25 344 ALA A O 1
ATOM 2640 N N . PHE A 1 345 ? -3.454 -7.362 -3.656 1.00 97.31 345 PHE A N 1
ATOM 2641 C CA . PHE A 1 345 ? -4.654 -6.884 -4.338 1.00 97.31 345 PHE A CA 1
ATOM 2642 C C . PHE A 1 345 ? -4.250 -5.821 -5.350 1.00 97.31 345 PHE A C 1
ATOM 2644 O O . PHE A 1 345 ? -3.525 -4.892 -4.993 1.00 97.31 345 PHE A O 1
ATOM 2651 N N . ARG A 1 346 ? -4.723 -5.940 -6.591 1.00 97.06 346 ARG A N 1
ATOM 2652 C CA . ARG A 1 346 ? -4.673 -4.886 -7.604 1.00 97.06 346 ARG A CA 1
ATOM 2653 C C . ARG A 1 346 ? -6.064 -4.291 -7.747 1.00 97.06 346 ARG A C 1
ATOM 2655 O O . ARG A 1 346 ? -6.983 -4.972 -8.183 1.00 97.06 346 ARG A O 1
ATOM 2662 N N . ILE A 1 347 ? -6.193 -3.026 -7.367 1.00 97.50 347 ILE A N 1
ATOM 2663 C CA . ILE A 1 347 ? -7.443 -2.266 -7.373 1.00 97.50 347 ILE A CA 1
ATOM 2664 C C . ILE A 1 347 ? -7.308 -1.161 -8.418 1.00 97.50 347 ILE A C 1
ATOM 2666 O O . ILE A 1 347 ? -6.437 -0.300 -8.286 1.00 97.50 347 ILE A O 1
ATOM 2670 N N . SER A 1 348 ? -8.151 -1.155 -9.449 1.00 95.88 348 SER A N 1
ATOM 2671 C CA . SER A 1 348 ? -8.156 -0.076 -10.447 1.00 95.88 348 SER A CA 1
ATOM 2672 C C . SER A 1 348 ? -9.112 1.037 -10.015 1.00 95.88 348 SER A C 1
ATOM 2674 O O . SER A 1 348 ? -10.271 0.784 -9.701 1.00 95.88 348 SER A O 1
ATOM 2676 N N . LEU A 1 349 ? -8.629 2.282 -9.997 1.00 95.69 349 LEU A N 1
ATOM 2677 C CA . LEU A 1 349 ? -9.360 3.447 -9.470 1.00 95.69 349 LEU A CA 1
ATOM 2678 C C . LEU A 1 349 ? -9.967 4.332 -10.574 1.00 95.69 349 LEU A C 1
ATOM 2680 O O . LEU A 1 349 ? -10.512 5.399 -10.296 1.00 95.69 349 LEU A O 1
ATOM 2684 N N . GLY A 1 350 ? -9.884 3.891 -11.832 1.00 90.12 350 GLY A N 1
ATOM 2685 C CA . GLY A 1 350 ? -10.254 4.681 -13.005 1.00 90.12 350 GLY A CA 1
ATOM 2686 C C . GLY A 1 350 ? -9.161 5.670 -13.425 1.00 90.12 350 GLY A C 1
ATOM 2687 O O . GLY A 1 350 ? -8.116 5.782 -12.791 1.00 90.12 350 GLY A O 1
ATOM 2688 N N . ASN A 1 351 ? -9.377 6.366 -14.546 1.00 86.31 351 ASN A N 1
ATOM 2689 C CA . ASN A 1 351 ? -8.485 7.414 -15.078 1.00 86.31 351 ASN A CA 1
ATOM 2690 C C . ASN A 1 351 ? -6.995 7.019 -15.236 1.00 86.31 351 ASN A C 1
ATOM 2692 O O . ASN A 1 351 ? -6.127 7.884 -15.278 1.00 86.31 351 ASN A O 1
ATOM 2696 N N . GLY A 1 352 ? -6.690 5.721 -15.341 1.00 89.69 352 GLY A N 1
ATOM 2697 C CA . GLY A 1 352 ? -5.321 5.197 -15.419 1.00 89.69 352 GLY A CA 1
ATOM 2698 C C . GLY A 1 352 ? -4.625 4.971 -14.070 1.00 89.69 352 GLY A C 1
ATOM 2699 O O . GLY A 1 352 ? -3.486 4.518 -14.072 1.00 89.69 352 GLY A O 1
ATOM 2700 N N . PHE A 1 353 ? -5.287 5.242 -12.941 1.00 94.50 353 PHE A N 1
ATOM 2701 C CA . PHE A 1 353 ? -4.767 4.970 -11.601 1.00 94.50 353 PHE A CA 1
ATOM 2702 C C . PHE A 1 353 ? -5.075 3.542 -11.137 1.00 94.50 353 PHE A C 1
ATOM 2704 O O . PHE A 1 353 ? -6.175 3.018 -11.350 1.00 94.50 353 PHE A O 1
ATOM 2711 N N . ARG A 1 354 ? -4.118 2.929 -10.434 1.00 95.50 354 ARG A N 1
ATOM 2712 C CA . ARG A 1 354 ? -4.278 1.638 -9.752 1.00 95.50 354 ARG A CA 1
ATOM 2713 C C . ARG A 1 354 ? -3.477 1.589 -8.455 1.00 95.50 354 ARG A C 1
ATOM 2715 O O . ARG A 1 354 ? -2.347 2.069 -8.400 1.00 95.50 354 ARG A O 1
ATOM 2722 N N . MET A 1 355 ? -4.037 0.926 -7.452 1.00 96.88 355 MET A N 1
ATOM 2723 C CA . MET A 1 355 ? -3.379 0.619 -6.188 1.00 96.88 355 MET A CA 1
ATOM 2724 C C . MET A 1 355 ? -2.969 -0.862 -6.146 1.00 96.88 355 MET A C 1
ATOM 2726 O O . MET A 1 355 ? -3.728 -1.733 -6.574 1.00 96.88 355 MET A O 1
ATOM 2730 N N . LEU A 1 356 ? -1.780 -1.149 -5.611 1.00 96.75 356 LEU A N 1
ATOM 2731 C CA . LEU A 1 356 ? -1.322 -2.483 -5.225 1.00 96.75 356 LEU A CA 1
ATOM 2732 C C . LEU A 1 356 ? -1.139 -2.539 -3.705 1.00 96.75 356 LEU A C 1
ATOM 2734 O O . LEU A 1 356 ? -0.306 -1.814 -3.161 1.00 96.75 356 LEU A O 1
ATOM 2738 N N . MET A 1 357 ? -1.866 -3.424 -3.026 1.00 96.62 357 MET A N 1
ATOM 2739 C CA . MET A 1 357 ? -1.722 -3.672 -1.586 1.00 96.62 357 MET A CA 1
ATOM 2740 C C . MET A 1 357 ? -1.215 -5.106 -1.365 1.00 96.62 357 MET A C 1
ATOM 2742 O O . MET A 1 357 ? -1.960 -6.042 -1.663 1.00 96.62 357 MET A O 1
ATOM 2746 N N . PRO A 1 358 ? 0.027 -5.327 -0.894 1.00 95.56 358 PRO A N 1
ATOM 2747 C CA . PRO A 1 358 ? 0.545 -6.674 -0.660 1.00 95.56 358 PRO A CA 1
ATOM 2748 C C . PRO A 1 358 ? -0.197 -7.372 0.482 1.00 95.56 358 PRO A C 1
ATOM 2750 O O . PRO A 1 358 ? -0.603 -6.724 1.442 1.00 95.56 358 PRO A O 1
ATOM 2753 N N . PHE A 1 359 ? -0.329 -8.696 0.408 1.00 95.62 359 PHE A N 1
ATOM 2754 C CA . PHE A 1 359 ? -0.890 -9.505 1.490 1.00 95.62 359 PHE A CA 1
ATOM 2755 C C . PHE A 1 359 ? -0.196 -10.864 1.619 1.00 95.62 359 PHE A C 1
ATOM 2757 O O . PHE A 1 359 ? 0.303 -11.431 0.644 1.00 95.62 359 PHE A O 1
ATOM 2764 N N . GLY A 1 360 ? -0.188 -11.384 2.844 1.00 93.62 360 GLY A N 1
ATOM 2765 C CA . GLY A 1 360 ? 0.401 -12.670 3.206 1.00 93.62 360 GLY A CA 1
ATOM 2766 C C . GLY A 1 360 ? -0.625 -13.601 3.834 1.00 93.62 360 GLY A C 1
ATOM 2767 O O . GLY A 1 360 ? -1.779 -13.627 3.418 1.00 93.62 360 GLY A O 1
ATOM 2768 N N . ARG A 1 361 ? -0.207 -14.404 4.815 1.00 90.69 361 ARG A N 1
ATOM 2769 C CA . ARG A 1 361 ? -1.046 -15.451 5.436 1.00 90.69 361 ARG A CA 1
ATOM 2770 C C . ARG A 1 361 ? -2.119 -14.910 6.395 1.00 90.69 361 ARG A C 1
ATOM 2772 O O . ARG A 1 361 ? -3.051 -15.633 6.735 1.00 90.69 361 ARG A O 1
ATOM 2779 N N . TYR A 1 362 ? -1.976 -13.660 6.833 1.00 90.25 362 TYR A N 1
ATOM 2780 C CA . TYR A 1 362 ? -2.822 -13.010 7.845 1.00 90.25 362 TYR A CA 1
ATOM 2781 C C . TYR A 1 362 ? -3.393 -11.668 7.349 1.00 90.25 362 TYR A C 1
ATOM 2783 O O . TYR A 1 362 ? -3.593 -10.756 8.142 1.00 90.25 362 TYR A O 1
ATOM 2791 N N . GLY A 1 363 ? -3.609 -11.535 6.036 1.00 93.12 363 GLY A N 1
ATOM 2792 C CA . GLY A 1 363 ? -4.095 -10.302 5.406 1.00 93.12 363 GLY A CA 1
ATOM 2793 C C . GLY A 1 363 ? -2.995 -9.349 4.938 1.00 93.12 363 GLY A C 1
ATOM 2794 O O . GLY A 1 363 ? -1.860 -9.791 4.709 1.00 93.12 363 GLY A O 1
ATOM 2795 N N . PRO A 1 364 ? -3.339 -8.069 4.696 1.00 95.50 364 PRO A N 1
ATOM 2796 C CA . PRO A 1 364 ? -2.427 -7.079 4.136 1.00 95.50 364 PRO A CA 1
ATOM 2797 C C . PRO A 1 364 ? -1.147 -6.864 4.947 1.00 95.50 364 PRO A C 1
ATOM 2799 O O . PRO A 1 364 ? -1.169 -6.627 6.151 1.00 95.50 364 PRO A O 1
ATOM 2802 N N . GLU A 1 365 ? -0.010 -6.921 4.261 1.00 93.19 365 GLU A N 1
ATOM 2803 C CA . GLU A 1 365 ? 1.318 -6.816 4.865 1.00 93.19 365 GLU A CA 1
ATOM 2804 C C . GLU A 1 365 ? 1.916 -5.416 4.683 1.00 93.19 365 GLU A C 1
ATOM 2806 O O . GLU A 1 365 ? 1.475 -4.615 3.859 1.00 93.19 365 GLU A O 1
ATOM 2811 N N . GLY A 1 366 ? 2.960 -5.107 5.454 1.00 89.50 366 GLY A N 1
ATOM 2812 C CA . GLY A 1 366 ? 3.778 -3.930 5.184 1.00 89.50 366 GLY A CA 1
ATOM 2813 C C . GLY A 1 366 ? 4.600 -4.103 3.904 1.00 89.50 366 GLY A C 1
ATOM 2814 O O . GLY A 1 366 ? 5.193 -5.160 3.668 1.00 89.50 366 GLY A O 1
ATOM 2815 N N . LEU A 1 367 ? 4.684 -3.051 3.091 1.00 90.00 367 LEU A N 1
ATOM 2816 C CA . LEU A 1 367 ? 5.648 -3.010 1.990 1.00 90.00 367 LEU A CA 1
ATOM 2817 C C . LEU A 1 367 ? 7.078 -2.961 2.547 1.00 90.00 367 LEU A C 1
ATOM 2819 O O . LEU A 1 367 ? 7.297 -2.294 3.563 1.00 90.00 367 LEU A O 1
ATOM 2823 N N . PRO A 1 368 ? 8.068 -3.583 1.875 1.00 85.38 368 PRO A N 1
ATOM 2824 C CA . PRO A 1 368 ? 9.456 -3.512 2.312 1.00 85.38 368 PRO A CA 1
ATOM 2825 C C . PRO A 1 368 ? 9.941 -2.067 2.481 1.00 85.38 368 PRO A C 1
ATOM 2827 O O . PRO A 1 368 ? 9.501 -1.144 1.779 1.00 85.38 368 PRO A O 1
ATOM 2830 N N . GLU A 1 369 ? 10.874 -1.881 3.412 1.00 83.81 369 GLU A N 1
ATOM 2831 C CA . GLU A 1 369 ? 11.595 -0.621 3.568 1.00 83.81 369 GLU A CA 1
ATOM 2832 C C . GLU A 1 369 ? 12.306 -0.254 2.252 1.00 83.81 369 GLU A C 1
ATOM 2834 O O . GLU A 1 369 ? 12.662 -1.126 1.460 1.00 83.81 369 GLU A O 1
ATOM 2839 N N . GLY A 1 370 ? 12.416 1.043 1.957 1.00 84.25 370 GLY A N 1
ATOM 2840 C CA . GLY A 1 370 ? 12.978 1.549 0.699 1.00 84.25 370 GLY A CA 1
ATOM 2841 C C . GLY A 1 370 ? 12.081 1.423 -0.544 1.00 84.25 370 GLY A C 1
ATOM 2842 O O . GLY A 1 370 ? 12.220 2.241 -1.447 1.00 84.25 370 GLY A O 1
ATOM 2843 N N . THR A 1 371 ? 11.120 0.486 -0.595 1.00 90.00 371 THR A N 1
ATOM 2844 C CA . THR A 1 371 ? 10.239 0.310 -1.774 1.00 90.00 371 THR A CA 1
ATOM 2845 C C . THR A 1 371 ? 9.444 1.596 -2.059 1.00 90.00 371 THR A C 1
ATOM 2847 O O . THR A 1 371 ? 8.668 2.008 -1.191 1.00 90.00 371 THR A O 1
ATOM 2850 N N . PRO A 1 372 ? 9.561 2.229 -3.242 1.00 92.31 372 PRO A N 1
ATOM 2851 C CA . PRO A 1 372 ? 8.835 3.466 -3.523 1.00 92.31 372 PRO A CA 1
ATOM 2852 C C . PRO A 1 372 ? 7.322 3.260 -3.599 1.00 92.31 372 PRO A C 1
ATOM 2854 O O . PRO A 1 372 ? 6.851 2.205 -4.030 1.00 92.31 372 PRO A O 1
ATOM 2857 N N . ARG A 1 373 ? 6.551 4.274 -3.187 1.00 93.44 373 ARG A N 1
ATOM 2858 C CA . ARG A 1 373 ? 5.082 4.183 -3.107 1.00 93.44 373 ARG A CA 1
ATOM 2859 C C . ARG A 1 373 ? 4.372 4.733 -4.342 1.00 93.44 373 ARG A C 1
ATOM 2861 O O . ARG A 1 373 ? 3.357 4.173 -4.737 1.00 93.44 373 ARG A O 1
ATOM 2868 N N . PHE A 1 374 ? 4.926 5.756 -4.993 1.00 93.94 374 PHE A N 1
ATOM 2869 C CA . PHE A 1 374 ? 4.363 6.336 -6.217 1.00 93.94 374 PHE A CA 1
ATOM 2870 C C . PHE A 1 374 ? 5.145 5.920 -7.451 1.00 93.94 374 PHE A C 1
ATOM 2872 O O . PHE A 1 374 ? 6.376 5.888 -7.441 1.00 93.94 374 PHE A O 1
ATOM 2879 N N . TRP A 1 375 ? 4.414 5.564 -8.501 1.00 94.06 375 TRP A N 1
ATOM 2880 C CA . TRP A 1 375 ? 4.952 5.053 -9.752 1.00 94.06 375 TRP A CA 1
ATOM 2881 C C . TRP A 1 375 ? 4.241 5.738 -10.922 1.00 94.06 375 TRP A C 1
ATOM 2883 O O . TRP A 1 375 ? 3.050 6.036 -10.870 1.00 94.06 375 TRP A O 1
ATOM 2893 N N . HIS A 1 376 ? 4.986 5.986 -11.991 1.00 90.81 376 HIS A N 1
ATOM 2894 C CA . HIS A 1 376 ? 4.432 6.389 -13.279 1.00 90.81 376 HIS A CA 1
ATOM 2895 C C . HIS A 1 376 ? 5.125 5.540 -14.346 1.00 90.81 376 HIS A C 1
ATOM 2897 O O . HIS A 1 376 ? 6.163 5.947 -14.893 1.00 90.81 376 HIS A O 1
ATOM 2903 N N . LEU A 1 377 ? 4.616 4.310 -14.533 1.00 88.00 377 LEU A N 1
ATOM 2904 C CA . LEU A 1 377 ? 5.247 3.151 -15.200 1.00 88.00 377 LEU A CA 1
ATOM 2905 C C . LEU A 1 377 ? 6.518 2.615 -14.501 1.00 88.00 377 LEU A C 1
ATOM 2907 O O . LEU A 1 377 ? 6.736 1.407 -14.453 1.00 88.00 377 LEU A O 1
ATOM 2911 N N . VAL A 1 378 ? 7.349 3.490 -13.935 1.00 91.12 378 VAL A N 1
ATOM 2912 C CA . VAL A 1 378 ? 8.529 3.164 -13.107 1.00 91.12 378 VAL A CA 1
ATOM 2913 C C . VAL A 1 378 ? 8.451 3.931 -11.777 1.00 91.12 378 VAL A C 1
ATOM 2915 O O . VAL A 1 378 ? 7.672 4.888 -11.700 1.00 91.12 378 VAL A O 1
ATOM 2918 N N . PRO A 1 379 ? 9.226 3.557 -10.740 1.00 92.88 379 PRO A N 1
ATOM 2919 C CA . PRO A 1 379 ? 9.138 4.204 -9.435 1.00 92.88 379 PRO A CA 1
ATOM 2920 C C . PRO A 1 379 ? 9.499 5.694 -9.494 1.00 92.88 379 PRO A C 1
ATOM 2922 O O . PRO A 1 379 ? 10.361 6.103 -10.277 1.00 92.88 379 PRO A O 1
ATOM 2925 N N . LEU A 1 380 ? 8.876 6.503 -8.642 1.00 91.69 380 LEU A N 1
ATOM 2926 C CA . LEU A 1 380 ? 9.303 7.871 -8.334 1.00 91.69 380 LEU A CA 1
ATOM 2927 C C . LEU A 1 380 ? 10.189 7.856 -7.075 1.00 91.69 380 LEU A C 1
ATOM 2929 O O . LEU A 1 380 ? 10.092 6.934 -6.272 1.00 91.69 380 LEU A O 1
ATOM 2933 N N . GLU A 1 381 ? 11.033 8.870 -6.866 1.00 87.25 381 GLU A N 1
ATOM 2934 C CA . GLU A 1 381 ? 11.799 9.006 -5.601 1.00 87.25 381 GLU A CA 1
ATOM 2935 C C . GLU A 1 381 ? 10.985 9.698 -4.481 1.00 87.25 381 GLU A C 1
ATOM 2937 O O . GLU A 1 381 ? 11.445 9.834 -3.343 1.00 87.25 381 GLU A O 1
ATOM 2942 N N . GLU A 1 382 ? 9.742 10.073 -4.797 1.00 86.44 382 GLU A N 1
ATOM 2943 C CA . GLU A 1 382 ? 8.721 10.614 -3.901 1.00 86.44 382 GLU A CA 1
ATOM 2944 C C . GLU A 1 382 ? 8.488 9.687 -2.691 1.00 86.44 382 GLU A C 1
ATOM 2946 O O . GLU A 1 382 ? 8.066 8.532 -2.824 1.00 86.44 382 GLU A O 1
ATOM 2951 N N . ARG A 1 383 ? 8.752 10.200 -1.485 1.00 85.44 383 ARG A N 1
ATOM 2952 C CA . ARG A 1 383 ? 8.641 9.432 -0.236 1.00 85.44 383 ARG A CA 1
ATOM 2953 C C . ARG A 1 383 ? 7.217 9.456 0.309 1.00 85.44 383 ARG A C 1
ATOM 2955 O O . ARG A 1 383 ? 6.589 10.507 0.361 1.00 85.44 383 ARG A O 1
ATOM 2962 N N . SER A 1 384 ? 6.758 8.317 0.825 1.00 89.25 384 SER A N 1
ATOM 2963 C CA . SER A 1 384 ? 5.519 8.227 1.603 1.00 89.25 384 SER A CA 1
ATOM 2964 C C . SER A 1 384 ? 5.563 7.089 2.626 1.00 89.25 384 SER A C 1
ATOM 2966 O O . SER A 1 384 ? 6.417 6.203 2.549 1.00 89.25 384 SER A O 1
ATOM 2968 N N . ARG A 1 385 ? 4.658 7.148 3.608 1.00 88.69 385 ARG A N 1
ATOM 2969 C CA . ARG A 1 385 ? 4.512 6.179 4.708 1.00 88.69 385 ARG A CA 1
ATOM 2970 C C . ARG A 1 385 ? 3.478 5.089 4.432 1.00 88.69 385 ARG A C 1
ATOM 2972 O O . ARG A 1 385 ? 3.477 4.094 5.157 1.00 88.69 385 ARG A O 1
ATOM 2979 N N . SER A 1 386 ? 2.658 5.262 3.398 1.00 92.06 386 SER A N 1
ATOM 2980 C CA . SER A 1 386 ? 1.618 4.329 2.961 1.00 92.06 386 SER A CA 1
ATOM 2981 C C . SER A 1 386 ? 2.114 2.892 2.854 1.00 92.06 386 SER A C 1
ATOM 2983 O O . SER A 1 386 ? 3.294 2.637 2.594 1.00 92.06 386 SER A O 1
ATOM 2985 N N . GLN A 1 387 ? 1.214 1.928 3.019 1.00 94.06 387 GLN A N 1
ATOM 2986 C CA . GLN A 1 387 ? 1.539 0.496 2.931 1.00 94.06 387 GLN A CA 1
ATOM 2987 C C . GLN A 1 387 ? 1.042 -0.155 1.627 1.00 94.06 387 GLN A C 1
ATOM 2989 O O . GLN A 1 387 ? 1.040 -1.374 1.487 1.00 94.06 387 GLN A O 1
ATOM 2994 N N . TRP A 1 388 ? 0.700 0.678 0.644 1.00 95.31 388 TRP A N 1
ATOM 2995 C CA . TRP A 1 388 ? 0.356 0.324 -0.732 1.00 95.31 388 TRP A CA 1
ATOM 2996 C C . TRP A 1 388 ? 1.282 1.032 -1.738 1.00 95.31 388 TRP A C 1
ATOM 2998 O O . TRP A 1 388 ? 2.005 1.970 -1.398 1.00 95.31 388 TRP A O 1
ATOM 3008 N N . ILE A 1 389 ? 1.266 0.564 -2.987 1.00 96.19 389 ILE A N 1
ATOM 3009 C CA . ILE A 1 389 ? 1.855 1.235 -4.155 1.00 96.19 389 ILE A CA 1
ATOM 3010 C C . ILE A 1 389 ? 0.717 1.829 -4.992 1.00 96.19 389 ILE A C 1
ATOM 3012 O O . ILE A 1 389 ? -0.274 1.147 -5.227 1.00 96.19 389 ILE A O 1
ATOM 3016 N N . MET A 1 390 ? 0.868 3.059 -5.479 1.00 95.56 390 MET A N 1
ATOM 3017 C CA . MET A 1 390 ? -0.024 3.681 -6.460 1.00 95.56 390 MET A CA 1
ATOM 3018 C C . MET A 1 390 ? 0.746 3.935 -7.759 1.00 95.56 390 MET A C 1
ATOM 3020 O O . MET A 1 390 ? 1.751 4.647 -7.760 1.00 95.56 390 MET A O 1
ATOM 3024 N N . ASP A 1 391 ? 0.256 3.382 -8.867 1.00 94.88 391 ASP A N 1
ATOM 3025 C CA . ASP A 1 391 ? 0.672 3.773 -10.217 1.00 94.88 391 ASP A CA 1
ATOM 3026 C C . ASP A 1 391 ? -0.418 4.626 -10.869 1.00 94.88 391 ASP A C 1
ATOM 3028 O O . ASP A 1 391 ? -1.608 4.353 -10.696 1.00 94.88 391 ASP A O 1
ATOM 3032 N N . GLY A 1 392 ? -0.015 5.655 -11.616 1.00 92.56 392 GLY A N 1
ATOM 3033 C CA . GLY A 1 392 ? -0.949 6.524 -12.324 1.00 92.56 392 GLY A CA 1
ATOM 3034 C C . GLY A 1 392 ? -0.288 7.583 -13.213 1.00 92.56 392 GLY A C 1
ATOM 3035 O O . GLY A 1 392 ? 0.941 7.676 -13.285 1.00 92.56 392 GLY A O 1
ATOM 3036 N N . PRO A 1 393 ? -1.090 8.393 -13.925 1.00 89.94 393 PRO A N 1
ATOM 3037 C CA . PRO A 1 393 ? -0.631 9.471 -14.805 1.00 89.94 393 PRO A CA 1
ATOM 3038 C C . PRO A 1 393 ? -0.250 10.762 -14.044 1.00 89.94 393 PRO A C 1
ATOM 3040 O O . PRO A 1 393 ? -0.717 11.845 -14.387 1.00 89.94 393 PRO A O 1
ATOM 3043 N N . PHE A 1 394 ? 0.598 10.657 -13.017 1.00 88.06 394 PHE A N 1
ATOM 3044 C CA . PHE A 1 394 ? 1.123 11.811 -12.272 1.00 88.06 394 PHE A CA 1
ATOM 3045 C C . PHE A 1 394 ? 1.919 12.769 -13.182 1.00 88.06 394 PHE A C 1
ATOM 3047 O O . PHE A 1 394 ? 2.738 12.308 -13.984 1.00 88.06 394 PHE A O 1
ATOM 3054 N N . ASP A 1 395 ? 1.768 14.093 -13.025 1.00 84.38 395 ASP A N 1
ATOM 3055 C CA . ASP A 1 395 ? 2.732 15.035 -13.616 1.00 84.38 395 ASP A CA 1
ATOM 3056 C C . ASP A 1 395 ? 4.013 15.049 -12.771 1.00 84.38 395 ASP A C 1
ATOM 3058 O O . ASP A 1 395 ? 3.995 15.330 -11.573 1.00 84.38 395 ASP A O 1
ATOM 3062 N N . VAL A 1 396 ? 5.141 14.733 -13.403 1.00 84.31 396 VAL A N 1
ATOM 3063 C CA . VAL A 1 396 ? 6.436 14.516 -12.743 1.00 84.31 396 VAL A CA 1
ATOM 3064 C C . VAL A 1 396 ? 7.527 15.370 -13.372 1.00 84.31 396 VAL A C 1
ATOM 3066 O O . VAL A 1 396 ? 7.460 15.746 -14.548 1.00 84.31 396 VAL A O 1
ATOM 3069 N N . ASP A 1 397 ? 8.542 15.720 -12.588 1.00 79.38 397 ASP A N 1
ATOM 3070 C CA . ASP A 1 397 ? 9.761 16.345 -13.106 1.00 79.38 397 ASP A CA 1
ATOM 3071 C C . ASP A 1 397 ? 10.559 15.369 -14.005 1.00 79.38 397 ASP A C 1
ATOM 3073 O O . ASP A 1 397 ? 10.306 14.162 -13.975 1.00 79.38 397 ASP A O 1
ATOM 3077 N N . PRO A 1 398 ? 11.504 15.848 -14.842 1.00 70.56 398 PRO A N 1
ATOM 3078 C CA . PRO A 1 398 ? 12.169 14.992 -15.828 1.00 70.56 398 PRO A CA 1
ATOM 3079 C C . PRO A 1 398 ? 12.921 13.816 -15.188 1.00 70.56 398 PRO A C 1
ATOM 3081 O O . PRO A 1 398 ? 12.843 12.702 -15.698 1.00 70.56 398 PRO A O 1
ATOM 3084 N N . GLY A 1 399 ? 13.571 14.053 -14.043 1.00 72.62 399 GLY A N 1
ATOM 3085 C CA . GLY A 1 399 ? 14.260 13.035 -13.250 1.00 72.62 399 GLY A CA 1
ATOM 3086 C C . GLY A 1 399 ? 13.347 12.077 -12.478 1.00 72.62 399 GLY A C 1
ATOM 3087 O O . GLY A 1 399 ? 13.847 11.115 -11.900 1.00 72.62 399 GLY A O 1
ATOM 3088 N N . ARG A 1 400 ? 12.020 12.301 -12.476 1.00 78.88 400 ARG A N 1
ATOM 3089 C CA . ARG A 1 400 ? 11.027 11.510 -11.720 1.00 78.88 400 ARG A CA 1
ATOM 3090 C C . ARG A 1 400 ? 11.298 11.510 -10.206 1.00 78.88 400 ARG A C 1
ATOM 3092 O O . ARG A 1 400 ? 11.024 10.524 -9.512 1.00 78.88 400 ARG A O 1
ATOM 3099 N N . THR A 1 401 ? 11.848 12.615 -9.706 1.00 80.25 401 THR A N 1
ATOM 3100 C CA . THR A 1 401 ? 12.208 12.800 -8.297 1.00 80.25 401 THR A CA 1
ATOM 3101 C C . THR A 1 401 ? 10.986 13.091 -7.430 1.00 80.25 401 THR A C 1
ATOM 3103 O O . THR A 1 401 ? 10.946 12.673 -6.276 1.00 80.25 401 THR A O 1
ATOM 3106 N N . ARG A 1 402 ? 9.973 13.765 -7.995 1.00 81.75 402 ARG A N 1
ATOM 3107 C CA . ARG A 1 402 ? 8.753 14.194 -7.296 1.00 81.75 402 ARG A CA 1
ATOM 3108 C C . ARG A 1 402 ? 7.544 14.314 -8.219 1.00 81.75 402 ARG A C 1
ATOM 3110 O O . ARG A 1 402 ? 7.673 14.491 -9.433 1.00 81.75 402 ARG A O 1
ATOM 3117 N N . ILE A 1 403 ? 6.367 14.313 -7.607 1.00 84.81 403 ILE A N 1
ATOM 3118 C CA . ILE A 1 403 ? 5.127 14.769 -8.248 1.00 84.81 403 ILE A CA 1
ATOM 3119 C C . ILE A 1 403 ? 5.124 16.313 -8.255 1.00 84.81 403 ILE A C 1
ATOM 3121 O O . ILE A 1 403 ? 5.689 16.955 -7.364 1.00 84.81 403 ILE A O 1
ATOM 3125 N N . LYS A 1 404 ? 4.554 16.934 -9.291 1.00 76.81 404 LYS A N 1
ATOM 3126 C CA . LYS A 1 404 ? 4.441 18.395 -9.425 1.00 76.81 404 LYS A CA 1
ATOM 3127 C C . LYS A 1 404 ? 3.050 18.892 -9.044 1.00 76.81 404 LYS A C 1
ATOM 3129 O O . LYS A 1 404 ? 2.051 18.255 -9.347 1.00 76.81 404 LYS A O 1
ATOM 3134 N N . GLY A 1 405 ? 3.002 20.129 -8.556 1.00 66.88 405 GLY A N 1
ATOM 3135 C CA . GLY A 1 405 ? 1.749 20.828 -8.282 1.00 66.88 405 GLY A CA 1
ATOM 3136 C C . GLY A 1 405 ? 1.133 20.421 -6.948 1.00 66.88 405 GLY A C 1
ATOM 3137 O O . GLY A 1 405 ? 1.799 19.829 -6.101 1.00 66.88 405 GLY A O 1
ATOM 3138 N N . ASP A 1 406 ? -0.128 20.799 -6.769 1.00 66.50 406 ASP A N 1
ATOM 3139 C CA . ASP A 1 406 ? -0.911 20.499 -5.575 1.00 66.50 406 ASP A CA 1
ATOM 3140 C C . ASP A 1 406 ? -1.865 19.338 -5.880 1.00 66.50 406 ASP A C 1
ATOM 3142 O O . ASP A 1 406 ? -3.010 19.527 -6.285 1.00 66.50 406 ASP A O 1
ATOM 3146 N N . ASP A 1 407 ? -1.350 18.112 -5.766 1.00 79.44 407 ASP A N 1
ATOM 3147 C CA . ASP A 1 407 ? -2.038 16.893 -6.218 1.00 79.44 407 ASP A CA 1
ATOM 3148 C C . ASP A 1 407 ? -3.184 16.457 -5.274 1.00 79.44 407 ASP A C 1
ATOM 3150 O O . ASP A 1 407 ? -3.763 15.380 -5.427 1.00 79.44 407 ASP A O 1
ATOM 3154 N N . LEU A 1 408 ? -3.532 17.292 -4.284 1.00 87.62 408 LEU A N 1
ATOM 3155 C CA . LEU A 1 408 ? -4.580 17.022 -3.301 1.00 87.62 408 LEU A CA 1
ATOM 3156 C C . LEU A 1 408 ? -5.935 16.758 -3.964 1.00 87.62 408 LEU A C 1
ATOM 3158 O O . LEU A 1 408 ? -6.574 15.778 -3.597 1.00 87.62 408 LEU A O 1
ATOM 3162 N N . GLU A 1 409 ? -6.343 17.542 -4.972 1.00 88.56 409 GLU A N 1
ATOM 3163 C CA . GLU A 1 409 ? -7.605 17.314 -5.705 1.00 88.56 409 GLU A CA 1
ATOM 3164 C C . GLU A 1 409 ? -7.637 15.949 -6.423 1.00 88.56 409 GLU A C 1
ATOM 3166 O O . GLU A 1 409 ? -8.687 15.304 -6.493 1.00 88.56 409 GLU A O 1
ATOM 3171 N N . THR A 1 410 ? -6.486 15.459 -6.897 1.00 90.19 410 THR A N 1
ATOM 3172 C CA . THR A 1 410 ? -6.354 14.133 -7.518 1.00 90.19 410 THR A CA 1
ATOM 3173 C C . THR A 1 410 ? -6.644 13.027 -6.497 1.00 90.19 410 THR A C 1
ATOM 3175 O O . THR A 1 410 ? -7.461 12.140 -6.752 1.00 90.19 410 THR A O 1
ATOM 3178 N N . PHE A 1 411 ? -6.036 13.092 -5.307 1.00 93.25 411 PHE A N 1
ATOM 3179 C CA . PHE A 1 411 ? -6.231 12.096 -4.242 1.00 93.25 411 PHE A CA 1
ATOM 3180 C C . PHE A 1 411 ? -7.636 12.198 -3.608 1.00 93.25 411 PHE A C 1
ATOM 3182 O O . PHE A 1 411 ? -8.287 11.181 -3.368 1.00 93.25 411 PHE A O 1
ATOM 3189 N N . GLU A 1 412 ? -8.141 13.423 -3.429 1.00 93.56 412 GLU A N 1
ATOM 3190 C CA . GLU A 1 412 ? -9.508 13.778 -3.006 1.00 93.56 412 GLU A CA 1
ATOM 3191 C C . GLU A 1 412 ? -10.567 13.142 -3.933 1.00 93.56 412 GLU A C 1
ATOM 3193 O O . GLU A 1 412 ? -11.591 12.633 -3.460 1.00 93.56 412 GLU A O 1
ATOM 3198 N N . GLY A 1 413 ? -10.297 13.108 -5.246 1.00 93.31 413 GLY A N 1
ATOM 3199 C CA . GLY A 1 413 ? -11.112 12.427 -6.255 1.00 93.31 413 GLY A CA 1
ATOM 3200 C C . GLY A 1 413 ? -10.966 10.900 -6.260 1.00 93.31 413 GLY A C 1
ATOM 3201 O O . GLY A 1 413 ? -11.971 10.193 -6.361 1.00 93.31 413 GLY A O 1
ATOM 3202 N N . LEU A 1 414 ? -9.745 10.372 -6.101 1.00 96.06 414 LEU A N 1
ATOM 3203 C CA . LEU A 1 414 ? -9.459 8.926 -6.066 1.00 96.06 414 LEU A CA 1
ATOM 3204 C C . LEU A 1 414 ? -10.026 8.213 -4.826 1.00 96.06 414 LEU A C 1
ATOM 3206 O O . LEU A 1 414 ? -10.275 7.006 -4.871 1.00 96.06 414 LEU A O 1
ATOM 3210 N N . GLY A 1 415 ? -10.293 8.937 -3.737 1.00 96.50 415 GLY A N 1
ATOM 3211 C CA . GLY A 1 415 ? -10.898 8.358 -2.537 1.00 96.50 415 GLY A CA 1
ATOM 3212 C C . GLY A 1 415 ? -12.311 7.789 -2.747 1.00 96.50 415 GLY A C 1
ATOM 3213 O O . GLY A 1 415 ? -12.681 6.815 -2.090 1.00 96.50 415 GLY A O 1
ATOM 3214 N N . LEU A 1 416 ? -13.102 8.336 -3.681 1.00 95.94 416 LEU A N 1
ATOM 3215 C CA . LEU A 1 416 ? -14.446 7.826 -4.006 1.00 95.94 416 LEU A CA 1
ATOM 3216 C C . LEU A 1 416 ? -14.421 6.416 -4.640 1.00 95.94 416 LEU A C 1
ATOM 3218 O O . LEU A 1 416 ? -15.055 5.516 -4.077 1.00 95.94 416 LEU A O 1
ATOM 3222 N N . PRO A 1 417 ? -13.698 6.166 -5.757 1.00 97.12 417 PRO A N 1
ATOM 3223 C CA . PRO A 1 417 ? -13.560 4.820 -6.303 1.00 97.12 417 PRO A CA 1
ATOM 3224 C C . PRO A 1 417 ? -12.802 3.889 -5.352 1.00 97.12 417 PRO A C 1
ATOM 3226 O O . PRO A 1 417 ? -13.203 2.737 -5.228 1.00 97.12 417 PRO A O 1
ATOM 3229 N N . LEU A 1 418 ? -11.795 4.364 -4.603 1.00 97.88 418 LEU A N 1
ATOM 3230 C CA . LEU A 1 418 ? -11.119 3.528 -3.600 1.00 97.88 418 LEU A CA 1
ATOM 3231 C C . LEU A 1 418 ? -12.104 3.024 -2.537 1.00 97.88 418 LEU A C 1
ATOM 3233 O O . LEU A 1 418 ? -12.128 1.836 -2.233 1.00 97.88 418 LEU A O 1
ATOM 3237 N N . GLY A 1 419 ? -12.963 3.906 -2.020 1.00 97.38 419 GLY A N 1
ATOM 3238 C CA . GLY A 1 419 ? -14.007 3.529 -1.068 1.00 97.38 419 GLY A CA 1
ATOM 3239 C C . GLY A 1 419 ? -15.010 2.531 -1.650 1.00 97.38 419 GLY A C 1
ATOM 3240 O O . GLY A 1 419 ? -15.454 1.642 -0.936 1.00 97.38 419 GLY A O 1
ATOM 3241 N N . ALA A 1 420 ? -15.351 2.637 -2.940 1.00 97.31 420 ALA A N 1
ATOM 3242 C CA . ALA A 1 420 ? -16.197 1.649 -3.613 1.00 97.31 420 ALA A CA 1
ATOM 3243 C C . ALA A 1 420 ? -15.500 0.284 -3.745 1.00 97.31 420 ALA A C 1
ATOM 3245 O O . ALA A 1 420 ? -16.082 -0.742 -3.407 1.00 97.31 420 ALA A O 1
ATOM 3246 N N . LYS A 1 421 ? -14.235 0.261 -4.175 1.00 98.00 421 LYS A N 1
ATOM 3247 C CA . LYS A 1 421 ? -13.500 -0.987 -4.415 1.00 98.00 421 LYS A CA 1
ATOM 3248 C C . LYS A 1 421 ? -13.032 -1.693 -3.148 1.00 98.00 421 LYS A C 1
ATOM 3250 O O . LYS A 1 421 ? -12.896 -2.909 -3.168 1.00 98.00 421 LYS A O 1
ATOM 3255 N N . LEU A 1 422 ? -12.866 -0.977 -2.037 1.00 98.00 422 LEU A N 1
ATOM 3256 C CA . LEU A 1 422 ? -12.693 -1.595 -0.719 1.00 98.00 422 LEU A CA 1
ATOM 3257 C C . LEU A 1 422 ? -13.971 -2.300 -0.232 1.00 98.00 422 LEU A C 1
ATOM 3259 O O . LEU A 1 422 ? -13.872 -3.340 0.410 1.00 98.00 422 LEU A O 1
ATOM 3263 N N . ILE A 1 423 ? -15.156 -1.779 -0.574 1.00 97.81 423 ILE A N 1
ATOM 3264 C CA . ILE A 1 423 ? -16.436 -2.454 -0.313 1.00 97.81 423 ILE A CA 1
ATOM 3265 C C . ILE A 1 423 ? -16.583 -3.703 -1.194 1.00 97.81 423 ILE A C 1
ATOM 3267 O O . ILE A 1 423 ? -16.867 -4.774 -0.670 1.00 97.81 423 ILE A O 1
ATOM 3271 N N . GLU A 1 424 ? -16.331 -3.589 -2.503 1.00 97.31 424 GLU A N 1
ATOM 3272 C CA . GLU A 1 424 ? -16.380 -4.733 -3.431 1.00 97.31 424 GLU A CA 1
ATOM 3273 C C . GLU A 1 424 ? -15.362 -5.832 -3.058 1.00 97.31 424 GLU A C 1
ATOM 3275 O O . GLU A 1 424 ? -15.676 -7.016 -3.153 1.00 97.31 424 GLU A O 1
ATOM 3280 N N . LEU A 1 425 ? -14.169 -5.450 -2.578 1.00 97.31 425 LEU A N 1
ATOM 3281 C CA . LEU A 1 425 ? -13.160 -6.368 -2.037 1.00 97.31 425 LEU A CA 1
ATOM 3282 C C . LEU A 1 425 ? -13.657 -7.099 -0.781 1.00 97.31 425 LEU A C 1
ATOM 3284 O O . LEU A 1 425 ? -13.483 -8.311 -0.689 1.00 97.31 425 LEU A O 1
ATOM 3288 N N . TYR A 1 426 ? -14.259 -6.381 0.172 1.00 97.19 426 TYR A N 1
ATOM 3289 C CA . TYR A 1 426 ? -14.818 -6.984 1.383 1.00 97.19 426 TYR A CA 1
ATOM 3290 C C . TYR A 1 426 ? -15.937 -7.972 1.042 1.00 97.19 426 TYR A C 1
ATOM 3292 O O . TYR A 1 426 ? -15.850 -9.141 1.404 1.00 97.19 426 TYR A O 1
ATOM 3300 N N . ASP A 1 427 ? -16.935 -7.543 0.265 1.00 96.94 427 ASP A N 1
ATOM 3301 C CA . ASP A 1 427 ? -18.084 -8.385 -0.079 1.00 96.94 427 ASP A CA 1
ATOM 3302 C C . ASP A 1 427 ? -17.668 -9.674 -0.815 1.00 96.94 427 ASP A C 1
ATOM 3304 O O . ASP A 1 427 ? -18.214 -10.742 -0.530 1.00 96.94 427 ASP A O 1
ATOM 3308 N N . ALA A 1 428 ? -16.690 -9.600 -1.727 1.00 95.44 428 ALA A N 1
ATOM 3309 C CA . ALA A 1 428 ? -16.189 -10.768 -2.455 1.00 95.44 428 ALA A CA 1
ATOM 3310 C C . ALA A 1 428 ? -15.410 -11.744 -1.554 1.00 95.44 428 ALA A C 1
ATOM 3312 O O . ALA A 1 428 ? -15.646 -12.949 -1.609 1.00 95.44 428 ALA A O 1
ATOM 3313 N N . VAL A 1 429 ? -14.509 -11.237 -0.703 1.00 95.19 429 VAL A N 1
ATOM 3314 C CA . VAL A 1 429 ? -13.688 -12.076 0.190 1.00 95.19 429 VAL A CA 1
ATOM 3315 C C . VAL A 1 429 ? -14.533 -12.743 1.277 1.00 95.19 429 VAL A C 1
ATOM 3317 O O . VAL A 1 429 ? -14.304 -13.909 1.578 1.00 95.19 429 VAL A O 1
ATOM 3320 N N . GLU A 1 430 ? -15.525 -12.049 1.835 1.00 94.25 430 GLU A N 1
ATOM 3321 C CA . GLU A 1 430 ? -16.389 -12.593 2.895 1.00 94.25 430 GLU A CA 1
ATOM 3322 C C . GLU A 1 430 ? -17.377 -13.641 2.363 1.00 94.25 430 GLU A C 1
ATOM 3324 O O . GLU A 1 430 ? -17.636 -14.644 3.027 1.00 94.25 430 GLU A O 1
ATOM 3329 N N . THR A 1 431 ? -17.922 -13.439 1.155 1.00 93.06 431 THR A N 1
ATOM 3330 C CA . THR A 1 431 ? -18.901 -14.368 0.555 1.00 93.06 431 THR A CA 1
ATOM 3331 C C . THR A 1 431 ? -18.299 -15.757 0.315 1.00 93.06 431 THR A C 1
ATOM 3333 O O . THR A 1 431 ? -18.999 -16.761 0.443 1.00 93.06 431 THR A O 1
ATOM 3336 N N . GLU A 1 432 ? -17.000 -15.823 0.006 1.00 90.81 432 GLU A N 1
ATOM 3337 C CA . GLU A 1 432 ? -16.286 -17.052 -0.365 1.00 90.81 432 GLU A CA 1
ATOM 3338 C C . GLU A 1 432 ? -15.049 -17.310 0.531 1.00 90.81 432 GLU A C 1
ATOM 3340 O O . GLU A 1 432 ? -14.102 -17.969 0.106 1.00 90.81 432 GLU A O 1
ATOM 3345 N N . TRP A 1 433 ? -15.047 -16.833 1.789 1.00 94.38 433 TRP A N 1
ATOM 3346 C CA . TRP A 1 433 ? -13.867 -16.796 2.685 1.00 94.38 433 TRP A CA 1
ATOM 3347 C C . TRP A 1 433 ? -13.053 -18.097 2.750 1.00 94.38 433 TRP A C 1
ATOM 3349 O O . TRP A 1 433 ? -11.823 -18.060 2.690 1.00 94.38 433 TRP A O 1
ATOM 3359 N N . SER A 1 434 ? -13.710 -19.259 2.831 1.00 93.56 434 SER A N 1
ATOM 3360 C CA . SER A 1 434 ? -13.015 -20.556 2.859 1.00 93.56 434 SER A CA 1
ATOM 3361 C C . SER A 1 434 ? -12.286 -20.860 1.545 1.00 93.56 434 SER A C 1
ATOM 3363 O O . SER A 1 434 ? -11.137 -21.292 1.576 1.00 93.56 434 SER A O 1
ATOM 3365 N N . GLU A 1 435 ? -12.918 -20.606 0.396 1.00 92.81 435 GLU A N 1
ATOM 3366 C CA . GLU A 1 435 ? -12.315 -20.836 -0.923 1.00 92.81 435 GLU A CA 1
ATOM 3367 C C . GLU A 1 435 ? -11.220 -19.799 -1.208 1.00 92.81 435 GLU A C 1
ATOM 3369 O O . GLU A 1 435 ? -10.132 -20.152 -1.667 1.00 92.81 435 GLU A O 1
ATOM 3374 N N . PHE A 1 436 ? -11.435 -18.541 -0.809 1.00 93.81 436 PHE A N 1
ATOM 3375 C CA . PHE A 1 436 ? -10.402 -17.508 -0.815 1.00 93.81 436 PHE A CA 1
ATOM 3376 C C . PHE A 1 436 ? -9.172 -17.932 0.011 1.00 93.81 436 PHE A C 1
ATOM 3378 O O . PHE A 1 436 ? -8.034 -17.767 -0.437 1.00 93.81 436 PHE A O 1
ATOM 3385 N N . CYS A 1 437 ? -9.379 -18.536 1.188 1.00 93.75 437 CYS A N 1
ATOM 3386 C CA . CYS A 1 437 ? -8.297 -19.049 2.028 1.00 93.75 437 CYS A CA 1
ATOM 3387 C C . CYS A 1 437 ? -7.540 -20.223 1.396 1.00 93.75 437 CYS A C 1
ATOM 3389 O O . CYS A 1 437 ? -6.307 -20.219 1.428 1.00 93.75 437 CYS A O 1
ATOM 3391 N N . ASP A 1 438 ? -8.245 -21.190 0.803 1.00 91.50 438 ASP A N 1
ATOM 3392 C CA . ASP A 1 438 ? -7.637 -22.368 0.171 1.00 91.50 438 ASP A CA 1
ATOM 3393 C C . ASP A 1 438 ? -6.870 -22.008 -1.118 1.00 91.50 438 ASP A C 1
ATOM 3395 O O . ASP A 1 438 ? -5.746 -22.473 -1.328 1.00 91.50 438 ASP A O 1
ATOM 3399 N N . ILE A 1 439 ? -7.420 -21.127 -1.965 1.00 90.56 439 ILE A N 1
ATOM 3400 C CA . ILE A 1 439 ? -6.764 -20.662 -3.203 1.00 90.56 439 ILE A CA 1
ATOM 3401 C C . ILE A 1 439 ? -5.545 -19.778 -2.893 1.00 90.56 439 ILE A C 1
ATOM 3403 O O . ILE A 1 439 ? -4.536 -19.819 -3.613 1.00 90.56 439 ILE A O 1
ATOM 3407 N N . HIS A 1 440 ? -5.619 -18.958 -1.839 1.00 89.94 440 HIS A N 1
ATOM 3408 C CA . HIS A 1 440 ? -4.605 -17.947 -1.542 1.00 89.94 440 HIS A CA 1
ATOM 3409 C C . HIS A 1 440 ? -3.743 -18.215 -0.306 1.00 89.94 440 HIS A C 1
ATOM 3411 O O . HIS A 1 440 ? -2.940 -17.345 0.015 1.00 89.94 440 HIS A O 1
ATOM 3417 N N . ASP A 1 441 ? -3.808 -19.391 0.329 1.00 88.56 441 ASP A N 1
ATOM 3418 C CA . ASP A 1 441 ? -2.970 -19.761 1.487 1.00 88.56 441 ASP A CA 1
ATOM 3419 C C . ASP A 1 441 ? -3.022 -18.678 2.592 1.00 88.56 441 ASP A C 1
ATOM 3421 O O . ASP A 1 441 ? -2.036 -18.041 2.987 1.00 88.56 441 ASP A O 1
ATOM 3425 N N . ILE A 1 442 ? -4.252 -18.436 3.045 1.00 91.62 442 ILE A N 1
ATOM 3426 C CA . ILE A 1 442 ? -4.600 -17.617 4.211 1.00 91.62 442 ILE A CA 1
ATOM 3427 C C . ILE A 1 442 ? -4.931 -18.564 5.370 1.00 91.62 442 ILE A C 1
ATOM 3429 O O . ILE A 1 442 ? -5.349 -19.701 5.161 1.00 91.62 442 ILE A O 1
ATOM 3433 N N . ALA A 1 443 ? -4.725 -18.128 6.611 1.00 90.62 443 ALA A N 1
ATOM 3434 C CA . ALA A 1 443 ? -5.179 -18.887 7.772 1.00 90.62 443 ALA A CA 1
ATOM 3435 C C . ALA A 1 443 ? -6.698 -18.673 7.990 1.00 90.62 443 ALA A C 1
ATOM 3437 O O . ALA A 1 443 ? -7.092 -17.553 8.321 1.00 90.62 443 ALA A O 1
ATOM 3438 N N . PRO A 1 444 ? -7.559 -19.702 7.839 1.00 89.00 444 PRO A N 1
ATOM 3439 C CA . PRO A 1 444 ? -9.015 -19.524 7.884 1.00 89.00 444 PRO A CA 1
ATOM 3440 C C . PRO A 1 444 ? -9.535 -19.157 9.282 1.00 89.00 444 PRO A C 1
ATOM 3442 O O . PRO A 1 444 ? -10.603 -18.570 9.403 1.00 89.00 444 PRO A O 1
ATOM 3445 N N . ASP A 1 445 ? -8.759 -19.426 10.340 1.00 91.31 445 ASP A N 1
ATOM 3446 C CA . ASP A 1 445 ? -9.031 -18.997 11.717 1.00 91.31 445 ASP A CA 1
ATOM 3447 C C . ASP A 1 445 ? -8.663 -17.521 11.994 1.00 91.31 445 ASP A C 1
ATOM 3449 O O . ASP A 1 445 ? -8.604 -17.119 13.157 1.00 91.31 445 ASP A O 1
ATOM 3453 N N . ARG A 1 446 ? -8.354 -16.726 10.952 1.00 87.81 446 ARG A N 1
ATOM 3454 C CA . ARG A 1 446 ? -7.766 -15.372 11.062 1.00 87.81 446 ARG A CA 1
ATOM 3455 C C . ARG A 1 446 ? -8.488 -14.267 10.287 1.00 87.81 446 ARG A C 1
ATOM 3457 O O . ARG A 1 446 ? -7.906 -13.207 10.076 1.00 87.81 446 ARG A O 1
ATOM 3464 N N . GLU A 1 447 ? -9.749 -14.485 9.930 1.00 91.38 447 GLU A N 1
ATOM 3465 C CA . GLU A 1 447 ? -10.659 -13.515 9.290 1.00 91.38 447 GLU A CA 1
ATOM 3466 C C . GLU A 1 447 ? -10.616 -12.124 9.955 1.00 91.38 447 GLU A C 1
ATOM 3468 O O . GLU A 1 447 ? -10.320 -11.116 9.314 1.00 91.38 447 GLU A O 1
ATOM 3473 N N . MET A 1 448 ? -10.767 -12.069 11.284 1.00 89.44 448 MET A N 1
ATOM 3474 C CA . MET A 1 448 ? -10.687 -10.811 12.031 1.00 89.44 448 MET A CA 1
ATOM 3475 C C . MET A 1 448 ? -9.308 -10.137 11.902 1.00 89.44 448 MET A C 1
ATOM 3477 O O . MET A 1 448 ? -9.251 -8.943 11.618 1.00 89.44 448 MET A O 1
ATOM 3481 N N . GLN A 1 449 ? -8.193 -10.872 12.053 1.00 91.88 449 GLN A N 1
ATOM 3482 C CA . GLN A 1 449 ? -6.858 -10.271 11.889 1.00 91.88 449 GLN A CA 1
ATOM 3483 C C . GLN A 1 449 ? -6.591 -9.822 10.448 1.00 91.88 449 GLN A C 1
ATOM 3485 O O . GLN A 1 449 ? -5.911 -8.817 10.256 1.00 91.88 449 GLN A O 1
ATOM 3490 N N . PHE A 1 450 ? -7.136 -10.527 9.453 1.00 94.94 450 PHE A N 1
ATOM 3491 C CA . PHE A 1 450 ? -7.007 -10.175 8.042 1.00 94.94 450 PHE A CA 1
ATOM 3492 C C . PHE A 1 450 ? -7.566 -8.773 7.767 1.00 94.94 450 PHE A C 1
ATOM 3494 O O . PHE A 1 450 ? -6.894 -7.949 7.140 1.00 94.94 450 PHE A O 1
ATOM 3501 N N . TRP A 1 451 ? -8.754 -8.465 8.296 1.00 95.19 451 TRP A N 1
ATOM 3502 C CA . TRP A 1 451 ? -9.344 -7.136 8.142 1.00 95.19 451 TRP A CA 1
ATOM 3503 C C . TRP A 1 451 ? -8.734 -6.087 9.074 1.00 95.19 451 TRP A C 1
ATOM 3505 O O . TRP A 1 451 ? -8.517 -4.962 8.625 1.00 95.19 451 TRP A O 1
ATOM 3515 N N . THR A 1 452 ? -8.369 -6.432 10.317 1.00 93.12 452 THR A N 1
ATOM 3516 C CA . THR A 1 452 ? -7.604 -5.520 11.192 1.00 93.12 452 THR A CA 1
ATOM 3517 C C . THR A 1 452 ? -6.313 -5.064 10.508 1.00 93.12 452 THR A C 1
ATOM 3519 O O . THR A 1 452 ? -6.034 -3.868 10.469 1.00 93.12 452 THR A O 1
ATOM 3522 N N . ALA A 1 453 ? -5.571 -5.981 9.879 1.00 95.00 453 ALA A N 1
ATOM 3523 C CA . ALA A 1 453 ? -4.354 -5.653 9.145 1.00 95.00 453 ALA A CA 1
ATOM 3524 C C . ALA A 1 453 ? -4.615 -4.665 7.992 1.00 95.00 453 ALA A C 1
ATOM 3526 O O . ALA A 1 453 ? -3.836 -3.725 7.818 1.00 95.00 453 ALA A O 1
ATOM 3527 N N . LEU A 1 454 ? -5.724 -4.815 7.249 1.00 95.81 454 LEU A N 1
ATOM 3528 C CA . LEU A 1 454 ? -6.135 -3.860 6.209 1.00 95.81 454 LEU A CA 1
ATOM 3529 C C . LEU A 1 454 ? -6.395 -2.462 6.784 1.00 95.81 454 LEU A C 1
ATOM 3531 O O . LEU A 1 454 ? -5.907 -1.475 6.226 1.00 95.81 454 LEU A O 1
ATOM 3535 N N . VAL A 1 455 ? -7.139 -2.380 7.893 1.00 95.38 455 VAL A N 1
ATOM 3536 C CA . VAL A 1 455 ? -7.445 -1.113 8.576 1.00 95.38 455 VAL A CA 1
ATOM 3537 C C . VAL A 1 455 ? -6.151 -0.436 9.035 1.00 95.38 455 VAL A C 1
ATOM 3539 O O . VAL A 1 455 ? -5.923 0.710 8.662 1.00 95.38 455 VAL A O 1
ATOM 3542 N N . GLU A 1 456 ? -5.250 -1.155 9.713 1.00 93.44 456 GLU A N 1
ATOM 3543 C CA . GLU A 1 456 ? -3.932 -0.643 10.131 1.00 93.44 456 GLU A CA 1
ATOM 3544 C C . GLU A 1 456 ? -3.070 -0.156 8.950 1.00 93.44 456 GLU A C 1
ATOM 3546 O O . GLU A 1 456 ? -2.380 0.862 9.047 1.00 93.44 456 GLU A O 1
ATOM 3551 N N . ARG A 1 457 ? -3.069 -0.886 7.819 1.00 93.81 457 ARG A N 1
ATOM 3552 C CA . ARG A 1 457 ? -2.286 -0.498 6.631 1.00 93.81 457 ARG A CA 1
ATOM 3553 C C . ARG A 1 457 ? -2.764 0.852 6.082 1.00 93.81 457 ARG A C 1
ATOM 3555 O O . ARG A 1 457 ? -1.928 1.685 5.730 1.00 93.81 457 ARG A O 1
ATOM 3562 N N . MET A 1 458 ? -4.081 1.059 6.040 1.00 94.12 458 MET A N 1
ATOM 3563 C CA . MET A 1 458 ? -4.744 2.279 5.556 1.00 94.12 458 MET A CA 1
ATOM 3564 C C . MET A 1 458 ? -4.764 3.424 6.586 1.00 94.12 458 MET A C 1
ATOM 3566 O O . MET A 1 458 ? -4.767 4.591 6.209 1.00 94.12 458 MET A O 1
ATOM 3570 N N . GLU A 1 459 ? -4.741 3.133 7.888 1.00 92.62 459 GLU A N 1
ATOM 3571 C CA . GLU A 1 459 ? -4.650 4.150 8.947 1.00 92.62 459 GLU A CA 1
ATOM 3572 C C . GLU A 1 459 ? -3.357 4.978 8.836 1.00 92.62 459 GLU A C 1
ATOM 3574 O O . GLU A 1 459 ? -3.358 6.181 9.105 1.00 92.62 459 GLU A O 1
ATOM 3579 N N . SER A 1 460 ? -2.264 4.373 8.352 1.00 89.94 460 SER A N 1
ATOM 3580 C CA . SER A 1 460 ? -0.984 5.071 8.161 1.00 89.94 460 SER A CA 1
ATOM 3581 C C . SER A 1 460 ? -1.080 6.321 7.263 1.00 89.94 460 SER A C 1
ATOM 3583 O O . SER A 1 460 ? -0.369 7.308 7.502 1.00 89.94 460 SER A O 1
ATOM 3585 N N . ASP A 1 461 ? -2.007 6.321 6.300 1.00 93.25 461 ASP A N 1
ATOM 3586 C CA . ASP A 1 461 ? -2.257 7.416 5.354 1.00 93.25 461 ASP A CA 1
ATOM 3587 C C . ASP A 1 461 ? -2.893 8.643 6.020 1.00 93.25 461 ASP A C 1
ATOM 3589 O O . ASP A 1 461 ? -2.606 9.780 5.642 1.00 93.25 461 ASP A O 1
ATOM 3593 N N . VAL A 1 462 ? -3.702 8.430 7.064 1.00 89.00 462 VAL A N 1
ATOM 3594 C CA . VAL A 1 462 ? -4.461 9.475 7.776 1.00 89.00 462 VAL A CA 1
ATOM 3595 C C . VAL A 1 462 ? -3.530 10.499 8.449 1.00 89.00 462 VAL A C 1
ATOM 3597 O O . VAL A 1 462 ? -3.895 11.658 8.633 1.00 89.00 462 VAL A O 1
ATOM 3600 N N . SER A 1 463 ? -2.283 10.104 8.732 1.00 86.06 463 SER A N 1
ATOM 3601 C CA . SER A 1 463 ? -1.231 10.981 9.268 1.00 86.06 463 SER A CA 1
ATOM 3602 C C . SER A 1 463 ? -0.538 11.890 8.235 1.00 86.06 463 SER A C 1
ATOM 3604 O O . SER A 1 463 ? 0.317 12.692 8.619 1.00 86.06 463 SER A O 1
ATOM 3606 N N . SER A 1 464 ? -0.863 11.765 6.940 1.00 89.12 464 SER A N 1
ATOM 3607 C CA . SER A 1 464 ? -0.141 12.403 5.826 1.00 89.12 464 SER A CA 1
ATOM 3608 C C . SER A 1 464 ? -1.042 13.352 5.023 1.00 89.12 464 SER A C 1
ATOM 3610 O O . SER A 1 464 ? -2.169 13.010 4.675 1.00 89.12 464 SER A O 1
ATOM 3612 N N . GLU A 1 465 ? -0.555 14.555 4.702 1.00 89.12 465 GLU A N 1
ATOM 3613 C CA . GLU A 1 465 ? -1.359 15.650 4.119 1.00 89.12 465 GLU A CA 1
ATOM 3614 C C . GLU A 1 465 ? -2.030 15.304 2.777 1.00 89.12 465 GLU A C 1
ATOM 3616 O O . GLU A 1 465 ? -3.165 15.721 2.530 1.00 89.12 465 GLU A O 1
ATOM 3621 N N . ARG A 1 466 ? -1.348 14.515 1.936 1.00 91.56 466 ARG A N 1
ATOM 3622 C CA . ARG A 1 466 ? -1.826 14.092 0.614 1.00 91.56 466 ARG A CA 1
ATOM 3623 C C . ARG A 1 466 ? -2.613 12.794 0.674 1.00 91.56 466 ARG A C 1
ATOM 3625 O O . ARG A 1 466 ? -3.724 12.716 0.158 1.00 91.56 466 ARG A O 1
ATOM 3632 N N . GLU A 1 467 ? -2.051 11.775 1.303 1.00 93.31 467 GLU A N 1
ATOM 3633 C CA . GLU A 1 467 ? -2.617 10.432 1.296 1.00 93.31 467 GLU A CA 1
ATOM 3634 C C . GLU A 1 467 ? -3.922 10.363 2.103 1.00 93.31 467 GLU A C 1
ATOM 3636 O O . GLU A 1 467 ? -4.867 9.719 1.653 1.00 93.31 467 GLU A O 1
ATOM 3641 N N . SER A 1 468 ? -4.067 11.158 3.173 1.00 94.38 468 SER A N 1
ATOM 3642 C CA . SER A 1 468 ? -5.340 11.317 3.900 1.00 94.38 468 SER A CA 1
ATOM 3643 C C . SER A 1 468 ? -6.516 11.792 3.027 1.00 94.38 468 SER A C 1
ATOM 3645 O O . SER A 1 468 ? -7.666 11.516 3.371 1.00 94.38 468 SER A O 1
ATOM 3647 N N . ARG A 1 469 ? -6.277 12.427 1.865 1.00 94.56 469 ARG A N 1
ATOM 3648 C CA . ARG A 1 469 ? -7.343 12.842 0.924 1.00 94.56 469 ARG A CA 1
ATOM 3649 C C . ARG A 1 469 ? -8.054 11.677 0.238 1.00 94.56 469 ARG A C 1
ATOM 3651 O O . ARG A 1 469 ? -9.201 11.836 -0.175 1.00 94.56 469 ARG A O 1
ATOM 3658 N N . LEU A 1 470 ? -7.437 10.493 0.198 1.00 95.81 470 LEU A N 1
ATOM 3659 C CA . LEU A 1 470 ? -8.106 9.249 -0.211 1.00 95.81 470 LEU A CA 1
ATOM 3660 C C . LEU A 1 470 ? -9.232 8.845 0.765 1.00 95.81 470 LEU A C 1
ATOM 3662 O O . LEU A 1 470 ? -10.045 7.976 0.450 1.00 95.81 470 LEU A O 1
ATOM 3666 N N . HIS A 1 471 ? -9.296 9.476 1.939 1.00 96.25 471 HIS A N 1
ATOM 3667 C CA . HIS A 1 471 ? -10.203 9.184 3.043 1.00 96.25 471 HIS A CA 1
ATOM 3668 C C . HIS A 1 471 ? -11.089 10.415 3.344 1.00 96.25 471 HIS A C 1
ATOM 3670 O O . HIS A 1 471 ? -11.046 11.428 2.637 1.00 96.25 471 HIS A O 1
ATOM 3676 N N . GLY A 1 472 ? -11.966 10.321 4.344 1.00 92.44 472 GLY A N 1
ATOM 3677 C CA . GLY A 1 472 ? -13.026 11.308 4.594 1.00 92.44 472 GLY A CA 1
ATOM 3678 C C . GLY A 1 472 ? -14.408 10.797 4.180 1.00 92.44 472 GLY A C 1
ATOM 3679 O O . GLY A 1 472 ? -14.543 9.683 3.672 1.00 92.44 472 GLY A O 1
ATOM 3680 N N . GLN A 1 473 ? -15.452 11.597 4.402 1.00 90.06 473 GLN A N 1
ATOM 3681 C CA . GLN A 1 473 ? -16.841 11.142 4.280 1.00 90.06 473 GLN A CA 1
ATOM 3682 C C . GLN A 1 473 ? -17.138 10.486 2.912 1.00 90.06 473 GLN A C 1
ATOM 3684 O O . GLN A 1 473 ? -16.930 11.081 1.858 1.00 90.06 473 GLN A O 1
ATOM 3689 N N . ASN A 1 474 ? -17.643 9.245 2.938 1.00 91.31 474 ASN A N 1
ATOM 3690 C CA . ASN A 1 474 ? -17.909 8.396 1.765 1.00 91.31 474 ASN A CA 1
ATOM 3691 C C . ASN A 1 474 ? -16.679 8.026 0.897 1.00 91.31 474 ASN A C 1
ATOM 3693 O O . ASN A 1 474 ? -16.855 7.613 -0.250 1.00 91.31 474 ASN A O 1
ATOM 3697 N N . ARG A 1 475 ? -15.445 8.092 1.426 1.00 96.31 475 ARG A N 1
ATOM 3698 C CA . ARG A 1 475 ? -14.204 7.740 0.703 1.00 96.31 475 ARG A CA 1
ATOM 3699 C C . ARG A 1 475 ? -13.298 6.747 1.431 1.00 96.31 475 ARG A C 1
ATOM 3701 O O . ARG A 1 475 ? -13.287 6.691 2.658 1.00 96.31 475 ARG A O 1
ATOM 3708 N N . GLY A 1 476 ? -12.513 5.994 0.659 1.00 96.88 476 GLY A N 1
ATOM 3709 C CA . GLY A 1 476 ? -11.443 5.108 1.131 1.00 96.88 476 GLY A CA 1
ATOM 3710 C C . GLY A 1 476 ? -11.827 4.248 2.337 1.00 96.88 476 GLY A C 1
ATOM 3711 O O . GLY A 1 476 ? -12.930 3.699 2.402 1.00 96.88 476 GLY A O 1
ATOM 3712 N N . LEU A 1 477 ? -10.922 4.181 3.321 1.00 97.12 477 LEU A N 1
ATOM 3713 C CA . LEU A 1 477 ? -11.153 3.492 4.599 1.00 97.12 477 LEU A CA 1
ATOM 3714 C C . LEU A 1 477 ? -12.422 3.982 5.315 1.00 97.12 477 LEU A C 1
ATOM 3716 O O . LEU A 1 477 ? -13.132 3.181 5.915 1.00 97.12 477 LEU A O 1
ATOM 3720 N N . ALA A 1 478 ? -12.736 5.278 5.244 1.00 96.94 478 ALA A N 1
ATOM 3721 C CA . ALA A 1 478 ? -13.875 5.834 5.966 1.00 96.94 478 ALA A CA 1
ATOM 3722 C C . ALA A 1 478 ? -15.209 5.278 5.448 1.00 96.94 478 ALA A C 1
ATOM 3724 O O . ALA A 1 478 ? -16.100 4.964 6.238 1.00 96.94 478 ALA A O 1
ATOM 3725 N N . ARG A 1 479 ? -15.330 5.093 4.125 1.00 97.25 479 ARG A N 1
ATOM 3726 C CA . ARG A 1 479 ? -16.481 4.418 3.513 1.00 97.25 479 ARG A CA 1
ATOM 3727 C C . ARG A 1 479 ? -16.562 2.952 3.928 1.00 97.25 479 ARG A C 1
ATOM 3729 O O . ARG A 1 479 ? -17.633 2.511 4.337 1.00 97.25 479 ARG A O 1
ATOM 3736 N N . LEU A 1 480 ? -15.437 2.236 3.869 1.00 97.75 480 LEU A N 1
ATOM 3737 C CA . LEU A 1 480 ? -15.352 0.833 4.278 1.00 97.75 480 LEU A CA 1
ATOM 3738 C C . LEU A 1 480 ? -15.855 0.642 5.719 1.00 97.75 480 LEU A C 1
ATOM 3740 O O . LEU A 1 480 ? -16.794 -0.120 5.938 1.00 97.75 480 LEU A O 1
ATOM 3744 N N . LEU A 1 481 ? -15.307 1.399 6.677 1.00 97.44 481 LEU A N 1
ATOM 3745 C CA . LEU A 1 481 ? -15.726 1.338 8.083 1.00 97.44 481 LEU A CA 1
ATOM 3746 C C . LEU A 1 481 ? -17.181 1.792 8.294 1.00 97.44 481 LEU A C 1
ATOM 3748 O O . LEU A 1 481 ? -17.845 1.303 9.202 1.00 97.44 481 LEU A O 1
ATOM 3752 N N . THR A 1 482 ? -17.699 2.717 7.477 1.00 96.38 482 THR A N 1
ATOM 3753 C CA . THR A 1 482 ? -19.093 3.189 7.588 1.00 96.38 482 THR A CA 1
ATOM 3754 C C . THR A 1 482 ? -20.101 2.123 7.159 1.00 96.38 482 THR A C 1
ATOM 3756 O O . THR A 1 482 ? -21.136 1.978 7.808 1.00 96.38 482 THR A O 1
ATOM 3759 N N . GLU A 1 483 ? -19.828 1.367 6.089 1.00 96.12 483 GLU A N 1
ATOM 3760 C CA . GLU A 1 483 ? -20.791 0.391 5.565 1.00 96.12 483 GLU A CA 1
ATOM 3761 C C . GLU A 1 483 ? -20.546 -1.071 5.991 1.00 96.12 483 GLU A C 1
ATOM 3763 O O . GLU A 1 483 ? -21.455 -1.893 5.820 1.00 96.12 483 GLU A O 1
ATOM 3768 N N . ARG A 1 484 ? -19.362 -1.446 6.500 1.00 96.75 484 ARG A N 1
ATOM 3769 C CA . ARG A 1 484 ? -19.001 -2.845 6.831 1.00 96.75 484 ARG A CA 1
ATOM 3770 C C . ARG A 1 484 ? -18.503 -3.012 8.277 1.00 96.75 484 ARG A C 1
ATOM 3772 O O . ARG A 1 484 ? -17.962 -2.060 8.841 1.00 96.75 484 ARG A O 1
ATOM 3779 N N . PRO A 1 485 ? -18.744 -4.178 8.911 1.00 95.94 485 PRO A N 1
ATOM 3780 C CA . PRO A 1 485 ? -18.499 -4.384 10.336 1.00 95.94 485 PRO A CA 1
ATOM 3781 C C . PRO A 1 485 ? -17.013 -4.642 10.620 1.00 95.94 485 PRO A C 1
ATOM 3783 O O . PRO A 1 485 ? -16.600 -5.771 10.853 1.00 95.94 485 PRO A O 1
ATOM 3786 N N . LEU A 1 486 ? -16.200 -3.583 10.576 1.00 96.19 486 LEU A N 1
ATOM 3787 C CA . LEU A 1 486 ? -14.739 -3.649 10.733 1.00 96.19 486 LEU A CA 1
ATOM 3788 C C . LEU A 1 486 ? -14.186 -2.768 11.867 1.00 96.19 486 LEU A C 1
ATOM 3790 O O . LEU A 1 486 ? -12.974 -2.690 12.053 1.00 96.19 486 LEU A O 1
ATOM 3794 N N . VAL A 1 487 ? -15.052 -2.104 12.636 1.00 95.38 487 VAL A N 1
ATOM 3795 C CA . VAL A 1 487 ? -14.661 -1.342 13.829 1.00 95.38 487 VAL A CA 1
ATOM 3796 C C . VAL A 1 487 ? -14.793 -2.246 15.051 1.00 95.38 487 VAL A C 1
ATOM 3798 O O . VAL A 1 487 ? -15.906 -2.623 15.410 1.00 95.38 487 VAL A O 1
ATOM 3801 N N . ALA A 1 488 ? -13.683 -2.591 15.701 1.00 92.88 488 ALA A N 1
ATOM 3802 C CA . ALA A 1 488 ? -13.697 -3.454 16.882 1.00 92.88 488 ALA A CA 1
ATOM 3803 C C . ALA A 1 488 ? -14.411 -2.773 18.064 1.00 92.88 488 ALA A C 1
ATOM 3805 O O . ALA A 1 488 ? -13.945 -1.754 18.583 1.00 92.88 488 ALA A O 1
ATOM 3806 N N . ALA A 1 489 ? -15.542 -3.333 18.502 1.00 94.38 489 ALA A N 1
ATOM 3807 C CA . ALA A 1 489 ? -16.250 -2.854 19.682 1.00 94.38 489 ALA A CA 1
ATOM 3808 C C . ALA A 1 489 ? -15.671 -3.479 20.959 1.00 94.38 489 ALA A C 1
ATOM 3810 O O . ALA A 1 489 ? -15.177 -4.608 20.967 1.00 94.38 489 ALA A O 1
ATOM 3811 N N . LEU A 1 490 ? -15.802 -2.783 22.090 1.00 93.19 490 LEU A N 1
ATOM 3812 C CA . LEU A 1 490 ? -15.361 -3.294 23.394 1.00 93.19 490 LEU A CA 1
ATOM 3813 C C . LEU A 1 490 ? -16.133 -4.544 23.858 1.00 93.19 490 LEU A C 1
ATOM 3815 O O . LEU A 1 490 ? -15.708 -5.178 24.822 1.00 93.19 490 LEU A O 1
ATOM 3819 N N . GLY A 1 491 ? -17.251 -4.876 23.202 1.00 87.69 491 GLY A N 1
ATOM 3820 C CA . GLY A 1 491 ? -18.026 -6.102 23.404 1.00 87.69 491 GLY A CA 1
ATOM 3821 C C . GLY A 1 491 ? -17.403 -7.367 22.797 1.00 87.69 491 GLY A C 1
ATOM 3822 O O . GLY A 1 491 ? -17.805 -8.460 23.187 1.00 87.69 491 GLY A O 1
ATOM 3823 N N . GLY A 1 492 ? -16.416 -7.232 21.902 1.00 85.12 492 GLY A N 1
ATOM 3824 C CA . GLY A 1 492 ? -15.697 -8.339 21.255 1.00 85.12 492 GLY A CA 1
ATOM 3825 C C . GLY A 1 492 ? -16.042 -8.543 19.776 1.00 85.12 492 GLY A C 1
ATOM 3826 O O . GLY A 1 492 ? -15.175 -8.965 19.015 1.00 85.12 492 GLY A O 1
ATOM 3827 N N . ASP A 1 493 ? -17.260 -8.189 19.363 1.00 88.50 493 ASP A N 1
ATOM 3828 C CA . ASP A 1 493 ? -17.677 -8.204 17.957 1.00 88.50 493 ASP A CA 1
ATOM 3829 C C . ASP A 1 493 ? -17.208 -6.938 17.213 1.00 88.50 493 ASP A C 1
ATOM 3831 O O . ASP A 1 493 ? -17.090 -5.853 17.794 1.00 88.50 493 ASP A O 1
ATOM 3835 N N . ASN A 1 494 ? -16.985 -7.052 15.901 1.00 93.50 494 ASN A N 1
ATOM 3836 C CA . ASN A 1 494 ? -16.794 -5.883 15.043 1.00 93.50 494 ASN A CA 1
ATOM 3837 C C . ASN A 1 494 ? -18.152 -5.299 14.616 1.00 93.50 494 ASN A C 1
ATOM 3839 O O . ASN A 1 494 ? -19.084 -6.025 14.274 1.00 93.50 494 ASN A O 1
ATOM 3843 N N . ILE A 1 495 ? -18.243 -3.971 14.567 1.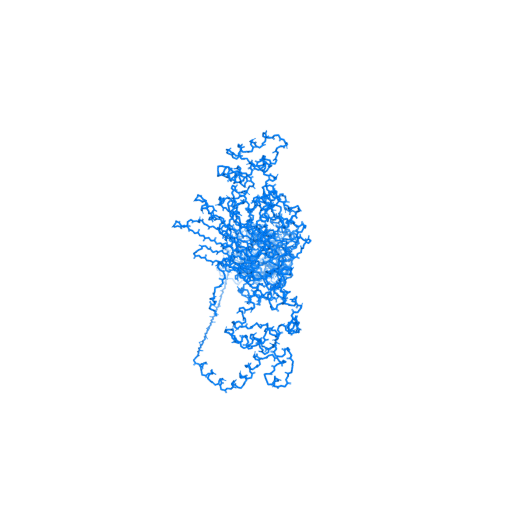00 95.69 495 ILE A N 1
ATOM 3844 C CA . ILE A 1 495 ? -19.437 -3.215 14.164 1.00 95.69 495 ILE A CA 1
ATOM 3845 C C . ILE A 1 495 ? -19.109 -2.213 13.054 1.00 95.69 495 ILE A C 1
ATOM 3847 O O . ILE A 1 495 ? -17.945 -1.977 12.723 1.00 95.69 495 ILE A O 1
ATOM 3851 N N . ARG A 1 496 ? -20.134 -1.615 12.440 1.00 96.44 496 ARG A N 1
ATOM 3852 C CA . ARG A 1 496 ? -19.937 -0.490 11.514 1.00 96.44 496 ARG A CA 1
ATOM 3853 C C . ARG A 1 496 ? -19.668 0.780 12.309 1.00 96.44 496 ARG A C 1
ATOM 3855 O O . ARG A 1 496 ? -20.257 0.988 13.367 1.00 96.44 496 ARG A O 1
ATOM 3862 N N . ALA A 1 497 ? -18.889 1.699 11.751 1.00 95.25 497 ALA A N 1
ATOM 3863 C CA . ALA A 1 497 ? -18.667 3.022 12.333 1.00 95.25 497 ALA A CA 1
ATOM 3864 C C . ALA A 1 497 ? -19.972 3.816 12.541 1.00 95.25 497 ALA A C 1
ATOM 3866 O O . ALA A 1 497 ? -20.061 4.610 13.472 1.00 95.25 497 ALA A O 1
ATOM 3867 N N . ALA A 1 498 ? -20.999 3.569 11.718 1.00 90.81 498 ALA A N 1
ATOM 3868 C CA . ALA A 1 498 ? -22.331 4.157 11.871 1.00 90.81 498 ALA A CA 1
ATOM 3869 C C . ALA A 1 498 ? -23.119 3.626 13.092 1.00 90.81 498 ALA A C 1
ATOM 3871 O O . ALA A 1 498 ? -24.037 4.297 13.560 1.00 90.81 498 ALA A O 1
ATOM 3872 N N . ASP A 1 499 ? -22.761 2.446 13.612 1.00 94.62 499 ASP A N 1
ATOM 3873 C CA . ASP A 1 499 ? -23.389 1.823 14.785 1.00 94.62 499 ASP A CA 1
ATOM 3874 C C . ASP A 1 499 ? -22.659 2.173 16.103 1.00 94.62 499 ASP A C 1
ATOM 3876 O O . ASP A 1 499 ? -23.186 1.923 17.194 1.00 94.62 499 ASP A O 1
ATOM 3880 N N . VAL A 1 500 ? -21.470 2.790 16.021 1.00 96.56 500 VAL A N 1
ATOM 3881 C CA . VAL A 1 500 ? -20.692 3.273 17.174 1.00 96.56 500 VAL A CA 1
ATOM 3882 C C . VAL A 1 500 ? -21.416 4.449 17.831 1.00 96.56 500 VAL A C 1
ATOM 3884 O O . VAL A 1 500 ? -21.592 5.513 17.240 1.00 96.56 500 VAL A O 1
ATOM 3887 N N . LYS A 1 501 ? -21.801 4.278 19.096 1.00 95.56 501 LYS A N 1
ATOM 3888 C CA . LYS A 1 501 ? -22.494 5.303 19.897 1.00 95.56 501 LYS A CA 1
ATOM 3889 C C . LYS A 1 501 ? -21.566 5.963 20.905 1.00 95.56 501 LYS A C 1
ATOM 3891 O O . LYS A 1 501 ? -21.742 7.141 21.213 1.00 95.56 501 LYS A O 1
ATOM 3896 N N . TRP A 1 502 ? -20.593 5.205 21.407 1.00 96.31 502 TRP A N 1
ATOM 3897 C CA . TRP A 1 502 ? -19.806 5.563 22.578 1.00 96.31 502 TRP A CA 1
ATOM 3898 C C . TRP A 1 502 ? -18.294 5.485 22.328 1.00 96.31 502 TRP A C 1
ATOM 3900 O O . TRP A 1 502 ? -17.816 4.590 21.632 1.00 96.31 502 TRP A O 1
ATOM 3910 N N . ARG A 1 503 ? -17.535 6.384 22.959 1.00 96.25 503 ARG A N 1
ATOM 3911 C CA . ARG A 1 503 ? -16.108 6.208 23.261 1.00 96.25 503 ARG A CA 1
ATOM 3912 C C . ARG A 1 503 ? -15.928 6.005 24.760 1.00 96.25 503 ARG A C 1
ATOM 3914 O O . ARG A 1 503 ? -16.596 6.668 25.558 1.00 96.25 503 ARG A O 1
ATOM 3921 N N . LEU A 1 504 ? -15.010 5.126 25.139 1.00 94.44 504 LEU A N 1
ATOM 3922 C CA . LEU A 1 504 ? -14.588 4.954 26.526 1.00 94.44 504 LEU A CA 1
ATOM 3923 C C . LEU A 1 504 ? -13.971 6.267 27.040 1.00 94.44 504 LEU A C 1
ATOM 3925 O O . LEU A 1 504 ? -13.072 6.806 26.396 1.00 94.44 504 LEU A O 1
ATOM 3929 N N . SER A 1 505 ? -14.459 6.795 28.166 1.00 94.38 505 SER A N 1
ATOM 3930 C CA . SER A 1 505 ? -13.985 8.064 28.739 1.00 94.38 505 SER A CA 1
ATOM 3931 C C . SER A 1 505 ? -13.821 7.993 30.263 1.00 94.38 505 SER A C 1
ATOM 3933 O O . SER A 1 505 ? -14.268 7.050 30.923 1.00 94.38 505 SER A O 1
ATOM 3935 N N . GLY A 1 506 ? -13.162 9.007 30.826 1.00 92.56 506 GLY A N 1
ATOM 3936 C CA . GLY A 1 506 ? -13.024 9.203 32.268 1.00 92.56 506 GLY A CA 1
ATOM 3937 C C . GLY A 1 506 ? -12.371 8.021 32.989 1.00 92.56 506 GLY A C 1
ATOM 3938 O O . GLY A 1 506 ? -11.363 7.474 32.536 1.00 92.56 506 GLY A O 1
ATOM 3939 N N . VAL A 1 507 ? -12.936 7.617 34.130 1.00 94.12 507 VAL A N 1
ATOM 3940 C CA . VAL A 1 507 ? -12.372 6.526 34.953 1.00 94.12 507 VAL A CA 1
ATOM 3941 C C . VAL A 1 507 ? -12.473 5.158 34.273 1.00 94.12 507 VAL A C 1
ATOM 3943 O O . VAL A 1 507 ? -11.719 4.254 34.624 1.00 94.12 507 VAL A O 1
ATOM 3946 N N . LEU A 1 508 ? -13.362 4.996 33.285 1.00 93.50 508 LEU A N 1
ATOM 3947 C CA . LEU A 1 508 ? -13.565 3.726 32.579 1.00 93.50 508 LEU A CA 1
ATOM 3948 C C . LEU A 1 508 ? -12.416 3.376 31.619 1.00 93.50 508 LEU A C 1
ATOM 3950 O O . LEU A 1 508 ? -12.307 2.221 31.214 1.00 93.50 508 LEU A O 1
ATOM 3954 N N . ILE A 1 509 ? -11.534 4.333 31.297 1.00 92.12 509 ILE A N 1
ATOM 3955 C CA . ILE A 1 509 ? -10.287 4.079 30.553 1.00 92.12 509 ILE A CA 1
ATOM 3956 C C . ILE A 1 509 ? -9.298 3.247 31.394 1.00 92.12 509 ILE A C 1
ATOM 3958 O O . ILE A 1 509 ? -8.500 2.496 30.835 1.00 92.12 509 ILE A O 1
ATOM 3962 N N . ASN A 1 510 ? -9.345 3.330 32.732 1.00 90.44 510 ASN A N 1
ATOM 3963 C CA . ASN A 1 510 ? -8.465 2.545 33.602 1.00 90.44 510 ASN A CA 1
ATOM 3964 C C . ASN A 1 510 ? -8.805 1.037 33.498 1.00 90.44 510 ASN A C 1
ATOM 3966 O O . ASN A 1 510 ? -9.923 0.657 33.858 1.00 90.44 510 ASN A O 1
ATOM 3970 N N . PRO A 1 511 ? -7.862 0.158 33.088 1.00 90.75 511 PRO A N 1
ATOM 3971 C CA . PRO A 1 511 ? -8.111 -1.280 32.964 1.00 90.75 511 PRO A CA 1
ATOM 3972 C C . PRO A 1 511 ? -8.635 -1.948 34.242 1.00 90.75 511 PRO A C 1
ATOM 3974 O O . PRO A 1 511 ? -9.498 -2.819 34.155 1.00 90.75 511 PRO A O 1
ATOM 3977 N N . GLU A 1 512 ? -8.177 -1.523 35.425 1.00 90.31 512 GLU A N 1
ATOM 3978 C CA . GLU A 1 512 ? -8.638 -2.070 36.712 1.00 90.31 512 GLU A CA 1
ATOM 3979 C C . GLU A 1 512 ? -10.124 -1.762 36.956 1.00 90.31 512 GLU A C 1
ATOM 3981 O O . GLU A 1 512 ? -10.886 -2.614 37.420 1.00 90.31 512 GLU A O 1
ATOM 3986 N N . VAL A 1 513 ? -10.555 -0.548 36.595 1.00 91.94 513 VAL A N 1
ATOM 3987 C CA . VAL A 1 513 ? -11.957 -0.121 36.685 1.00 91.94 513 VAL A CA 1
ATOM 3988 C C . VAL A 1 513 ? -12.791 -0.836 35.626 1.00 91.94 513 VAL A C 1
ATOM 3990 O O . VAL A 1 513 ? -13.858 -1.348 35.956 1.00 91.94 513 VAL A O 1
ATOM 3993 N N . LYS A 1 514 ? -12.292 -0.930 34.384 1.00 91.88 514 LYS A N 1
ATOM 3994 C CA . LYS A 1 514 ? -12.972 -1.613 33.274 1.00 91.88 514 LYS A CA 1
ATOM 3995 C C . LYS A 1 514 ? -13.299 -3.067 33.626 1.00 91.88 514 LYS A C 1
ATOM 3997 O O . LYS A 1 514 ? -14.467 -3.440 33.573 1.00 91.88 514 LYS A O 1
ATOM 4002 N N . VAL A 1 515 ? -12.309 -3.855 34.056 1.00 92.31 515 VAL A N 1
ATOM 4003 C CA . VAL A 1 515 ? -12.508 -5.264 34.463 1.00 92.31 515 VAL A CA 1
ATOM 4004 C C . VAL A 1 515 ? -13.481 -5.376 35.644 1.00 92.31 515 VAL A C 1
ATOM 4006 O O . VAL A 1 515 ? -14.307 -6.285 35.703 1.00 92.31 515 VAL A O 1
ATOM 4009 N N . SER A 1 516 ? -13.459 -4.405 36.561 1.00 91.50 516 SER A N 1
ATOM 4010 C CA . SER A 1 516 ? -14.394 -4.366 37.691 1.00 91.50 516 SER A CA 1
ATOM 4011 C C . SER A 1 516 ? -15.860 -4.140 37.278 1.00 91.50 516 SER A C 1
ATOM 4013 O O . SER A 1 516 ? -16.756 -4.560 38.012 1.00 91.50 516 SER A O 1
ATOM 4015 N N . VAL A 1 517 ? -16.126 -3.507 36.124 1.00 93.00 517 VAL A N 1
ATOM 4016 C CA . VAL A 1 517 ? -17.491 -3.196 35.642 1.00 93.00 517 VAL A CA 1
ATOM 4017 C C . VAL A 1 517 ? -17.928 -3.946 34.382 1.00 93.00 517 VAL A C 1
ATOM 4019 O O . VAL A 1 517 ? -19.098 -3.864 34.027 1.00 93.00 517 VAL A O 1
ATOM 4022 N N . GLU A 1 518 ? -17.053 -4.700 33.711 1.00 91.56 518 GLU A N 1
ATOM 4023 C CA . GLU A 1 518 ? -17.381 -5.388 32.445 1.00 91.56 518 GLU A CA 1
ATOM 4024 C C . GLU A 1 518 ? -18.583 -6.346 32.566 1.00 91.56 518 GLU A C 1
ATOM 4026 O O . GLU A 1 518 ? -19.375 -6.499 31.639 1.00 91.56 518 GLU A O 1
ATOM 4031 N N . HIS A 1 519 ? -18.762 -6.914 33.760 1.00 89.69 519 HIS A N 1
ATOM 4032 C CA . HIS A 1 519 ? -19.852 -7.810 34.141 1.00 89.69 519 HIS A CA 1
ATOM 4033 C C . HIS A 1 519 ? -21.195 -7.096 34.403 1.00 89.69 519 HIS A C 1
ATOM 4035 O O . HIS A 1 519 ? -22.208 -7.758 34.639 1.00 89.69 519 HIS A O 1
ATOM 4041 N N . TRP A 1 520 ? -21.229 -5.759 34.436 1.00 92.94 520 TRP A N 1
ATOM 4042 C CA . TRP A 1 520 ? -22.444 -4.995 34.715 1.00 92.94 520 TRP A CA 1
ATOM 4043 C C . TRP A 1 520 ? -23.338 -4.942 33.462 1.00 92.94 520 TRP A C 1
ATOM 4045 O O . TRP A 1 520 ? -22.863 -4.508 32.412 1.00 92.94 520 TRP A O 1
ATOM 4055 N N . PRO A 1 521 ? -24.642 -5.278 33.545 1.00 90.81 521 PRO A N 1
ATOM 4056 C CA . PRO A 1 521 ? -25.584 -5.173 32.425 1.00 90.81 521 PRO A CA 1
ATOM 4057 C C . PRO A 1 521 ? -25.536 -3.870 31.593 1.00 90.81 521 PRO A C 1
ATOM 4059 O O . PRO A 1 521 ? -25.518 -3.985 30.366 1.00 90.81 521 PRO A O 1
ATOM 4062 N N . PRO A 1 522 ? -25.466 -2.647 32.174 1.00 92.62 522 PRO A N 1
ATOM 4063 C CA . PRO A 1 522 ? -25.308 -1.415 31.389 1.00 92.62 522 PRO A CA 1
ATOM 4064 C C . PRO A 1 522 ? -24.001 -1.392 30.586 1.00 92.62 522 PRO A C 1
ATOM 4066 O O . PRO A 1 522 ? -23.991 -0.924 29.450 1.00 92.62 522 PRO A O 1
ATOM 4069 N N . PHE A 1 523 ? -22.904 -1.916 31.145 1.00 94.00 523 PHE A N 1
ATOM 4070 C CA . PHE A 1 523 ? -21.598 -1.920 30.493 1.00 94.00 523 PHE A CA 1
ATOM 4071 C C . PHE A 1 523 ? -21.558 -2.964 29.386 1.00 94.00 523 PHE A C 1
ATOM 4073 O O . PHE A 1 523 ? -21.203 -2.628 28.265 1.00 94.00 523 PHE A O 1
ATOM 4080 N N . ALA A 1 524 ? -21.995 -4.194 29.663 1.00 92.12 524 ALA A N 1
ATOM 4081 C CA . ALA A 1 524 ? -22.067 -5.265 28.673 1.00 92.12 524 ALA A CA 1
ATOM 4082 C C . ALA A 1 524 ? -22.930 -4.882 27.453 1.00 92.12 524 ALA A C 1
ATOM 4084 O O . ALA A 1 524 ? -22.598 -5.255 26.330 1.00 92.12 524 ALA A O 1
ATOM 4085 N N . ASN A 1 525 ? -23.997 -4.098 27.663 1.00 92.50 525 ASN A N 1
ATOM 4086 C CA . ASN A 1 525 ? -24.833 -3.522 26.606 1.00 92.50 525 ASN A CA 1
ATOM 4087 C C . ASN A 1 525 ? -24.146 -2.349 25.876 1.00 92.50 525 ASN A C 1
ATOM 4089 O O . ASN A 1 525 ? -24.094 -2.328 24.647 1.00 92.50 525 ASN A O 1
ATOM 4093 N N . ALA A 1 526 ? -23.583 -1.380 26.608 1.00 94.31 526 ALA A N 1
ATOM 4094 C CA . ALA A 1 526 ? -22.896 -0.236 26.007 1.00 94.31 526 ALA A CA 1
ATOM 4095 C C . ALA A 1 526 ? -21.654 -0.658 25.201 1.00 94.31 526 ALA A C 1
ATOM 4097 O O . ALA A 1 526 ? -21.417 -0.115 24.123 1.00 94.31 526 ALA A O 1
ATOM 4098 N N . ALA A 1 527 ? -20.910 -1.661 25.680 1.00 94.31 527 ALA A N 1
ATOM 4099 C CA . ALA A 1 527 ? -19.699 -2.205 25.070 1.00 94.31 527 ALA A CA 1
ATOM 4100 C C . ALA A 1 527 ? -19.911 -2.691 23.627 1.00 94.31 527 ALA A C 1
ATOM 4102 O O . ALA A 1 527 ? -19.019 -2.506 22.804 1.00 94.31 527 ALA A O 1
ATOM 4103 N N . GLN A 1 528 ? -21.104 -3.199 23.290 1.00 94.94 528 GLN A N 1
ATOM 4104 C CA . GLN A 1 528 ? -21.470 -3.608 21.921 1.00 94.94 528 GLN A CA 1
ATOM 4105 C C . GLN A 1 528 ? -21.512 -2.444 20.918 1.00 94.94 528 GLN A C 1
ATOM 4107 O O . GLN A 1 528 ? -21.595 -2.660 19.717 1.00 94.94 528 GLN A O 1
ATOM 4112 N N . THR A 1 529 ? -21.504 -1.196 21.399 1.00 96.12 529 THR A N 1
ATOM 4113 C CA . THR A 1 529 ? -21.499 0.027 20.573 1.00 96.12 529 THR A CA 1
ATOM 4114 C C . THR A 1 529 ? -20.503 1.069 21.090 1.00 96.12 529 THR A C 1
ATOM 4116 O O . THR A 1 529 ? -20.643 2.264 20.817 1.00 96.12 529 THR A O 1
ATOM 4119 N N . CYS A 1 530 ? -19.504 0.618 21.855 1.00 96.56 530 CYS A N 1
ATOM 4120 C CA . CYS A 1 530 ? -18.454 1.444 22.437 1.00 96.56 530 CYS A CA 1
ATOM 4121 C C . CYS A 1 530 ? -17.096 1.052 21.863 1.00 96.56 530 CYS A C 1
ATOM 4123 O O . CYS A 1 530 ? -16.812 -0.136 21.717 1.00 96.56 530 CYS A O 1
ATOM 4125 N N . VAL A 1 531 ? -16.258 2.046 21.583 1.00 96.44 531 VAL A N 1
ATOM 4126 C CA . VAL A 1 531 ? -14.878 1.873 21.108 1.00 96.44 531 VAL A CA 1
ATOM 4127 C C . VAL A 1 531 ? -13.883 2.519 22.075 1.00 96.44 531 VAL A C 1
ATOM 4129 O O . VAL A 1 531 ? -14.266 3.277 22.973 1.00 96.44 531 VAL A O 1
ATOM 4132 N N . ASP A 1 532 ? -12.596 2.218 21.914 1.00 94.06 532 ASP A N 1
ATOM 4133 C CA . ASP A 1 532 ? -11.534 2.885 22.668 1.00 94.06 532 ASP A CA 1
ATOM 4134 C C . ASP A 1 532 ? -11.196 4.286 22.116 1.00 94.06 532 ASP A C 1
ATOM 4136 O O . ASP A 1 532 ? -11.759 4.759 21.124 1.00 94.06 532 ASP A O 1
ATOM 4140 N N . GLU A 1 533 ? -10.291 4.992 22.796 1.00 91.62 533 GLU A N 1
ATOM 4141 C CA . GLU A 1 533 ? -9.923 6.360 22.424 1.00 91.62 533 GLU A CA 1
ATOM 4142 C C . GLU A 1 533 ? -9.104 6.427 21.123 1.00 91.62 533 GLU A C 1
ATOM 4144 O O . GLU A 1 533 ? -9.250 7.387 20.368 1.00 91.62 533 GLU A O 1
ATOM 4149 N N . ALA A 1 534 ? -8.300 5.406 20.805 1.00 92.06 534 ALA A N 1
ATOM 4150 C CA . ALA A 1 534 ? -7.559 5.341 19.543 1.00 92.06 534 ALA A CA 1
ATOM 4151 C C . ALA A 1 534 ? -8.523 5.243 18.351 1.00 92.06 534 ALA A C 1
ATOM 4153 O O . ALA A 1 534 ? -8.494 6.078 17.446 1.00 92.06 534 ALA A O 1
ATOM 4154 N N . THR A 1 535 ? -9.464 4.301 18.423 1.00 93.81 535 THR A N 1
ATOM 4155 C CA . THR A 1 535 ? -10.513 4.098 17.421 1.00 93.81 535 THR A CA 1
ATOM 4156 C C . THR A 1 535 ? -11.407 5.332 17.289 1.00 93.81 535 THR A C 1
ATOM 4158 O O . THR A 1 535 ? -11.685 5.781 16.179 1.00 93.81 535 THR A O 1
ATOM 4161 N N . ALA A 1 536 ? -11.826 5.946 18.403 1.00 94.50 536 ALA A N 1
ATOM 4162 C CA . ALA A 1 536 ? -12.632 7.170 18.371 1.00 94.50 536 ALA A CA 1
ATOM 4163 C C . ALA A 1 536 ? -11.901 8.352 17.701 1.00 94.50 536 ALA A C 1
ATOM 4165 O O . ALA A 1 536 ? -12.528 9.135 16.981 1.00 94.50 536 ALA A O 1
ATOM 4166 N N . ASN A 1 537 ? -10.583 8.468 17.898 1.00 93.12 537 ASN A N 1
ATOM 4167 C CA . ASN A 1 537 ? -9.758 9.467 17.219 1.00 93.12 537 ASN A CA 1
ATOM 4168 C C . ASN A 1 537 ? -9.644 9.182 15.712 1.00 93.12 537 ASN A C 1
ATOM 4170 O O . ASN A 1 537 ? -9.819 10.108 14.917 1.00 93.12 537 ASN A O 1
ATOM 4174 N N . LEU A 1 538 ? -9.441 7.921 15.313 1.00 93.88 538 LEU A N 1
ATOM 4175 C CA . LEU A 1 538 ? -9.419 7.506 13.906 1.00 93.88 538 LEU A CA 1
ATOM 4176 C C . LEU A 1 538 ? -10.745 7.833 13.197 1.00 93.88 538 LEU A C 1
ATOM 4178 O O . LEU A 1 538 ? -10.737 8.466 12.144 1.00 93.88 538 LEU A O 1
ATOM 4182 N N . LEU A 1 539 ? -11.895 7.492 13.792 1.00 94.88 539 LEU A N 1
ATOM 4183 C CA . LEU A 1 539 ? -13.222 7.811 13.234 1.00 94.88 539 LEU A CA 1
ATOM 4184 C C . LEU A 1 539 ? -13.452 9.327 13.064 1.00 94.88 539 LEU A C 1
ATOM 4186 O O . LEU A 1 539 ? -14.091 9.754 12.096 1.00 94.88 539 LEU A O 1
ATOM 4190 N N . GLY A 1 540 ? -12.891 10.134 13.970 1.00 93.31 540 GLY A N 1
ATOM 4191 C CA . GLY A 1 540 ? -12.893 11.594 13.882 1.00 93.31 540 GLY A CA 1
ATOM 4192 C C . GLY A 1 540 ? -12.020 12.129 12.743 1.00 93.31 540 GLY A C 1
ATOM 4193 O O . GLY A 1 540 ? -12.478 12.957 11.957 1.00 93.31 540 GLY A O 1
ATOM 4194 N N . GLN A 1 541 ? -10.787 11.630 12.606 1.00 93.25 541 GLN A N 1
ATOM 4195 C CA . GLN A 1 541 ? -9.874 12.002 11.513 1.00 93.25 541 GLN A CA 1
ATOM 4196 C C . GLN A 1 541 ? -10.413 11.575 10.137 1.00 93.25 541 GLN A C 1
ATOM 4198 O O . GLN A 1 541 ? -10.299 12.318 9.164 1.00 93.25 541 GLN A O 1
ATOM 4203 N N . LEU A 1 542 ? -11.080 10.418 10.073 1.00 94.38 542 LEU A N 1
ATOM 4204 C CA . LEU A 1 542 ? -11.787 9.902 8.897 1.00 94.38 542 LEU A CA 1
ATOM 4205 C C . LEU A 1 542 ? -13.103 10.643 8.580 1.00 94.38 542 LEU A C 1
ATOM 4207 O O . LEU A 1 542 ? -13.778 10.284 7.615 1.00 94.38 542 LEU A O 1
ATOM 4211 N N . GLN A 1 543 ? -13.467 11.677 9.351 1.00 92.31 543 GLN A N 1
ATOM 4212 C CA . GLN A 1 543 ? -14.661 12.514 9.153 1.00 92.31 543 GLN A CA 1
ATOM 4213 C C . GLN A 1 543 ? -15.994 11.739 9.200 1.00 92.31 543 GLN A C 1
ATOM 4215 O O . GLN A 1 543 ? -16.989 12.171 8.615 1.00 92.31 543 GLN A O 1
ATOM 4220 N N . ILE A 1 544 ? -16.031 10.596 9.895 1.00 91.31 544 ILE A N 1
ATOM 4221 C CA . ILE A 1 544 ? -17.253 9.791 10.051 1.00 91.31 544 ILE A CA 1
ATOM 4222 C C . ILE A 1 544 ? -18.125 10.379 11.167 1.00 91.31 544 ILE A C 1
ATOM 4224 O O . ILE A 1 544 ? -19.339 10.507 11.017 1.00 91.31 544 ILE A O 1
ATOM 4228 N N . GLY A 1 545 ? -17.499 10.783 12.276 1.00 86.56 545 GLY A N 1
ATOM 4229 C CA . GLY A 1 545 ? -18.163 11.440 13.398 1.00 86.56 545 GLY A CA 1
ATOM 4230 C C . GLY A 1 545 ? -17.353 11.368 14.691 1.00 86.56 545 GLY A C 1
ATOM 4231 O O . GLY A 1 545 ? -16.270 10.788 14.736 1.00 86.56 545 GLY A O 1
ATOM 4232 N N . HIS A 1 546 ? -17.907 11.942 15.759 1.00 88.62 546 HIS A N 1
ATOM 4233 C CA . HIS A 1 546 ? -17.361 11.844 17.112 1.00 88.62 546 HIS A CA 1
ATOM 4234 C C . HIS A 1 546 ? -18.392 11.153 18.019 1.00 88.62 546 HIS A C 1
ATOM 4236 O O . HIS A 1 546 ? -19.429 11.759 18.306 1.00 88.62 546 HIS A O 1
ATOM 4242 N N . PRO A 1 547 ? -18.162 9.897 18.446 1.00 93.50 547 PRO A N 1
ATOM 4243 C CA . PRO A 1 547 ? -19.082 9.197 19.339 1.00 93.50 547 PRO A CA 1
ATOM 4244 C C . PRO A 1 547 ? -19.104 9.823 20.742 1.00 93.50 547 PRO A C 1
ATOM 4246 O O . PRO A 1 547 ? -18.135 10.445 21.184 1.00 93.50 547 PRO A O 1
ATOM 4249 N N . ALA A 1 548 ? -20.227 9.664 21.445 1.00 95.06 548 ALA A N 1
ATOM 4250 C CA . ALA A 1 548 ? -20.460 10.285 22.746 1.00 95.06 548 ALA A CA 1
ATOM 4251 C C . ALA A 1 548 ? -19.611 9.642 23.855 1.00 95.06 548 ALA A C 1
ATOM 4253 O O . ALA A 1 548 ? -19.171 8.503 23.743 1.00 95.06 548 ALA A O 1
ATOM 4254 N N . GLU A 1 549 ? -19.389 10.344 24.963 1.00 95.19 549 GLU A N 1
ATOM 4255 C CA . GLU A 1 549 ? -18.568 9.811 26.054 1.00 95.19 549 GLU A CA 1
ATOM 4256 C C . GLU A 1 549 ? -19.346 8.862 26.969 1.00 95.19 549 GLU A C 1
ATOM 4258 O O . GLU A 1 549 ? -20.361 9.235 27.561 1.00 95.19 549 GLU A O 1
ATOM 4263 N N . LEU A 1 550 ? -18.829 7.641 27.120 1.00 95.69 550 LEU A N 1
ATOM 4264 C CA . LEU A 1 550 ? -19.237 6.709 28.162 1.00 95.69 550 LEU A CA 1
ATOM 4265 C C . LEU A 1 550 ? -18.343 6.926 29.387 1.00 95.69 550 LEU A C 1
ATOM 4267 O O . LEU A 1 550 ? -17.206 6.456 29.433 1.00 95.69 550 LEU A O 1
ATOM 4271 N N . THR A 1 551 ? -18.875 7.660 30.362 1.00 94.56 551 THR A N 1
ATOM 4272 C CA . THR A 1 551 ? -18.284 7.891 31.689 1.00 94.56 551 THR A CA 1
ATOM 4273 C C . THR A 1 551 ? -18.920 6.970 32.735 1.00 94.56 551 THR A C 1
ATOM 4275 O O . THR A 1 551 ? -19.986 6.389 32.494 1.00 94.56 551 THR A O 1
ATOM 4278 N N . MET A 1 552 ? -18.315 6.849 33.922 1.00 94.06 552 MET A N 1
ATOM 4279 C CA . MET A 1 552 ? -18.922 6.096 35.027 1.00 94.06 552 MET A CA 1
ATOM 4280 C C . MET A 1 552 ? -20.223 6.760 35.497 1.00 94.06 552 MET A C 1
ATOM 4282 O O . MET A 1 552 ? -21.204 6.059 35.739 1.00 94.06 552 MET A O 1
ATOM 4286 N N . GLU A 1 553 ? -20.288 8.097 35.558 1.00 92.19 553 GLU A N 1
ATOM 4287 C CA . GLU A 1 553 ? -21.549 8.810 35.832 1.00 92.19 553 GLU A CA 1
ATOM 4288 C C . GLU A 1 553 ? -22.666 8.376 34.868 1.00 92.19 553 GLU A C 1
ATOM 4290 O O . GLU A 1 553 ? -23.774 8.052 35.305 1.00 92.19 553 GLU A O 1
ATOM 4295 N N . ARG A 1 554 ? -22.375 8.332 33.560 1.00 92.19 554 ARG A N 1
ATOM 4296 C CA . ARG A 1 554 ? -23.368 7.985 32.536 1.00 92.19 554 ARG A CA 1
ATOM 4297 C C . ARG A 1 554 ? -23.832 6.535 32.659 1.00 92.19 554 ARG A C 1
ATOM 4299 O O . ARG A 1 554 ? -25.032 6.281 32.581 1.00 92.19 554 ARG A O 1
ATOM 4306 N N . LEU A 1 555 ? -22.891 5.620 32.888 1.00 93.88 555 LEU A N 1
ATOM 4307 C CA . LEU A 1 555 ? -23.134 4.190 33.084 1.00 93.88 555 LEU A CA 1
ATOM 4308 C C . LEU A 1 555 ? -24.054 3.919 34.287 1.00 93.88 555 LEU A C 1
ATOM 4310 O O . LEU A 1 555 ? -24.985 3.119 34.209 1.00 93.88 555 LEU A O 1
ATOM 4314 N N . LEU A 1 556 ? -23.802 4.613 35.399 1.00 92.69 556 LEU A N 1
ATOM 4315 C CA . LEU A 1 556 ? -24.582 4.487 36.627 1.00 92.69 556 LEU A CA 1
ATOM 4316 C C . LEU A 1 556 ? -25.975 5.106 36.497 1.00 92.69 556 LEU A C 1
ATOM 4318 O O . LEU A 1 556 ? -26.942 4.536 37.000 1.00 92.69 556 LEU A O 1
ATOM 4322 N N . ALA A 1 557 ? -26.093 6.253 35.822 1.00 90.31 557 ALA A N 1
ATOM 4323 C CA . ALA A 1 557 ? -27.375 6.925 35.626 1.00 90.31 557 ALA A CA 1
ATOM 4324 C C . ALA A 1 557 ? -28.351 6.073 34.795 1.00 90.31 557 ALA A C 1
ATOM 4326 O O . ALA A 1 557 ? -29.534 6.009 35.126 1.00 90.31 557 ALA A O 1
ATOM 4327 N N . ASP A 1 558 ? -27.845 5.389 33.763 1.00 88.00 558 ASP A N 1
ATOM 4328 C CA . ASP A 1 558 ? -28.621 4.471 32.919 1.00 88.00 558 ASP A CA 1
ATOM 4329 C C . ASP A 1 558 ? -29.091 3.226 33.697 1.00 88.00 558 ASP A C 1
ATOM 4331 O O . ASP A 1 558 ? -30.242 2.811 33.578 1.00 88.00 558 ASP A O 1
ATOM 4335 N N . TRP A 1 559 ? -28.231 2.665 34.556 1.00 91.19 559 TRP A N 1
ATOM 4336 C CA . TRP A 1 559 ? -28.544 1.435 35.296 1.00 91.19 559 TRP A CA 1
ATOM 4337 C C . TRP A 1 559 ? -29.484 1.640 36.487 1.00 91.19 559 TRP A C 1
ATOM 4339 O O . TRP A 1 559 ? -30.328 0.787 36.760 1.00 91.19 559 TRP A O 1
ATOM 4349 N N . ILE A 1 560 ? -29.326 2.753 37.207 1.00 90.50 560 ILE A N 1
ATOM 4350 C CA . ILE A 1 560 ? -30.131 3.077 38.391 1.00 90.50 560 ILE A CA 1
ATOM 4351 C C . ILE A 1 560 ? -31.506 3.626 37.973 1.00 90.50 560 ILE A C 1
ATOM 4353 O O . ILE A 1 560 ? -32.530 3.244 38.544 1.00 90.50 560 ILE A O 1
ATOM 4357 N N . GLY A 1 561 ? -31.539 4.510 36.968 1.00 86.06 561 GLY A N 1
ATOM 4358 C CA . GLY A 1 561 ? -32.760 5.170 36.507 1.00 86.06 561 GLY A CA 1
ATOM 4359 C C . GLY A 1 561 ? -33.494 5.935 37.618 1.00 86.06 561 GLY A C 1
ATOM 4360 O O . GLY A 1 561 ? -32.883 6.542 38.497 1.00 86.06 561 GLY A O 1
ATOM 4361 N N . GLU A 1 562 ? -34.829 5.904 37.577 1.00 84.06 562 GLU A N 1
ATOM 4362 C CA . GLU A 1 562 ? -35.711 6.505 38.598 1.00 84.06 562 GLU A CA 1
ATOM 4363 C C . GLU A 1 562 ? -36.181 5.494 39.669 1.00 84.06 562 GLU A C 1
ATOM 4365 O O . GLU A 1 562 ? -36.922 5.846 40.590 1.00 84.06 562 GLU A O 1
ATOM 4370 N N . ALA A 1 563 ? -35.778 4.226 39.552 1.00 85.62 563 ALA A N 1
ATOM 4371 C CA . ALA A 1 563 ? -36.182 3.149 40.451 1.00 85.62 563 ALA A CA 1
ATOM 4372 C C . ALA A 1 563 ? -35.376 3.163 41.771 1.00 85.62 563 ALA A C 1
ATOM 4374 O O . ALA A 1 563 ? -34.272 3.711 41.828 1.00 85.62 563 ALA A O 1
ATOM 4375 N N . PRO A 1 564 ? -35.877 2.541 42.858 1.00 89.12 564 PRO A N 1
ATOM 4376 C CA . PRO A 1 564 ? -35.024 2.234 43.998 1.00 89.12 564 PRO A CA 1
ATOM 4377 C C . PRO A 1 564 ? -33.942 1.218 43.594 1.00 89.12 564 PRO A C 1
ATOM 4379 O O . PRO A 1 564 ? -34.247 0.212 42.955 1.00 89.12 564 PRO A O 1
ATOM 4382 N N . ILE A 1 565 ? -32.695 1.442 44.016 1.00 92.38 565 ILE A N 1
ATOM 4383 C CA . ILE A 1 565 ? -31.595 0.487 43.818 1.00 92.38 565 ILE A CA 1
ATOM 4384 C C . ILE A 1 565 ? -31.933 -0.795 44.581 1.00 92.38 565 ILE A C 1
ATOM 4386 O O . ILE A 1 565 ? -32.010 -0.769 45.808 1.00 92.38 565 ILE A O 1
ATOM 4390 N N . GLU A 1 566 ? -32.112 -1.912 43.878 1.00 92.00 566 GLU A N 1
ATOM 4391 C CA . GLU A 1 566 ? -32.398 -3.228 44.469 1.00 92.00 566 GLU A CA 1
ATOM 4392 C C . GLU A 1 566 ? -31.170 -3.837 45.168 1.00 92.00 566 GLU A C 1
ATOM 4394 O O . GLU A 1 566 ? -30.029 -3.520 44.829 1.00 92.00 566 GLU A O 1
ATOM 4399 N N . ALA A 1 567 ? -31.376 -4.765 46.110 1.00 91.25 567 ALA A N 1
ATOM 4400 C CA . ALA A 1 567 ? -30.293 -5.352 46.912 1.00 91.25 567 ALA A CA 1
ATOM 4401 C C . ALA A 1 567 ? -29.174 -6.009 46.078 1.00 91.25 567 ALA A C 1
ATOM 4403 O O . ALA A 1 567 ? -27.991 -5.815 46.365 1.00 91.25 567 ALA A O 1
ATOM 4404 N N . GLY A 1 568 ? -29.533 -6.730 45.008 1.00 90.88 568 GLY A N 1
ATOM 4405 C CA . GLY A 1 568 ? -28.565 -7.335 44.085 1.00 90.88 568 GLY A CA 1
ATOM 4406 C C . GLY A 1 568 ? -27.755 -6.303 43.289 1.00 90.88 568 GLY A C 1
ATOM 4407 O O . GLY A 1 568 ? -26.538 -6.438 43.174 1.00 90.88 568 GLY A O 1
ATOM 4408 N N . MET A 1 569 ? -28.405 -5.234 42.812 1.00 92.38 569 MET A N 1
ATOM 4409 C CA . MET A 1 569 ? -27.734 -4.123 42.122 1.00 92.38 569 MET A CA 1
ATOM 4410 C C . MET A 1 569 ? -26.790 -3.391 43.082 1.00 92.38 569 MET A C 1
ATOM 4412 O O . MET A 1 569 ? -25.632 -3.153 42.745 1.00 92.38 569 MET A O 1
ATOM 4416 N N . ALA A 1 570 ? -27.243 -3.104 44.308 1.00 93.38 570 ALA A N 1
ATOM 4417 C CA . ALA A 1 570 ? -26.415 -2.481 45.335 1.00 93.38 570 ALA A CA 1
ATOM 4418 C C . ALA A 1 570 ? -25.151 -3.306 45.626 1.00 93.38 570 ALA A C 1
ATOM 4420 O O . ALA A 1 570 ? -24.072 -2.735 45.763 1.00 93.38 570 ALA A O 1
ATOM 4421 N N . ALA A 1 571 ? -25.260 -4.639 45.694 1.00 92.94 571 ALA A N 1
ATOM 4422 C CA . ALA A 1 571 ? -24.118 -5.520 45.930 1.00 92.94 571 ALA A CA 1
ATOM 4423 C C . ALA A 1 571 ? -23.083 -5.492 44.789 1.00 92.94 571 ALA A C 1
ATOM 4425 O O . ALA A 1 571 ? -21.884 -5.475 45.063 1.00 92.94 571 ALA A O 1
ATOM 4426 N N . GLN A 1 572 ? -23.523 -5.435 43.528 1.00 92.69 572 GLN A N 1
ATOM 4427 C CA . GLN A 1 572 ? -22.622 -5.314 42.374 1.00 92.69 572 GLN A CA 1
ATOM 4428 C C . GLN A 1 572 ? -21.959 -3.929 42.309 1.00 92.69 572 GLN A C 1
ATOM 4430 O O . GLN A 1 572 ? -20.741 -3.830 42.166 1.00 92.69 572 GLN A O 1
ATOM 4435 N N . LEU A 1 573 ? -22.744 -2.864 42.495 1.00 93.44 573 LEU A N 1
ATOM 4436 C CA . LEU A 1 573 ? -22.261 -1.483 42.543 1.00 93.44 573 LEU A CA 1
ATOM 4437 C C . LEU A 1 573 ? -21.254 -1.260 43.680 1.00 93.44 573 LEU A C 1
ATOM 4439 O O . LEU A 1 573 ? -20.180 -0.707 43.459 1.00 93.44 573 LEU A O 1
ATOM 4443 N N . GLY A 1 574 ? -21.576 -1.713 44.894 1.00 92.19 574 GLY A N 1
ATOM 4444 C CA . GLY A 1 574 ? -20.765 -1.507 46.095 1.00 92.19 574 GLY A CA 1
ATOM 4445 C C . GLY A 1 574 ? -19.472 -2.315 46.158 1.00 92.19 574 GLY A C 1
ATOM 4446 O O . GLY A 1 574 ? -18.597 -1.990 46.958 1.00 92.19 574 GLY A O 1
ATOM 4447 N N . ALA A 1 575 ? -19.321 -3.346 45.321 1.00 91.81 575 ALA A N 1
ATOM 4448 C CA . ALA A 1 575 ? -18.041 -4.034 45.171 1.00 91.81 575 ALA A CA 1
ATOM 4449 C C . ALA A 1 575 ? -16.998 -3.089 44.544 1.00 91.81 575 ALA A C 1
ATOM 4451 O O . ALA A 1 575 ? -15.867 -3.002 45.021 1.00 91.81 575 ALA A O 1
ATOM 4452 N N . VAL A 1 576 ? -17.412 -2.323 43.528 1.00 92.25 576 VAL A N 1
ATOM 4453 C CA . VAL A 1 576 ? -16.547 -1.406 42.768 1.00 92.25 576 VAL A CA 1
ATOM 4454 C C . VAL A 1 576 ? -16.528 -0.002 43.369 1.00 92.25 576 VAL A C 1
ATOM 4456 O O . VAL A 1 576 ? -15.479 0.634 43.397 1.00 92.25 576 VAL A O 1
ATOM 4459 N N . ILE A 1 577 ? -17.658 0.491 43.881 1.00 92.44 577 ILE A N 1
ATOM 4460 C CA . ILE A 1 577 ? -17.814 1.838 44.447 1.00 92.44 577 ILE A CA 1
ATOM 4461 C C . ILE A 1 577 ? -17.750 1.743 45.974 1.00 92.44 577 ILE A C 1
ATOM 4463 O O . ILE A 1 577 ? -18.762 1.625 46.665 1.00 92.44 577 ILE A O 1
ATOM 4467 N N . ASN A 1 578 ? -16.525 1.777 46.497 1.00 89.06 578 ASN A N 1
ATOM 4468 C CA . ASN A 1 578 ? -16.209 1.573 47.905 1.00 89.06 578 ASN A CA 1
ATOM 4469 C C . ASN A 1 578 ? -15.251 2.666 48.426 1.00 89.06 578 ASN A C 1
ATOM 4471 O O . ASN A 1 578 ? -14.771 3.516 47.678 1.00 89.06 578 ASN A O 1
ATOM 4475 N N . ALA A 1 579 ? -14.989 2.672 49.735 1.00 84.62 579 ALA A N 1
ATOM 4476 C CA . ALA A 1 579 ? -14.268 3.759 50.405 1.00 84.62 579 ALA A CA 1
ATOM 4477 C C . ALA A 1 579 ? -12.791 3.932 49.985 1.00 84.62 579 ALA A C 1
ATOM 4479 O O . ALA A 1 579 ? -12.203 4.971 50.315 1.00 84.62 579 ALA A O 1
ATOM 4480 N N . ASP A 1 580 ? -12.217 2.946 49.292 1.00 86.81 580 ASP A N 1
ATOM 4481 C CA . ASP A 1 580 ? -10.834 2.952 48.816 1.00 86.81 580 ASP A CA 1
ATOM 4482 C C . ASP A 1 580 ? -10.777 3.274 47.318 1.00 86.81 580 ASP A C 1
ATOM 4484 O O . ASP A 1 580 ? -10.041 4.175 46.916 1.00 86.81 580 ASP A O 1
ATOM 4488 N N . SER A 1 581 ? -11.631 2.652 46.495 1.00 89.19 581 SER A N 1
ATOM 4489 C CA . SER A 1 581 ? -11.718 2.952 45.057 1.00 89.19 581 SER A CA 1
ATOM 4490 C C . SER A 1 581 ? -12.123 4.403 44.780 1.00 89.19 581 SER A C 1
ATOM 4492 O O . SER A 1 581 ? -11.545 5.034 43.898 1.00 89.19 581 SER A O 1
ATOM 4494 N N . ILE A 1 582 ? -13.027 4.970 45.590 1.00 86.94 582 ILE A N 1
ATOM 4495 C CA . ILE A 1 582 ? -13.433 6.388 45.542 1.00 86.94 582 ILE A CA 1
ATOM 4496 C C . ILE A 1 582 ? -12.252 7.347 45.766 1.00 86.94 582 ILE A C 1
ATOM 4498 O O . ILE A 1 582 ? -12.242 8.440 45.208 1.00 86.94 582 ILE A O 1
ATOM 4502 N N . LYS A 1 583 ? -11.253 6.951 46.566 1.00 87.12 583 LYS A N 1
ATOM 4503 C CA . LYS A 1 583 ? -10.044 7.755 46.834 1.00 87.12 583 LYS A CA 1
ATOM 4504 C C . LYS A 1 583 ? -8.884 7.437 45.886 1.00 87.12 583 LYS A C 1
ATOM 4506 O O . LYS A 1 583 ? -7.914 8.188 45.852 1.00 87.12 583 LYS A O 1
ATOM 4511 N N . GLY A 1 584 ? -8.966 6.314 45.175 1.00 90.31 584 GLY A N 1
ATOM 4512 C CA . GLY A 1 584 ? -7.986 5.840 44.204 1.00 90.31 584 GLY A CA 1
ATOM 4513 C C . GLY A 1 584 ? -8.541 5.898 42.784 1.00 90.31 584 GLY A C 1
ATOM 4514 O O . GLY A 1 584 ? -8.686 6.973 42.208 1.00 90.31 584 GLY A O 1
ATOM 4515 N N . ALA A 1 585 ? -8.843 4.733 42.211 1.00 88.94 585 ALA A N 1
ATOM 4516 C CA . ALA A 1 585 ? -9.143 4.568 40.789 1.00 88.94 585 ALA A CA 1
ATOM 4517 C C . ALA A 1 585 ? -10.369 5.349 40.259 1.00 88.94 585 ALA A C 1
ATOM 4519 O O . ALA A 1 585 ? -10.453 5.574 39.055 1.00 88.94 585 ALA A O 1
ATOM 4520 N N . LEU A 1 586 ? -11.298 5.777 41.126 1.00 92.38 586 LEU A N 1
ATOM 4521 C CA . LEU A 1 586 ? -12.501 6.540 40.756 1.00 92.38 586 LEU A CA 1
ATOM 4522 C C . LEU A 1 586 ? -12.406 8.050 41.066 1.00 92.38 586 LEU A C 1
ATOM 4524 O O . LEU A 1 586 ? -13.374 8.779 40.851 1.00 92.38 586 LEU A O 1
ATOM 4528 N N . LEU A 1 587 ? -11.265 8.533 41.577 1.00 90.69 587 LEU A N 1
ATOM 4529 C CA . LEU A 1 587 ? -11.109 9.878 42.155 1.00 90.69 587 LEU A CA 1
ATOM 4530 C C . LEU A 1 587 ? -11.494 11.032 41.205 1.00 90.69 587 LEU A C 1
ATOM 4532 O O . LEU A 1 587 ? -12.007 12.053 41.658 1.00 90.69 587 LEU A O 1
ATOM 4536 N N . THR A 1 588 ? -11.280 10.890 39.894 1.00 91.31 588 THR A N 1
ATOM 4537 C CA . THR A 1 588 ? -11.562 11.950 38.905 1.00 91.31 588 THR A CA 1
ATOM 4538 C C . THR A 1 588 ? -13.050 12.132 38.586 1.00 91.31 588 THR A C 1
ATOM 4540 O O . THR A 1 588 ? -13.447 13.237 38.224 1.00 91.31 588 THR A O 1
ATOM 4543 N N . GLU A 1 589 ? -13.879 11.100 38.771 1.00 92.75 589 GLU A N 1
ATOM 4544 C CA . GLU A 1 589 ? -15.350 11.169 38.660 1.00 92.75 589 GLU A CA 1
ATOM 4545 C C . GLU A 1 589 ? -16.054 11.095 40.029 1.00 92.75 589 GLU A C 1
ATOM 4547 O O . GLU A 1 589 ? -17.286 11.032 40.099 1.00 92.75 589 GLU A O 1
ATOM 4552 N N . GLN A 1 590 ? -15.296 11.126 41.136 1.00 90.94 590 GLN A N 1
ATOM 4553 C CA . GLN A 1 590 ? -15.836 11.044 42.496 1.00 90.94 590 GLN A CA 1
ATOM 4554 C C . GLN A 1 590 ? -17.026 12.004 42.724 1.00 90.94 590 GLN A C 1
ATOM 4556 O O . GLN A 1 590 ? -18.061 11.527 43.199 1.00 90.94 590 GLN A O 1
ATOM 4561 N N . PRO A 1 591 ? -16.951 13.318 42.411 1.00 90.50 591 PRO A N 1
ATOM 4562 C CA . PRO A 1 591 ? -18.054 14.241 42.688 1.00 90.50 591 PRO A CA 1
ATOM 4563 C C . PRO A 1 591 ? -19.361 13.861 41.981 1.00 90.50 591 PRO A C 1
ATOM 4565 O O . PRO A 1 591 ? -20.433 14.001 42.567 1.00 90.50 591 PRO A O 1
ATOM 4568 N N . GLN A 1 592 ? -19.274 13.372 40.745 1.00 91.75 592 GLN A N 1
ATOM 4569 C CA . GLN A 1 592 ? -20.401 12.986 39.901 1.00 91.75 592 GLN A CA 1
ATOM 4570 C C . GLN A 1 592 ? -21.053 11.697 40.411 1.00 91.75 592 GLN A C 1
ATOM 4572 O O . GLN A 1 592 ? -22.248 11.684 40.712 1.00 91.75 592 GLN A O 1
ATOM 4577 N N . ILE A 1 593 ? -20.250 10.643 40.605 1.00 91.31 593 ILE A N 1
ATOM 4578 C CA . ILE A 1 593 ? -20.687 9.339 41.137 1.00 91.31 593 ILE A CA 1
ATOM 4579 C C . ILE A 1 593 ? -21.411 9.525 42.479 1.00 91.31 593 ILE A C 1
ATOM 4581 O O . ILE A 1 593 ? -22.491 8.976 42.708 1.00 91.31 593 ILE A O 1
ATOM 4585 N N . LEU A 1 594 ? -20.840 10.347 43.361 1.00 89.31 594 LEU A N 1
ATOM 4586 C CA . LEU A 1 594 ? -21.379 10.597 44.693 1.00 89.31 594 LEU A CA 1
ATOM 4587 C C . LEU A 1 594 ? -22.628 11.489 44.676 1.00 89.31 594 LEU A C 1
ATOM 4589 O O . LEU A 1 594 ? -23.586 11.191 45.390 1.00 89.31 594 LEU A O 1
ATOM 4593 N N . GLN A 1 595 ? -22.690 12.514 43.818 1.00 88.94 595 GLN A N 1
ATOM 4594 C CA . GLN A 1 595 ? -23.911 13.307 43.621 1.00 88.94 595 GLN A CA 1
ATOM 4595 C C . GLN A 1 595 ? -25.053 12.519 42.974 1.00 88.94 595 GLN A C 1
ATOM 4597 O O . GLN A 1 595 ? -26.216 12.848 43.217 1.00 88.94 595 GLN A O 1
ATOM 4602 N N . LEU A 1 596 ? -24.752 11.521 42.141 1.00 89.62 596 LEU A N 1
ATOM 4603 C CA . LEU A 1 596 ? -25.750 10.615 41.587 1.00 89.62 596 LEU A CA 1
ATOM 4604 C C . LEU A 1 596 ? -26.307 9.716 42.694 1.00 89.62 596 LEU A C 1
ATOM 4606 O O . LEU A 1 596 ? -27.497 9.802 42.991 1.00 89.62 596 LEU A O 1
ATOM 4610 N N . LEU A 1 597 ? -25.445 8.948 43.374 1.00 89.00 597 LEU A N 1
ATOM 4611 C CA . LEU A 1 597 ? -25.831 8.067 44.485 1.00 89.00 597 LEU A CA 1
ATOM 4612 C C . LEU A 1 597 ? -26.611 8.811 45.583 1.00 89.00 597 LEU A C 1
ATOM 4614 O O . LEU A 1 597 ? -27.592 8.285 46.110 1.00 89.00 597 LEU A O 1
ATOM 4618 N N . ALA A 1 598 ? -26.248 10.063 45.873 1.00 85.88 598 ALA A N 1
ATOM 4619 C CA . ALA A 1 598 ? -26.930 10.915 46.844 1.00 85.88 598 ALA A CA 1
ATOM 4620 C C . ALA A 1 598 ? -28.407 11.235 46.519 1.00 85.88 598 ALA A C 1
ATOM 4622 O O . ALA A 1 598 ? -29.167 11.602 47.417 1.00 85.88 598 ALA A O 1
ATOM 4623 N N . LYS A 1 599 ? -28.829 11.111 45.255 1.00 87.12 599 LYS A N 1
ATOM 4624 C CA . LYS A 1 599 ? -30.215 11.353 44.808 1.00 87.12 599 LYS A CA 1
ATOM 4625 C C . LYS A 1 599 ? -31.073 10.081 44.823 1.00 87.12 599 LYS A C 1
ATOM 4627 O O . LYS A 1 599 ? -32.288 10.168 44.671 1.00 87.12 599 LYS A O 1
ATOM 4632 N N . THR A 1 600 ? -30.457 8.913 45.003 1.00 89.44 600 THR A N 1
ATOM 4633 C CA . THR A 1 600 ? -31.116 7.610 44.834 1.00 89.44 600 THR A CA 1
ATOM 4634 C C . THR A 1 600 ? -31.990 7.211 46.025 1.00 89.44 600 THR A C 1
ATOM 4636 O O . THR A 1 600 ? -31.855 7.712 47.150 1.00 89.44 600 THR A O 1
ATOM 4639 N N . SER A 1 601 ? -32.909 6.284 45.754 1.00 92.44 601 SER A N 1
ATOM 4640 C CA . SER A 1 601 ? -33.730 5.617 46.763 1.00 92.44 601 SER A CA 1
ATOM 4641 C C . SER A 1 601 ? -33.344 4.144 46.887 1.00 92.44 601 SER A C 1
ATOM 4643 O O . SER A 1 601 ? -32.819 3.551 45.951 1.00 92.44 601 SER A O 1
ATOM 4645 N N . PHE A 1 602 ? -33.625 3.550 48.042 1.00 93.75 602 PHE A N 1
ATOM 4646 C CA . PHE A 1 602 ? -33.382 2.140 48.354 1.00 93.75 602 PHE A CA 1
ATOM 4647 C C . PHE A 1 602 ? -34.673 1.518 48.906 1.00 93.75 602 PHE A C 1
ATOM 4649 O O . PHE A 1 602 ? -35.534 2.245 49.417 1.00 93.75 602 PHE A O 1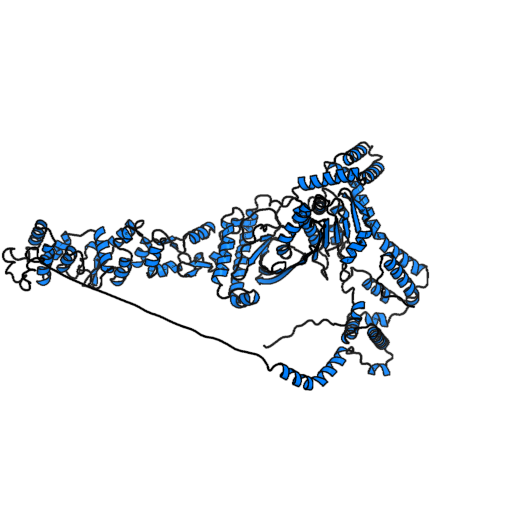
ATOM 4656 N N . ARG A 1 603 ? -34.832 0.190 48.816 1.00 93.88 603 ARG A N 1
ATOM 4657 C CA . ARG A 1 603 ? -35.985 -0.499 49.413 1.00 93.88 603 ARG A CA 1
ATOM 4658 C C . ARG A 1 603 ? -35.824 -0.698 50.910 1.00 93.88 603 ARG A C 1
ATOM 4660 O O . ARG A 1 603 ? -34.753 -1.055 51.406 1.00 93.88 603 ARG A O 1
ATOM 4667 N N . THR A 1 604 ? -36.934 -0.543 51.615 1.00 93.31 604 THR A N 1
ATOM 4668 C CA . THR A 1 604 ? -37.024 -0.790 53.051 1.00 93.31 604 THR A CA 1
ATOM 4669 C C . THR A 1 604 ? -37.685 -2.132 53.378 1.00 93.31 604 THR A C 1
ATOM 4671 O O . THR A 1 604 ? -38.165 -2.817 52.476 1.00 93.31 604 THR A O 1
ATOM 4674 N N . GLU A 1 605 ? -37.713 -2.546 54.651 1.00 90.88 605 GLU A N 1
ATOM 4675 C CA . GLU A 1 605 ? -38.296 -3.832 55.094 1.00 90.88 605 GLU A CA 1
ATOM 4676 C C . GLU A 1 605 ? -39.771 -4.024 54.672 1.00 90.88 605 GLU A C 1
ATOM 4678 O O . GLU A 1 605 ? -40.241 -5.155 54.585 1.00 90.88 605 GLU A O 1
ATOM 4683 N N . THR A 1 606 ? -40.514 -2.947 54.380 1.00 89.38 606 THR A N 1
ATOM 4684 C CA . THR A 1 606 ? -41.894 -3.005 53.843 1.00 89.38 606 THR A CA 1
ATOM 4685 C C . THR A 1 606 ? -41.965 -3.057 52.310 1.00 89.38 606 THR A C 1
ATOM 4687 O O . THR A 1 606 ? -43.051 -2.951 51.741 1.00 89.38 606 THR A O 1
ATOM 4690 N N . GLY A 1 607 ? -40.824 -3.159 51.624 1.00 85.56 607 GLY A N 1
ATOM 4691 C CA . GLY A 1 607 ? -40.700 -3.093 50.164 1.00 85.56 607 GLY A CA 1
ATOM 4692 C C . GLY A 1 607 ? -40.839 -1.685 49.569 1.00 85.56 607 GLY A C 1
ATOM 4693 O O . GLY A 1 607 ? -40.727 -1.533 48.349 1.00 85.56 607 GLY A O 1
ATOM 4694 N N . GLN A 1 608 ? -41.076 -0.661 50.399 1.00 89.31 608 GLN A N 1
ATOM 4695 C CA . GLN A 1 608 ? -41.232 0.735 49.979 1.00 89.31 608 GLN A CA 1
ATOM 4696 C C . GLN A 1 608 ? -39.891 1.361 49.578 1.00 89.31 608 GLN A C 1
ATOM 4698 O O . GLN A 1 608 ? -38.859 1.073 50.178 1.00 89.31 608 GLN A O 1
ATOM 4703 N N . ALA A 1 609 ? -39.915 2.252 48.587 1.00 91.50 609 ALA A N 1
ATOM 4704 C CA . ALA A 1 609 ? -38.767 3.082 48.240 1.00 91.50 609 ALA A CA 1
ATOM 4705 C C . ALA A 1 609 ? -38.656 4.272 49.207 1.00 91.50 609 ALA A C 1
ATOM 4707 O O . ALA A 1 609 ? -39.643 4.962 49.459 1.00 91.50 609 ALA A O 1
ATOM 4708 N N . GLN A 1 610 ? -37.451 4.530 49.712 1.00 91.19 610 GLN A N 1
ATOM 4709 C CA . GLN A 1 610 ? -37.118 5.721 50.495 1.00 91.19 610 GLN A CA 1
ATOM 4710 C C . GLN A 1 610 ? -35.791 6.302 50.008 1.00 91.19 610 GLN A C 1
ATOM 4712 O O . GLN A 1 610 ? -34.869 5.547 49.696 1.00 91.19 610 GLN A O 1
ATOM 4717 N N . SER A 1 611 ? -35.665 7.634 49.992 1.00 89.31 611 SER A N 1
ATOM 4718 C CA . SER A 1 611 ? -34.379 8.299 49.735 1.00 89.31 611 SER A CA 1
ATOM 4719 C C . SER A 1 611 ? -33.325 7.783 50.712 1.00 89.31 611 SER A C 1
ATOM 4721 O O . SER A 1 611 ? -33.636 7.561 51.882 1.00 89.31 611 SER A O 1
ATOM 4723 N N . ILE A 1 612 ? -32.061 7.672 50.296 1.00 89.12 612 ILE A N 1
ATOM 4724 C CA . ILE A 1 612 ? -30.987 7.245 51.208 1.00 89.12 612 ILE A CA 1
ATOM 4725 C C . ILE A 1 612 ? -30.842 8.155 52.448 1.00 89.12 612 ILE A C 1
ATOM 4727 O O . ILE A 1 612 ? -30.391 7.701 53.500 1.00 89.12 612 ILE A O 1
ATOM 4731 N N . ARG A 1 613 ? -31.336 9.406 52.390 1.00 87.12 613 ARG A N 1
ATOM 4732 C CA . ARG A 1 613 ? -31.481 10.299 53.559 1.00 87.12 613 ARG A CA 1
ATOM 4733 C C . ARG A 1 613 ? -32.452 9.786 54.628 1.00 87.12 613 ARG A C 1
ATOM 4735 O O . ARG A 1 613 ? -32.243 10.055 55.813 1.00 87.12 613 ARG A O 1
ATOM 4742 N N . SER A 1 614 ? -33.427 8.987 54.227 1.00 86.62 614 SER A N 1
ATOM 4743 C CA . SER A 1 614 ? -34.539 8.473 55.027 1.00 86.62 614 SER A CA 1
ATOM 4744 C C . SER A 1 614 ? -34.420 6.982 55.360 1.00 86.62 614 SER A C 1
ATOM 4746 O O . SER A 1 614 ? -35.341 6.412 55.937 1.00 86.62 614 SER A O 1
ATOM 4748 N N . VAL A 1 615 ? -33.289 6.346 55.028 1.00 89.44 615 VAL A N 1
ATOM 4749 C CA . VAL A 1 615 ? -33.047 4.908 55.237 1.00 89.44 615 VAL A CA 1
ATOM 4750 C C . VAL A 1 615 ? -32.005 4.658 56.329 1.00 89.44 615 VAL A C 1
ATOM 4752 O O . VAL A 1 615 ? -30.896 5.194 56.285 1.00 89.44 615 VAL A O 1
ATOM 4755 N N . ALA A 1 616 ? -32.353 3.837 57.315 1.00 89.06 616 ALA A N 1
ATOM 4756 C CA . ALA A 1 616 ? -31.458 3.341 58.358 1.00 89.06 616 ALA A CA 1
ATOM 4757 C C . ALA A 1 616 ? -30.908 1.944 58.019 1.00 89.06 616 ALA A C 1
ATOM 4759 O O . ALA A 1 616 ? -31.483 1.240 57.195 1.00 89.06 616 ALA A O 1
ATOM 4760 N N . PHE A 1 617 ? -29.825 1.516 58.671 1.00 89.81 617 PHE A N 1
ATOM 4761 C CA . PHE A 1 617 ? -29.059 0.320 58.292 1.00 89.81 617 PHE A CA 1
ATOM 4762 C C . PHE A 1 617 ? -29.005 -0.763 59.392 1.00 89.81 617 PHE A C 1
ATOM 4764 O O . PHE A 1 617 ? -28.065 -0.751 60.185 1.00 89.81 617 PHE A O 1
ATOM 4771 N N . PRO A 1 618 ? -29.951 -1.727 59.450 1.00 84.44 618 PRO A N 1
ATOM 4772 C CA . PRO A 1 618 ? -29.977 -2.767 60.494 1.00 84.44 618 PRO A CA 1
ATOM 4773 C C . PRO A 1 618 ? -28.694 -3.604 60.586 1.00 84.44 618 PRO A C 1
ATOM 4775 O O . PRO A 1 618 ? -28.298 -4.015 61.672 1.00 84.44 618 PRO A O 1
ATOM 4778 N N . SER A 1 619 ? -28.033 -3.816 59.448 1.00 82.62 619 SER A N 1
ATOM 4779 C CA . SER A 1 619 ? -26.853 -4.678 59.303 1.00 82.62 619 SER A CA 1
ATOM 4780 C C . SER A 1 619 ? -25.510 -3.943 59.453 1.00 82.62 619 SER A C 1
ATOM 4782 O O . SER A 1 619 ? -24.474 -4.523 59.160 1.00 82.62 619 SER A O 1
ATOM 4784 N N . SER A 1 620 ? -25.511 -2.666 59.851 1.00 83.31 620 SER A N 1
ATOM 4785 C CA . SER A 1 620 ? -24.327 -1.788 59.849 1.00 83.31 620 SER A CA 1
ATOM 4786 C C . SER A 1 620 ? -23.205 -2.206 60.816 1.00 83.31 620 SER A C 1
ATOM 4788 O O . SER A 1 620 ? -23.463 -2.476 61.988 1.00 83.31 620 SER A O 1
ATOM 4790 N N . ASP A 1 621 ? -21.951 -2.142 60.356 1.00 76.94 621 ASP A N 1
ATOM 4791 C CA . ASP A 1 621 ? -20.750 -2.246 61.209 1.00 76.94 621 ASP A CA 1
ATOM 4792 C C . ASP A 1 621 ? -20.475 -0.966 62.013 1.00 76.94 621 ASP A C 1
ATOM 4794 O O . ASP A 1 621 ? -19.928 -1.017 63.114 1.00 76.94 621 ASP A O 1
ATOM 4798 N N . ASP A 1 622 ? -20.906 0.197 61.505 1.00 76.38 622 ASP A N 1
ATOM 4799 C CA . ASP A 1 622 ? -21.073 1.379 62.348 1.00 76.38 622 ASP A CA 1
ATOM 4800 C C . ASP A 1 622 ? -22.245 1.102 63.293 1.00 76.38 622 ASP A C 1
ATOM 4802 O O . ASP A 1 622 ? -23.417 1.214 62.919 1.00 76.38 622 ASP A O 1
ATOM 4806 N N . GLU A 1 623 ? -21.884 0.710 64.510 1.00 76.81 623 GLU A N 1
ATOM 4807 C CA . GLU A 1 623 ? -22.760 0.429 65.640 1.00 76.81 623 GLU A CA 1
ATOM 4808 C C . GLU A 1 623 ? -23.825 1.519 65.853 1.00 76.81 623 GLU A C 1
ATOM 4810 O O . GLU A 1 623 ? -25.002 1.210 66.052 1.00 76.81 623 GLU A O 1
ATOM 4815 N N . ARG A 1 624 ? -23.465 2.801 65.723 1.00 73.81 624 ARG A N 1
ATOM 4816 C CA . ARG A 1 624 ? -24.402 3.913 65.919 1.00 73.81 624 ARG A CA 1
ATOM 4817 C C . ARG A 1 624 ? -25.464 3.949 64.815 1.00 73.81 624 ARG A C 1
ATOM 4819 O O . ARG A 1 624 ? -26.642 4.148 65.108 1.00 73.81 624 ARG A O 1
ATOM 4826 N N . HIS A 1 625 ? -25.092 3.681 63.563 1.00 78.31 625 HIS A N 1
ATOM 4827 C CA . HIS A 1 625 ? -26.054 3.516 62.461 1.00 78.31 625 HIS A CA 1
ATOM 4828 C C . HIS A 1 625 ? -26.891 2.222 62.571 1.00 78.31 625 HIS A C 1
ATOM 4830 O O . HIS A 1 625 ? -28.079 2.232 62.236 1.00 78.31 625 HIS A O 1
ATOM 4836 N N . LYS A 1 626 ? -26.301 1.131 63.077 1.00 80.69 626 LYS A N 1
ATOM 4837 C CA . LYS A 1 626 ? -26.946 -0.178 63.325 1.00 80.69 626 LYS A CA 1
ATOM 4838 C C . LYS A 1 626 ? -28.123 -0.035 64.282 1.00 80.69 626 LYS A C 1
ATOM 4840 O O . LYS A 1 626 ? -29.256 -0.439 64.020 1.00 80.69 626 LYS A O 1
ATOM 4845 N N . ALA A 1 627 ? -27.850 0.650 65.379 1.00 78.88 627 ALA A N 1
ATOM 4846 C CA . ALA A 1 627 ? -28.808 0.988 66.402 1.00 78.88 627 ALA A CA 1
ATOM 4847 C C . ALA A 1 627 ? -29.860 2.013 65.960 1.00 78.88 627 ALA A C 1
ATOM 4849 O O . ALA A 1 627 ? -31.034 1.852 66.294 1.00 78.88 627 ALA A O 1
ATOM 4850 N N . ALA A 1 628 ? -29.471 3.023 65.167 1.00 80.50 628 ALA A N 1
ATOM 4851 C CA . ALA A 1 628 ? -30.409 3.972 64.558 1.00 80.50 628 ALA A CA 1
ATOM 4852 C C . ALA A 1 628 ? -31.536 3.249 63.796 1.00 80.50 628 ALA A C 1
ATOM 4854 O O . ALA A 1 628 ? -32.706 3.629 63.862 1.00 80.50 628 ALA A O 1
ATOM 4855 N N . ALA A 1 629 ? -31.194 2.149 63.124 1.00 86.62 629 ALA A N 1
ATOM 4856 C CA . ALA A 1 629 ? -32.152 1.309 62.420 1.00 86.62 629 ALA A CA 1
ATOM 4857 C C . ALA A 1 629 ? -33.018 0.449 63.340 1.00 86.62 629 ALA A C 1
ATOM 4859 O O . ALA A 1 629 ? -34.200 0.246 63.063 1.00 86.62 629 ALA A O 1
ATOM 4860 N N . ALA A 1 630 ? -32.463 -0.037 64.449 1.00 84.81 630 ALA A N 1
ATOM 4861 C CA . ALA A 1 630 ? -33.139 -0.984 65.325 1.00 84.81 630 ALA A CA 1
ATOM 4862 C C . ALA A 1 630 ? -34.466 -0.436 65.906 1.00 84.81 630 ALA A C 1
ATOM 4864 O O . ALA A 1 630 ? -35.373 -1.224 66.191 1.00 84.81 630 ALA A O 1
ATOM 4865 N N . PHE A 1 631 ? -34.633 0.891 66.019 1.00 86.44 631 PHE A N 1
ATOM 4866 C CA . PHE A 1 631 ? -35.898 1.545 66.405 1.00 86.44 631 PHE A CA 1
ATOM 4867 C C . PHE A 1 631 ? -36.622 2.301 65.285 1.00 86.44 631 PHE A C 1
ATOM 4869 O O . PHE A 1 631 ? -37.791 2.662 65.472 1.00 86.44 631 PHE A O 1
ATOM 4876 N N . ALA A 1 632 ? -35.993 2.509 64.124 1.00 88.12 632 ALA A N 1
ATOM 4877 C CA . ALA A 1 632 ? -36.678 3.011 62.933 1.00 88.12 632 ALA A CA 1
ATOM 4878 C C . ALA A 1 632 ? -37.940 2.166 62.646 1.00 88.12 632 ALA A C 1
ATOM 4880 O O . ALA A 1 632 ? -37.969 0.977 63.002 1.00 88.12 632 ALA A O 1
ATOM 4881 N N . PRO A 1 633 ? -39.015 2.725 62.066 1.00 87.38 633 PRO A N 1
ATOM 4882 C CA . PRO A 1 633 ? -40.119 1.910 61.570 1.00 87.38 633 PRO A CA 1
ATOM 4883 C C . PRO A 1 633 ? -39.630 1.041 60.392 1.00 87.38 633 PRO A C 1
ATOM 4885 O O . PRO A 1 633 ? -38.734 1.476 59.667 1.00 87.38 633 PRO A O 1
ATOM 4888 N N . PRO A 1 634 ? -40.207 -0.152 60.153 1.00 86.69 634 PRO A N 1
ATOM 4889 C CA . PRO A 1 634 ? -39.812 -1.023 59.037 1.00 86.69 634 PRO A CA 1
ATOM 4890 C C . PRO A 1 634 ? -39.804 -0.319 57.670 1.00 86.69 634 PRO A C 1
ATOM 4892 O O . PRO A 1 634 ? -38.917 -0.551 56.856 1.00 86.69 634 PRO A O 1
ATOM 4895 N N . SER A 1 635 ? -40.713 0.638 57.456 1.00 88.31 635 SER A N 1
ATOM 4896 C CA . SER A 1 635 ? -40.785 1.476 56.250 1.00 88.31 635 SER A CA 1
ATOM 4897 C C . SER A 1 635 ? -39.598 2.422 56.024 1.00 88.31 635 SER A C 1
ATOM 4899 O O . SER A 1 635 ? -39.522 3.023 54.955 1.00 88.31 635 SER A O 1
ATOM 4901 N N . HIS A 1 636 ? -38.675 2.538 56.984 1.00 90.00 636 HIS A N 1
ATOM 4902 C CA . HIS A 1 636 ? -37.453 3.353 56.927 1.00 90.00 636 HIS A CA 1
ATOM 4903 C C . HIS A 1 636 ? -36.165 2.555 57.228 1.00 90.00 636 HIS A C 1
ATOM 4905 O O . HIS A 1 636 ? -35.085 3.134 57.338 1.00 90.00 636 HIS A O 1
ATOM 4911 N N . ARG A 1 637 ? -36.232 1.227 57.363 1.00 90.81 637 ARG A N 1
ATOM 4912 C CA . ARG A 1 637 ? -35.050 0.360 57.524 1.00 90.81 637 ARG A CA 1
ATOM 4913 C C . ARG A 1 637 ? -34.689 -0.270 56.198 1.00 90.81 637 ARG A C 1
ATOM 4915 O O . ARG A 1 637 ? -35.570 -0.868 55.601 1.00 90.81 637 ARG A O 1
ATOM 4922 N N . LEU A 1 638 ? -33.432 -0.194 55.769 1.00 93.06 638 LEU A N 1
ATOM 4923 C CA . LEU A 1 638 ? -32.932 -0.919 54.599 1.00 93.06 638 LEU A CA 1
ATOM 4924 C C . LEU A 1 638 ? -33.271 -2.412 54.739 1.00 93.06 638 LEU A C 1
ATOM 4926 O O . LEU A 1 638 ? -33.070 -2.977 55.817 1.00 93.06 638 LEU A O 1
ATOM 4930 N N . ALA A 1 639 ? -33.803 -3.033 53.684 1.00 93.12 639 ALA A N 1
ATOM 4931 C CA . ALA A 1 639 ? -34.209 -4.436 53.747 1.00 93.12 639 ALA A CA 1
ATOM 4932 C C . ALA A 1 639 ? -33.019 -5.362 54.081 1.00 93.12 639 ALA A C 1
ATOM 4934 O O . ALA A 1 639 ? -31.873 -5.082 53.727 1.00 93.12 639 ALA A O 1
ATOM 4935 N N . ALA A 1 640 ? -33.284 -6.498 54.732 1.00 89.44 640 ALA A N 1
ATOM 4936 C CA . ALA A 1 640 ? -32.236 -7.418 55.194 1.00 89.44 640 ALA A CA 1
ATOM 4937 C C . ALA A 1 640 ? -31.389 -8.042 54.060 1.00 89.44 640 ALA A C 1
ATOM 4939 O O . ALA A 1 640 ? -30.299 -8.550 54.311 1.00 89.44 640 ALA A O 1
ATOM 4940 N N . GLU A 1 641 ? -31.877 -7.987 52.819 1.00 91.38 641 GLU A N 1
ATOM 4941 C CA . GLU A 1 641 ? -31.191 -8.460 51.611 1.00 91.38 641 GLU A CA 1
ATOM 4942 C C . GLU A 1 641 ? -29.929 -7.636 51.284 1.00 91.38 641 GLU A C 1
ATOM 4944 O O . GLU A 1 641 ? -28.946 -8.176 50.769 1.00 91.38 641 GLU A O 1
ATOM 4949 N N . TYR A 1 642 ? -29.916 -6.339 51.619 1.00 91.81 642 TYR A N 1
ATOM 4950 C CA . TYR A 1 642 ? -28.762 -5.467 51.397 1.00 91.81 642 TYR A CA 1
ATOM 4951 C C . TYR A 1 642 ? -27.667 -5.780 52.424 1.00 91.81 642 TYR A C 1
ATOM 4953 O O . TYR A 1 642 ? -27.712 -5.357 53.581 1.00 91.81 642 TYR A O 1
ATOM 4961 N N . SER A 1 643 ? -26.660 -6.527 51.984 1.00 89.38 643 SER A N 1
ATOM 4962 C CA . SER A 1 643 ? -25.588 -7.053 52.829 1.00 89.38 643 SER A CA 1
ATOM 4963 C C . SER A 1 643 ? -24.218 -6.894 52.164 1.00 89.38 643 SER A C 1
ATOM 4965 O O . SER A 1 643 ? -24.120 -6.668 50.955 1.00 89.38 643 SER A O 1
ATOM 4967 N N . GLY A 1 644 ? -23.149 -6.957 52.967 1.00 89.50 644 GLY A N 1
ATOM 4968 C CA . GLY A 1 644 ? -21.768 -6.836 52.489 1.00 89.50 644 GLY A CA 1
ATOM 4969 C C . GLY A 1 644 ? -21.553 -5.578 51.628 1.00 89.50 644 GLY A C 1
ATOM 4970 O O . GLY A 1 644 ? -21.877 -4.478 52.084 1.00 89.50 644 GLY A O 1
ATOM 4971 N N . PRO A 1 645 ? -21.072 -5.701 50.375 1.00 91.44 645 PRO A N 1
ATOM 4972 C CA . PRO A 1 645 ? -20.875 -4.550 49.493 1.00 91.44 645 PRO A CA 1
ATOM 4973 C C . PRO A 1 645 ? -22.140 -3.705 49.258 1.00 91.44 645 PRO A C 1
ATOM 4975 O O . PRO A 1 645 ? -22.050 -2.483 49.172 1.00 91.44 645 PRO A O 1
ATOM 4978 N N . GLY A 1 646 ? -23.334 -4.313 49.223 1.00 91.69 646 GLY A N 1
ATOM 4979 C CA . GLY A 1 646 ? -24.586 -3.581 48.980 1.00 91.69 646 GLY A CA 1
ATOM 4980 C C . GLY A 1 646 ? -25.013 -2.691 50.145 1.00 91.69 646 GLY A C 1
ATOM 4981 O O . GLY A 1 646 ? -25.585 -1.619 49.944 1.00 91.69 646 GLY A O 1
ATOM 4982 N N . LEU A 1 647 ? -24.655 -3.095 51.362 1.00 91.00 647 LEU A N 1
ATOM 4983 C CA . LEU A 1 647 ? -24.748 -2.258 52.553 1.00 91.00 647 LEU A CA 1
ATOM 4984 C C . LEU A 1 647 ? -23.694 -1.138 52.522 1.00 91.00 647 LEU A C 1
ATOM 4986 O O . LEU A 1 647 ? -24.020 0.011 52.820 1.00 91.00 647 LEU A O 1
ATOM 4990 N N . ALA A 1 648 ? -22.455 -1.453 52.128 1.00 89.88 648 ALA A N 1
ATOM 4991 C CA . ALA A 1 648 ? -21.363 -0.481 52.053 1.00 89.88 648 ALA A CA 1
ATOM 4992 C C . ALA A 1 648 ? -21.650 0.651 51.046 1.00 89.88 648 ALA A C 1
ATOM 4994 O O . ALA A 1 648 ? -21.399 1.817 51.357 1.00 89.88 648 ALA A O 1
ATOM 4995 N N . LEU A 1 649 ? -22.257 0.343 49.892 1.00 92.62 649 LEU A N 1
ATOM 4996 C CA . LEU A 1 649 ? -22.740 1.347 48.934 1.00 92.62 649 LEU A CA 1
ATOM 4997 C C . LEU A 1 649 ? -23.771 2.287 49.572 1.00 92.62 649 LEU A C 1
ATOM 4999 O O . LEU A 1 649 ? -23.654 3.507 49.466 1.00 92.62 649 LEU A O 1
ATOM 5003 N N . ALA A 1 650 ? -24.770 1.725 50.257 1.00 90.75 650 ALA A N 1
ATOM 5004 C CA . ALA A 1 650 ? -25.837 2.495 50.892 1.00 90.75 650 ALA A CA 1
ATOM 5005 C C . ALA A 1 650 ? -25.289 3.396 52.021 1.00 90.75 650 ALA A C 1
ATOM 5007 O O . ALA A 1 650 ? -25.649 4.571 52.123 1.00 90.75 650 ALA A O 1
ATOM 5008 N N . GLN A 1 651 ? -24.338 2.893 52.815 1.00 88.06 651 GLN A N 1
ATOM 5009 C CA . GLN A 1 651 ? -23.586 3.683 53.797 1.00 88.06 651 GLN A CA 1
ATOM 5010 C C . GLN A 1 651 ? -22.730 4.783 53.142 1.00 88.06 651 GLN A C 1
ATOM 5012 O O . GLN A 1 651 ? -22.623 5.882 53.687 1.00 88.06 651 GLN A O 1
ATOM 5017 N N . GLN A 1 652 ? -22.129 4.531 51.977 1.00 87.12 652 GLN A N 1
ATOM 5018 C CA . GLN A 1 652 ? -21.331 5.528 51.261 1.00 87.12 652 GLN A CA 1
ATOM 5019 C C . GLN A 1 652 ? -22.214 6.640 50.670 1.00 87.12 652 GLN A C 1
ATOM 5021 O O . GLN A 1 652 ? -21.924 7.817 50.870 1.00 87.12 652 GLN A O 1
ATOM 5026 N N . ALA A 1 653 ? -23.351 6.294 50.063 1.00 88.75 653 ALA A N 1
ATOM 5027 C CA . ALA A 1 653 ? -24.370 7.250 49.624 1.00 88.75 653 ALA A CA 1
ATOM 5028 C C . ALA A 1 653 ? -24.978 8.052 50.803 1.00 88.75 653 ALA A C 1
ATOM 5030 O O . ALA A 1 653 ? -25.290 9.241 50.674 1.00 88.75 653 ALA A O 1
ATOM 5031 N N . ARG A 1 654 ? -25.080 7.442 51.996 1.00 86.44 654 ARG A N 1
ATOM 5032 C CA . ARG A 1 654 ? -25.437 8.140 53.244 1.00 86.44 654 ARG A CA 1
ATOM 5033 C C . ARG A 1 654 ? -24.399 9.187 53.664 1.00 86.44 654 ARG A C 1
ATOM 5035 O O . ARG A 1 654 ? -24.797 10.249 54.137 1.00 86.44 654 ARG A O 1
ATOM 5042 N N . ARG A 1 655 ? -23.093 8.913 53.542 1.00 84.19 655 ARG A N 1
ATOM 5043 C CA . ARG A 1 655 ? -22.033 9.850 53.982 1.00 84.19 655 ARG A CA 1
ATOM 5044 C C . ARG A 1 655 ? -22.144 11.198 53.270 1.00 84.19 655 ARG A C 1
ATOM 5046 O O . ARG A 1 655 ? -22.139 12.231 53.929 1.00 84.19 655 ARG A O 1
ATOM 5053 N N . GLU A 1 656 ? -22.351 11.160 51.960 1.00 82.38 656 GLU A N 1
ATOM 5054 C CA . GLU A 1 656 ? -22.459 12.339 51.089 1.00 82.38 656 GLU A CA 1
ATOM 5055 C C . GLU A 1 656 ? -23.772 13.103 51.276 1.00 82.38 656 GLU A C 1
ATOM 5057 O O . GLU A 1 656 ? -23.823 14.331 51.218 1.00 82.38 656 GLU A O 1
ATOM 5062 N N . THR A 1 657 ? -24.863 12.383 51.542 1.00 77.69 657 THR A N 1
ATOM 5063 C CA . THR A 1 657 ? -26.163 13.011 51.804 1.00 77.69 657 THR A CA 1
ATOM 5064 C C . THR A 1 657 ? -26.306 13.566 53.217 1.00 77.69 657 THR A C 1
ATOM 5066 O O . THR A 1 657 ? -27.150 14.445 53.425 1.00 77.69 657 THR A O 1
ATOM 5069 N N . GLY A 1 658 ? -25.518 13.073 54.172 1.00 73.06 658 GLY A N 1
ATOM 5070 C CA . GLY A 1 658 ? -25.664 13.345 55.598 1.00 73.06 658 GLY A CA 1
ATOM 5071 C C . GLY A 1 658 ? -26.810 12.563 56.258 1.00 73.06 658 GLY A C 1
ATOM 5072 O O . GLY A 1 658 ? -27.639 11.916 55.608 1.00 73.06 658 GLY A O 1
ATOM 5073 N N . HIS A 1 659 ? -26.875 12.624 57.591 1.00 68.56 659 HIS A N 1
ATOM 5074 C CA . HIS A 1 659 ? -27.965 12.034 58.372 1.00 68.56 659 HIS A CA 1
ATOM 5075 C C . HIS A 1 659 ? -28.993 13.085 58.804 1.00 68.56 659 HIS A C 1
ATOM 5077 O O . HIS A 1 659 ? -28.642 14.172 59.258 1.00 68.56 659 HIS A O 1
ATOM 5083 N N . ASN A 1 660 ? -30.279 12.753 58.676 1.00 71.19 660 ASN A N 1
ATOM 5084 C CA . ASN A 1 660 ? -31.371 13.618 59.105 1.00 71.19 660 ASN A CA 1
ATOM 5085 C C . ASN A 1 660 ? -31.706 13.327 60.576 1.00 71.19 660 ASN A C 1
ATOM 5087 O O . ASN A 1 660 ? -32.572 12.509 60.881 1.00 71.19 660 ASN A O 1
ATOM 5091 N N . GLN A 1 661 ? -30.993 13.970 61.504 1.00 69.69 661 GLN A N 1
ATOM 5092 C CA . GLN A 1 661 ? -31.148 13.710 62.942 1.00 69.69 661 GLN A CA 1
ATOM 5093 C C . GLN A 1 661 ? -32.590 13.943 63.442 1.00 69.69 661 GLN A C 1
ATOM 5095 O O . GLN A 1 661 ? -33.071 13.208 64.304 1.00 69.69 661 GLN A O 1
ATOM 5100 N N . ASN A 1 662 ? -33.311 14.897 62.844 1.00 73.69 662 ASN A N 1
ATOM 5101 C CA . ASN A 1 662 ? -34.719 15.180 63.145 1.00 73.69 662 ASN A CA 1
ATOM 5102 C C . ASN A 1 662 ? -35.652 14.013 62.773 1.00 73.69 662 ASN A C 1
ATOM 5104 O O . ASN A 1 662 ? -36.673 13.798 63.420 1.00 73.69 662 ASN A O 1
ATOM 5108 N N . GLU A 1 663 ? -35.299 13.243 61.745 1.00 78.25 663 GLU A N 1
ATOM 5109 C CA . GLU A 1 663 ? -36.067 12.090 61.273 1.00 78.25 663 GLU A CA 1
ATOM 5110 C C . GLU A 1 663 ? -35.832 10.862 62.155 1.00 78.25 663 GLU A C 1
ATOM 5112 O O . GLU A 1 663 ? -36.781 10.166 62.504 1.00 78.25 663 GLU A O 1
ATOM 5117 N N . TRP A 1 664 ? -34.603 10.670 62.647 1.00 80.25 664 TRP A N 1
ATOM 5118 C CA . TRP A 1 664 ? -34.320 9.672 63.684 1.00 80.25 664 TRP A CA 1
ATOM 5119 C C . TRP A 1 664 ? -35.070 10.013 64.986 1.00 80.25 664 TRP A C 1
ATOM 5121 O O . TRP A 1 664 ? -35.660 9.138 65.615 1.00 80.25 664 TRP A O 1
ATOM 5131 N N . ILE A 1 665 ? -35.148 11.295 65.359 1.00 78.19 665 ILE A N 1
ATOM 5132 C CA . ILE A 1 665 ? -35.992 11.766 66.472 1.00 78.19 665 ILE A CA 1
ATOM 5133 C C . ILE A 1 665 ? -37.490 11.506 66.204 1.00 78.19 665 ILE A C 1
ATOM 5135 O O . ILE A 1 665 ? -38.211 11.076 67.106 1.00 78.19 665 ILE A O 1
ATOM 5139 N N . ALA A 1 666 ? -37.975 11.696 64.973 1.00 81.06 666 ALA A N 1
ATOM 5140 C CA . ALA A 1 666 ? -39.361 11.389 64.610 1.00 81.06 666 ALA A CA 1
ATOM 5141 C C . ALA A 1 666 ? -39.674 9.883 64.713 1.00 81.06 666 ALA A C 1
ATOM 5143 O O . ALA A 1 666 ? -40.688 9.504 65.304 1.00 81.06 666 ALA A O 1
ATOM 5144 N N . TRP A 1 667 ? -38.783 9.012 64.226 1.00 86.62 667 TRP A N 1
ATOM 5145 C CA . TRP A 1 667 ? -38.919 7.558 64.369 1.00 86.62 667 TRP A CA 1
ATOM 5146 C C . TRP A 1 667 ? -38.936 7.109 65.831 1.00 86.62 667 TRP A C 1
ATOM 5148 O O . TRP A 1 667 ? -39.676 6.184 66.173 1.00 86.62 667 TRP A O 1
ATOM 5158 N N . ALA A 1 668 ? -38.143 7.764 66.685 1.00 80.69 668 ALA A N 1
ATOM 5159 C CA . ALA A 1 668 ? -38.131 7.522 68.120 1.00 80.69 668 ALA A CA 1
ATOM 5160 C C . ALA A 1 668 ? -39.469 7.904 68.759 1.00 80.69 668 ALA A C 1
ATOM 5162 O O . ALA A 1 668 ? -40.082 7.077 69.428 1.00 80.69 668 ALA A O 1
ATOM 5163 N N . LYS A 1 669 ? -39.997 9.104 68.480 1.00 81.12 669 LYS A N 1
ATOM 5164 C CA . LYS A 1 669 ? -41.335 9.540 68.933 1.00 81.12 669 LYS A CA 1
ATOM 5165 C C . LYS A 1 669 ? -42.454 8.588 68.494 1.00 81.12 669 LYS A C 1
ATOM 5167 O O . LYS A 1 669 ? -43.428 8.422 69.222 1.00 81.12 669 LYS A O 1
ATOM 5172 N N . GLN A 1 670 ? -42.283 7.926 67.349 1.00 80.12 670 GLN A N 1
ATOM 5173 C CA . GLN A 1 670 ? -43.200 6.936 66.770 1.00 80.12 670 GLN A CA 1
ATOM 5174 C C . GLN A 1 670 ? -42.841 5.471 67.116 1.00 80.12 670 GLN A C 1
ATOM 5176 O O . GLN A 1 670 ? -43.219 4.548 66.388 1.00 80.12 670 GLN A O 1
ATOM 5181 N N . ALA A 1 671 ? -42.080 5.206 68.184 1.00 80.75 671 ALA A N 1
ATOM 5182 C CA . ALA A 1 671 ? -41.762 3.847 68.631 1.00 80.75 671 ALA A CA 1
ATOM 5183 C C . ALA A 1 671 ? -42.924 3.231 69.436 1.00 80.75 671 ALA A C 1
ATOM 5185 O O . ALA A 1 671 ? -42.945 3.228 70.665 1.00 80.75 671 ALA A O 1
ATOM 5186 N N . GLU A 1 672 ? -43.919 2.697 68.733 1.00 76.38 672 GLU A N 1
ATOM 5187 C CA . GLU A 1 672 ? -45.132 2.133 69.346 1.00 76.38 672 GLU A CA 1
ATOM 5188 C C . GLU A 1 672 ? -44.896 0.784 70.049 1.00 76.38 672 GLU A C 1
ATOM 5190 O O . GLU A 1 672 ? -45.484 0.524 71.098 1.00 76.38 672 GLU A O 1
ATOM 5195 N N . THR A 1 673 ? -44.013 -0.069 69.516 1.00 82.06 673 THR A N 1
ATOM 5196 C CA . THR A 1 673 ? -43.809 -1.442 70.012 1.00 82.06 673 THR A CA 1
ATOM 5197 C C . THR A 1 673 ? -42.693 -1.538 71.064 1.00 82.06 673 THR A C 1
ATOM 5199 O O . THR A 1 673 ? -41.644 -0.912 70.889 1.00 82.06 673 THR A O 1
ATOM 5202 N N . PRO A 1 674 ? -42.826 -2.378 72.117 1.00 78.00 674 PRO A N 1
ATOM 5203 C CA . PRO A 1 674 ? -41.786 -2.560 73.139 1.00 78.00 674 PRO A CA 1
ATOM 5204 C C . PRO A 1 674 ? -40.393 -2.888 72.579 1.00 78.00 674 PRO A C 1
ATOM 5206 O O . PRO A 1 674 ? -39.399 -2.377 73.085 1.00 78.00 674 PRO A O 1
ATOM 5209 N N . ALA A 1 675 ? -40.316 -3.654 71.486 1.00 78.62 675 ALA A N 1
ATOM 5210 C CA . ALA A 1 675 ? -39.058 -3.962 70.807 1.00 78.62 675 ALA A CA 1
ATOM 5211 C C . ALA A 1 675 ? -38.391 -2.720 70.180 1.00 78.62 675 ALA A C 1
ATOM 5213 O O . ALA A 1 675 ? -37.191 -2.523 70.353 1.00 78.62 675 ALA A O 1
ATOM 5214 N N . ARG A 1 676 ? -39.150 -1.835 69.509 1.00 84.50 676 ARG A N 1
ATOM 5215 C CA . ARG A 1 676 ? -38.610 -0.563 68.982 1.00 84.50 676 ARG A CA 1
ATOM 5216 C C . ARG A 1 676 ? -38.235 0.400 70.112 1.00 84.50 676 ARG A C 1
ATOM 5218 O O . ARG A 1 676 ? -37.251 1.119 69.995 1.00 84.50 676 ARG A O 1
ATOM 5225 N N . ARG A 1 677 ? -38.969 0.367 71.227 1.00 85.06 677 ARG A N 1
ATOM 5226 C CA . ARG A 1 677 ? -38.683 1.149 72.442 1.00 85.06 677 ARG A CA 1
ATOM 5227 C C . ARG A 1 677 ? -37.376 0.723 73.117 1.00 85.06 677 ARG A C 1
ATOM 5229 O O . ARG A 1 677 ? -36.512 1.565 73.351 1.00 85.06 677 ARG A O 1
ATOM 5236 N N . GLN A 1 678 ? -37.187 -0.583 73.329 1.00 82.50 678 GLN A N 1
ATOM 5237 C CA . GLN A 1 678 ? -35.893 -1.173 73.695 1.00 82.50 678 GLN A CA 1
ATOM 5238 C C . GLN A 1 678 ? -34.808 -0.763 72.705 1.00 82.50 678 GLN A C 1
ATOM 5240 O O . GLN A 1 678 ? -33.728 -0.347 73.094 1.00 82.50 678 GLN A O 1
ATOM 5245 N N . ALA A 1 679 ? -35.082 -0.851 71.409 1.00 82.56 679 ALA A N 1
ATOM 5246 C CA . ALA A 1 679 ? -34.082 -0.552 70.404 1.00 82.56 679 ALA A CA 1
ATOM 5247 C C . ALA A 1 679 ? -33.702 0.938 70.304 1.00 82.56 679 ALA A C 1
ATOM 5249 O O . ALA A 1 679 ? -32.612 1.249 69.837 1.00 82.56 679 ALA A O 1
ATOM 5250 N N . TYR A 1 680 ? -34.546 1.864 70.773 1.00 86.12 680 TYR A N 1
ATOM 5251 C CA . TYR A 1 680 ? -34.178 3.282 70.841 1.00 86.12 680 TYR A CA 1
ATOM 5252 C C . TYR A 1 680 ? -33.200 3.539 71.980 1.00 86.12 680 TYR A C 1
ATOM 5254 O O . TYR A 1 680 ? -32.188 4.223 71.823 1.00 86.12 680 TYR A O 1
ATOM 5262 N N . LEU A 1 681 ? -33.439 2.868 73.104 1.00 82.50 681 LEU A N 1
ATOM 5263 C CA . LEU A 1 681 ? -32.437 2.722 74.145 1.00 82.50 681 LEU A CA 1
ATOM 5264 C C . LEU A 1 681 ? -31.184 2.022 73.559 1.00 82.50 681 LEU A C 1
ATOM 5266 O O . LEU A 1 681 ? -30.076 2.453 73.859 1.00 82.50 681 LEU A O 1
ATOM 5270 N N . ARG A 1 682 ? -31.316 1.098 72.577 1.00 80.38 682 ARG A N 1
ATOM 5271 C CA . ARG A 1 682 ? -30.163 0.481 71.861 1.00 80.38 682 ARG A CA 1
ATOM 5272 C C . ARG A 1 682 ? -29.447 1.480 70.942 1.00 80.38 682 ARG A C 1
ATOM 5274 O O . ARG A 1 682 ? -28.528 1.075 70.261 1.00 80.38 682 ARG A O 1
ATOM 5281 N N . TYR A 1 683 ? -29.807 2.758 70.917 1.00 82.88 683 TYR A N 1
ATOM 5282 C CA . TYR A 1 683 ? -29.122 3.808 70.152 1.00 82.88 683 TYR A CA 1
ATOM 5283 C C . TYR A 1 683 ? -28.637 4.970 71.017 1.00 82.88 683 TYR A C 1
ATOM 5285 O O . TYR A 1 683 ? -27.582 5.560 70.771 1.00 82.88 683 TYR A O 1
ATOM 5293 N N . ILE A 1 684 ? -29.365 5.238 72.101 1.00 79.38 684 ILE A N 1
ATOM 5294 C CA . ILE A 1 684 ? -28.909 6.086 73.204 1.00 79.38 684 ILE A CA 1
ATOM 5295 C C . ILE A 1 684 ? -27.539 5.599 73.740 1.00 79.38 684 ILE A C 1
ATOM 5297 O O . ILE A 1 684 ? -26.781 6.419 74.245 1.00 79.38 684 ILE A O 1
ATOM 5301 N N . MET A 1 685 ? -27.171 4.323 73.519 1.00 75.38 685 MET A N 1
ATOM 5302 C CA . MET A 1 685 ? -25.814 3.769 73.718 1.00 75.38 685 MET A CA 1
ATOM 5303 C C . MET A 1 685 ? -24.687 4.475 73.022 1.00 75.38 685 MET A C 1
ATOM 5305 O O . MET A 1 685 ? -23.847 5.075 73.683 1.00 75.38 685 MET A O 1
ATOM 5309 N N . GLN A 1 686 ? -24.598 4.349 71.699 1.00 74.12 686 GLN A N 1
ATOM 5310 C CA . GLN A 1 686 ? -23.364 4.718 71.008 1.00 74.12 686 GLN A CA 1
ATOM 5311 C C . GLN A 1 686 ? -23.276 6.239 70.790 1.00 74.12 686 GLN A C 1
ATOM 5313 O O . GLN A 1 686 ? -22.543 6.725 69.931 1.00 74.12 686 GLN A O 1
ATOM 5318 N N . SER A 1 687 ? -24.053 6.992 71.569 1.00 70.75 687 SER A N 1
ATOM 5319 C CA . SER A 1 687 ? -24.048 8.440 71.679 1.00 70.75 687 SER A CA 1
ATOM 5320 C C . SER A 1 687 ? -23.226 8.856 72.901 1.00 70.75 687 SER A C 1
ATOM 5322 O O . SER A 1 687 ? -23.173 8.152 73.906 1.00 70.75 687 SER A O 1
ATOM 5324 N N . ASP A 1 688 ? -22.606 10.035 72.858 1.00 71.81 688 ASP A N 1
ATOM 5325 C CA . ASP A 1 688 ? -22.030 10.619 74.069 1.00 71.81 688 ASP A CA 1
ATOM 5326 C C . ASP A 1 688 ? -23.123 10.903 75.118 1.00 71.81 688 ASP A C 1
ATOM 5328 O O . ASP A 1 688 ? -24.313 10.989 74.807 1.00 71.81 688 ASP A O 1
ATOM 5332 N N . ARG A 1 689 ? -22.725 11.097 76.379 1.00 69.56 689 ARG A N 1
ATOM 5333 C CA . ARG A 1 689 ? -23.672 11.247 77.492 1.00 69.56 689 ARG A CA 1
ATOM 5334 C C . ARG A 1 689 ? -24.597 12.468 77.364 1.00 69.56 689 ARG A C 1
ATOM 5336 O O . ARG A 1 689 ? -25.676 12.441 77.947 1.00 69.56 689 ARG A O 1
ATOM 5343 N N . TRP A 1 690 ? -24.229 13.530 76.648 1.00 74.25 690 TRP A N 1
ATOM 5344 C CA . TRP A 1 690 ? -25.108 14.689 76.440 1.00 74.25 690 TRP A CA 1
ATOM 5345 C C . TRP A 1 690 ? -26.150 14.389 75.358 1.00 74.25 690 TRP A C 1
ATOM 5347 O O . TRP A 1 690 ? -27.350 14.532 75.596 1.00 74.25 690 TRP A O 1
ATOM 5357 N N . MET A 1 691 ? -25.703 13.851 74.223 1.00 75.06 691 MET A N 1
ATOM 5358 C CA . MET A 1 691 ? -26.563 13.404 73.128 1.00 75.06 691 MET A CA 1
ATOM 5359 C C . MET A 1 691 ? -27.542 12.304 73.566 1.00 75.06 691 MET A C 1
ATOM 5361 O O . MET A 1 691 ? -28.738 12.392 73.296 1.00 75.06 691 MET A O 1
ATOM 5365 N N . ALA A 1 692 ? -27.063 11.315 74.325 1.00 74.50 692 ALA A N 1
ATOM 5366 C CA . ALA A 1 692 ? -27.868 10.261 74.942 1.00 74.50 692 ALA A CA 1
ATOM 5367 C C . ALA A 1 692 ? -28.994 10.823 75.833 1.00 74.50 692 ALA A C 1
ATOM 5369 O O . ALA A 1 692 ? -30.102 10.287 75.849 1.00 74.50 692 ALA A O 1
ATOM 5370 N N . ASN A 1 693 ? -28.741 11.927 76.550 1.00 75.06 693 ASN A N 1
ATOM 5371 C CA . ASN A 1 693 ? -29.772 12.585 77.349 1.00 75.06 693 ASN A CA 1
ATOM 5372 C C . ASN A 1 693 ? -30.818 13.294 76.480 1.00 75.06 693 ASN A C 1
ATOM 5374 O O . ASN A 1 693 ? -32.001 13.067 76.715 1.00 75.06 693 ASN A O 1
ATOM 5378 N N . ILE A 1 694 ? -30.409 14.083 75.481 1.00 77.81 694 ILE A N 1
ATOM 5379 C CA . ILE A 1 694 ? -31.345 14.797 74.590 1.00 77.81 694 ILE A CA 1
ATOM 5380 C C . ILE A 1 694 ? -32.253 13.814 73.847 1.00 77.81 694 ILE A C 1
ATOM 5382 O O . ILE A 1 694 ? -33.465 13.999 73.811 1.00 77.81 694 ILE A O 1
ATOM 5386 N N . LEU A 1 695 ? -31.680 12.732 73.314 1.00 79.75 695 LEU A N 1
ATOM 5387 C CA . LEU A 1 695 ? -32.429 11.664 72.653 1.00 79.75 695 LEU A CA 1
ATOM 5388 C C . LEU A 1 695 ? -33.498 11.061 73.583 1.00 79.75 695 LEU A C 1
ATOM 5390 O O . LEU A 1 695 ? -34.659 10.940 73.201 1.00 79.75 695 LEU A O 1
ATOM 5394 N N . TYR A 1 696 ? -33.148 10.759 74.835 1.00 80.06 696 TYR A N 1
ATOM 5395 C CA . TYR A 1 696 ? -34.118 10.257 75.812 1.00 80.06 696 TYR A CA 1
ATOM 5396 C C . TYR A 1 696 ? -35.288 11.235 76.035 1.00 80.06 696 TYR A C 1
ATOM 5398 O O . TYR A 1 696 ? -36.444 10.815 76.036 1.00 80.06 696 TYR A O 1
ATOM 5406 N N . ASP A 1 697 ? -35.016 12.534 76.199 1.00 79.44 697 ASP A N 1
ATOM 5407 C CA . ASP A 1 697 ? -36.071 13.527 76.461 1.00 79.44 697 ASP A CA 1
ATOM 5408 C C . ASP A 1 697 ? -36.954 13.779 75.223 1.00 79.44 697 ASP A C 1
ATOM 5410 O O . ASP A 1 697 ? -38.162 13.966 75.353 1.00 79.44 697 ASP A O 1
ATOM 5414 N N . GLU A 1 698 ? -36.402 13.681 74.011 1.00 78.75 698 GLU A N 1
ATOM 5415 C CA . GLU A 1 698 ? -37.171 13.739 72.759 1.00 78.75 698 GLU A CA 1
ATOM 5416 C C . GLU A 1 698 ? -38.185 12.581 72.611 1.00 78.75 698 GLU A C 1
ATOM 5418 O O . GLU A 1 698 ? -39.165 12.717 71.876 1.00 78.75 698 GLU A O 1
ATOM 5423 N N . ALA A 1 699 ? -38.007 11.464 73.327 1.00 77.56 699 ALA A N 1
ATOM 5424 C CA . ALA A 1 699 ? -38.924 10.314 73.341 1.00 77.56 699 ALA A CA 1
ATOM 5425 C C . ALA A 1 699 ? -39.745 10.168 74.646 1.00 77.56 699 ALA A C 1
ATOM 5427 O O . ALA A 1 699 ? -40.372 9.130 74.886 1.00 77.56 699 ALA A O 1
ATOM 5428 N N . ILE A 1 700 ? -39.812 11.221 75.471 1.00 76.25 700 ILE A N 1
ATOM 5429 C CA . ILE A 1 700 ? -40.571 11.254 76.740 1.00 76.25 700 ILE A CA 1
ATOM 5430 C C . ILE A 1 700 ? -42.092 11.040 76.581 1.00 76.25 700 ILE A C 1
ATOM 5432 O O . ILE A 1 700 ? -42.798 10.837 77.563 1.00 76.25 700 ILE A O 1
ATOM 5436 N N . SER A 1 701 ? -42.621 11.047 75.351 1.00 76.31 701 SER A N 1
ATOM 5437 C CA . SER A 1 701 ? -44.028 10.729 75.060 1.00 76.31 701 SER A CA 1
ATOM 5438 C C . SER A 1 701 ? -44.407 9.263 75.316 1.00 76.31 701 SER A C 1
ATOM 5440 O O . SER A 1 701 ? -45.595 8.953 75.398 1.00 76.31 701 SER A O 1
ATOM 5442 N N . TRP A 1 702 ? -43.427 8.360 75.427 1.00 81.69 702 TRP A N 1
ATOM 5443 C CA . TRP A 1 702 ? -43.656 6.947 75.755 1.00 81.69 702 TRP A CA 1
ATOM 5444 C C . TRP A 1 702 ? -42.556 6.297 76.603 1.00 81.69 702 TRP A C 1
ATOM 5446 O O . TRP A 1 702 ? -42.789 5.205 77.132 1.00 81.69 702 TRP A O 1
ATOM 5456 N N . LEU A 1 703 ? -41.365 6.901 76.723 1.00 80.81 703 LEU A N 1
ATOM 5457 C CA . LEU A 1 703 ? -40.356 6.430 77.673 1.00 80.81 703 LEU A CA 1
ATOM 5458 C C . LEU A 1 703 ? -40.852 6.650 79.109 1.00 80.81 703 LEU A C 1
ATOM 5460 O O . LEU A 1 703 ? -41.367 7.729 79.408 1.00 80.81 703 LEU A O 1
ATOM 5464 N N . PRO A 1 704 ? -40.656 5.682 80.023 1.00 73.88 704 PRO A N 1
ATOM 5465 C CA . PRO A 1 704 ? -40.862 5.937 81.439 1.00 73.88 704 PRO A CA 1
ATOM 5466 C C . PRO A 1 704 ? -39.835 6.972 81.935 1.00 73.88 704 PRO A C 1
ATOM 5468 O O . PRO A 1 704 ? -38.749 7.110 81.341 1.00 73.88 704 PRO A O 1
ATOM 5471 N N . PRO A 1 705 ? -40.112 7.663 83.053 1.00 69.00 705 PRO A N 1
ATOM 5472 C CA . PRO A 1 705 ? -39.107 8.430 83.774 1.00 69.00 705 PRO A CA 1
ATOM 5473 C C . PRO A 1 705 ? -37.819 7.618 83.959 1.00 69.00 705 PRO A C 1
ATOM 5475 O O . PRO A 1 705 ? -37.843 6.457 84.361 1.00 69.00 705 PRO A O 1
ATOM 5478 N N . ARG A 1 706 ? -36.668 8.238 83.674 1.00 67.94 706 ARG A N 1
ATOM 5479 C CA . ARG A 1 706 ? -35.342 7.583 83.606 1.00 67.94 706 ARG A CA 1
ATOM 5480 C C . ARG A 1 706 ? -34.993 6.720 84.828 1.00 67.94 706 ARG A C 1
ATOM 5482 O O . ARG A 1 706 ? -34.247 5.757 84.696 1.00 67.94 706 ARG A O 1
ATOM 5489 N N . HIS A 1 707 ? -35.513 7.078 86.002 1.00 65.69 707 HIS A N 1
ATOM 5490 C CA . HIS A 1 707 ? -35.287 6.370 87.261 1.00 65.69 707 HIS A CA 1
ATOM 5491 C C . HIS A 1 707 ? -36.098 5.070 87.391 1.00 65.69 707 HIS A C 1
ATOM 5493 O O . HIS A 1 707 ? -35.650 4.153 88.067 1.00 65.69 707 HIS A O 1
ATOM 5499 N N . GLU A 1 708 ? -37.247 4.963 86.720 1.00 68.69 708 GLU A N 1
ATOM 5500 C CA . GLU A 1 708 ? -38.053 3.737 86.670 1.00 68.69 708 GLU A CA 1
ATOM 5501 C C . GLU A 1 708 ? -37.479 2.728 85.670 1.00 68.69 708 GLU A C 1
ATOM 5503 O O . GLU A 1 708 ? -37.649 1.523 85.845 1.00 68.69 708 GLU A O 1
ATOM 5508 N N . LEU A 1 709 ? -36.779 3.200 84.626 1.00 73.00 709 LEU A N 1
ATOM 5509 C CA . LEU A 1 709 ? -36.349 2.362 83.503 1.00 73.00 709 LEU A CA 1
ATOM 5510 C C . LEU A 1 709 ? -35.572 1.108 83.946 1.00 73.00 709 LEU A C 1
ATOM 5512 O O . LEU A 1 709 ? -35.765 0.054 83.350 1.00 73.00 709 LEU A O 1
ATOM 5516 N N . ALA A 1 710 ? -34.751 1.210 84.997 1.00 64.25 710 ALA A N 1
ATOM 5517 C CA . ALA A 1 710 ? -33.932 0.116 85.524 1.00 64.25 710 ALA A CA 1
ATOM 5518 C C . ALA A 1 710 ? -34.729 -1.147 85.909 1.00 64.25 710 ALA A C 1
ATOM 5520 O O . ALA A 1 710 ? -34.216 -2.255 85.757 1.00 64.25 710 ALA A O 1
ATOM 5521 N N . GLU A 1 711 ? -35.973 -0.979 86.366 1.00 64.38 711 GLU A N 1
ATOM 5522 C CA . GLU A 1 711 ? -36.886 -2.070 86.749 1.00 64.38 711 GLU A CA 1
ATOM 5523 C C . GLU A 1 711 ? -38.130 -2.141 85.841 1.00 64.38 711 GLU A C 1
ATOM 5525 O O . GLU A 1 711 ? -38.919 -3.084 85.914 1.00 64.38 711 GLU A O 1
ATOM 5530 N N . HIS A 1 712 ? -38.299 -1.170 84.940 1.00 76.00 712 HIS A N 1
ATOM 5531 C CA . HIS A 1 712 ? -39.395 -1.119 83.981 1.00 76.00 712 HIS A CA 1
ATOM 5532 C C . HIS A 1 712 ? -39.358 -2.315 83.019 1.00 76.00 712 HIS A C 1
ATOM 5534 O O . HIS A 1 712 ? -38.303 -2.698 82.515 1.00 76.00 712 HIS A O 1
ATOM 5540 N N . ALA A 1 713 ? -40.533 -2.840 82.656 1.00 74.25 713 ALA A N 1
ATOM 5541 C CA . ALA A 1 713 ? -40.669 -4.014 81.787 1.00 74.25 713 ALA A CA 1
ATOM 5542 C C . ALA A 1 713 ? -39.993 -3.869 80.407 1.00 74.25 713 ALA A C 1
ATOM 5544 O O . ALA A 1 713 ? -39.649 -4.874 79.790 1.00 74.25 713 ALA A O 1
ATOM 5545 N N . LEU A 1 714 ? -39.730 -2.638 79.940 1.00 74.88 714 LEU A N 1
ATOM 5546 C CA . LEU A 1 714 ? -38.893 -2.412 78.752 1.00 74.88 714 LEU A CA 1
ATOM 5547 C C . LEU A 1 714 ? -37.508 -3.051 78.880 1.00 74.88 714 LEU A C 1
ATOM 5549 O O . LEU A 1 714 ? -36.969 -3.468 77.868 1.00 74.88 714 LEU A O 1
ATOM 5553 N N . LEU A 1 715 ? -36.942 -3.167 80.078 1.00 73.50 715 LEU A N 1
ATOM 5554 C CA . LEU A 1 715 ? -35.647 -3.801 80.288 1.00 73.50 715 LEU A CA 1
ATOM 5555 C C . LEU A 1 715 ? -35.745 -5.239 80.804 1.00 73.50 715 LEU A C 1
ATOM 5557 O O . LEU A 1 715 ? -34.752 -5.749 81.308 1.00 73.50 715 LEU A O 1
ATOM 5561 N N . GLY A 1 716 ? -36.888 -5.924 80.688 1.00 67.00 716 GLY A N 1
ATOM 5562 C CA . GLY A 1 716 ? -37.064 -7.281 81.230 1.00 67.00 716 GLY A CA 1
ATOM 5563 C C . GLY A 1 716 ? -36.037 -8.303 80.716 1.00 67.00 716 GLY A C 1
ATOM 5564 O O . GLY A 1 716 ? -35.349 -8.947 81.505 1.00 67.00 716 GLY A O 1
ATOM 5565 N N . ASP A 1 717 ? -35.875 -8.377 79.396 1.00 65.69 717 ASP A N 1
ATOM 5566 C CA . ASP A 1 717 ? -35.212 -9.464 78.646 1.00 65.69 717 ASP A CA 1
ATOM 5567 C C . ASP A 1 717 ? -33.670 -9.356 78.553 1.00 65.69 717 ASP A C 1
ATOM 5569 O O . ASP A 1 717 ? -33.052 -9.716 77.550 1.00 65.69 717 ASP A O 1
ATOM 5573 N N . TRP A 1 718 ? -33.036 -8.781 79.573 1.00 72.25 718 TRP A N 1
ATOM 5574 C CA . TRP A 1 718 ? -31.746 -8.100 79.441 1.00 72.25 718 TRP A CA 1
ATOM 5575 C C . TRP A 1 718 ? -30.620 -8.718 80.278 1.00 72.25 718 TRP A C 1
ATOM 5577 O O . TRP A 1 718 ? -30.730 -8.808 81.502 1.00 72.25 718 TRP A O 1
ATOM 5587 N N . SER A 1 719 ? -29.511 -9.108 79.628 1.00 59.16 719 SER A N 1
ATOM 5588 C CA . SER A 1 719 ? -28.334 -9.680 80.311 1.00 59.16 719 SER A CA 1
ATOM 5589 C C . SER A 1 719 ? -27.696 -8.649 81.262 1.00 59.16 719 SER A C 1
ATOM 5591 O O . SER A 1 719 ? -27.745 -7.466 80.950 1.00 59.16 719 SER A O 1
ATOM 5593 N N . PRO A 1 720 ? -27.075 -9.016 82.401 1.00 54.53 720 PRO A N 1
ATOM 5594 C CA . PRO A 1 720 ? -26.643 -8.020 83.392 1.00 54.53 720 PRO A CA 1
ATOM 5595 C C . PRO A 1 720 ? -25.548 -7.066 82.892 1.00 54.53 720 PRO A C 1
ATOM 5597 O O . PRO A 1 720 ? -25.626 -5.862 83.117 1.00 54.53 720 PRO A O 1
ATOM 5600 N N . GLY A 1 721 ? -24.551 -7.594 82.175 1.00 50.91 721 GLY A N 1
ATOM 5601 C CA . GLY A 1 721 ? -23.472 -6.809 81.564 1.00 50.91 721 GLY A CA 1
ATOM 5602 C C . GLY A 1 721 ? -23.905 -6.039 80.314 1.00 50.91 721 GLY A C 1
ATOM 5603 O O . GLY A 1 721 ? -23.266 -5.061 79.967 1.00 50.91 721 GLY A O 1
ATOM 5604 N N . ASP A 1 722 ? -25.021 -6.419 79.681 1.00 60.97 722 ASP A N 1
ATOM 5605 C CA . ASP A 1 722 ? -25.727 -5.612 78.671 1.00 60.97 722 ASP A CA 1
ATOM 5606 C C . ASP A 1 722 ? -27.006 -4.976 79.217 1.00 60.97 722 ASP A C 1
ATOM 5608 O O . ASP A 1 722 ? -27.828 -4.424 78.497 1.00 60.97 722 ASP A O 1
ATOM 5612 N N . ARG A 1 723 ? -27.064 -4.870 80.538 1.00 58.22 723 ARG A N 1
ATOM 5613 C CA . ARG A 1 723 ? -27.403 -3.621 81.167 1.00 58.22 723 ARG A CA 1
ATOM 5614 C C . ARG A 1 723 ? -26.096 -2.717 81.228 1.00 58.22 723 ARG A C 1
ATOM 5616 O O . ARG A 1 723 ? -26.076 -1.820 82.069 1.00 58.22 723 ARG A O 1
ATOM 5623 N N . GLN A 1 724 ? -25.047 -2.883 80.331 1.00 49.53 724 GLN A N 1
ATOM 5624 C CA . GLN A 1 724 ? -23.817 -2.029 79.975 1.00 49.53 724 GLN A CA 1
ATOM 5625 C C . GLN A 1 724 ? -23.217 -1.628 78.500 1.00 49.53 724 GLN A C 1
ATOM 5627 O O . GLN A 1 724 ? -22.582 -0.583 78.556 1.00 49.53 724 GLN A O 1
ATOM 5632 N N . LEU A 1 725 ? -23.379 -2.174 77.231 1.00 62.38 725 LEU A N 1
ATOM 5633 C CA . LEU A 1 725 ? -23.459 -1.475 75.797 1.00 62.38 725 LEU A CA 1
ATOM 5634 C C . LEU A 1 725 ? -24.812 -0.795 74.879 1.00 62.38 725 LEU A C 1
ATOM 5636 O O . LEU A 1 725 ? -24.328 -0.268 73.899 1.00 62.38 725 LEU A O 1
ATOM 5640 N N . LEU A 1 726 ? -26.295 -0.548 74.983 1.00 59.31 726 LEU A N 1
ATOM 5641 C CA . LEU A 1 726 ? -27.785 -0.731 75.797 1.00 59.31 726 LEU A CA 1
ATOM 5642 C C . LEU A 1 726 ? -28.353 -0.438 77.375 1.00 59.31 726 LEU A C 1
ATOM 5644 O O . LEU A 1 726 ? -29.240 0.405 77.453 1.00 59.31 726 LEU A O 1
ATOM 5648 N N . LEU A 1 727 ? -27.954 -0.823 78.662 1.00 52.44 727 LEU A N 1
ATOM 5649 C CA . LEU A 1 727 ? -28.190 0.010 79.963 1.00 52.44 727 LEU A CA 1
ATOM 5650 C C . LEU A 1 727 ? -27.104 0.962 80.686 1.00 52.44 727 LEU A C 1
ATOM 5652 O O . LEU A 1 727 ? -27.479 2.092 80.979 1.00 52.44 727 LEU A O 1
ATOM 5656 N N . THR A 1 728 ? -25.802 0.683 80.988 1.00 45.75 728 THR A N 1
ATOM 5657 C CA . THR A 1 728 ? -24.797 1.665 81.607 1.00 45.75 728 THR A CA 1
ATOM 5658 C C . THR A 1 728 ? -23.979 2.543 80.631 1.00 45.75 728 THR A C 1
ATOM 5660 O O . THR A 1 728 ? -23.936 3.766 80.787 1.00 45.75 728 THR A O 1
ATOM 5663 N N . LEU A 1 729 ? -23.416 1.915 79.584 1.00 57.62 729 LEU A N 1
ATOM 5664 C CA . LEU A 1 729 ? -23.020 2.539 78.316 1.00 57.62 729 LEU A CA 1
ATOM 5665 C C . LEU A 1 729 ? -23.750 1.985 77.066 1.00 57.62 729 LEU A C 1
ATOM 5667 O O . LEU A 1 729 ? -23.853 2.750 76.121 1.00 57.62 729 LEU A O 1
ATOM 5671 N N . ILE A 1 730 ? -24.409 0.824 76.852 1.00 43.50 730 ILE A N 1
ATOM 5672 C CA . ILE A 1 730 ? -25.506 -0.052 77.443 1.00 43.50 730 ILE A CA 1
ATOM 5673 C C . ILE A 1 730 ? -25.848 -1.941 76.978 1.00 43.50 730 ILE A C 1
ATOM 5675 O O . ILE A 1 730 ? -26.113 -2.541 77.984 1.00 43.50 730 ILE A O 1
ATOM 5679 N N . GLY A 1 731 ? -25.780 -3.030 75.831 1.00 36.72 731 GLY A N 1
ATOM 5680 C CA . GLY A 1 731 ? -25.468 -3.449 74.142 1.00 36.72 731 GLY A CA 1
ATOM 5681 C C . GLY A 1 731 ? -25.344 -4.898 73.056 1.00 36.72 731 GLY A C 1
ATOM 5682 O O . GLY A 1 731 ? -26.002 -5.837 73.491 1.00 36.72 731 GLY A O 1
ATOM 5683 N N . GLN A 1 732 ? -24.703 -5.140 71.692 1.00 7.20 732 GLN A N 1
ATOM 5684 C CA . GLN A 1 732 ? -24.110 -6.364 70.584 1.00 7.20 732 GLN A CA 1
ATOM 5685 C C . GLN A 1 732 ? -24.419 -7.093 68.936 1.00 7.20 732 GLN A C 1
ATOM 5687 O O . GLN A 1 732 ? -25.619 -7.092 68.680 1.00 7.20 732 GLN A O 1
ATOM 5692 N N . VAL A 1 733 ? -23.556 -7.743 67.845 1.00 16.62 733 VAL A N 1
ATOM 5693 C CA . VAL A 1 733 ? -23.682 -8.780 66.423 1.00 16.62 733 VAL A CA 1
ATOM 5694 C C . VAL A 1 733 ? -22.636 -9.014 64.956 1.00 16.62 733 VAL A C 1
ATOM 5696 O O . VAL A 1 733 ? -21.952 -7.997 64.899 1.00 16.62 733 VAL A O 1
ATOM 5699 N N . LEU A 1 734 ? -22.293 -9.865 63.714 1.00 24.25 734 LEU A N 1
ATOM 5700 C CA . LEU A 1 734 ? -22.331 -11.182 62.563 1.00 24.25 734 LEU A CA 1
ATOM 5701 C C . LEU A 1 734 ? -21.199 -11.565 61.182 1.00 24.25 734 LEU A C 1
ATOM 5703 O O . LEU A 1 734 ? -20.213 -10.867 61.361 1.00 24.25 734 LEU A O 1
ATOM 5707 N N . PHE A 1 735 ? -20.915 -12.367 59.898 1.00 22.12 735 PHE A N 1
ATOM 5708 C CA . PHE A 1 735 ? -21.152 -13.530 58.622 1.00 22.12 735 PHE A CA 1
ATOM 5709 C C . PHE A 1 735 ? -20.143 -14.055 57.173 1.00 22.12 735 PHE A C 1
ATOM 5711 O O . PHE A 1 735 ? -19.304 -13.212 56.888 1.00 22.12 735 PHE A O 1
ATOM 5718 N N . GLN A 1 736 ? -20.170 -15.219 56.186 1.00 25.12 736 GLN A N 1
ATOM 5719 C CA . GLN A 1 736 ? -19.706 -15.745 54.570 1.00 25.12 736 GLN A CA 1
ATOM 5720 C C . GLN A 1 736 ? -18.736 -17.073 53.813 1.00 25.12 736 GLN A C 1
ATOM 5722 O O . GLN A 1 736 ? -18.245 -17.721 54.730 1.00 25.12 736 GLN A O 1
ATOM 5727 N N . THR A 1 737 ? -18.295 -17.761 52.515 1.00 29.78 737 THR A N 1
ATOM 5728 C CA . THR A 1 737 ? -18.140 -18.060 50.804 1.00 29.78 737 THR A CA 1
ATOM 5729 C C . THR A 1 737 ? -17.527 -19.544 49.967 1.00 29.78 737 THR A C 1
ATOM 5731 O O . THR A 1 737 ? -17.471 -20.417 50.823 1.00 29.78 737 THR A O 1
ATOM 5734 N N . ALA A 1 738 ? -17.047 -20.215 48.674 1.00 30.70 738 ALA A N 1
ATOM 5735 C CA . ALA A 1 738 ? -16.587 -20.405 47.015 1.00 30.70 738 ALA A CA 1
ATOM 5736 C C . ALA A 1 738 ? -16.333 -21.928 46.060 1.00 30.70 738 ALA A C 1
ATOM 5738 O O . ALA A 1 738 ? -16.781 -22.843 46.741 1.00 30.70 738 ALA A O 1
ATOM 5739 N N . TYR A 1 739 ? -15.799 -22.591 44.786 1.00 31.75 739 TYR A N 1
ATOM 5740 C CA . TYR A 1 739 ? -15.026 -22.721 43.247 1.00 31.75 739 TYR A CA 1
ATOM 5741 C C . TYR A 1 739 ? -14.975 -24.041 41.986 1.00 31.75 739 TYR A C 1
ATOM 5743 O O . TYR A 1 739 ? -15.906 -24.826 42.127 1.00 31.75 739 TYR A O 1
ATOM 5751 N N . GLN A 1 740 ? -14.100 -24.379 40.791 1.00 36.34 740 GLN A N 1
ATOM 5752 C CA . GLN A 1 740 ? -14.135 -25.360 39.359 1.00 36.34 740 GLN A CA 1
ATOM 5753 C C . GLN A 1 740 ? -12.910 -26.171 38.289 1.00 36.34 740 GLN A C 1
ATOM 5755 O O . GLN A 1 740 ? -11.765 -26.047 38.717 1.00 36.34 740 GLN A O 1
ATOM 5760 N N . THR A 1 741 ? -12.958 -26.985 37.010 1.00 33.75 741 THR A N 1
ATOM 5761 C CA . THR A 1 741 ? -11.866 -27.787 35.924 1.00 33.75 741 THR A CA 1
ATOM 5762 C C . THR A 1 741 ? -12.022 -28.662 34.354 1.00 33.75 741 THR A C 1
ATOM 5764 O O . THR A 1 741 ? -13.189 -28.868 34.044 1.00 33.75 741 THR A O 1
ATOM 5767 N N . SER A 1 742 ? -11.045 -29.242 33.356 1.00 40.44 742 SER A N 1
ATOM 5768 C CA . SER A 1 742 ? -11.086 -30.069 31.844 1.00 40.44 742 SER A CA 1
ATOM 5769 C C . SER A 1 742 ? -9.928 -31.039 30.868 1.00 40.44 742 SER A C 1
ATOM 5771 O O . SER A 1 742 ? -8.893 -31.309 31.474 1.00 40.44 742 SER A O 1
ATOM 5773 N N . THR A 1 743 ? -9.962 -31.665 29.495 1.00 36.38 743 THR A N 1
ATOM 5774 C CA . THR A 1 743 ? -8.939 -32.662 28.524 1.00 36.38 743 THR A CA 1
ATOM 5775 C C . THR A 1 743 ? -8.952 -33.187 26.811 1.00 36.38 743 THR A C 1
ATOM 5777 O O . THR A 1 743 ? -9.900 -32.721 26.191 1.00 36.38 743 THR A O 1
ATOM 5780 N N . SER A 1 744 ? -8.060 -34.065 25.974 1.00 41.66 744 SER A N 1
ATOM 5781 C CA . SER A 1 744 ? -7.911 -34.550 24.337 1.00 41.66 744 SER A CA 1
ATOM 5782 C C . SER A 1 744 ? -7.094 -35.888 23.476 1.00 41.66 744 SER A C 1
ATOM 5784 O O . SER A 1 744 ? -6.716 -36.780 24.232 1.00 41.66 744 SER A O 1
ATOM 5786 N N . TRP A 1 745 ? -6.824 -36.175 22.025 1.00 36.59 745 TRP A N 1
ATOM 5787 C CA . TRP A 1 745 ? -6.239 -37.474 21.082 1.00 36.59 745 TRP A CA 1
ATOM 5788 C C . TRP A 1 745 ? -5.410 -37.633 19.510 1.00 36.59 745 TRP A C 1
ATOM 5790 O O . TRP A 1 745 ? -4.778 -36.629 19.207 1.00 36.59 745 TRP A O 1
ATOM 5800 N N . ILE A 1 746 ? -5.251 -38.762 18.540 1.00 40.19 746 ILE A N 1
ATOM 5801 C CA . ILE A 1 746 ? -4.189 -39.217 17.292 1.00 40.19 746 ILE A CA 1
ATOM 5802 C C . ILE A 1 746 ? -4.338 -40.272 15.859 1.00 40.19 746 ILE A C 1
ATOM 5804 O O . ILE A 1 746 ? -5.431 -40.823 15.783 1.00 40.19 746 ILE A O 1
ATOM 5808 N N . PRO A 1 747 ? -3.398 -40.634 14.748 1.00 49.53 747 PRO A N 1
ATOM 5809 C CA . PRO A 1 747 ? -3.450 -41.418 13.264 1.00 49.53 747 PRO A CA 1
ATOM 5810 C C . PRO A 1 747 ? -2.478 -42.644 12.448 1.00 49.53 747 PRO A C 1
ATOM 5812 O O . PRO A 1 747 ? -1.926 -43.429 13.211 1.00 49.53 747 PRO A O 1
ATOM 5815 N N . ILE A 1 748 ? -2.270 -42.943 11.007 1.00 49.50 748 ILE A N 1
ATOM 5816 C CA . ILE A 1 748 ? -1.787 -44.267 10.078 1.00 49.50 748 ILE A CA 1
ATOM 5817 C C . ILE A 1 748 ? -0.733 -44.503 8.689 1.00 49.50 748 ILE A C 1
ATOM 5819 O O . ILE A 1 748 ? 0.293 -43.833 8.723 1.00 49.50 748 ILE A O 1
ATOM 5823 N N . ASN A 1 749 ? -0.776 -45.464 7.564 1.00 47.50 749 ASN A N 1
ATOM 5824 C CA . ASN A 1 749 ? 0.336 -46.132 6.508 1.00 47.50 749 ASN A CA 1
ATOM 5825 C C . ASN A 1 749 ? 0.221 -46.736 4.861 1.00 47.50 749 ASN A C 1
ATOM 5827 O O . ASN A 1 749 ? -0.796 -46.376 4.286 1.00 47.50 749 ASN A O 1
ATOM 5831 N N . ALA A 1 750 ? 1.127 -47.569 4.040 1.00 49.91 750 ALA A N 1
ATOM 5832 C CA . ALA A 1 750 ? 1.312 -47.816 2.435 1.00 49.91 750 ALA A CA 1
ATOM 5833 C C . ALA A 1 750 ? 1.607 -49.123 1.411 1.00 49.91 750 ALA A C 1
ATOM 5835 O O . ALA A 1 750 ? 1.561 -48.933 0.186 1.00 49.91 750 ALA A O 1
ATOM 5836 N N . GLY A 1 751 ? 1.955 -50.414 1.693 1.00 55.56 751 GLY A N 1
ATOM 5837 C CA . GLY A 1 751 ? 2.617 -51.391 0.714 1.00 55.56 751 GLY A CA 1
ATOM 5838 C C . GLY A 1 751 ? 1.888 -52.184 -0.439 1.00 55.56 751 GLY A C 1
ATOM 5839 O O . GLY A 1 751 ? 2.484 -53.109 -1.005 1.00 55.56 751 GLY A O 1
ATOM 5840 N N . ASN A 1 752 ? 0.629 -51.898 -0.798 1.00 59.72 752 ASN A N 1
ATOM 5841 C CA . ASN A 1 752 ? -0.163 -52.714 -1.758 1.00 59.72 752 ASN A CA 1
ATOM 5842 C C . ASN A 1 752 ? -0.114 -52.258 -3.233 1.00 59.72 752 ASN A C 1
ATOM 5844 O O . ASN A 1 752 ? -0.239 -53.093 -4.134 1.00 59.72 752 ASN A O 1
ATOM 5848 N N . ALA A 1 753 ? 0.135 -50.967 -3.473 1.00 59.91 753 ALA A N 1
ATOM 5849 C CA . ALA A 1 753 ? -0.086 -50.288 -4.757 1.00 59.91 753 ALA A CA 1
ATOM 5850 C C . ALA A 1 753 ? 0.649 -50.891 -5.974 1.00 59.91 753 ALA A C 1
ATOM 5852 O O . ALA A 1 753 ? 0.190 -50.779 -7.106 1.00 59.91 753 ALA A O 1
ATOM 5853 N N . LEU A 1 754 ? 1.790 -51.562 -5.772 1.00 58.47 754 LEU A N 1
ATOM 5854 C CA . LEU A 1 754 ? 2.549 -52.168 -6.876 1.00 58.47 754 LEU A CA 1
ATOM 5855 C C . LEU A 1 754 ? 1.904 -53.440 -7.445 1.00 58.47 754 LEU A C 1
ATOM 5857 O O . LEU A 1 754 ? 2.224 -53.825 -8.568 1.00 58.47 754 LEU A O 1
ATOM 5861 N N . ARG A 1 755 ? 1.013 -54.105 -6.695 1.00 64.38 755 ARG A N 1
ATOM 5862 C CA . ARG A 1 755 ? 0.322 -55.316 -7.169 1.00 64.38 755 ARG A CA 1
ATOM 5863 C C . ARG A 1 755 ? -0.798 -54.962 -8.150 1.00 64.38 755 ARG A C 1
ATOM 5865 O O . ARG A 1 755 ? -0.940 -55.612 -9.177 1.00 64.38 755 ARG A O 1
ATOM 5872 N N . GLU A 1 756 ? -1.506 -53.874 -7.861 1.00 66.81 756 GLU A N 1
ATOM 5873 C CA . GLU A 1 756 ? -2.657 -53.350 -8.612 1.00 66.81 756 GLU A CA 1
ATOM 5874 C C . GLU A 1 756 ? -2.300 -52.938 -10.058 1.00 66.81 756 GLU A C 1
ATOM 5876 O O . GLU A 1 756 ? -3.143 -52.993 -10.950 1.00 66.81 756 GLU A O 1
ATOM 5881 N N . ILE A 1 757 ? -1.033 -52.596 -10.325 1.00 70.38 757 ILE A N 1
ATOM 5882 C CA . ILE A 1 757 ? -0.546 -52.190 -11.658 1.00 70.38 757 ILE A CA 1
ATOM 5883 C C . ILE A 1 757 ? -0.403 -53.387 -12.621 1.00 70.38 757 ILE A C 1
ATOM 5885 O O . ILE A 1 757 ? -0.538 -53.223 -13.835 1.00 70.38 757 ILE A O 1
ATOM 5889 N N . GLY A 1 758 ? -0.128 -54.594 -12.110 1.00 62.31 758 GLY A N 1
ATOM 5890 C CA . GLY A 1 758 ? 0.112 -55.778 -12.946 1.00 62.31 758 GLY A CA 1
ATOM 5891 C C . GLY A 1 758 ? -1.149 -56.294 -13.644 1.00 62.31 758 GLY A C 1
ATOM 5892 O O . GLY A 1 758 ? -1.110 -56.649 -14.824 1.00 62.31 758 GLY A O 1
ATOM 5893 N N . ASP A 1 759 ? -2.274 -56.277 -12.930 1.00 71.50 759 ASP A N 1
ATOM 5894 C CA . ASP A 1 759 ? -3.556 -56.788 -13.424 1.00 71.50 759 ASP A CA 1
ATOM 5895 C C . ASP A 1 759 ? -4.168 -55.875 -14.508 1.00 71.50 759 ASP A C 1
ATOM 5897 O O . ASP A 1 759 ? -4.848 -56.352 -15.418 1.00 71.50 759 ASP A O 1
ATOM 5901 N N . TRP A 1 760 ? -3.856 -54.572 -14.473 1.00 76.06 760 TRP A N 1
ATOM 5902 C CA . TRP A 1 760 ? -4.358 -53.554 -15.407 1.00 76.06 760 TRP A CA 1
ATOM 5903 C C . TRP A 1 760 ? -3.980 -53.810 -16.878 1.00 76.06 760 TRP A C 1
ATOM 5905 O O . TRP A 1 760 ? -4.847 -53.789 -17.755 1.00 76.06 760 TRP A O 1
ATOM 5915 N N . TRP A 1 761 ? -2.700 -54.076 -17.176 1.00 65.19 761 TRP A N 1
ATOM 5916 C CA . TRP A 1 761 ? -2.220 -54.141 -18.569 1.00 65.19 761 TRP A CA 1
ATOM 5917 C C . TRP A 1 761 ? -2.889 -55.256 -19.386 1.00 65.19 761 TRP A C 1
ATOM 5919 O O . TRP A 1 761 ? -3.144 -55.094 -20.581 1.00 65.19 761 TRP A O 1
ATOM 5929 N N . SER A 1 762 ? -3.219 -56.375 -18.736 1.00 67.19 762 SER A N 1
ATOM 5930 C CA . SER A 1 762 ? -3.847 -57.531 -19.387 1.00 67.19 762 SER A CA 1
ATOM 5931 C C . SER A 1 762 ? -5.244 -57.223 -19.940 1.00 67.19 762 SER A C 1
ATOM 5933 O O . SER A 1 762 ? -5.656 -57.857 -20.910 1.00 67.19 762 SER A O 1
ATOM 5935 N N . GLY A 1 763 ? -5.952 -56.237 -19.373 1.00 69.50 763 GLY A N 1
ATOM 5936 C CA . GLY A 1 763 ? -7.248 -55.771 -19.877 1.00 69.50 763 GLY A CA 1
ATOM 5937 C C . GLY A 1 763 ? -7.162 -54.734 -21.007 1.00 69.50 763 GLY A C 1
ATOM 5938 O O . GLY A 1 763 ? -8.085 -54.631 -21.806 1.00 69.50 763 GLY A O 1
ATOM 5939 N N . ALA A 1 764 ? -6.061 -53.983 -21.113 1.00 67.88 764 ALA A N 1
ATOM 5940 C CA . ALA A 1 764 ? -5.990 -52.767 -21.937 1.00 67.88 764 ALA A CA 1
ATOM 5941 C C . ALA A 1 764 ? -5.577 -52.980 -23.415 1.00 67.88 764 ALA A C 1
ATOM 5943 O O . ALA A 1 764 ? -5.592 -52.042 -24.214 1.00 67.88 764 ALA A O 1
ATOM 5944 N N . ARG A 1 765 ? -5.154 -54.193 -23.801 1.00 61.31 765 ARG A N 1
ATOM 5945 C CA . ARG A 1 765 ? -4.389 -54.418 -25.046 1.00 61.31 765 ARG A CA 1
ATOM 5946 C C . ARG A 1 765 ? -5.105 -54.012 -26.342 1.00 61.31 765 ARG A C 1
ATOM 5948 O O . ARG A 1 765 ? -4.469 -53.403 -27.200 1.00 61.31 765 ARG A O 1
ATOM 5955 N N . GLU A 1 766 ? -6.366 -54.392 -26.538 1.00 72.88 766 GLU A N 1
ATOM 5956 C CA . GLU A 1 766 ? -7.051 -54.186 -27.831 1.00 72.88 766 GLU A CA 1
ATOM 5957 C C . GLU A 1 766 ? -7.400 -52.710 -28.069 1.00 72.88 766 GLU A C 1
ATOM 5959 O O . GLU A 1 766 ? -7.173 -52.180 -29.159 1.00 72.88 766 GLU A O 1
ATOM 5964 N N . GLU A 1 767 ? -7.843 -52.016 -27.019 1.00 65.44 767 GLU A N 1
ATOM 5965 C CA . GLU A 1 767 ? -8.133 -50.580 -27.037 1.00 65.44 767 GLU A CA 1
ATOM 5966 C C . GLU A 1 767 ? -6.899 -49.747 -27.421 1.00 65.44 767 GLU A C 1
ATOM 5968 O O . GLU A 1 767 ? -6.984 -48.832 -28.247 1.00 65.44 767 GLU A O 1
ATOM 5973 N N . LEU A 1 768 ? -5.729 -50.103 -26.878 1.00 65.62 768 LEU A N 1
ATOM 5974 C CA . LEU A 1 768 ? -4.466 -49.416 -27.152 1.00 65.62 768 LEU A CA 1
ATOM 5975 C C . LEU A 1 768 ? -3.979 -49.598 -28.601 1.00 65.62 768 LEU A C 1
ATOM 5977 O O . LEU A 1 768 ? -3.382 -48.673 -29.155 1.00 65.62 768 LEU A O 1
ATOM 5981 N N . VAL A 1 769 ? -4.275 -50.730 -29.251 1.00 68.62 769 VAL A N 1
ATOM 5982 C CA . VAL A 1 769 ? -3.981 -50.923 -30.686 1.00 68.62 769 VAL A CA 1
ATOM 5983 C C . VAL A 1 769 ? -4.924 -50.078 -31.545 1.00 68.62 769 VAL A C 1
ATOM 5985 O O . VAL A 1 769 ? -4.459 -49.317 -32.394 1.00 68.62 769 VAL A O 1
ATOM 5988 N N . ALA A 1 770 ? -6.230 -50.103 -31.261 1.00 70.31 770 ALA A N 1
ATOM 5989 C CA . ALA A 1 770 ? -7.206 -49.251 -31.948 1.00 70.31 770 ALA A CA 1
ATOM 5990 C C . ALA A 1 770 ? -6.958 -47.744 -31.717 1.00 70.31 770 ALA A C 1
ATOM 5992 O O . ALA A 1 770 ? -7.419 -46.900 -32.487 1.00 70.31 770 ALA A O 1
ATOM 5993 N N . SER A 1 771 ? -6.249 -47.370 -30.648 1.00 62.00 771 SER A N 1
ATOM 5994 C CA . SER A 1 771 ? -5.773 -46.001 -30.403 1.00 62.00 771 SER A CA 1
ATOM 5995 C C . SER A 1 771 ? -4.639 -45.588 -31.360 1.00 62.00 771 SER A C 1
ATOM 5997 O O . SER A 1 771 ? -4.610 -44.452 -31.834 1.00 62.00 771 SER A O 1
ATOM 5999 N N . TYR A 1 772 ? -3.740 -46.514 -31.719 1.00 69.69 772 TYR A N 1
ATOM 6000 C CA . TYR A 1 772 ? -2.590 -46.241 -32.591 1.00 69.69 772 TYR A CA 1
ATOM 6001 C C . TYR A 1 772 ? -2.988 -45.931 -34.044 1.00 69.69 772 TYR A C 1
ATOM 6003 O O . TYR A 1 772 ? -2.491 -44.970 -34.634 1.00 69.69 772 TYR A O 1
ATOM 6011 N N . GLU A 1 773 ? -3.912 -46.695 -34.631 1.00 73.44 773 GLU A N 1
ATOM 6012 C CA . GLU A 1 773 ? -4.353 -46.456 -36.016 1.00 73.44 773 GLU A CA 1
ATOM 6013 C C . GLU A 1 773 ? -5.100 -45.119 -36.138 1.00 73.44 773 GLU A C 1
ATOM 6015 O O . GLU A 1 773 ? -4.764 -44.301 -36.999 1.00 73.44 773 GLU A O 1
ATOM 6020 N N . ARG A 1 774 ? -6.000 -44.827 -35.182 1.00 71.44 774 ARG A N 1
ATOM 6021 C CA . ARG A 1 774 ? -6.656 -43.512 -35.027 1.00 71.44 774 ARG A CA 1
ATOM 6022 C C . ARG A 1 774 ? -5.668 -42.361 -34.831 1.00 71.44 774 ARG A C 1
ATOM 6024 O O . ARG A 1 774 ? -5.966 -41.233 -35.217 1.00 71.44 774 ARG A O 1
ATOM 6031 N N . ALA A 1 775 ? -4.495 -42.608 -34.248 1.00 65.12 775 ALA A N 1
ATOM 6032 C CA . ALA A 1 775 ? -3.456 -41.589 -34.153 1.00 65.12 775 ALA A CA 1
ATOM 6033 C C . ALA A 1 775 ? -2.791 -41.297 -35.512 1.00 65.12 775 ALA A C 1
ATOM 6035 O O . ALA A 1 775 ? -2.350 -40.169 -35.717 1.00 65.12 775 ALA A O 1
ATOM 6036 N N . THR A 1 776 ? -2.724 -42.268 -36.430 1.00 70.06 776 THR A N 1
ATOM 6037 C CA . THR A 1 776 ? -1.766 -42.271 -37.553 1.00 70.06 776 THR A CA 1
ATOM 6038 C C . THR A 1 776 ? -2.297 -41.674 -38.861 1.00 70.06 776 THR A C 1
ATOM 6040 O O . THR A 1 776 ? -1.597 -40.875 -39.482 1.00 70.06 776 THR A O 1
ATOM 6043 N N . TYR A 1 777 ? -3.514 -42.022 -39.298 1.00 80.06 777 TYR A N 1
ATOM 6044 C CA . TYR A 1 777 ? -4.017 -41.668 -40.640 1.00 80.06 777 TYR A CA 1
ATOM 6045 C C . TYR A 1 777 ? -5.169 -40.646 -40.609 1.00 80.06 777 TYR A C 1
ATOM 6047 O O . TYR A 1 777 ? -5.997 -40.708 -39.698 1.00 80.06 777 TYR A O 1
ATOM 6055 N N . PRO A 1 778 ? -5.247 -39.688 -41.563 1.00 77.88 778 PRO A N 1
ATOM 6056 C CA . PRO A 1 778 ? -6.414 -38.816 -41.726 1.00 77.88 778 PRO A CA 1
ATOM 6057 C C . PRO A 1 778 ? -7.714 -39.612 -41.878 1.00 77.88 778 PRO A C 1
ATOM 6059 O O . PRO A 1 778 ? -7.722 -40.661 -42.508 1.00 77.88 778 PRO A O 1
ATOM 6062 N N . GLU A 1 779 ? -8.820 -39.098 -41.343 1.00 70.50 779 GLU A N 1
ATOM 6063 C CA . GLU A 1 779 ? -10.106 -39.817 -41.329 1.00 70.50 779 GLU A CA 1
ATOM 6064 C C . GLU A 1 779 ? -10.659 -40.054 -42.750 1.00 70.50 779 GLU A C 1
ATOM 6066 O O . GLU A 1 779 ? -11.203 -41.120 -43.024 1.00 70.50 779 GLU A O 1
ATOM 6071 N N . ASP A 1 780 ? -10.395 -39.133 -43.684 1.00 72.88 780 ASP A N 1
ATOM 6072 C CA . ASP A 1 780 ? -10.737 -39.255 -45.112 1.00 72.88 780 ASP A CA 1
ATOM 6073 C C . ASP A 1 780 ? -9.663 -39.984 -45.956 1.00 72.88 780 ASP A C 1
ATOM 6075 O O . ASP A 1 780 ? -9.625 -39.825 -47.178 1.00 72.88 780 ASP A O 1
ATOM 6079 N N . PHE A 1 781 ? -8.718 -40.706 -45.339 1.00 78.44 781 PHE A N 1
ATOM 6080 C CA . PHE A 1 781 ? -7.644 -41.413 -46.048 1.00 78.44 781 PHE A CA 1
ATOM 6081 C C . PHE A 1 781 ? -7.267 -42.725 -45.353 1.00 78.44 781 PHE A C 1
ATOM 6083 O O . PHE A 1 781 ? -6.597 -42.737 -44.320 1.00 78.44 781 PHE A O 1
ATOM 6090 N N . HIS A 1 782 ? -7.608 -43.847 -45.980 1.00 75.62 782 HIS A N 1
ATOM 6091 C CA . HIS A 1 782 ? -7.155 -45.169 -45.567 1.00 75.62 782 HIS A CA 1
ATOM 6092 C C . HIS A 1 782 ? -6.198 -45.763 -46.616 1.00 75.62 782 HIS A C 1
ATOM 6094 O O . HIS A 1 782 ? -6.546 -45.772 -47.798 1.00 75.62 782 HIS A O 1
ATOM 6100 N N . PRO A 1 783 ? -5.027 -46.323 -46.241 1.00 70.19 783 PRO A N 1
ATOM 6101 C CA . PRO A 1 783 ? -4.042 -46.832 -47.206 1.00 70.19 783 PRO A CA 1
ATOM 6102 C C . PRO A 1 783 ? -4.576 -47.865 -48.214 1.00 70.19 783 PRO A C 1
ATOM 6104 O O . PRO A 1 783 ? -4.041 -47.982 -49.314 1.00 70.19 783 PRO A O 1
ATOM 6107 N N . SER A 1 784 ? -5.646 -48.591 -47.873 1.00 71.19 784 SER A N 1
ATOM 6108 C CA . SER A 1 784 ? -6.307 -49.553 -48.765 1.00 71.19 784 SER A CA 1
ATOM 6109 C C . SER A 1 784 ? -7.098 -48.917 -49.920 1.00 71.19 784 SER A C 1
ATOM 6111 O O . SER A 1 784 ? -7.382 -49.607 -50.891 1.00 71.19 784 SER A O 1
ATOM 6113 N N . GLN A 1 785 ? -7.451 -47.628 -49.847 1.00 70.88 785 GLN A N 1
ATOM 6114 C CA . GLN A 1 785 ? -8.246 -46.932 -50.876 1.00 70.88 785 GLN A CA 1
ATOM 6115 C C . GLN A 1 785 ? -7.434 -46.593 -52.139 1.00 70.88 785 GLN A C 1
ATOM 6117 O O . GLN A 1 785 ? -7.996 -46.403 -53.213 1.00 70.88 785 GLN A O 1
ATOM 6122 N N . LEU A 1 786 ? -6.102 -46.551 -52.035 1.00 76.25 786 LEU A N 1
ATOM 6123 C CA . LEU A 1 786 ? -5.205 -46.163 -53.131 1.00 76.25 786 LEU A CA 1
ATOM 6124 C C . LEU A 1 786 ? -5.111 -47.184 -54.276 1.00 76.25 786 LEU A C 1
ATOM 6126 O O . LEU A 1 786 ? -4.522 -46.874 -55.308 1.00 76.25 786 LEU A O 1
ATOM 6130 N N . GLN A 1 787 ? -5.655 -48.393 -54.113 1.00 69.00 787 GLN A N 1
ATOM 6131 C CA . GLN A 1 787 ? -5.545 -49.452 -55.124 1.00 69.00 787 GLN A CA 1
ATOM 6132 C C . GLN A 1 787 ? -6.401 -49.197 -56.380 1.00 69.00 787 GLN A C 1
ATOM 6134 O O . GLN A 1 787 ? -6.118 -49.788 -57.418 1.00 69.00 787 GLN A O 1
ATOM 6139 N N . GLU A 1 788 ? -7.397 -48.305 -56.307 1.00 61.03 788 GLU A N 1
ATOM 6140 C CA . GLU A 1 788 ? -8.370 -48.054 -57.388 1.00 61.03 788 GLU A CA 1
ATOM 6141 C C . GLU A 1 788 ? -8.544 -46.552 -57.730 1.00 61.03 788 GLU A C 1
ATOM 6143 O O . GLU A 1 788 ? -9.486 -46.176 -58.424 1.00 61.03 788 GLU A O 1
ATOM 6148 N N . SER A 1 789 ? -7.659 -45.670 -57.241 1.00 67.88 789 SER A N 1
ATOM 6149 C CA . SER A 1 789 ? -7.860 -44.208 -57.263 1.00 67.88 789 SER A CA 1
ATOM 6150 C C . SER A 1 789 ? -6.941 -43.462 -58.243 1.00 67.88 789 SER A C 1
ATOM 6152 O O . SER A 1 789 ? -5.717 -43.562 -58.155 1.00 67.88 789 SER A O 1
ATOM 6154 N N . GLU A 1 790 ? -7.520 -42.635 -59.124 1.00 69.81 790 GLU A N 1
ATOM 6155 C CA . GLU A 1 790 ? -6.797 -41.641 -59.947 1.00 69.81 790 GLU A CA 1
ATOM 6156 C C . GLU A 1 790 ? -6.700 -40.249 -59.274 1.00 69.81 790 GLU A C 1
ATOM 6158 O O . GLU A 1 790 ? -6.200 -39.294 -59.874 1.00 69.81 790 GLU A O 1
ATOM 6163 N N . ASP A 1 791 ? -7.169 -40.096 -58.028 1.00 79.12 791 ASP A N 1
ATOM 6164 C CA . ASP A 1 791 ? -7.218 -38.797 -57.346 1.00 79.12 791 ASP A CA 1
ATOM 6165 C C . ASP A 1 791 ? -5.811 -38.249 -57.040 1.00 79.12 791 ASP A C 1
ATOM 6167 O O . ASP A 1 791 ? -5.059 -38.749 -56.194 1.00 79.12 791 ASP A O 1
ATOM 6171 N N . ARG A 1 792 ? -5.474 -37.150 -57.723 1.00 75.69 792 ARG A N 1
ATOM 6172 C CA . ARG A 1 792 ? -4.197 -36.444 -57.606 1.00 75.69 792 ARG A CA 1
ATOM 6173 C C . ARG A 1 792 ? -3.919 -35.931 -56.189 1.00 75.69 792 ARG A C 1
ATOM 6175 O O . ARG A 1 792 ? -2.751 -35.895 -55.804 1.00 75.69 792 ARG A O 1
ATOM 6182 N N . GLU A 1 793 ? -4.933 -35.554 -55.407 1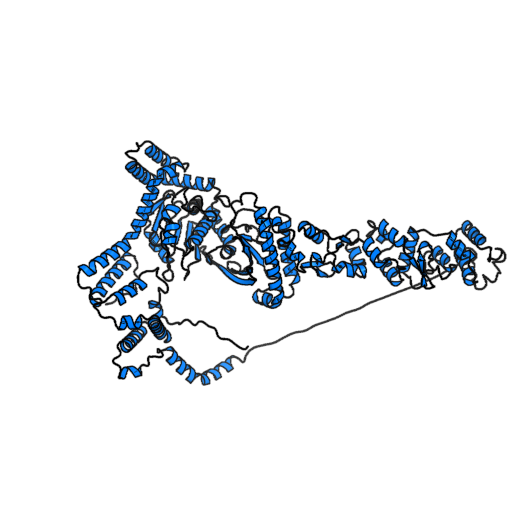.00 81.56 793 GLU A N 1
ATOM 6183 C CA . GLU A 1 793 ? -4.731 -35.105 -54.024 1.00 81.56 793 GLU A CA 1
ATOM 6184 C C . GLU A 1 793 ? -4.509 -36.283 -53.063 1.00 81.56 793 GLU A C 1
ATOM 6186 O O . GLU A 1 793 ? -3.715 -36.164 -52.128 1.00 81.56 793 GLU A O 1
ATOM 6191 N N . GLN A 1 794 ? -5.135 -37.442 -53.303 1.00 81.25 794 GLN A N 1
ATOM 6192 C CA . GLN A 1 794 ? -4.875 -38.663 -52.524 1.00 81.25 794 GLN A CA 1
ATOM 6193 C C . GLN A 1 794 ? -3.446 -39.171 -52.748 1.00 81.25 794 GLN A C 1
ATOM 6195 O O . GLN A 1 794 ? -2.733 -39.448 -51.780 1.00 81.25 794 GLN A O 1
ATOM 6200 N N . TRP A 1 795 ? -2.982 -39.208 -54.001 1.00 80.81 795 TRP A N 1
ATOM 6201 C CA . TRP A 1 795 ? -1.591 -39.549 -54.316 1.00 80.81 795 TRP A CA 1
ATOM 6202 C C . TRP A 1 795 ? -0.598 -38.524 -53.752 1.00 80.81 795 TRP A C 1
ATOM 6204 O O . TRP A 1 795 ? 0.393 -38.911 -53.135 1.00 80.81 795 TRP A O 1
ATOM 6214 N N . PHE A 1 796 ? -0.878 -37.221 -53.871 1.00 81.25 796 PHE A N 1
ATOM 6215 C CA . PHE A 1 796 ? -0.066 -36.169 -53.243 1.00 81.25 796 PHE A CA 1
ATOM 6216 C C . PHE A 1 796 ? 0.003 -36.324 -51.712 1.00 81.25 796 PHE A C 1
ATOM 6218 O O . PHE A 1 796 ? 1.079 -36.223 -51.124 1.00 81.25 796 PHE A O 1
ATOM 6225 N N . THR A 1 797 ? -1.122 -36.654 -51.073 1.00 81.06 797 THR A N 1
ATOM 6226 C CA . THR A 1 797 ? -1.232 -36.914 -49.628 1.00 81.06 797 THR A CA 1
ATOM 6227 C C . THR A 1 797 ? -0.430 -38.146 -49.198 1.00 81.06 797 THR A C 1
ATOM 6229 O O . THR A 1 797 ? 0.283 -38.085 -48.196 1.00 81.06 797 THR A O 1
ATOM 6232 N N . MET A 1 798 ? -0.471 -39.233 -49.975 1.00 82.25 798 MET A N 1
ATOM 6233 C CA . MET A 1 798 ? 0.339 -40.434 -49.745 1.00 82.25 798 MET A CA 1
ATOM 6234 C C . MET A 1 798 ? 1.838 -40.126 -49.821 1.00 82.25 798 MET A C 1
ATOM 6236 O O . MET A 1 798 ? 2.573 -40.417 -48.875 1.00 82.25 798 MET A O 1
ATOM 6240 N N . PHE A 1 799 ? 2.292 -39.488 -50.906 1.00 78.25 799 PHE A N 1
ATOM 6241 C CA . PHE A 1 799 ? 3.708 -39.158 -51.082 1.00 78.25 799 PHE A CA 1
ATOM 6242 C C . PHE A 1 799 ? 4.203 -38.149 -50.036 1.00 78.25 799 PHE A C 1
ATOM 6244 O O . PHE A 1 799 ? 5.343 -38.255 -49.584 1.00 78.25 799 PHE A O 1
ATOM 6251 N N . ALA A 1 800 ? 3.346 -37.227 -49.585 1.00 73.62 800 ALA A N 1
ATOM 6252 C CA . ALA A 1 800 ? 3.645 -36.331 -48.472 1.00 73.62 800 ALA A CA 1
ATOM 6253 C C . ALA A 1 800 ? 3.820 -37.090 -47.143 1.00 73.62 800 ALA A C 1
ATOM 6255 O O . ALA A 1 800 ? 4.842 -36.915 -46.484 1.00 73.62 800 ALA A O 1
ATOM 6256 N N . LEU A 1 801 ? 2.886 -37.978 -46.768 1.00 72.50 801 LEU A N 1
ATOM 6257 C CA . LEU A 1 801 ? 3.017 -38.812 -45.562 1.00 72.50 801 LEU A CA 1
ATOM 6258 C C . LEU A 1 801 ? 4.278 -39.690 -45.606 1.00 72.50 801 LEU A C 1
ATOM 6260 O O . LEU A 1 801 ? 5.012 -39.760 -44.619 1.00 72.50 801 LEU A O 1
ATOM 6264 N N . ALA A 1 802 ? 4.568 -40.308 -46.755 1.00 68.50 802 ALA A N 1
ATOM 6265 C CA . ALA A 1 802 ? 5.782 -41.093 -46.958 1.00 68.50 802 ALA A CA 1
ATOM 6266 C C . ALA A 1 802 ? 7.054 -40.240 -46.787 1.00 68.50 802 ALA A C 1
ATOM 6268 O O . ALA A 1 802 ? 7.983 -40.661 -46.098 1.00 68.50 802 ALA A O 1
ATOM 6269 N N . ALA A 1 803 ? 7.078 -39.021 -47.338 1.00 65.38 803 ALA A N 1
ATOM 6270 C CA . ALA A 1 803 ? 8.179 -38.082 -47.143 1.00 65.38 803 ALA A CA 1
ATOM 6271 C C . ALA A 1 803 ? 8.342 -37.683 -45.665 1.00 65.38 803 ALA A C 1
ATOM 6273 O O . ALA A 1 803 ? 9.460 -37.735 -45.152 1.00 65.38 803 ALA A O 1
ATOM 6274 N N . PHE A 1 804 ? 7.256 -37.370 -44.947 1.00 66.19 804 PHE A N 1
ATOM 6275 C CA . PHE A 1 804 ? 7.326 -37.017 -43.521 1.00 66.19 804 PHE A CA 1
ATOM 6276 C C . PHE A 1 804 ? 7.874 -38.163 -42.663 1.00 66.19 804 PHE A C 1
ATOM 6278 O O . PHE A 1 804 ? 8.688 -37.912 -41.782 1.00 66.19 804 PHE A O 1
ATOM 6285 N N . HIS A 1 805 ? 7.541 -39.423 -42.963 1.00 55.28 805 HIS A N 1
ATOM 6286 C CA . HIS A 1 805 ? 8.128 -40.572 -42.261 1.00 55.28 805 HIS A CA 1
ATOM 6287 C C . HIS A 1 805 ? 9.644 -40.743 -42.475 1.00 55.28 805 HIS A C 1
ATOM 6289 O O . HIS A 1 805 ? 10.295 -41.394 -41.658 1.00 55.28 805 HIS A O 1
ATOM 6295 N N . THR A 1 806 ? 10.231 -40.145 -43.521 1.00 50.66 806 THR A N 1
ATOM 6296 C CA . THR A 1 806 ? 11.698 -40.105 -43.700 1.00 50.66 806 THR A CA 1
ATOM 6297 C C . THR A 1 806 ? 12.384 -38.962 -42.937 1.00 50.66 806 THR A C 1
ATOM 6299 O O . THR A 1 806 ? 13.609 -38.952 -42.825 1.00 50.66 806 THR A O 1
ATOM 6302 N N . ILE A 1 807 ? 11.617 -38.031 -42.357 1.00 46.47 807 ILE A N 1
ATOM 6303 C CA . ILE A 1 807 ? 12.102 -36.906 -41.547 1.00 46.47 807 ILE A CA 1
ATOM 6304 C C . ILE A 1 807 ? 11.945 -37.302 -40.066 1.00 46.47 807 ILE A C 1
ATOM 6306 O O . ILE A 1 807 ? 10.865 -37.239 -39.489 1.00 46.47 807 ILE A O 1
ATOM 6310 N N . GLY A 1 808 ? 13.019 -37.816 -39.463 1.00 39.66 808 GLY A N 1
ATOM 6311 C CA . GLY A 1 808 ? 12.936 -38.640 -38.248 1.00 39.66 808 GLY A CA 1
ATOM 6312 C C . GLY A 1 808 ? 12.462 -37.961 -36.945 1.00 39.66 808 GLY A C 1
ATOM 6313 O O . GLY A 1 808 ? 12.673 -36.768 -36.736 1.00 39.66 808 GLY A O 1
ATOM 6314 N N . ARG A 1 809 ? 11.963 -38.815 -36.022 1.00 38.06 809 ARG A N 1
ATOM 6315 C CA . ARG A 1 809 ? 11.384 -38.573 -34.665 1.00 38.06 809 ARG A CA 1
ATOM 6316 C C . ARG A 1 809 ? 9.855 -38.357 -34.567 1.00 38.06 809 ARG A C 1
ATOM 6318 O O . ARG A 1 809 ? 9.362 -37.917 -33.521 1.00 38.06 809 ARG A O 1
ATOM 6325 N N . THR A 1 810 ? 9.072 -38.695 -35.591 1.00 49.41 810 THR A N 1
ATOM 6326 C CA . THR A 1 810 ? 7.620 -38.435 -35.588 1.00 49.41 810 THR A CA 1
ATOM 6327 C C . THR A 1 810 ? 6.827 -39.397 -34.698 1.00 49.41 810 THR A C 1
ATOM 6329 O O . THR A 1 810 ? 6.781 -40.600 -34.952 1.00 49.41 810 THR A O 1
ATOM 6332 N N . ASN A 1 811 ? 6.094 -38.855 -33.721 1.00 48.94 811 ASN A N 1
ATOM 6333 C CA . ASN A 1 811 ? 4.869 -39.477 -33.204 1.00 48.94 811 ASN A CA 1
ATOM 6334 C C . ASN A 1 811 ? 3.851 -39.587 -34.366 1.00 48.94 811 ASN A C 1
ATOM 6336 O O . ASN A 1 811 ? 3.717 -38.599 -35.097 1.00 48.94 811 ASN A O 1
ATOM 6340 N N . PRO A 1 812 ? 3.128 -40.714 -34.539 1.00 49.53 812 PRO A N 1
ATOM 6341 C CA . PRO A 1 812 ? 2.236 -40.927 -35.684 1.00 49.53 812 PRO A CA 1
ATOM 6342 C C . PRO A 1 812 ? 1.238 -39.788 -35.960 1.00 49.53 812 PRO A C 1
ATOM 6344 O O . PRO A 1 812 ? 0.998 -39.443 -37.115 1.00 49.53 812 PRO A O 1
ATOM 6347 N N . GLY A 1 813 ? 0.737 -39.119 -34.915 1.00 57.06 813 GLY A N 1
ATOM 6348 C CA . GLY A 1 813 ? -0.199 -37.999 -35.060 1.00 57.06 813 GLY A CA 1
ATOM 6349 C C . GLY A 1 813 ? 0.369 -36.730 -35.698 1.00 57.06 813 GLY A C 1
ATOM 6350 O O . GLY A 1 813 ? -0.406 -35.857 -36.084 1.00 57.06 813 GLY A O 1
ATOM 6351 N N . ALA A 1 814 ? 1.692 -36.590 -35.832 1.00 58.84 814 ALA A N 1
ATOM 6352 C CA . ALA A 1 814 ? 2.307 -35.378 -36.374 1.00 58.84 814 ALA A CA 1
ATOM 6353 C C . ALA A 1 814 ? 1.966 -35.165 -37.863 1.00 58.84 814 ALA A C 1
ATOM 6355 O O . ALA A 1 814 ? 1.494 -34.086 -38.230 1.00 58.84 814 ALA A O 1
ATOM 6356 N N . GLY A 1 815 ? 2.135 -36.198 -38.699 1.00 64.31 815 GLY A N 1
ATOM 6357 C CA . GLY A 1 815 ? 1.838 -36.140 -40.137 1.00 64.31 815 GLY A CA 1
ATOM 6358 C C . GLY A 1 815 ? 0.347 -35.929 -40.416 1.00 64.31 815 GLY A C 1
ATOM 6359 O O . GLY A 1 815 ? -0.024 -35.016 -41.158 1.00 64.31 815 GLY A O 1
ATOM 6360 N N . ARG A 1 816 ? -0.518 -36.689 -39.726 1.00 70.25 816 ARG A N 1
ATOM 6361 C CA . ARG A 1 816 ? -1.981 -36.515 -39.752 1.00 70.25 816 ARG A CA 1
ATOM 6362 C C . ARG A 1 816 ? -2.394 -35.075 -39.442 1.00 70.25 816 ARG A C 1
ATOM 6364 O O . ARG A 1 816 ? -3.139 -34.457 -40.200 1.00 70.25 816 ARG A O 1
ATOM 6371 N N . ASN A 1 817 ? -1.868 -34.514 -38.353 1.00 66.19 817 ASN A N 1
ATOM 6372 C CA . ASN A 1 817 ? -2.213 -33.164 -37.907 1.00 66.19 817 ASN A CA 1
ATOM 6373 C C . ASN A 1 817 ? -1.664 -32.052 -38.819 1.00 66.19 817 ASN A C 1
ATOM 6375 O O . ASN A 1 817 ? -2.213 -30.947 -38.804 1.00 66.19 817 ASN A O 1
ATOM 6379 N N . PHE A 1 818 ? -0.622 -32.311 -39.620 1.00 68.69 818 PHE A N 1
ATOM 6380 C CA . PHE A 1 818 ? -0.200 -31.381 -40.670 1.00 68.69 818 PHE A CA 1
ATOM 6381 C C . PHE A 1 818 ? -1.222 -31.318 -41.799 1.00 68.69 818 PHE A C 1
ATOM 6383 O O . PHE A 1 818 ? -1.733 -30.240 -42.096 1.00 68.69 818 PHE A O 1
ATOM 6390 N N . ILE A 1 819 ? -1.555 -32.466 -42.392 1.00 74.19 819 ILE A N 1
ATOM 6391 C CA . ILE A 1 819 ? -2.418 -32.532 -43.577 1.00 74.19 819 ILE A CA 1
ATOM 6392 C C . ILE A 1 819 ? -3.846 -32.102 -43.222 1.00 74.19 819 ILE A C 1
ATOM 6394 O O . ILE A 1 819 ? -4.436 -31.287 -43.930 1.00 74.19 819 ILE A O 1
ATOM 6398 N N . ASN A 1 820 ? -4.356 -32.502 -42.053 1.00 75.44 820 ASN A N 1
ATOM 6399 C CA . ASN A 1 820 ? -5.651 -32.033 -41.553 1.00 75.44 820 ASN A CA 1
ATOM 6400 C C . ASN A 1 820 ? -5.656 -30.529 -41.225 1.00 75.44 820 ASN A C 1
ATOM 6402 O O . ASN A 1 820 ? -6.723 -29.921 -41.178 1.00 75.44 820 ASN A O 1
ATOM 6406 N N . ALA A 1 821 ? -4.505 -29.893 -40.973 1.00 67.00 821 ALA A N 1
ATOM 6407 C CA . ALA A 1 821 ? -4.422 -28.432 -40.901 1.00 67.00 821 ALA A CA 1
ATOM 6408 C C . ALA A 1 821 ? -4.382 -27.813 -42.307 1.00 67.00 821 ALA A C 1
ATOM 6410 O O . ALA A 1 821 ? -5.177 -26.926 -42.589 1.00 67.00 821 ALA A O 1
ATOM 6411 N N . ALA A 1 822 ? -3.539 -28.323 -43.207 1.00 69.31 822 ALA A N 1
ATOM 6412 C CA . ALA A 1 822 ? -3.381 -27.812 -44.569 1.00 69.31 822 ALA A CA 1
ATOM 6413 C C . ALA A 1 822 ? -4.666 -27.894 -45.417 1.00 69.31 822 ALA A C 1
ATOM 6415 O O . ALA A 1 822 ? -4.945 -26.985 -46.200 1.00 69.31 822 ALA A O 1
ATOM 6416 N N . ARG A 1 823 ? -5.467 -28.955 -45.237 1.00 79.25 823 ARG A N 1
ATOM 6417 C CA . ARG A 1 823 ? -6.796 -29.110 -45.853 1.00 79.25 823 ARG A CA 1
ATOM 6418 C C . ARG A 1 823 ? -7.809 -28.101 -45.299 1.00 79.25 823 ARG A C 1
ATOM 6420 O O . ARG A 1 823 ? -8.471 -27.429 -46.080 1.00 79.25 823 ARG A O 1
ATOM 6427 N N . ARG A 1 824 ? -7.884 -27.920 -43.971 1.00 71.50 824 ARG A N 1
ATOM 6428 C CA . ARG A 1 824 ? -8.759 -26.905 -43.335 1.00 71.50 824 ARG A CA 1
ATOM 6429 C C . ARG A 1 824 ? -8.349 -25.467 -43.659 1.00 71.50 824 ARG A C 1
ATOM 6431 O O . ARG A 1 824 ? -9.203 -24.600 -43.766 1.00 71.50 824 ARG A O 1
ATOM 6438 N N . GLU A 1 825 ? -7.055 -25.223 -43.840 1.00 65.88 825 GLU A N 1
ATOM 6439 C CA . GLU A 1 825 ? -6.496 -23.951 -44.313 1.00 65.88 825 GLU A CA 1
ATOM 6440 C C . GLU A 1 825 ? -6.631 -23.783 -45.852 1.00 65.88 825 GLU A C 1
ATOM 6442 O O . GLU A 1 825 ? -6.138 -22.804 -46.407 1.00 65.88 825 GLU A O 1
ATOM 6447 N N . GLY A 1 826 ? -7.279 -24.721 -46.562 1.00 72.19 826 GLY A N 1
ATOM 6448 C CA . GLY A 1 826 ? -7.664 -24.644 -47.982 1.00 72.19 826 GLY A CA 1
ATOM 6449 C C . GLY A 1 826 ? -6.538 -24.814 -49.014 1.00 72.19 826 GLY A C 1
ATOM 6450 O O . GLY A 1 826 ? -6.789 -25.210 -50.152 1.00 72.19 826 GLY A O 1
ATOM 6451 N N . TRP A 1 827 ? -5.283 -24.559 -48.642 1.00 74.88 827 TRP A N 1
ATOM 6452 C CA . TRP A 1 827 ? -4.161 -24.507 -49.585 1.00 74.88 827 TRP A CA 1
ATOM 6453 C C . TRP A 1 827 ? -3.607 -25.877 -50.014 1.00 74.88 827 TRP A C 1
ATOM 6455 O O . TRP A 1 827 ? -2.873 -25.934 -50.999 1.00 74.88 827 TRP A O 1
ATOM 6465 N N . TRP A 1 828 ? -3.953 -26.985 -49.343 1.00 82.62 828 TRP A N 1
ATOM 6466 C CA . TRP A 1 828 ? -3.464 -28.325 -49.724 1.00 82.62 828 TRP A CA 1
ATOM 6467 C C . TRP A 1 828 ? -3.919 -28.736 -51.135 1.00 82.62 828 TRP A C 1
ATOM 6469 O O . TRP A 1 828 ? -3.088 -29.052 -51.987 1.00 82.62 828 TRP A O 1
ATOM 6479 N N . ALA A 1 829 ? -5.222 -28.613 -51.411 1.00 78.12 829 ALA A N 1
ATOM 6480 C CA . ALA A 1 829 ? -5.805 -28.829 -52.736 1.00 78.12 829 ALA A CA 1
ATOM 6481 C C . ALA A 1 829 ? -5.227 -27.855 -53.782 1.00 78.12 829 ALA A C 1
ATOM 6483 O O . ALA A 1 829 ? -4.941 -28.230 -54.920 1.00 78.12 829 ALA A O 1
ATOM 6484 N N . HIS A 1 830 ? -4.994 -26.599 -53.386 1.00 72.94 830 HIS A N 1
ATOM 6485 C CA . HIS A 1 830 ? -4.443 -25.559 -54.258 1.00 72.94 830 HIS A CA 1
ATOM 6486 C C . HIS A 1 830 ? -3.016 -25.898 -54.733 1.00 72.94 830 HIS A C 1
ATOM 6488 O O . HIS A 1 830 ? -2.723 -25.799 -55.923 1.00 72.94 830 HIS A O 1
ATOM 6494 N N . LEU A 1 831 ? -2.152 -26.406 -53.844 1.00 73.94 831 LEU A N 1
ATOM 6495 C CA . LEU A 1 831 ? -0.829 -26.912 -54.230 1.00 73.94 831 LEU A CA 1
ATOM 6496 C C . LEU A 1 831 ? -0.929 -28.172 -55.106 1.00 73.94 831 LEU A C 1
ATOM 6498 O O . LEU A 1 831 ? -0.273 -28.237 -56.146 1.00 73.94 831 LEU A O 1
ATOM 6502 N N . ALA A 1 832 ? -1.774 -29.143 -54.741 1.00 77.50 832 ALA A N 1
ATOM 6503 C CA . ALA A 1 832 ? -1.941 -30.387 -55.504 1.00 77.50 832 ALA A CA 1
ATOM 6504 C C . ALA A 1 832 ? -2.479 -30.157 -56.935 1.00 77.50 832 ALA A C 1
ATOM 6506 O O . ALA A 1 832 ? -2.095 -30.865 -57.873 1.00 77.50 832 ALA A O 1
ATOM 6507 N N . SER A 1 833 ? -3.342 -29.153 -57.112 1.00 71.19 833 SER A N 1
ATOM 6508 C CA . SER A 1 833 ? -3.945 -28.775 -58.401 1.00 71.19 833 SER A CA 1
ATOM 6509 C C . SER A 1 833 ? -3.081 -27.846 -59.269 1.00 71.19 833 SER A C 1
ATOM 6511 O O . SER A 1 833 ? -3.346 -27.727 -60.469 1.00 71.19 833 SER A O 1
ATOM 6513 N N . SER A 1 834 ? -2.039 -27.226 -58.698 1.00 68.12 834 SER A N 1
ATOM 6514 C CA . SER A 1 834 ? -1.165 -26.282 -59.405 1.00 68.12 834 SER A CA 1
ATOM 6515 C C . SER A 1 834 ? -0.497 -26.882 -60.655 1.00 68.12 834 SER A C 1
ATOM 6517 O O . SER A 1 834 ? -0.168 -28.074 -60.722 1.00 68.12 834 SER A O 1
ATOM 6519 N N . ARG A 1 835 ? -0.301 -26.035 -61.674 1.00 61.25 835 ARG A N 1
ATOM 6520 C CA . ARG A 1 835 ? 0.364 -26.364 -62.946 1.00 61.25 835 ARG A CA 1
ATOM 6521 C C . ARG A 1 835 ? 1.543 -25.419 -63.154 1.00 61.25 835 ARG A C 1
ATOM 6523 O O . ARG A 1 835 ? 1.442 -24.248 -62.819 1.00 61.25 835 ARG A O 1
ATOM 6530 N N . GLY A 1 836 ? 2.635 -25.918 -63.735 1.00 53.78 836 GLY A N 1
ATOM 6531 C CA . GLY A 1 836 ? 3.944 -25.246 -63.725 1.00 53.78 836 GLY A CA 1
ATOM 6532 C C . GLY A 1 836 ? 4.048 -23.885 -64.430 1.00 53.78 836 GLY A C 1
ATOM 6533 O O . GLY A 1 836 ? 5.116 -23.290 -64.381 1.00 53.78 836 GLY A O 1
ATOM 6534 N N . GLU A 1 837 ? 2.990 -23.396 -65.078 1.00 53.69 837 GLU A N 1
ATOM 6535 C CA . GLU A 1 837 ? 2.919 -22.057 -65.683 1.00 53.69 837 GLU A CA 1
ATOM 6536 C C . GLU A 1 837 ? 2.434 -20.972 -64.701 1.00 53.69 837 GLU A C 1
ATOM 6538 O O . GLU A 1 837 ? 2.699 -19.795 -64.936 1.00 53.69 837 GLU A O 1
ATOM 6543 N N . ASP A 1 838 ? 1.774 -21.346 -63.595 1.00 58.28 838 ASP A N 1
ATOM 6544 C CA . ASP A 1 838 ? 1.414 -20.431 -62.501 1.00 58.28 838 ASP A CA 1
ATOM 6545 C C . ASP A 1 838 ? 2.202 -20.779 -61.225 1.00 58.28 838 ASP A C 1
ATOM 6547 O O . ASP A 1 838 ? 1.870 -21.743 -60.522 1.00 58.28 838 ASP A O 1
ATOM 6551 N N . PRO A 1 839 ? 3.259 -20.010 -60.905 1.00 58.38 839 PRO A N 1
ATOM 6552 C CA . PRO A 1 839 ? 4.051 -20.229 -59.710 1.00 58.38 839 PRO A CA 1
ATOM 6553 C C . PRO A 1 839 ? 3.547 -19.473 -58.468 1.00 58.38 839 PRO A C 1
ATOM 6555 O O . PRO A 1 839 ? 4.065 -19.752 -57.388 1.00 58.38 839 PRO A O 1
ATOM 6558 N N . GLU A 1 840 ? 2.566 -18.557 -58.536 1.00 59.84 840 GLU A N 1
ATOM 6559 C CA . GLU A 1 840 ? 2.116 -17.816 -57.334 1.00 59.84 840 GLU A CA 1
ATOM 6560 C C . GLU A 1 840 ? 1.472 -18.677 -56.225 1.00 59.84 840 GLU A C 1
ATOM 6562 O O . GLU A 1 840 ? 1.678 -18.343 -55.057 1.00 59.84 840 GLU A O 1
ATOM 6567 N N . PRO A 1 841 ? 0.820 -19.833 -56.482 1.00 63.34 841 PRO A N 1
ATOM 6568 C CA . PRO A 1 841 ? 0.450 -20.778 -55.422 1.00 63.34 841 PRO A CA 1
ATOM 6569 C C . PRO A 1 841 ? 1.636 -21.214 -54.545 1.00 63.34 841 PRO A C 1
ATOM 6571 O O . PRO A 1 841 ? 1.475 -21.426 -53.342 1.00 63.34 841 PRO A O 1
ATOM 6574 N N . TRP A 1 842 ? 2.833 -21.314 -55.135 1.00 60.97 842 TRP A N 1
ATOM 6575 C CA . TRP A 1 842 ? 4.071 -21.671 -54.443 1.00 60.97 842 TRP A CA 1
ATOM 6576 C C . TRP A 1 842 ? 4.820 -20.436 -53.937 1.00 60.97 842 TRP A C 1
ATOM 6578 O O . TRP A 1 842 ? 5.258 -20.425 -52.791 1.00 60.97 842 TRP A O 1
ATOM 6588 N N . ILE A 1 843 ? 4.932 -19.377 -54.744 1.00 55.97 843 ILE A N 1
ATOM 6589 C CA . ILE A 1 843 ? 5.626 -18.133 -54.381 1.00 55.97 843 ILE A CA 1
ATOM 6590 C C . ILE A 1 843 ? 4.894 -17.416 -53.240 1.00 55.97 843 ILE A C 1
ATOM 6592 O O . ILE A 1 843 ? 5.540 -17.044 -52.265 1.00 55.97 843 ILE A O 1
ATOM 6596 N N . GLY A 1 844 ? 3.568 -17.279 -53.288 1.00 58.06 844 GLY A N 1
ATOM 6597 C CA . GLY A 1 844 ? 2.760 -16.732 -52.195 1.00 58.06 844 GLY A CA 1
ATOM 6598 C C . GLY A 1 844 ? 2.924 -17.511 -50.889 1.00 58.06 844 GLY A C 1
ATOM 6599 O O . GLY A 1 844 ? 3.030 -16.917 -49.814 1.00 58.06 844 GLY A O 1
ATOM 6600 N N . ARG A 1 845 ? 3.032 -18.846 -50.967 1.00 62.75 845 ARG A N 1
ATOM 6601 C CA . ARG A 1 845 ? 3.266 -19.685 -49.785 1.00 62.75 845 ARG A CA 1
ATOM 6602 C C . ARG A 1 845 ? 4.707 -19.607 -49.275 1.00 62.75 845 ARG A C 1
ATOM 6604 O O . ARG A 1 845 ? 4.899 -19.631 -48.065 1.00 62.75 845 ARG A O 1
ATOM 6611 N N . LEU A 1 846 ? 5.689 -19.443 -50.164 1.00 52.81 846 LEU A N 1
ATOM 6612 C CA . LEU A 1 846 ? 7.087 -19.188 -49.812 1.00 52.81 846 LEU A CA 1
ATOM 6613 C C . LEU A 1 846 ? 7.274 -17.802 -49.177 1.00 52.81 846 LEU A C 1
ATOM 6615 O O . LEU A 1 846 ? 7.921 -17.732 -48.139 1.00 52.81 846 LEU A O 1
ATOM 6619 N N . LYS A 1 847 ? 6.650 -16.738 -49.710 1.00 47.94 847 LYS A N 1
ATOM 6620 C CA . LYS A 1 847 ? 6.609 -15.392 -49.097 1.00 47.94 847 LYS A CA 1
ATOM 6621 C C . LYS A 1 847 ? 6.098 -15.475 -47.653 1.00 47.94 847 LYS A C 1
ATOM 6623 O O . LYS A 1 847 ? 6.792 -15.064 -46.728 1.00 47.94 847 LYS A O 1
ATOM 6628 N N . ALA A 1 848 ? 4.961 -16.148 -47.447 1.00 51.59 848 ALA A N 1
ATOM 6629 C CA . ALA A 1 848 ? 4.375 -16.415 -46.127 1.00 51.59 848 ALA A CA 1
ATOM 6630 C C . ALA A 1 848 ? 5.190 -17.377 -45.224 1.00 51.59 848 ALA A C 1
ATOM 6632 O O . ALA A 1 848 ? 4.793 -17.635 -44.089 1.00 51.59 848 ALA A O 1
ATOM 6633 N N . TRP A 1 849 ? 6.305 -17.933 -45.709 1.00 50.88 849 TRP A N 1
ATOM 6634 C CA . TRP A 1 849 ? 7.286 -18.686 -44.916 1.00 50.88 849 TRP A CA 1
ATOM 6635 C C . TRP A 1 849 ? 8.638 -17.958 -44.779 1.00 50.88 849 TRP A C 1
ATOM 6637 O O . TRP A 1 849 ? 9.436 -18.346 -43.928 1.00 50.88 849 TRP A O 1
ATOM 6647 N N . SER A 1 850 ? 8.905 -16.925 -45.588 1.00 39.72 850 SER A N 1
ATOM 6648 C CA . SER A 1 850 ? 10.157 -16.154 -45.593 1.00 39.72 850 SER A CA 1
ATOM 6649 C C . SER A 1 850 ? 10.047 -14.764 -44.965 1.00 39.72 850 SER A C 1
ATOM 6651 O O . SER A 1 850 ? 11.062 -14.211 -44.554 1.00 39.72 850 SER A O 1
ATOM 6653 N N . GLU A 1 851 ? 8.849 -14.178 -44.906 1.00 38.75 851 GLU A N 1
ATOM 6654 C CA . GLU A 1 851 ? 8.598 -12.902 -44.231 1.00 38.75 851 GLU A CA 1
ATOM 6655 C C . GLU A 1 851 ? 8.384 -13.141 -42.723 1.00 38.75 851 GLU A C 1
ATOM 6657 O O . GLU A 1 851 ? 7.381 -13.753 -42.356 1.00 38.75 851 GLU A O 1
ATOM 6662 N N . PRO A 1 852 ? 9.272 -12.664 -41.821 1.00 39.44 852 PRO A N 1
ATOM 6663 C CA . PRO A 1 852 ? 9.172 -12.966 -40.385 1.00 39.44 852 PRO A CA 1
ATOM 6664 C C . PRO A 1 852 ? 7.922 -12.401 -39.694 1.00 39.44 852 PRO A C 1
ATOM 6666 O O . PRO A 1 852 ? 7.584 -12.824 -38.593 1.00 39.44 852 PRO A O 1
ATOM 6669 N N . TRP A 1 853 ? 7.266 -11.423 -40.321 1.00 38.16 853 TRP A N 1
ATOM 6670 C CA . TRP A 1 853 ? 6.277 -10.547 -39.688 1.00 38.16 853 TRP A CA 1
ATOM 6671 C C . TRP A 1 853 ? 4.823 -10.957 -39.979 1.00 38.16 853 TRP A C 1
ATOM 6673 O O . TRP A 1 853 ? 3.931 -10.652 -39.192 1.00 38.16 853 TRP A O 1
ATOM 6683 N N . LEU A 1 854 ? 4.557 -11.687 -41.073 1.00 32.75 854 LEU A N 1
ATOM 6684 C CA . LEU A 1 854 ? 3.195 -12.066 -41.484 1.00 32.75 854 LEU A CA 1
ATOM 6685 C C . LEU A 1 854 ? 2.693 -13.363 -40.822 1.00 32.75 854 LEU A C 1
ATOM 6687 O O . LEU A 1 854 ? 2.346 -14.338 -41.484 1.00 32.75 854 LEU A O 1
ATOM 6691 N N . GLY A 1 855 ? 2.570 -13.318 -39.494 1.00 33.16 855 GLY A N 1
ATOM 6692 C CA . GLY A 1 855 ? 1.570 -14.093 -38.753 1.00 33.16 855 GLY A CA 1
ATOM 6693 C C . GLY A 1 855 ? 1.827 -15.592 -38.539 1.00 33.16 855 GLY A C 1
ATOM 6694 O O . GLY A 1 855 ? 1.307 -16.440 -39.259 1.00 33.16 855 GLY A O 1
ATOM 6695 N N . SER A 1 856 ? 2.407 -15.918 -37.380 1.00 33.22 856 SER A N 1
ATOM 6696 C CA . SER A 1 856 ? 2.319 -17.213 -36.675 1.00 33.22 856 SER A CA 1
ATOM 6697 C C . SER A 1 856 ? 2.940 -18.470 -37.332 1.00 33.22 856 SER A C 1
ATOM 6699 O O . SER A 1 856 ? 2.597 -18.893 -38.432 1.00 33.22 856 SER A O 1
ATOM 6701 N N . ARG A 1 857 ? 3.739 -19.193 -36.527 1.00 36.09 857 ARG A N 1
ATOM 6702 C CA . ARG A 1 857 ? 4.370 -20.516 -36.787 1.00 36.09 857 ARG A CA 1
ATOM 6703 C C . ARG A 1 857 ? 5.673 -20.588 -37.630 1.00 36.09 857 ARG A C 1
ATOM 6705 O O . ARG A 1 857 ? 5.831 -21.563 -38.381 1.00 36.09 857 ARG A O 1
ATOM 6712 N N . PRO A 1 858 ? 6.685 -19.723 -37.437 1.00 30.92 858 PRO A N 1
ATOM 6713 C CA . PRO A 1 858 ? 8.053 -19.982 -37.911 1.00 30.92 858 PRO A CA 1
ATOM 6714 C C . PRO A 1 858 ? 8.743 -21.111 -37.101 1.00 30.92 858 PRO A C 1
ATOM 6716 O O . PRO A 1 858 ? 9.648 -20.868 -36.310 1.00 30.92 858 PRO A O 1
ATOM 6719 N N . SER A 1 859 ? 8.274 -22.361 -37.249 1.00 32.66 859 SER A N 1
ATOM 6720 C CA . SER A 1 859 ? 8.972 -23.617 -36.856 1.00 32.66 859 SER A CA 1
ATOM 6721 C C . SER A 1 859 ? 8.134 -24.898 -37.058 1.00 32.66 859 SER A C 1
ATOM 6723 O O . SER A 1 859 ? 8.348 -25.903 -36.373 1.00 32.66 859 SER A O 1
ATOM 6725 N N . ARG A 1 860 ? 7.179 -24.938 -38.005 1.00 35.41 860 ARG A N 1
ATOM 6726 C CA . ARG A 1 860 ? 6.450 -26.197 -38.276 1.00 35.41 860 ARG A CA 1
ATOM 6727 C C . ARG A 1 860 ? 7.281 -27.247 -39.024 1.00 35.41 860 ARG A C 1
ATOM 6729 O O . ARG A 1 860 ? 7.157 -28.418 -38.696 1.00 35.41 860 ARG A O 1
ATOM 6736 N N . TRP A 1 861 ? 8.180 -26.854 -39.932 1.00 34.34 861 TRP A N 1
ATOM 6737 C CA . TRP A 1 861 ? 9.015 -27.808 -40.687 1.00 34.34 861 TRP A CA 1
ATOM 6738 C C . TRP A 1 861 ? 9.902 -28.679 -39.776 1.00 34.34 861 TRP A C 1
ATOM 6740 O O . TRP A 1 861 ? 9.865 -29.900 -39.881 1.00 34.34 861 TRP A O 1
ATOM 6750 N N . CYS A 1 862 ? 10.603 -28.090 -38.799 1.00 30.12 862 CYS A N 1
ATOM 6751 C CA . CYS A 1 862 ? 11.431 -28.854 -37.853 1.00 30.12 862 CYS A CA 1
ATOM 6752 C C . CYS A 1 862 ? 10.604 -29.706 -36.865 1.00 30.12 862 CYS A C 1
ATOM 6754 O O . CYS A 1 862 ? 11.037 -30.783 -36.456 1.00 30.12 862 CYS A O 1
ATOM 6756 N N . ASN A 1 863 ? 9.390 -29.269 -36.507 1.00 31.66 863 ASN A N 1
ATOM 6757 C CA . ASN A 1 863 ? 8.497 -30.025 -35.617 1.00 31.66 863 ASN A CA 1
ATOM 6758 C C . ASN A 1 863 ? 7.719 -31.152 -36.321 1.00 31.66 863 ASN A C 1
ATOM 6760 O O . ASN A 1 863 ? 7.192 -32.030 -35.643 1.00 31.66 863 ASN A O 1
ATOM 6764 N N . PHE A 1 864 ? 7.701 -31.203 -37.658 1.00 36.47 864 PHE A N 1
ATOM 6765 C CA . PHE A 1 864 ? 7.288 -32.411 -38.386 1.00 36.47 864 PHE A CA 1
ATOM 6766 C C . PHE A 1 864 ? 8.396 -33.461 -38.513 1.00 36.47 864 PHE A C 1
ATOM 6768 O O . PHE A 1 864 ? 8.128 -34.538 -39.028 1.00 36.47 864 PHE A O 1
ATOM 6775 N N . GLY A 1 865 ? 9.582 -33.200 -37.948 1.00 31.86 865 GLY A N 1
ATOM 6776 C CA . GLY A 1 865 ? 10.480 -34.252 -37.475 1.00 31.86 865 GLY A CA 1
ATOM 6777 C C . GLY A 1 865 ? 10.103 -34.741 -36.071 1.00 31.86 865 GLY A C 1
ATOM 6778 O O . GLY A 1 865 ? 9.840 -35.917 -35.877 1.00 31.86 865 GLY A O 1
ATOM 6779 N N . CYS A 1 866 ? 10.029 -33.860 -35.065 1.00 30.58 866 CYS A N 1
ATOM 6780 C CA . CYS A 1 866 ? 9.881 -34.262 -33.652 1.00 30.58 866 CYS A CA 1
ATOM 6781 C C . CYS A 1 866 ? 8.430 -34.214 -33.131 1.00 30.58 866 CYS A C 1
ATOM 6783 O O . CYS A 1 866 ? 7.908 -33.151 -32.802 1.00 30.58 866 CYS A O 1
ATOM 6785 N N . GLY A 1 867 ? 7.773 -35.369 -32.986 1.00 30.52 867 GLY A N 1
ATOM 6786 C CA . GLY A 1 867 ? 6.326 -35.394 -32.744 1.00 30.52 867 GLY A CA 1
ATOM 6787 C C . GLY A 1 867 ? 5.851 -35.227 -31.291 1.00 30.52 867 GLY A C 1
ATOM 6788 O O . GLY A 1 867 ? 5.897 -36.170 -30.500 1.00 30.52 867 GLY A O 1
ATOM 6789 N N . ARG A 1 868 ? 5.208 -34.087 -31.004 1.00 28.25 868 ARG A N 1
ATOM 6790 C CA . ARG A 1 868 ? 4.066 -33.978 -30.071 1.00 28.25 868 ARG A CA 1
ATOM 6791 C C . ARG A 1 868 ? 2.968 -33.112 -30.699 1.00 28.25 868 ARG A C 1
ATOM 6793 O O . ARG A 1 868 ? 3.264 -32.122 -31.359 1.00 28.25 868 ARG A O 1
ATOM 6800 N N . GLY A 1 869 ? 1.704 -33.490 -30.506 1.00 27.58 869 GLY A N 1
ATOM 6801 C CA . GLY A 1 869 ? 0.541 -32.674 -30.875 1.00 27.58 869 GLY A CA 1
ATOM 6802 C C . GLY A 1 869 ? -0.007 -31.893 -29.671 1.00 27.58 869 GLY A C 1
ATOM 6803 O O . GLY A 1 869 ? 0.189 -32.343 -28.542 1.00 27.58 869 GLY A O 1
ATOM 6804 N N . PRO A 1 870 ? -0.684 -30.749 -29.879 1.00 29.44 870 PRO A N 1
ATOM 6805 C CA . PRO A 1 870 ? -1.364 -30.017 -28.814 1.00 29.44 870 PRO A CA 1
ATOM 6806 C C . PRO A 1 870 ? -2.774 -30.573 -28.559 1.00 29.44 870 PRO A C 1
ATOM 6808 O O . PRO A 1 870 ? -3.462 -30.979 -29.496 1.00 29.44 870 PRO A O 1
ATOM 6811 N N . SER A 1 871 ? -3.231 -30.510 -27.308 1.00 29.12 871 SER A N 1
ATOM 6812 C CA . SER A 1 871 ? -4.611 -30.813 -26.910 1.00 29.12 871 SER A CA 1
ATOM 6813 C C . SER A 1 871 ? -5.146 -29.727 -25.976 1.00 29.12 871 SER A C 1
ATOM 6815 O O . SER A 1 871 ? -4.691 -29.600 -24.841 1.00 29.12 871 SER A O 1
ATOM 6817 N N . SER A 1 872 ? -6.118 -28.953 -26.455 1.00 27.92 872 SER A N 1
ATOM 6818 C CA . SER A 1 872 ? -7.000 -28.135 -25.616 1.00 27.92 872 SER A CA 1
ATOM 6819 C C . SER A 1 872 ? -7.953 -29.039 -24.827 1.00 27.92 872 SER A C 1
ATOM 6821 O O . SER A 1 872 ? -8.446 -30.021 -25.382 1.00 27.92 872 SER A O 1
ATOM 6823 N N . GLY A 1 873 ? -8.221 -28.718 -23.560 1.00 25.73 873 GLY A N 1
ATOM 6824 C CA . GLY A 1 873 ? -9.211 -29.431 -22.741 1.00 25.73 87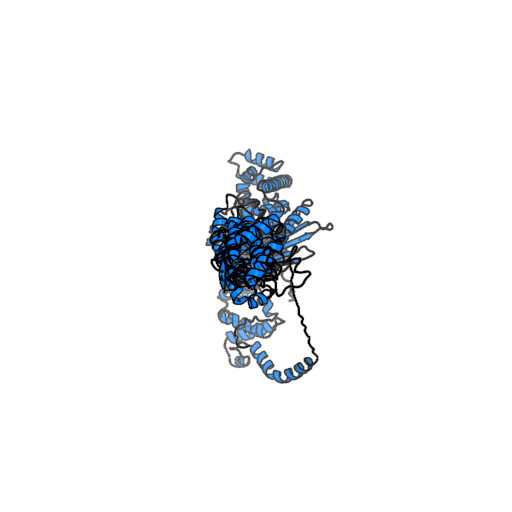3 GLY A CA 1
ATOM 6825 C C . GLY A 1 873 ? -10.628 -28.859 -22.868 1.00 25.73 873 GLY A C 1
ATOM 6826 O O . GLY A 1 873 ? -10.843 -27.898 -23.604 1.00 25.73 873 GLY A O 1
ATOM 6827 N N . GLY A 1 874 ? -11.567 -29.418 -22.094 1.00 26.25 874 GLY A N 1
ATOM 6828 C CA . GLY A 1 874 ? -12.864 -28.786 -21.817 1.00 26.25 874 GLY A CA 1
ATOM 6829 C C . GLY A 1 874 ? -14.111 -29.582 -22.211 1.00 26.25 874 GLY A C 1
ATOM 6830 O O . GLY A 1 874 ? -14.799 -29.205 -23.150 1.00 26.25 874 GLY A O 1
ATOM 6831 N N . PHE A 1 875 ? -14.440 -30.618 -21.439 1.00 23.08 875 PHE A N 1
ATOM 6832 C CA . PHE A 1 875 ? -15.816 -30.975 -21.055 1.00 23.08 875 PHE A CA 1
ATOM 6833 C C . PHE A 1 875 ? -15.735 -31.648 -19.676 1.00 23.08 875 PHE A C 1
ATOM 6835 O O . PHE A 1 875 ? -14.771 -32.366 -19.416 1.00 23.08 875 PHE A O 1
ATOM 6842 N N . GLY A 1 876 ? -16.685 -31.366 -18.784 1.00 23.22 876 GLY A N 1
ATOM 6843 C CA . GLY A 1 876 ? -16.647 -31.808 -17.384 1.00 23.22 876 GLY A CA 1
ATOM 6844 C C . GLY A 1 876 ? -17.997 -32.318 -16.882 1.00 23.22 876 GLY A C 1
ATOM 6845 O O . GLY A 1 876 ? -18.965 -32.359 -17.640 1.00 23.22 876 GLY A O 1
ATOM 6846 N N . GLY A 1 877 ? -18.032 -32.687 -15.603 1.00 24.12 877 GLY A N 1
ATOM 6847 C CA . GLY A 1 877 ? -19.191 -33.241 -14.904 1.00 24.12 877 GLY A CA 1
ATOM 6848 C C . GLY A 1 877 ? -18.757 -34.312 -13.900 1.00 24.12 877 GLY A C 1
ATOM 6849 O O . GLY A 1 877 ? -18.006 -35.209 -14.269 1.00 24.12 877 GLY A O 1
ATOM 6850 N N . ASP A 1 878 ? -19.234 -34.179 -12.663 1.00 25.98 878 ASP A N 1
ATOM 6851 C CA . ASP A 1 878 ? -19.249 -35.171 -11.579 1.00 25.98 878 ASP A CA 1
ATOM 6852 C C . ASP A 1 878 ? -17.933 -35.923 -11.266 1.00 25.98 878 ASP A C 1
ATOM 6854 O O . ASP A 1 878 ? -17.729 -37.064 -11.687 1.00 25.98 878 ASP A O 1
ATOM 6858 N N . VAL A 1 879 ? -17.069 -35.307 -10.446 1.00 27.73 879 VAL A N 1
ATOM 6859 C CA . VAL A 1 879 ? -16.924 -35.577 -8.988 1.00 27.73 879 VAL A CA 1
ATOM 6860 C C . VAL A 1 879 ? -16.178 -34.410 -8.338 1.00 27.73 879 VAL A C 1
ATOM 6862 O O . VAL A 1 879 ? -15.178 -33.958 -8.937 1.00 27.73 879 VAL A O 1
#